Protein AF-A0A6B1BTD2-F1 (afdb_monomer_lite)

pLDDT: mean 88.14, std 10.63, range [26.56, 98.44]

Structure (mmCIF, N/CA/C/O backbone):
data_AF-A0A6B1BTD2-F1
#
_entry.id   AF-A0A6B1BTD2-F1
#
loop_
_atom_site.group_PDB
_atom_site.id
_atom_site.type_symbol
_atom_site.label_atom_id
_atom_site.label_alt_id
_atom_site.label_comp_id
_atom_site.label_asym_id
_atom_site.label_entity_id
_atom_site.label_seq_id
_atom_site.pdbx_PDB_ins_code
_atom_site.Cartn_x
_atom_site.Cartn_y
_atom_site.Cartn_z
_atom_site.occupancy
_atom_site.B_iso_or_equiv
_atom_site.auth_seq_id
_atom_site.auth_comp_id
_atom_site.auth_asym_id
_atom_site.auth_atom_id
_atom_site.pdbx_PDB_model_num
ATOM 1 N N . MET A 1 1 ? 50.248 1.963 2.209 1.00 31.41 1 MET A N 1
ATOM 2 C CA . MET A 1 1 ? 51.041 3.045 2.820 1.00 31.41 1 MET A CA 1
ATOM 3 C C . MET A 1 1 ? 50.059 3.960 3.514 1.00 31.41 1 MET A C 1
ATOM 5 O O . MET A 1 1 ? 49.322 4.670 2.847 1.00 31.41 1 MET A O 1
ATOM 9 N N . CYS A 1 2 ? 49.955 3.792 4.828 1.00 32.81 2 CYS A N 1
ATOM 10 C CA . CYS A 1 2 ? 49.125 4.592 5.715 1.00 32.81 2 CYS A CA 1
ATOM 11 C C . CYS A 1 2 ? 49.988 5.740 6.229 1.00 32.81 2 CYS A C 1
ATOM 13 O O . CYS A 1 2 ? 51.009 5.447 6.836 1.00 32.81 2 CYS A O 1
ATOM 15 N N . GLU A 1 3 ? 49.589 6.993 6.020 1.00 26.56 3 GLU A N 1
ATOM 16 C CA . GLU A 1 3 ? 50.102 8.128 6.796 1.00 26.56 3 GLU A CA 1
ATOM 17 C C . GLU A 1 3 ? 49.171 9.339 6.637 1.00 26.56 3 GLU A C 1
ATOM 19 O O . GLU A 1 3 ? 49.189 10.033 5.625 1.00 26.56 3 GLU A O 1
ATOM 24 N N . ASN A 1 4 ? 48.279 9.483 7.623 1.00 27.81 4 ASN A N 1
ATOM 25 C CA . ASN A 1 4 ? 47.756 10.717 8.232 1.00 27.81 4 ASN A CA 1
ATOM 26 C C . ASN A 1 4 ? 46.398 10.419 8.881 1.00 27.81 4 ASN A C 1
ATOM 28 O O . ASN A 1 4 ? 45.340 10.787 8.381 1.00 27.81 4 ASN A O 1
ATOM 32 N N . ILE A 1 5 ? 46.447 9.723 10.019 1.00 36.69 5 ILE A N 1
ATOM 33 C CA . ILE A 1 5 ? 45.361 9.703 11.001 1.00 36.69 5 ILE A CA 1
ATOM 34 C C . ILE A 1 5 ? 45.879 10.504 12.191 1.00 36.69 5 ILE A C 1
ATOM 36 O O . ILE A 1 5 ? 46.558 9.969 13.064 1.00 36.69 5 ILE A O 1
ATOM 40 N N . ALA A 1 6 ? 45.624 11.807 12.168 1.00 34.91 6 ALA A N 1
ATOM 41 C CA . ALA A 1 6 ? 45.825 12.692 13.304 1.00 34.91 6 ALA A CA 1
ATOM 42 C C . ALA A 1 6 ? 44.852 13.873 13.195 1.00 34.91 6 ALA A C 1
ATOM 44 O O . ALA A 1 6 ? 45.249 14.985 12.878 1.00 34.91 6 ALA A O 1
ATOM 45 N N . ASP A 1 7 ? 43.567 13.594 13.416 1.00 33.69 7 ASP A N 1
ATOM 46 C CA . ASP A 1 7 ? 42.683 14.490 14.164 1.00 33.69 7 ASP A CA 1
ATOM 47 C C . ASP A 1 7 ? 41.499 13.679 14.717 1.00 33.69 7 ASP A C 1
ATOM 49 O O . ASP A 1 7 ? 41.039 12.716 14.102 1.00 33.69 7 ASP A O 1
ATOM 53 N N . GLY A 1 8 ? 41.110 13.970 15.956 1.00 32.44 8 GLY A N 1
ATOM 54 C CA . GLY A 1 8 ? 40.385 13.051 16.832 1.00 32.44 8 GLY A CA 1
ATOM 55 C C . GLY A 1 8 ? 38.956 12.684 16.415 1.00 32.44 8 GLY A C 1
ATOM 56 O O . GLY A 1 8 ? 38.169 13.533 16.018 1.00 32.44 8 GLY A O 1
ATOM 57 N N . GLY A 1 9 ? 38.612 11.409 16.624 1.00 34.38 9 GLY A N 1
ATOM 58 C CA . GLY A 1 9 ? 37.383 10.947 17.292 1.00 34.38 9 GLY A CA 1
ATOM 59 C C . GLY A 1 9 ? 35.998 11.290 16.728 1.00 34.38 9 GLY A C 1
ATOM 60 O O . GLY A 1 9 ? 35.018 10.839 17.312 1.00 34.38 9 GLY A O 1
ATOM 61 N N . ALA A 1 10 ? 35.873 12.043 15.639 1.00 37.00 10 ALA A N 1
ATOM 62 C CA . ALA A 1 10 ? 34.598 12.277 14.974 1.00 37.00 10 ALA A CA 1
ATOM 63 C C . ALA A 1 10 ? 34.422 11.258 13.846 1.00 37.00 10 ALA A C 1
ATOM 65 O O . ALA A 1 10 ? 35.254 11.173 12.941 1.00 37.00 10 ALA A O 1
ATOM 66 N N . THR A 1 11 ? 33.332 10.492 13.878 1.00 39.62 11 THR A N 1
ATOM 67 C CA . THR A 1 11 ? 32.870 9.718 12.724 1.00 39.62 11 THR A CA 1
ATOM 68 C C . THR A 1 11 ? 32.759 10.691 11.553 1.00 39.62 11 THR A C 1
ATOM 70 O O . THR A 1 11 ? 31.958 11.624 11.599 1.00 39.62 11 THR A O 1
ATOM 73 N N . GLN A 1 12 ? 33.615 10.545 10.542 1.00 50.09 12 GLN A N 1
ATOM 74 C CA . GLN A 1 12 ? 33.607 11.433 9.387 1.00 50.09 12 GLN A CA 1
ATOM 75 C C . GLN A 1 12 ? 32.287 11.201 8.644 1.00 50.09 12 GLN A C 1
ATOM 77 O O . GLN A 1 12 ? 32.113 10.186 7.973 1.00 50.09 12 GLN A O 1
ATOM 82 N N . VAL A 1 13 ? 31.320 12.100 8.835 1.00 56.72 13 VAL A N 1
ATOM 83 C CA . VAL A 1 13 ? 30.027 12.022 8.153 1.00 56.72 13 VAL A CA 1
ATOM 84 C C . VAL A 1 13 ? 30.286 12.223 6.665 1.00 56.72 13 VAL A C 1
ATOM 86 O O . VAL A 1 13 ? 30.709 13.299 6.239 1.00 56.72 13 VAL A O 1
ATOM 89 N N . VAL A 1 14 ? 30.065 11.171 5.879 1.00 61.81 14 VAL A N 1
ATOM 90 C CA . VAL A 1 14 ? 30.108 11.246 4.420 1.00 61.81 14 VAL A CA 1
ATOM 91 C C . VAL A 1 14 ? 28.802 11.887 3.961 1.00 61.81 14 VAL A C 1
ATOM 93 O O . VAL A 1 14 ? 27.729 11.306 4.109 1.00 61.81 14 VAL A O 1
ATOM 96 N N . ASP A 1 15 ? 28.886 13.109 3.440 1.00 66.62 15 ASP A N 1
ATOM 97 C CA . ASP A 1 15 ? 27.738 13.816 2.879 1.00 66.62 15 ASP A CA 1
ATOM 98 C C . ASP A 1 15 ? 27.416 13.247 1.492 1.00 66.62 15 ASP A C 1
ATOM 100 O O . ASP A 1 15 ? 28.111 13.527 0.519 1.00 66.62 15 ASP A O 1
ATOM 104 N N . LEU A 1 16 ? 26.377 12.413 1.418 1.00 72.19 16 LEU A N 1
ATOM 105 C CA . LEU A 1 16 ? 25.916 11.778 0.178 1.00 72.19 16 LEU A CA 1
ATOM 106 C C . LEU A 1 16 ? 24.944 12.660 -0.625 1.00 72.19 16 LEU A C 1
ATOM 108 O O . LEU A 1 16 ? 24.328 12.192 -1.585 1.00 72.19 16 LEU A O 1
ATOM 112 N N . ARG A 1 17 ? 24.759 13.930 -0.241 1.00 73.81 17 ARG A N 1
ATOM 113 C CA . ARG A 1 17 ? 23.982 14.879 -1.047 1.00 73.81 17 ARG A CA 1
ATOM 114 C C . ARG A 1 17 ? 24.740 15.220 -2.328 1.00 73.81 17 ARG A C 1
ATOM 116 O O . ARG A 1 17 ? 25.946 15.040 -2.438 1.00 73.81 17 ARG A O 1
ATOM 123 N N . SER A 1 18 ? 24.001 15.715 -3.318 1.00 65.94 18 SER A N 1
ATOM 124 C CA . SER A 1 18 ? 24.534 15.972 -4.658 1.00 65.94 18 SER A CA 1
ATOM 125 C C . SER A 1 18 ? 25.797 16.844 -4.657 1.00 65.94 18 SER A C 1
ATOM 127 O O . SER A 1 18 ? 25.891 17.794 -3.883 1.00 65.94 18 SER A O 1
ATOM 129 N N . ASP A 1 19 ? 26.690 16.598 -5.625 1.00 68.19 19 ASP A N 1
ATOM 130 C CA . ASP A 1 19 ? 27.899 17.380 -5.938 1.00 68.19 19 ASP A CA 1
ATOM 131 C C . ASP A 1 19 ? 27.687 18.914 -5.979 1.00 68.19 19 ASP A C 1
ATOM 133 O O . ASP A 1 19 ? 28.643 19.673 -5.870 1.00 68.19 19 ASP A O 1
ATOM 137 N N . PHE A 1 20 ? 26.448 19.408 -6.112 1.00 63.19 20 PHE A N 1
ATOM 138 C CA . PHE A 1 20 ? 26.112 20.835 -5.964 1.00 63.19 20 PHE A CA 1
ATOM 139 C C . PHE A 1 20 ? 26.386 21.407 -4.564 1.00 63.19 20 PHE A C 1
ATOM 141 O O . PHE A 1 20 ? 26.494 22.621 -4.415 1.00 63.19 20 PHE A O 1
ATOM 148 N N . VAL A 1 21 ? 26.485 20.555 -3.542 1.00 69.19 21 VAL A N 1
ATOM 149 C CA . VAL A 1 21 ? 26.772 20.944 -2.153 1.00 69.19 21 VAL A CA 1
ATOM 150 C C . VAL A 1 21 ? 28.285 20.916 -1.869 1.00 69.19 21 VAL A C 1
ATOM 152 O O . VAL A 1 21 ? 28.726 21.299 -0.782 1.00 69.19 21 VAL A O 1
ATOM 155 N N . ALA A 1 22 ? 29.106 20.507 -2.848 1.00 70.31 22 ALA A N 1
ATOM 156 C CA . ALA A 1 22 ? 30.556 20.494 -2.717 1.00 70.31 22 ALA A CA 1
ATOM 157 C C . ALA A 1 22 ? 31.088 21.910 -2.443 1.00 70.31 22 ALA A C 1
ATOM 159 O O . ALA A 1 22 ? 30.781 22.873 -3.147 1.00 70.31 22 ALA A O 1
ATOM 160 N N . ARG A 1 23 ? 31.902 22.040 -1.392 1.00 82.62 23 ARG A N 1
ATOM 161 C CA . ARG A 1 23 ? 32.508 23.321 -1.018 1.00 82.62 23 ARG A CA 1
ATOM 162 C C . ARG A 1 23 ? 33.739 23.583 -1.892 1.00 82.62 23 ARG A C 1
ATOM 164 O O . ARG A 1 23 ? 34.579 22.685 -1.995 1.00 82.62 23 ARG A O 1
ATOM 171 N N . PRO A 1 24 ? 33.900 24.796 -2.457 1.00 89.25 24 PRO A N 1
ATOM 172 C CA . PRO A 1 24 ? 35.106 25.157 -3.192 1.00 89.25 24 PRO A CA 1
ATOM 173 C C . PRO A 1 24 ? 36.354 24.973 -2.329 1.00 89.25 24 PRO A C 1
ATOM 175 O O . PRO A 1 24 ? 36.334 25.232 -1.122 1.00 89.25 24 PRO A O 1
ATOM 178 N N . THR A 1 25 ? 37.458 24.558 -2.947 1.00 91.94 25 THR A N 1
ATOM 179 C CA . THR A 1 25 ? 38.734 24.436 -2.233 1.00 91.94 25 THR A CA 1
ATOM 180 C C . THR A 1 25 ? 39.236 25.813 -1.779 1.00 91.94 25 THR A C 1
ATOM 182 O O . THR A 1 25 ? 38.903 26.825 -2.402 1.00 91.94 25 THR A O 1
ATOM 185 N N . PRO A 1 26 ? 40.094 25.898 -0.744 1.00 95.00 26 PRO A N 1
ATOM 186 C CA . PRO A 1 26 ? 40.704 27.170 -0.351 1.00 95.00 26 PRO A CA 1
ATOM 187 C C . PRO A 1 26 ? 41.400 27.892 -1.516 1.00 95.00 26 PRO A C 1
ATOM 189 O O . PRO A 1 26 ? 41.305 29.111 -1.628 1.00 95.00 26 PRO A O 1
ATOM 192 N N . ALA A 1 27 ? 42.028 27.138 -2.427 1.00 95.75 27 ALA A N 1
ATOM 193 C CA . ALA A 1 27 ? 42.646 27.679 -3.636 1.00 95.75 27 ALA A CA 1
ATOM 194 C C . ALA A 1 27 ? 41.614 28.292 -4.598 1.00 95.75 27 ALA A C 1
ATOM 196 O O . ALA A 1 27 ? 41.839 29.382 -5.121 1.00 95.75 27 ALA A O 1
ATOM 197 N N . MET A 1 28 ? 40.460 27.640 -4.788 1.00 96.38 28 MET A N 1
ATOM 198 C CA . MET A 1 28 ? 39.351 28.205 -5.565 1.00 96.38 28 MET A CA 1
ATOM 199 C C . MET A 1 28 ? 38.809 29.475 -4.914 1.00 96.38 28 MET A C 1
ATOM 201 O O . MET A 1 28 ? 38.624 30.471 -5.602 1.00 96.38 28 MET A O 1
ATOM 205 N N . VAL A 1 29 ? 38.584 29.469 -3.595 1.00 96.25 29 VAL A N 1
ATOM 206 C CA . VAL A 1 29 ? 38.094 30.650 -2.862 1.00 96.25 29 VAL A CA 1
ATOM 207 C C . VAL A 1 29 ? 39.051 31.831 -3.026 1.00 96.25 29 VAL A C 1
ATOM 209 O O . VAL A 1 29 ? 38.609 32.931 -3.352 1.00 96.25 29 VAL A O 1
ATOM 212 N N . GLU A 1 30 ? 40.355 31.607 -2.878 1.00 96.88 30 GLU A N 1
ATOM 213 C CA . GLU A 1 30 ? 41.370 32.646 -3.072 1.00 96.88 30 GLU A CA 1
ATOM 214 C C . GLU A 1 30 ? 41.401 33.164 -4.521 1.00 96.88 30 GLU A C 1
ATOM 216 O O . GLU A 1 30 ? 41.478 34.375 -4.749 1.00 96.88 30 GLU A O 1
ATOM 221 N N . ALA A 1 31 ? 41.276 32.275 -5.512 1.00 96.56 31 ALA A N 1
ATOM 222 C CA . ALA A 1 31 ? 41.195 32.660 -6.920 1.00 96.56 31 ALA A CA 1
ATOM 223 C C . ALA A 1 31 ? 39.963 33.540 -7.201 1.00 96.56 31 ALA A C 1
ATOM 225 O O . ALA A 1 31 ? 40.089 34.585 -7.844 1.00 96.56 31 ALA A O 1
ATOM 226 N N . MET A 1 32 ? 38.798 33.182 -6.649 1.00 96.00 32 MET A N 1
ATOM 227 C CA . MET A 1 32 ? 37.575 33.987 -6.749 1.00 96.00 32 MET A CA 1
ATOM 228 C C . MET A 1 32 ? 37.728 35.357 -6.080 1.00 96.00 32 MET A C 1
ATOM 230 O O . MET A 1 32 ? 37.332 36.369 -6.655 1.00 96.00 32 MET A O 1
ATOM 234 N N . LEU A 1 33 ? 38.327 35.419 -4.884 1.00 95.88 33 LEU A N 1
ATOM 235 C CA . LEU A 1 33 ? 38.565 36.678 -4.167 1.00 95.88 33 LEU A CA 1
ATOM 236 C C . LEU A 1 33 ? 39.505 37.607 -4.939 1.00 95.88 33 LEU A C 1
ATOM 238 O O . LEU A 1 33 ? 39.291 38.820 -4.970 1.00 95.88 33 LEU A O 1
ATOM 242 N N . ARG A 1 34 ? 40.535 37.050 -5.583 1.00 95.38 34 ARG A N 1
ATOM 243 C CA . ARG A 1 34 ? 41.437 37.812 -6.450 1.00 95.38 34 ARG A CA 1
ATOM 244 C C . ARG A 1 34 ? 40.712 38.330 -7.688 1.00 95.38 34 ARG A C 1
ATOM 246 O O . ARG A 1 34 ? 40.864 39.506 -8.010 1.00 95.38 34 ARG A O 1
ATOM 253 N N . ALA A 1 35 ? 39.916 37.486 -8.340 1.00 93.62 35 ALA A N 1
ATOM 254 C CA . ALA A 1 35 ? 39.117 37.855 -9.506 1.00 93.62 35 ALA A CA 1
ATOM 255 C C . ALA A 1 35 ? 38.089 38.952 -9.181 1.00 93.62 35 ALA A C 1
ATOM 257 O O . ALA A 1 35 ? 37.952 39.908 -9.936 1.00 93.62 35 ALA A O 1
ATOM 258 N N . ALA A 1 36 ? 37.446 38.890 -8.010 1.00 92.12 36 ALA A N 1
ATOM 259 C CA . ALA A 1 36 ? 36.481 39.892 -7.550 1.00 92.12 36 ALA A CA 1
ATOM 260 C C . ALA A 1 36 ? 37.082 41.297 -7.350 1.00 92.12 36 ALA A C 1
ATOM 262 O O . ALA A 1 36 ? 36.346 42.280 -7.291 1.00 92.12 36 ALA A O 1
ATOM 263 N N . ARG A 1 37 ? 38.413 41.404 -7.232 1.00 91.88 37 ARG A N 1
ATOM 264 C CA . ARG A 1 37 ? 39.141 42.677 -7.094 1.00 91.88 37 ARG A CA 1
ATOM 265 C C . ARG A 1 37 ? 39.602 43.256 -8.436 1.00 91.88 37 ARG A C 1
ATOM 267 O O . ARG A 1 37 ? 40.159 44.352 -8.444 1.00 91.88 37 ARG A O 1
ATOM 274 N N . GLN A 1 38 ? 39.416 42.539 -9.546 1.00 86.62 38 GLN A N 1
ATOM 275 C CA . GLN A 1 38 ? 39.805 42.984 -10.886 1.00 86.62 38 GLN A CA 1
ATOM 276 C C . GLN A 1 38 ? 38.613 43.617 -11.629 1.00 86.62 38 GLN A C 1
ATOM 278 O O . GLN A 1 38 ? 37.467 43.240 -11.379 1.00 86.62 38 GLN A O 1
ATOM 283 N N . PRO A 1 39 ? 38.844 44.578 -12.544 1.00 79.62 39 PRO A N 1
ATOM 284 C CA . PRO A 1 39 ? 37.784 45.110 -13.400 1.00 79.62 39 PRO A CA 1
ATOM 285 C C . PRO A 1 39 ? 37.221 44.009 -14.308 1.00 79.62 39 PRO A C 1
ATOM 287 O O . PRO A 1 39 ? 37.991 43.280 -14.928 1.00 79.62 39 PRO A O 1
ATOM 290 N N . CYS A 1 40 ? 35.895 43.904 -14.428 1.00 77.88 40 CYS A N 1
ATOM 291 C CA . CYS A 1 40 ? 35.267 42.954 -15.350 1.00 77.88 40 CYS A CA 1
ATOM 292 C C . CYS A 1 40 ? 35.108 43.551 -16.759 1.00 77.88 40 CYS A C 1
ATOM 294 O O . CYS A 1 40 ? 34.745 44.721 -16.903 1.00 77.88 40 CYS A O 1
ATOM 296 N N . GLY A 1 41 ? 35.323 42.738 -17.798 1.00 76.81 41 GLY A N 1
ATOM 297 C CA . GLY A 1 41 ? 35.025 43.113 -19.186 1.00 76.81 41 GLY A CA 1
ATOM 298 C C . GLY A 1 41 ? 33.522 43.331 -19.421 1.00 76.81 41 GLY A C 1
ATOM 299 O O . GLY A 1 41 ? 32.687 42.729 -18.738 1.00 76.81 41 GLY A O 1
ATOM 300 N N . PHE A 1 42 ? 33.159 44.198 -20.376 1.00 68.44 42 PHE A N 1
ATOM 301 C CA . PHE A 1 42 ? 31.755 44.558 -20.632 1.00 68.44 42 PHE A CA 1
ATOM 302 C C . PHE A 1 42 ? 31.154 43.806 -21.831 1.00 68.44 42 PHE A C 1
ATOM 304 O O . PHE A 1 42 ? 29.959 43.511 -21.835 1.00 68.44 42 PHE A O 1
ATOM 311 N N . GLY A 1 43 ? 31.953 43.448 -22.835 1.00 72.06 43 GLY A N 1
ATOM 312 C CA . GLY A 1 43 ? 31.531 42.639 -23.982 1.00 72.06 43 GLY A CA 1
ATOM 313 C C . GLY A 1 43 ? 31.228 41.174 -23.640 1.00 72.06 43 GLY A C 1
ATOM 314 O O . GLY A 1 43 ? 31.466 40.704 -22.529 1.00 72.06 43 GLY A O 1
ATOM 315 N N . LEU A 1 44 ? 30.668 40.430 -24.604 1.00 70.19 44 LEU A N 1
ATOM 316 C CA . LEU A 1 44 ? 30.221 39.037 -24.409 1.00 70.19 44 LEU A CA 1
ATOM 317 C C . LEU A 1 44 ? 31.368 38.052 -24.107 1.00 70.19 44 LEU A C 1
ATOM 319 O O . LEU A 1 44 ? 31.111 37.012 -23.501 1.00 70.19 44 LEU A O 1
ATOM 323 N N . ARG A 1 45 ? 32.606 38.382 -24.501 1.00 85.06 45 ARG A N 1
ATOM 324 C CA . ARG A 1 45 ? 33.837 37.607 -24.243 1.00 85.06 45 ARG A CA 1
ATOM 325 C C . ARG A 1 45 ? 35.049 38.510 -23.941 1.00 85.06 45 ARG A C 1
ATOM 327 O O . ARG A 1 45 ? 36.171 38.196 -24.304 1.00 85.06 45 ARG A O 1
ATOM 334 N N . GLU A 1 46 ? 34.822 39.671 -23.319 1.00 85.88 46 GLU A N 1
ATOM 335 C CA . GLU A 1 46 ? 35.902 40.625 -22.978 1.00 85.88 46 GLU A CA 1
ATOM 336 C C . GLU A 1 46 ? 36.514 40.396 -21.584 1.00 85.88 46 GLU A C 1
ATOM 338 O O . GLU A 1 46 ? 37.492 41.048 -21.223 1.00 85.88 46 GLU A O 1
ATOM 343 N N . ASP A 1 47 ? 35.935 39.508 -20.772 1.00 89.88 47 ASP A N 1
ATOM 344 C CA . ASP A 1 47 ? 36.476 39.150 -19.458 1.00 89.88 47 ASP A CA 1
ATOM 345 C C . ASP A 1 47 ? 37.681 38.212 -19.640 1.00 89.88 47 ASP A C 1
ATOM 347 O O . ASP A 1 47 ? 37.541 37.082 -20.111 1.00 89.88 47 ASP A O 1
ATOM 351 N N . THR A 1 48 ? 38.876 38.688 -19.284 1.00 91.94 48 THR A N 1
ATOM 352 C CA . THR A 1 48 ? 40.139 37.973 -19.518 1.00 91.94 48 THR A CA 1
ATOM 353 C C . THR A 1 48 ? 40.254 36.677 -18.720 1.00 91.94 48 THR A C 1
ATOM 355 O O . THR A 1 48 ? 40.930 35.757 -19.171 1.00 91.94 48 THR A O 1
ATOM 358 N N . ILE A 1 49 ? 39.588 36.574 -17.565 1.00 94.56 49 ILE A N 1
ATOM 359 C CA . ILE A 1 49 ? 39.600 35.357 -16.743 1.00 94.56 49 ILE A CA 1
ATOM 360 C C . ILE A 1 49 ? 38.672 34.307 -17.361 1.00 94.56 49 ILE A C 1
ATOM 362 O O . ILE A 1 49 ? 39.002 33.124 -17.399 1.00 94.56 49 ILE A O 1
ATOM 366 N N . VAL A 1 50 ? 37.525 34.739 -17.896 1.00 94.75 50 VAL A N 1
ATOM 367 C CA . VAL A 1 50 ? 36.643 33.851 -18.668 1.00 94.75 50 VAL A CA 1
ATOM 368 C C . VAL A 1 50 ? 37.360 33.348 -19.921 1.00 94.75 50 VAL A C 1
ATOM 370 O O . VAL A 1 50 ? 37.326 32.150 -20.180 1.00 94.75 50 VAL A O 1
ATOM 373 N N . ALA A 1 51 ? 38.060 34.225 -20.646 1.00 94.12 51 ALA A N 1
ATOM 374 C CA . ALA A 1 51 ? 38.828 33.839 -21.828 1.00 94.12 51 ALA A CA 1
ATOM 375 C C . ALA A 1 51 ? 39.950 32.834 -21.502 1.00 94.12 51 ALA A C 1
ATOM 377 O O . ALA A 1 51 ? 40.148 31.882 -22.249 1.00 94.12 51 ALA A O 1
ATOM 378 N N . ASP A 1 52 ? 40.658 32.999 -20.377 1.00 96.25 52 ASP A N 1
ATOM 379 C CA . ASP A 1 52 ? 41.670 32.029 -19.925 1.00 96.25 52 ASP A CA 1
ATOM 380 C C . ASP A 1 52 ? 41.047 30.654 -19.623 1.00 96.25 52 ASP A C 1
ATOM 382 O O . ASP A 1 52 ? 41.546 29.628 -20.084 1.00 96.25 52 ASP A O 1
ATOM 386 N N . LEU A 1 53 ? 39.905 30.620 -18.923 1.00 97.19 53 LEU A N 1
ATOM 387 C CA . LEU A 1 53 ? 39.166 29.377 -18.677 1.00 97.19 53 LEU A CA 1
ATOM 388 C C . LEU A 1 53 ? 38.719 28.700 -19.980 1.00 97.19 53 LEU A C 1
ATOM 390 O O . LEU A 1 53 ? 38.891 27.491 -20.129 1.00 97.19 53 LEU A O 1
ATOM 394 N N . GLU A 1 54 ? 38.135 29.463 -20.904 1.00 97.38 54 GLU A N 1
ATOM 395 C CA . GLU A 1 54 ? 37.661 28.963 -22.198 1.00 97.38 54 GLU A CA 1
ATOM 396 C C . GLU A 1 54 ? 38.820 28.380 -23.025 1.00 97.38 54 GLU A C 1
ATOM 398 O O . GLU A 1 54 ? 38.731 27.232 -23.460 1.00 97.38 54 GLU A O 1
ATOM 403 N N . ASN A 1 55 ? 39.945 29.094 -23.138 1.00 97.38 55 ASN A N 1
ATOM 404 C CA . ASN A 1 55 ? 41.130 28.626 -23.869 1.00 97.38 55 ASN A CA 1
ATOM 405 C C . ASN A 1 55 ? 41.692 27.319 -23.290 1.00 97.38 55 ASN A C 1
ATOM 407 O O . ASN A 1 55 ? 41.965 26.368 -24.022 1.00 97.38 55 ASN A O 1
ATOM 411 N N . ARG A 1 56 ? 41.828 27.240 -21.963 1.00 97.38 56 ARG A N 1
ATOM 412 C CA . ARG A 1 56 ? 42.321 26.031 -21.285 1.00 97.38 56 ARG A CA 1
ATOM 413 C C . ARG A 1 56 ? 41.367 24.860 -21.452 1.00 97.38 56 ARG A C 1
ATOM 415 O O . ARG A 1 56 ? 41.800 23.731 -21.661 1.00 97.38 56 ARG A O 1
ATOM 422 N N . ALA A 1 57 ? 40.065 25.110 -21.360 1.00 97.31 57 ALA A N 1
ATOM 423 C CA . ALA A 1 57 ? 39.069 24.072 -21.557 1.00 97.31 57 ALA A CA 1
ATOM 424 C C . ALA A 1 57 ? 39.078 23.531 -22.995 1.00 97.31 57 ALA A C 1
ATOM 426 O O . ALA A 1 57 ? 38.978 22.316 -23.177 1.00 97.31 57 ALA A O 1
ATOM 427 N N . ALA A 1 58 ? 39.240 24.404 -23.994 1.00 97.44 58 ALA A N 1
ATOM 428 C CA . ALA A 1 58 ? 39.401 24.015 -25.393 1.00 97.44 58 ALA A CA 1
ATOM 429 C C . ALA A 1 58 ? 40.651 23.137 -25.587 1.00 97.44 58 ALA A C 1
ATOM 431 O O . ALA A 1 58 ? 40.560 22.060 -26.175 1.00 97.44 58 ALA A O 1
ATOM 432 N N . GLU A 1 59 ? 41.786 23.513 -24.987 1.00 96.44 59 GLU A N 1
ATOM 433 C CA . GLU A 1 59 ? 43.034 22.738 -25.036 1.00 96.44 59 GLU A CA 1
ATOM 434 C C . GLU A 1 59 ? 42.898 21.347 -24.386 1.00 96.44 59 GLU A C 1
ATOM 436 O O . GLU A 1 59 ? 43.293 20.329 -24.974 1.00 96.44 59 GLU A O 1
ATOM 441 N N . VAL A 1 60 ? 42.306 21.293 -23.188 1.00 95.25 60 VAL A N 1
ATOM 442 C CA . VAL A 1 60 ? 42.111 20.057 -22.413 1.00 95.25 60 VAL A CA 1
ATOM 443 C C . VAL A 1 60 ? 41.182 19.079 -23.137 1.00 95.25 60 VAL A C 1
ATOM 445 O O . VAL A 1 60 ? 41.441 17.874 -23.139 1.00 95.25 60 VAL A O 1
ATOM 448 N N . ILE A 1 61 ? 40.121 19.583 -23.771 1.00 96.81 61 ILE A N 1
ATOM 449 C CA . ILE A 1 61 ? 39.148 18.769 -24.514 1.00 96.81 61 ILE A CA 1
ATOM 450 C C . ILE A 1 61 ? 39.578 18.530 -25.971 1.00 96.81 61 ILE A C 1
ATOM 452 O O . ILE A 1 61 ? 39.082 17.605 -26.604 1.00 96.81 61 ILE A O 1
ATOM 456 N N . GLY A 1 62 ? 40.535 19.293 -26.502 1.00 95.88 62 GLY A N 1
ATOM 457 C CA . GLY A 1 62 ? 41.008 19.155 -27.881 1.00 95.88 62 GLY A CA 1
ATOM 458 C C . GLY A 1 62 ? 40.011 19.678 -28.919 1.00 95.88 62 GLY A C 1
ATOM 459 O O . GLY A 1 62 ? 39.805 19.032 -29.943 1.00 95.88 62 GLY A O 1
ATOM 460 N N . LYS A 1 63 ? 39.368 20.818 -28.644 1.00 96.88 63 LYS A N 1
ATOM 461 C CA . LYS A 1 63 ? 38.479 21.528 -29.581 1.00 96.88 63 LYS A CA 1
ATOM 462 C C . LYS A 1 63 ? 39.049 22.901 -29.919 1.00 96.88 63 LYS A C 1
ATOM 464 O O . LYS A 1 63 ? 39.899 23.396 -29.185 1.00 96.88 63 LYS A O 1
ATOM 469 N N . ASP A 1 64 ? 38.583 23.482 -31.021 1.00 97.38 64 ASP A N 1
ATOM 470 C CA . ASP A 1 64 ? 39.108 24.750 -31.538 1.00 97.38 64 ASP A CA 1
ATOM 471 C C . ASP A 1 64 ? 38.857 25.910 -30.557 1.00 97.38 64 ASP A C 1
ATOM 473 O O . ASP A 1 64 ? 39.766 26.686 -30.269 1.00 97.38 64 ASP A O 1
ATOM 477 N N . ASP A 1 65 ? 37.655 25.963 -29.971 1.00 97.88 65 ASP A N 1
ATOM 478 C CA . ASP A 1 65 ? 37.247 26.989 -29.007 1.00 97.88 65 ASP A CA 1
ATOM 479 C C . ASP A 1 65 ? 36.267 26.406 -27.969 1.00 97.88 65 ASP A C 1
ATOM 481 O O . ASP A 1 65 ? 35.774 25.273 -28.079 1.00 97.88 65 ASP A O 1
ATOM 485 N N . ALA A 1 66 ? 35.972 27.174 -26.922 1.00 97.81 66 ALA A N 1
ATOM 486 C CA . ALA A 1 66 ? 35.023 26.797 -25.890 1.00 97.81 66 ALA A CA 1
ATOM 487 C C . ALA A 1 66 ? 34.234 27.984 -25.338 1.00 97.81 66 ALA A C 1
ATOM 489 O O . ALA A 1 66 ? 34.692 29.122 -25.317 1.00 97.81 66 ALA A O 1
ATOM 490 N N . LEU A 1 67 ? 33.031 27.692 -24.844 1.00 97.50 67 LEU A N 1
ATOM 491 C CA . LEU A 1 67 ? 32.133 28.688 -24.272 1.00 97.50 67 LEU A CA 1
ATOM 492 C C . LEU A 1 67 ? 31.803 28.384 -22.814 1.00 97.50 67 LEU A C 1
ATOM 494 O O . LEU A 1 67 ? 31.284 27.312 -22.495 1.00 97.50 67 LEU A O 1
ATOM 498 N N . PHE A 1 68 ? 32.014 29.364 -21.939 1.00 96.56 68 PHE A N 1
ATOM 499 C CA . PHE A 1 68 ? 31.589 29.303 -20.548 1.00 96.56 68 PHE A CA 1
ATOM 500 C C . PHE A 1 68 ? 30.099 29.640 -20.402 1.00 96.56 68 PHE A C 1
ATOM 502 O O . PHE A 1 68 ? 29.614 30.680 -20.871 1.00 96.56 68 PHE A O 1
ATOM 509 N N . VAL A 1 69 ? 29.366 28.748 -19.730 1.00 95.50 69 VAL A N 1
ATOM 510 C CA . VAL A 1 69 ? 27.921 28.834 -19.459 1.00 95.50 69 VAL A CA 1
ATOM 511 C C . VAL A 1 69 ? 27.638 28.527 -17.975 1.00 95.50 69 VAL A C 1
ATOM 513 O O . VAL A 1 69 ? 28.453 27.880 -17.316 1.00 95.50 69 VAL A O 1
ATOM 516 N N . PRO A 1 70 ? 26.503 28.963 -17.391 1.00 92.25 70 PRO A N 1
ATOM 517 C CA . PRO A 1 70 ? 26.283 28.826 -15.953 1.00 92.25 70 PRO A CA 1
ATOM 518 C C . PRO A 1 70 ? 26.031 27.371 -15.552 1.00 92.25 70 PRO A C 1
ATOM 520 O O . PRO A 1 70 ? 26.332 26.971 -14.429 1.00 92.25 70 PRO A O 1
ATOM 523 N N . THR A 1 71 ? 25.457 26.575 -16.462 1.00 91.50 71 THR A N 1
ATOM 524 C CA . THR A 1 71 ? 25.074 25.186 -16.209 1.00 91.50 71 THR A CA 1
ATOM 525 C C . THR A 1 71 ? 25.287 24.310 -17.437 1.00 91.50 71 THR A C 1
ATOM 527 O O . THR A 1 71 ? 25.115 24.741 -18.578 1.00 91.50 71 THR A O 1
ATOM 530 N N . CYS A 1 72 ? 25.570 23.030 -17.202 1.00 91.31 72 CYS A N 1
ATOM 531 C CA . CYS A 1 72 ? 25.611 22.013 -18.254 1.00 91.31 72 CYS A CA 1
ATOM 532 C C . CYS A 1 72 ? 24.222 21.796 -18.904 1.00 91.31 72 CYS A C 1
ATOM 534 O O . CYS A 1 72 ? 24.113 21.349 -20.042 1.00 91.31 72 CYS A O 1
ATOM 536 N N . THR A 1 73 ? 23.129 22.176 -18.229 1.00 91.62 73 THR A N 1
ATOM 537 C CA . THR A 1 73 ? 21.802 22.292 -18.861 1.00 91.62 73 THR A CA 1
ATOM 538 C C . THR A 1 73 ? 21.822 23.288 -20.004 1.00 91.62 73 THR A C 1
ATOM 540 O O . THR A 1 73 ? 21.469 22.915 -21.117 1.00 91.62 73 THR A O 1
ATOM 543 N N . MET A 1 74 ? 22.292 24.511 -19.758 1.00 94.19 74 MET A N 1
ATOM 544 C CA . MET A 1 74 ? 22.396 25.521 -20.806 1.00 94.19 74 MET A CA 1
ATOM 545 C C . MET A 1 74 ? 23.348 25.080 -21.926 1.00 94.19 74 MET A C 1
ATOM 547 O O . MET A 1 74 ? 23.002 25.263 -23.086 1.00 94.19 74 MET A O 1
ATOM 551 N N . ALA A 1 75 ? 24.485 24.448 -21.602 1.00 96.12 75 ALA A N 1
ATOM 552 C CA . ALA A 1 75 ? 25.417 23.921 -22.608 1.00 96.12 75 ALA A CA 1
ATOM 553 C C . ALA A 1 75 ? 24.724 22.963 -23.595 1.00 96.12 75 ALA A C 1
ATOM 555 O O . ALA A 1 75 ? 24.787 23.175 -24.803 1.00 96.12 75 ALA A O 1
ATOM 556 N N . ASN A 1 76 ? 24.010 21.955 -23.079 1.00 96.19 76 ASN A N 1
ATOM 557 C CA . ASN A 1 76 ? 23.337 20.964 -23.926 1.00 96.19 76 ASN A CA 1
ATOM 558 C C . ASN A 1 76 ? 22.188 21.589 -24.715 1.00 96.19 76 ASN A C 1
ATOM 560 O O . ASN A 1 76 ? 21.984 21.244 -25.872 1.00 96.19 76 ASN A O 1
ATOM 564 N N . GLN A 1 77 ? 21.448 22.526 -24.111 1.00 95.25 77 GLN A N 1
ATOM 565 C CA . GLN A 1 77 ? 20.373 23.217 -24.821 1.00 95.25 77 GLN A CA 1
ATOM 566 C C . GLN A 1 77 ? 20.913 24.086 -25.954 1.00 95.25 77 GLN A C 1
ATOM 568 O O . GLN A 1 77 ? 20.342 24.060 -27.034 1.00 95.25 77 GLN A O 1
ATOM 573 N N . ILE A 1 78 ? 22.022 24.804 -25.752 1.00 96.94 78 ILE A N 1
ATOM 574 C CA . ILE A 1 78 ? 22.672 25.566 -26.826 1.00 96.94 78 ILE A CA 1
ATOM 575 C C . ILE A 1 78 ? 23.130 24.621 -27.941 1.00 96.94 78 ILE A C 1
ATOM 577 O O . ILE A 1 78 ? 22.868 24.896 -29.107 1.00 96.94 78 ILE A O 1
ATOM 581 N N . ALA A 1 79 ? 23.764 23.496 -27.597 1.00 97.44 79 ALA A N 1
ATOM 582 C CA . ALA A 1 79 ? 24.219 22.533 -28.592 1.00 97.44 79 ALA A CA 1
ATOM 583 C C . ALA A 1 79 ? 23.068 21.956 -29.421 1.00 97.44 79 ALA A C 1
ATOM 585 O O . ALA A 1 79 ? 23.120 21.997 -30.646 1.00 97.44 79 ALA A O 1
ATOM 586 N N . LEU A 1 80 ? 22.000 21.493 -28.769 1.00 96.12 80 LEU A N 1
ATOM 587 C CA . LEU A 1 80 ? 20.824 20.963 -29.459 1.00 96.12 80 LEU A CA 1
ATOM 588 C C . LEU A 1 80 ? 20.063 22.049 -30.231 1.00 96.12 80 LEU A C 1
ATOM 590 O O . LEU A 1 80 ? 19.511 21.760 -31.283 1.00 96.12 80 LEU A O 1
ATOM 594 N N . HIS A 1 81 ? 20.052 23.295 -29.753 1.00 96.06 81 HIS A N 1
ATOM 595 C CA . HIS A 1 81 ? 19.451 24.425 -30.468 1.00 96.06 81 HIS A CA 1
ATOM 596 C C . HIS A 1 81 ? 20.196 24.789 -31.753 1.00 96.06 81 HIS A C 1
ATOM 598 O O . HIS A 1 81 ? 19.578 25.231 -32.712 1.00 96.06 81 HIS A O 1
ATOM 604 N N . ILE A 1 82 ? 21.521 24.638 -31.774 1.00 97.06 82 ILE A N 1
ATOM 605 C CA . ILE A 1 82 ? 22.324 24.921 -32.969 1.00 97.06 82 ILE A CA 1
ATOM 606 C C . ILE A 1 82 ? 22.265 23.748 -33.948 1.00 97.06 82 ILE A C 1
ATOM 608 O O . ILE A 1 82 ? 22.178 23.966 -35.155 1.00 97.06 82 ILE A O 1
ATOM 612 N N . HIS A 1 83 ? 22.300 22.515 -33.436 1.00 96.44 83 HIS A N 1
ATOM 613 C CA . HIS A 1 83 ? 22.303 21.313 -34.270 1.00 96.44 83 HIS A CA 1
ATOM 614 C C . HIS A 1 83 ? 20.925 20.952 -34.834 1.00 96.44 83 HIS A C 1
ATOM 616 O O . HIS A 1 83 ? 20.860 20.291 -35.860 1.00 96.44 83 HIS A O 1
ATOM 622 N N . CYS A 1 84 ? 19.830 21.368 -34.190 1.00 94.94 84 CYS A N 1
ATOM 623 C CA . CYS A 1 84 ? 18.463 21.057 -34.620 1.00 94.94 84 CYS A CA 1
ATOM 624 C C . CYS A 1 84 ? 17.642 22.319 -34.895 1.00 94.94 84 CYS A C 1
ATOM 626 O O . CYS A 1 84 ? 17.835 23.364 -34.277 1.00 94.94 84 CYS A O 1
ATOM 628 N N . ARG A 1 85 ? 16.641 22.190 -35.763 1.00 90.50 85 ARG A N 1
ATOM 629 C CA . ARG A 1 85 ? 15.623 23.210 -36.041 1.00 90.50 85 ARG A CA 1
ATOM 630 C C . ARG A 1 85 ? 14.254 22.802 -35.491 1.00 90.50 85 ARG A C 1
ATOM 632 O O . ARG A 1 85 ? 14.012 21.618 -35.243 1.00 90.50 85 ARG A O 1
ATOM 639 N N . PRO A 1 86 ? 13.312 23.756 -35.356 1.00 92.50 86 PRO A N 1
ATOM 640 C CA . PRO A 1 86 ? 11.939 23.427 -35.009 1.00 92.50 86 PRO A CA 1
ATOM 641 C C . PRO A 1 86 ? 11.333 22.403 -35.975 1.00 92.50 86 PRO A C 1
ATOM 643 O O . PRO A 1 86 ? 11.319 22.620 -37.186 1.00 92.50 86 PRO A O 1
ATOM 646 N N . GLY A 1 87 ? 10.815 21.305 -35.425 1.00 88.06 87 GLY A N 1
ATOM 647 C CA . GLY A 1 87 ? 10.254 20.188 -36.182 1.00 88.06 87 GLY A CA 1
ATOM 648 C C . GLY A 1 87 ? 11.249 19.077 -36.532 1.00 88.06 87 GLY A C 1
ATOM 649 O O . GLY A 1 87 ? 10.824 18.087 -37.113 1.00 88.06 87 GLY A O 1
ATOM 650 N N . GLU A 1 88 ? 12.531 19.193 -36.178 1.00 92.75 88 GLU A N 1
ATOM 651 C CA . GLU A 1 88 ? 13.532 18.135 -36.379 1.00 92.75 88 GLU A CA 1
ATOM 652 C C . GLU A 1 88 ? 13.686 17.230 -35.144 1.00 92.75 88 GLU A C 1
ATOM 654 O O . GLU A 1 88 ? 13.224 17.544 -34.040 1.00 92.75 88 GLU A O 1
ATOM 659 N N . LEU A 1 89 ? 14.333 16.079 -35.339 1.00 92.19 89 LEU A N 1
ATOM 660 C CA . LEU A 1 89 ? 14.616 15.105 -34.289 1.00 92.19 89 LEU A CA 1
ATOM 661 C C . LEU A 1 89 ? 16.087 15.131 -33.881 1.00 92.19 89 LEU A C 1
ATOM 663 O O . LEU A 1 89 ? 16.962 15.284 -34.728 1.00 92.19 89 LEU A O 1
ATOM 667 N N . PHE A 1 90 ? 16.369 14.840 -32.614 1.00 94.94 90 PHE A N 1
ATOM 668 C CA . PHE A 1 90 ? 17.688 14.350 -32.210 1.00 94.94 90 PHE A CA 1
ATOM 669 C C . PHE A 1 90 ? 17.569 12.926 -31.671 1.00 94.94 90 PHE A C 1
ATOM 671 O O . PHE A 1 90 ? 16.671 12.624 -30.886 1.00 94.94 90 PHE A O 1
ATOM 678 N N . VAL A 1 91 ? 18.455 12.034 -32.109 1.00 95.81 91 VAL A N 1
ATOM 679 C CA . VAL A 1 91 ? 18.464 10.631 -31.686 1.00 95.81 91 VAL A CA 1
ATOM 680 C C . VAL A 1 91 ? 19.262 10.500 -30.396 1.00 95.81 91 VAL A C 1
ATOM 682 O O . VAL A 1 91 ? 20.372 11.019 -30.289 1.00 95.81 91 VAL A O 1
ATOM 685 N N . THR A 1 92 ? 18.703 9.828 -29.398 1.00 95.38 92 THR A N 1
ATOM 686 C CA . THR A 1 92 ? 19.349 9.661 -28.092 1.00 95.38 92 THR A CA 1
ATOM 687 C C . THR A 1 92 ? 18.812 8.428 -27.370 1.00 95.38 92 THR A C 1
ATOM 689 O O . THR A 1 92 ? 17.913 7.748 -27.857 1.00 95.38 92 THR A O 1
ATOM 692 N N . GLU A 1 93 ? 19.371 8.124 -26.209 1.00 91.75 93 GLU A N 1
ATOM 693 C CA . GLU A 1 93 ? 18.944 7.017 -25.360 1.00 91.75 93 GLU A CA 1
ATOM 694 C C . GLU A 1 93 ? 17.737 7.444 -24.502 1.00 91.75 93 GLU A C 1
ATOM 696 O O . GLU A 1 93 ? 17.611 8.616 -24.140 1.00 91.75 93 GLU A O 1
ATOM 701 N N . ALA A 1 94 ? 16.821 6.520 -24.192 1.00 83.00 94 ALA A N 1
ATOM 702 C CA . ALA A 1 94 ? 15.568 6.828 -23.490 1.00 83.00 94 ALA A CA 1
ATOM 703 C C . ALA A 1 94 ? 15.767 7.401 -22.074 1.00 83.00 94 ALA A C 1
ATOM 705 O O . ALA A 1 94 ? 15.008 8.262 -21.623 1.00 83.00 94 ALA A O 1
ATOM 706 N N . TYR A 1 95 ? 16.800 6.942 -21.376 1.00 83.94 95 TYR A N 1
ATOM 707 C CA . TYR A 1 95 ? 17.167 7.347 -20.027 1.00 83.94 95 TYR A CA 1
ATOM 708 C C . TYR A 1 95 ? 18.249 8.438 -19.968 1.00 83.94 95 TYR A C 1
ATOM 710 O O . TYR A 1 95 ? 18.586 8.884 -18.862 1.00 83.94 95 TYR A O 1
ATOM 718 N N . ALA A 1 96 ? 18.711 8.939 -21.118 1.00 87.50 96 ALA A N 1
ATOM 719 C CA . ALA A 1 96 ? 19.729 9.972 -21.200 1.00 87.50 96 ALA A CA 1
ATOM 720 C C . ALA A 1 96 ? 19.277 11.242 -20.476 1.00 87.50 96 ALA A C 1
ATOM 722 O O . ALA A 1 96 ? 18.104 11.633 -20.473 1.00 87.50 96 ALA A O 1
ATOM 723 N N . HIS A 1 97 ? 20.225 11.950 -19.884 1.00 88.75 97 HIS A N 1
ATOM 724 C CA . HIS A 1 97 ? 19.986 13.151 -19.095 1.00 88.75 97 HIS A CA 1
ATOM 725 C C . HIS A 1 97 ? 19.320 14.285 -19.897 1.00 88.75 97 HIS A C 1
ATOM 727 O O . HIS A 1 97 ? 18.510 15.044 -19.353 1.00 88.75 97 HIS A O 1
ATOM 733 N N . VAL A 1 98 ? 19.590 14.379 -21.205 1.00 88.94 98 VAL A N 1
ATOM 734 C CA . VAL A 1 98 ? 18.912 15.323 -22.113 1.00 88.94 98 VAL A CA 1
ATOM 735 C C . VAL A 1 98 ? 17.416 15.026 -22.285 1.00 88.94 98 VAL A C 1
ATOM 737 O O . VAL A 1 98 ? 16.648 15.948 -22.548 1.00 88.94 98 VAL A O 1
ATOM 740 N N . VAL A 1 99 ? 16.983 13.784 -22.050 1.00 88.50 99 VAL A N 1
ATOM 741 C CA . VAL A 1 99 ? 15.570 13.379 -22.054 1.00 88.50 99 VAL A CA 1
ATOM 742 C C . VAL A 1 99 ? 14.989 13.482 -20.650 1.00 88.50 99 VAL A C 1
ATOM 744 O O . VAL A 1 99 ? 14.041 14.234 -20.414 1.00 88.50 99 VAL A O 1
ATOM 747 N N . THR A 1 100 ? 15.587 12.769 -19.696 1.00 82.81 100 THR A N 1
ATOM 748 C CA . THR A 1 100 ? 14.977 12.529 -18.382 1.00 82.81 100 THR A CA 1
ATOM 749 C C . THR A 1 100 ? 14.989 13.741 -17.461 1.00 82.81 100 THR A C 1
ATOM 751 O O . THR A 1 100 ? 14.229 13.781 -16.499 1.00 82.81 100 THR A O 1
ATOM 754 N N . SER A 1 101 ? 15.840 14.736 -17.725 1.00 79.31 101 SER A N 1
ATOM 755 C CA . SER A 1 101 ? 15.904 15.968 -16.927 1.00 79.31 101 SER A CA 1
ATOM 756 C C . SER A 1 101 ? 15.658 17.243 -17.735 1.00 79.31 101 SER A C 1
ATOM 758 O O . SER A 1 101 ? 15.560 18.316 -17.142 1.00 79.31 101 SER A O 1
ATOM 760 N N . LYS A 1 102 ? 15.615 17.166 -19.075 1.00 81.25 102 LYS A N 1
ATOM 761 C CA . LYS A 1 102 ? 15.666 18.360 -19.939 1.00 81.25 102 LYS A CA 1
ATOM 762 C C . LYS A 1 102 ? 14.788 18.309 -21.198 1.00 81.25 102 LYS A C 1
ATOM 764 O O . LYS A 1 102 ? 14.798 19.285 -21.947 1.00 81.25 102 LYS A O 1
ATOM 769 N N . SER A 1 103 ? 14.010 17.246 -21.425 1.00 74.62 103 SER A N 1
ATOM 770 C CA . SER A 1 103 ? 13.220 17.069 -22.662 1.00 74.62 103 SER A CA 1
ATOM 771 C C . SER A 1 103 ? 12.272 18.237 -22.952 1.00 74.62 103 SER A C 1
ATOM 773 O O . SER A 1 103 ? 12.240 18.745 -24.073 1.00 74.62 103 SER A O 1
ATOM 775 N N . ALA A 1 104 ? 11.561 18.726 -21.930 1.00 79.12 104 ALA A N 1
ATOM 776 C CA . ALA A 1 104 ? 10.655 19.866 -22.066 1.00 79.12 104 ALA A CA 1
ATOM 777 C C . ALA A 1 104 ? 11.376 21.149 -22.520 1.00 79.12 104 ALA A C 1
ATOM 779 O O . ALA A 1 104 ? 10.819 21.928 -23.292 1.00 79.12 104 ALA A O 1
ATOM 780 N N . ALA A 1 105 ? 12.623 21.363 -22.084 1.00 82.38 105 ALA A N 1
ATOM 781 C CA . ALA A 1 105 ? 13.398 22.542 -22.458 1.00 82.38 105 ALA A CA 1
ATOM 782 C C . ALA A 1 105 ? 13.805 22.505 -23.935 1.00 82.38 105 ALA A C 1
ATOM 784 O O . ALA A 1 105 ? 13.694 23.521 -24.611 1.00 82.38 105 ALA A O 1
ATOM 785 N N . THR A 1 106 ? 14.209 21.345 -24.458 1.00 85.81 106 THR A N 1
ATOM 786 C CA . THR A 1 106 ? 14.589 21.223 -25.875 1.00 85.81 106 THR A CA 1
ATOM 787 C C . THR A 1 106 ? 13.392 21.410 -26.800 1.00 85.81 106 THR A C 1
ATOM 789 O O . THR A 1 106 ? 13.488 22.144 -27.785 1.00 85.81 106 THR A O 1
ATOM 792 N N . ALA A 1 107 ? 12.236 20.849 -26.436 1.00 86.19 107 ALA A N 1
ATOM 793 C CA . ALA A 1 107 ? 10.998 21.080 -27.170 1.00 86.19 107 ALA A CA 1
ATOM 794 C C . ALA A 1 107 ? 10.587 22.565 -27.142 1.00 86.19 107 ALA A C 1
ATOM 796 O O . ALA A 1 107 ? 10.245 23.129 -28.178 1.00 86.19 107 ALA A O 1
ATOM 797 N N . ALA A 1 108 ? 10.662 23.223 -25.980 1.00 89.00 108 ALA A N 1
ATOM 798 C CA . ALA A 1 108 ? 10.223 24.611 -25.827 1.00 89.00 108 ALA A CA 1
ATOM 799 C C . ALA A 1 108 ? 11.186 25.645 -26.438 1.00 89.00 108 ALA A C 1
ATOM 801 O O . ALA A 1 108 ? 10.737 26.644 -26.994 1.00 89.00 108 ALA A O 1
ATOM 802 N N . LEU A 1 109 ? 12.499 25.435 -26.313 1.00 89.38 109 LEU A N 1
ATOM 803 C CA . LEU A 1 109 ? 13.518 26.406 -26.725 1.00 89.38 109 LEU A CA 1
ATOM 804 C C . LEU A 1 109 ? 14.001 26.190 -28.159 1.00 89.38 109 LEU A C 1
ATOM 806 O O . LEU A 1 109 ? 14.365 27.156 -28.824 1.00 89.38 109 LEU A O 1
ATOM 810 N N . SER A 1 110 ? 14.017 24.943 -28.632 1.00 90.06 110 SER A N 1
ATOM 811 C CA . SER A 1 110 ? 14.573 24.581 -29.943 1.00 90.06 110 SER A CA 1
ATOM 812 C C . SER A 1 110 ? 13.527 24.020 -30.902 1.00 90.06 110 SER A C 1
ATOM 814 O O . SER A 1 110 ? 13.790 23.924 -32.096 1.00 90.06 110 SER A O 1
ATOM 816 N N . GLY A 1 111 ? 12.342 23.638 -30.410 1.00 90.19 111 GLY A N 1
ATOM 817 C CA . GLY A 1 111 ? 11.317 22.970 -31.216 1.00 90.19 111 GLY A CA 1
ATOM 818 C C . GLY A 1 111 ? 11.733 21.580 -31.712 1.00 90.19 111 GLY A C 1
ATOM 819 O O . GLY A 1 111 ? 11.069 21.037 -32.592 1.00 90.19 111 GLY A O 1
ATOM 820 N N . ALA A 1 112 ? 12.822 21.023 -31.176 1.00 91.38 112 ALA A N 1
ATOM 821 C CA . ALA A 1 112 ? 13.355 19.720 -31.550 1.00 91.38 112 ALA A CA 1
ATOM 822 C C . ALA A 1 112 ? 12.805 18.628 -30.624 1.00 91.38 112 ALA A C 1
ATOM 824 O O . ALA A 1 112 ? 12.640 18.850 -29.420 1.00 91.38 112 ALA A O 1
ATOM 825 N N . MET A 1 113 ? 12.534 17.444 -31.175 1.00 89.50 113 MET A N 1
ATOM 826 C CA . MET A 1 113 ? 11.952 16.324 -30.428 1.00 89.50 113 MET A CA 1
ATOM 827 C C . MET A 1 113 ? 12.965 15.179 -30.268 1.00 89.50 113 MET A C 1
ATOM 829 O O . MET A 1 113 ? 13.669 14.843 -31.220 1.00 89.50 113 MET A O 1
ATOM 833 N N . PRO A 1 114 ? 13.058 14.543 -29.090 1.00 92.19 114 PRO A N 1
ATOM 834 C CA . PRO A 1 114 ? 13.917 13.378 -28.922 1.00 92.19 114 PRO A CA 1
ATOM 835 C C . PRO A 1 114 ? 13.333 12.158 -29.648 1.00 92.19 114 PRO A C 1
ATOM 837 O O . PRO A 1 114 ? 12.170 11.806 -29.447 1.00 92.19 114 PRO A O 1
ATOM 840 N N . LYS A 1 115 ? 14.161 11.456 -30.425 1.00 92.25 115 LYS A N 1
ATOM 841 C CA . LYS A 1 115 ? 13.908 10.082 -30.877 1.00 92.25 115 LYS A CA 1
ATOM 842 C C . LYS A 1 115 ? 14.716 9.131 -30.006 1.00 92.25 115 LYS A C 1
ATOM 844 O O . LYS A 1 115 ? 15.925 8.995 -30.176 1.00 92.25 115 LYS A O 1
ATOM 849 N N . MET A 1 116 ? 14.033 8.512 -29.053 1.00 93.38 116 MET A N 1
ATOM 850 C CA . MET A 1 116 ? 14.647 7.595 -28.099 1.00 93.38 116 MET A CA 1
ATOM 851 C C . MET A 1 116 ? 14.842 6.222 -28.741 1.00 93.38 116 MET A C 1
ATOM 853 O O . MET A 1 116 ? 13.897 5.674 -29.310 1.00 93.38 116 MET A O 1
ATOM 857 N N . ILE A 1 117 ? 16.049 5.670 -28.639 1.00 91.62 117 ILE A N 1
ATOM 858 C CA . ILE A 1 117 ? 16.374 4.322 -29.118 1.00 91.62 117 ILE A CA 1
ATOM 859 C C . ILE A 1 117 ? 16.901 3.442 -27.978 1.00 91.62 117 ILE A C 1
ATOM 861 O O . ILE A 1 117 ? 17.402 3.977 -26.983 1.00 91.62 117 ILE A O 1
ATOM 865 N N . PRO A 1 118 ? 16.787 2.104 -28.097 1.00 85.38 118 PRO A N 1
ATOM 866 C CA . PRO A 1 118 ? 17.330 1.181 -27.108 1.00 85.38 118 PRO A CA 1
ATOM 867 C C . PRO A 1 118 ? 18.835 1.372 -26.894 1.00 85.38 118 PRO A C 1
ATOM 869 O O . PRO A 1 118 ? 19.574 1.750 -27.807 1.00 85.38 118 PRO A O 1
ATOM 872 N N . ALA A 1 119 ? 19.292 1.061 -25.686 1.00 86.81 119 ALA A N 1
ATOM 873 C CA . ALA A 1 119 ? 20.701 1.064 -25.331 1.00 86.81 119 ALA A CA 1
ATOM 874 C C . ALA A 1 119 ? 21.005 -0.004 -24.288 1.00 86.81 119 ALA A C 1
ATOM 876 O O . ALA A 1 119 ? 20.155 -0.365 -23.473 1.00 86.81 119 ALA A O 1
ATOM 877 N N . GLN A 1 120 ? 22.258 -0.446 -24.263 1.00 82.06 120 GLN A N 1
ATOM 878 C CA . GLN A 1 120 ? 22.771 -1.311 -23.213 1.00 82.06 120 GLN A CA 1
ATOM 879 C C . GLN A 1 120 ? 23.712 -0.508 -22.321 1.00 82.06 120 GLN A C 1
ATOM 881 O O . GLN A 1 120 ? 24.788 -0.083 -22.737 1.00 82.06 120 GLN A O 1
ATOM 886 N N . ALA A 1 121 ? 23.290 -0.289 -21.076 1.00 78.00 121 ALA A N 1
ATOM 887 C CA . ALA A 1 121 ? 24.069 0.417 -20.064 1.00 78.00 121 ALA A CA 1
ATOM 888 C C . ALA A 1 121 ? 24.569 1.813 -20.516 1.00 78.00 121 ALA A C 1
ATOM 890 O O . ALA A 1 121 ? 25.688 2.223 -20.216 1.00 78.00 121 ALA A O 1
ATOM 891 N N . GLY A 1 122 ? 23.705 2.553 -21.221 1.00 81.38 122 GLY A N 1
ATOM 892 C CA . GLY A 1 122 ? 23.978 3.891 -21.763 1.00 81.38 122 GLY A CA 1
ATOM 893 C C . GLY A 1 122 ? 24.610 3.913 -23.161 1.00 81.38 122 GLY A C 1
ATOM 894 O O . GLY A 1 122 ? 24.664 4.969 -23.782 1.00 81.38 122 GLY A O 1
ATOM 895 N N . ALA A 1 123 ? 25.060 2.770 -23.687 1.00 89.50 123 ALA A N 1
ATOM 896 C CA . ALA A 1 123 ? 25.596 2.664 -25.041 1.00 89.50 123 ALA A CA 1
ATOM 897 C C . ALA A 1 123 ? 24.463 2.420 -26.055 1.00 89.50 123 ALA A C 1
ATOM 899 O O . ALA A 1 123 ? 23.803 1.381 -25.992 1.00 89.50 123 ALA A O 1
ATOM 900 N N . LEU A 1 124 ? 24.240 3.367 -26.976 1.00 93.00 124 LEU A N 1
ATOM 901 C CA . LEU A 1 124 ? 23.188 3.290 -28.003 1.00 93.00 124 LEU A CA 1
ATOM 902 C C . LEU A 1 124 ? 23.309 2.017 -28.849 1.00 93.00 124 LEU A C 1
ATOM 904 O O . LEU A 1 124 ? 24.413 1.660 -29.269 1.00 93.00 124 LEU A O 1
ATOM 908 N N . ASP A 1 125 ? 22.181 1.378 -29.153 1.00 94.31 125 ASP A N 1
ATOM 909 C CA . ASP A 1 125 ? 22.136 0.289 -30.126 1.00 94.31 125 ASP A CA 1
ATOM 910 C C . ASP A 1 125 ? 22.482 0.814 -31.532 1.00 94.31 125 ASP A C 1
ATOM 912 O O . ASP A 1 125 ? 21.864 1.754 -32.044 1.00 94.31 125 ASP A O 1
ATOM 916 N N . LEU A 1 126 ? 23.512 0.230 -32.151 1.00 95.56 126 LEU A N 1
ATOM 917 C CA . LEU A 1 126 ? 24.061 0.721 -33.418 1.00 95.56 126 LEU A CA 1
ATOM 918 C C . LEU A 1 126 ? 23.130 0.459 -34.608 1.00 95.56 126 LEU A C 1
ATOM 920 O O . LEU A 1 126 ? 23.148 1.233 -35.567 1.00 95.56 126 LEU A O 1
ATOM 924 N N . ASP A 1 127 ? 22.325 -0.602 -34.571 1.00 93.81 127 ASP A N 1
ATOM 925 C CA . ASP A 1 127 ? 21.392 -0.925 -35.651 1.00 93.81 127 ASP A CA 1
ATOM 926 C C . ASP A 1 127 ? 20.144 -0.048 -35.555 1.00 93.81 127 ASP A C 1
ATOM 928 O O . ASP A 1 127 ? 19.757 0.580 -36.543 1.00 93.81 127 ASP A O 1
ATOM 932 N N . ALA A 1 128 ? 19.604 0.134 -34.348 1.00 92.25 128 ALA A N 1
ATOM 933 C CA . ALA A 1 128 ? 18.522 1.080 -34.094 1.00 92.25 128 ALA A CA 1
ATOM 934 C C . ALA A 1 128 ? 18.924 2.525 -34.430 1.00 92.25 128 ALA A C 1
ATOM 936 O O . ALA A 1 128 ? 18.094 3.299 -34.919 1.00 92.25 128 ALA A O 1
ATOM 937 N N . LEU A 1 129 ? 20.192 2.898 -34.209 1.00 94.88 129 LEU A N 1
ATOM 938 C CA . LEU A 1 129 ? 20.737 4.187 -34.633 1.00 94.88 129 LEU A CA 1
ATOM 939 C C . LEU A 1 129 ? 20.751 4.311 -36.161 1.00 94.88 129 LEU A C 1
ATOM 941 O O . LEU A 1 129 ? 20.217 5.287 -36.691 1.00 94.88 129 LEU A O 1
ATOM 945 N N . ARG A 1 130 ? 21.313 3.325 -36.877 1.00 94.00 130 ARG A N 1
ATOM 946 C CA . ARG A 1 130 ? 21.338 3.316 -38.353 1.00 94.00 130 ARG A CA 1
ATOM 947 C C . ARG A 1 130 ? 19.944 3.440 -38.933 1.00 94.00 130 ARG A C 1
ATOM 949 O O . ARG A 1 130 ? 19.732 4.243 -39.839 1.00 94.00 130 ARG A O 1
ATOM 956 N N . ASP A 1 131 ? 19.003 2.670 -38.407 1.00 89.75 131 ASP A N 1
ATOM 957 C CA . ASP A 1 131 ? 17.619 2.748 -38.835 1.00 89.75 131 ASP A CA 1
ATOM 958 C C . ASP A 1 131 ? 17.064 4.129 -38.525 1.00 89.75 131 ASP A C 1
ATOM 960 O O . ASP A 1 131 ? 16.543 4.792 -39.414 1.00 89.75 131 ASP A O 1
ATOM 964 N N . SER A 1 132 ? 17.262 4.646 -37.318 1.00 90.44 132 SER A N 1
ATOM 965 C CA . SER A 1 132 ? 16.712 5.942 -36.925 1.00 90.44 132 SER A CA 1
ATOM 966 C C . SER A 1 132 ? 17.159 7.106 -37.799 1.00 90.44 132 SER A C 1
ATOM 968 O O . SER A 1 132 ? 16.330 7.983 -38.051 1.00 90.44 132 SER A O 1
ATOM 970 N N . LEU A 1 133 ? 18.399 7.079 -38.292 1.00 89.75 133 LEU A N 1
ATOM 971 C CA . LEU A 1 133 ? 18.944 8.089 -39.200 1.00 89.75 133 LEU A CA 1
ATOM 972 C C . LEU A 1 133 ? 18.445 7.945 -40.653 1.00 89.75 133 LEU A C 1
ATOM 974 O O . LEU A 1 133 ? 18.466 8.917 -41.398 1.00 89.75 133 LEU A O 1
ATOM 978 N N . ARG A 1 134 ? 17.930 6.773 -41.059 1.00 79.12 134 ARG A N 1
ATOM 979 C CA . ARG A 1 134 ? 17.406 6.519 -42.421 1.00 79.12 134 ARG A CA 1
ATOM 980 C C . ARG A 1 134 ? 15.984 7.037 -42.672 1.00 79.12 134 ARG A C 1
ATOM 982 O O . ARG A 1 134 ? 15.584 7.151 -43.825 1.00 79.12 134 ARG A O 1
ATOM 989 N N . HIS A 1 135 ? 15.205 7.319 -41.627 1.00 65.56 135 HIS A N 1
ATOM 990 C CA . HIS A 1 135 ? 13.751 7.553 -41.716 1.00 65.56 135 HIS A CA 1
ATOM 991 C C . HIS A 1 135 ? 13.347 9.012 -42.021 1.00 65.56 135 HIS A C 1
ATOM 993 O O . HIS A 1 135 ? 12.403 9.515 -41.417 1.00 65.56 135 HIS A O 1
ATOM 999 N N . SER A 1 136 ? 14.028 9.712 -42.933 1.00 64.12 136 SER A N 1
ATOM 1000 C CA . SER A 1 136 ? 13.540 11.023 -43.390 1.00 64.12 136 SER A CA 1
ATOM 1001 C C . SER A 1 136 ? 12.728 10.879 -44.681 1.00 64.12 136 SER A C 1
ATOM 1003 O O . SER A 1 136 ? 13.235 10.462 -45.720 1.00 64.12 136 SER A O 1
ATOM 1005 N N . ASP A 1 137 ? 11.439 11.206 -44.617 1.00 68.69 137 ASP A N 1
ATOM 1006 C CA . ASP A 1 137 ? 10.563 11.336 -45.782 1.00 68.69 137 ASP A CA 1
ATOM 1007 C C . ASP A 1 137 ? 9.583 12.504 -45.578 1.00 68.69 137 ASP A C 1
ATOM 1009 O O . ASP A 1 137 ? 9.629 13.204 -44.570 1.00 68.69 137 ASP A O 1
ATOM 1013 N N . ALA A 1 138 ? 8.688 12.752 -46.538 1.00 68.81 138 ALA A N 1
ATOM 1014 C CA . ALA A 1 138 ? 7.740 13.867 -46.452 1.00 68.81 138 ALA A CA 1
ATOM 1015 C C . ALA A 1 138 ? 6.748 13.772 -45.269 1.00 68.81 138 ALA A C 1
ATOM 1017 O O . ALA A 1 138 ? 6.030 14.737 -45.012 1.00 68.81 138 ALA A O 1
ATOM 1018 N N . GLN A 1 139 ? 6.668 12.627 -44.585 1.00 74.19 139 GLN A N 1
ATOM 1019 C CA . GLN A 1 139 ? 5.751 12.361 -43.475 1.00 74.19 139 GLN A CA 1
ATOM 1020 C C . GLN A 1 139 ? 6.463 12.266 -42.116 1.00 74.19 139 GLN A C 1
ATOM 1022 O O . GLN A 1 139 ? 5.790 12.350 -41.089 1.00 74.19 139 GLN A O 1
ATOM 1027 N N . HIS A 1 140 ? 7.794 12.141 -42.090 1.00 77.94 140 HIS A N 1
ATOM 1028 C CA . HIS A 1 140 ? 8.571 11.944 -40.867 1.00 77.94 140 HIS A CA 1
ATOM 1029 C C . HIS A 1 140 ? 9.640 13.033 -40.667 1.00 77.94 140 HIS A C 1
ATOM 1031 O O . HIS A 1 140 ? 10.358 13.379 -41.606 1.00 77.94 140 HIS A O 1
ATOM 1037 N N . PRO A 1 141 ? 9.784 13.574 -39.442 1.00 82.00 141 PRO A N 1
ATOM 1038 C CA . PRO A 1 141 ? 10.745 14.637 -39.172 1.00 82.00 141 PRO A CA 1
ATOM 1039 C C . PRO A 1 141 ? 12.205 14.170 -39.290 1.00 82.00 141 PRO A C 1
ATOM 1041 O O . PRO A 1 141 ? 12.557 13.047 -38.926 1.00 82.00 141 PRO A O 1
ATOM 1044 N N . HIS A 1 142 ? 13.059 15.057 -39.808 1.00 89.19 142 HIS A N 1
ATOM 1045 C CA . HIS A 1 142 ? 14.460 14.771 -40.126 1.00 89.19 142 HIS A CA 1
ATOM 1046 C C . HIS A 1 142 ? 15.321 14.617 -38.853 1.00 89.19 142 HIS A C 1
ATOM 1048 O O . HIS A 1 142 ? 15.266 15.493 -37.985 1.00 89.19 142 HIS A O 1
ATOM 1054 N N . PRO A 1 143 ? 16.136 13.552 -38.723 1.00 92.62 143 PRO A N 1
ATOM 1055 C CA . PRO A 1 143 ? 17.097 13.406 -37.632 1.00 92.62 143 PRO A CA 1
ATOM 1056 C C . PRO A 1 143 ? 18.316 14.314 -37.854 1.00 92.62 143 PRO A C 1
ATOM 1058 O O . PRO A 1 143 ? 19.152 14.048 -38.708 1.00 92.62 143 PRO A O 1
ATOM 1061 N N . ALA A 1 144 ? 18.411 15.394 -37.081 1.00 94.69 144 ALA A N 1
ATOM 1062 C CA . ALA A 1 144 ? 19.396 16.464 -37.245 1.00 94.69 144 ALA A CA 1
ATOM 1063 C C . ALA A 1 144 ? 20.574 16.402 -36.261 1.00 94.69 144 ALA A C 1
ATOM 1065 O O . ALA A 1 144 ? 21.576 17.076 -36.469 1.00 94.69 144 ALA A O 1
ATOM 1066 N N . ALA A 1 145 ? 20.493 15.591 -35.203 1.00 96.75 145 ALA A N 1
ATOM 1067 C CA . ALA A 1 145 ? 21.612 15.380 -34.285 1.00 96.75 145 ALA A CA 1
ATOM 1068 C C . ALA A 1 145 ? 21.558 14.003 -33.617 1.00 96.75 145 ALA A C 1
ATOM 1070 O O . ALA A 1 145 ? 20.491 13.400 -33.491 1.00 96.75 145 ALA A O 1
ATOM 1071 N N . VAL A 1 146 ? 22.699 13.545 -33.107 1.00 97.62 146 VAL A N 1
ATOM 1072 C CA . VAL A 1 146 ? 22.779 12.453 -32.129 1.00 97.62 146 VAL A CA 1
ATOM 1073 C C . VAL A 1 146 ? 23.272 13.022 -30.804 1.00 97.62 146 VAL A C 1
ATOM 1075 O O . VAL A 1 146 ? 24.272 13.733 -30.773 1.00 97.62 146 VAL A O 1
ATOM 1078 N N . ALA A 1 147 ? 22.593 12.713 -29.701 1.00 96.44 147 ALA A N 1
ATOM 1079 C CA . ALA A 1 147 ? 23.025 13.090 -28.360 1.00 96.44 147 ALA A CA 1
ATOM 1080 C C . ALA A 1 147 ? 23.367 11.840 -27.543 1.00 96.44 147 ALA A C 1
ATOM 1082 O O . ALA A 1 147 ? 22.502 10.993 -27.312 1.00 96.44 147 ALA A O 1
ATOM 1083 N N . GLN A 1 148 ? 24.612 11.747 -27.081 1.00 94.88 148 GLN A N 1
ATOM 1084 C CA . GLN A 1 148 ? 25.083 10.680 -26.192 1.00 94.88 148 GLN A CA 1
ATOM 1085 C C . GLN A 1 148 ? 25.526 11.240 -24.836 1.00 94.88 148 GLN A C 1
ATOM 1087 O O . GLN A 1 148 ? 25.899 12.405 -24.738 1.00 94.88 148 GLN A O 1
ATOM 1092 N N . GLU A 1 149 ? 25.487 10.419 -23.788 1.00 94.44 149 GLU A N 1
ATOM 1093 C CA . GLU A 1 149 ? 25.876 10.787 -22.420 1.00 94.44 149 GLU A CA 1
ATOM 1094 C C . GLU A 1 149 ? 27.053 9.917 -21.954 1.00 94.44 149 GLU A C 1
ATOM 1096 O O . GLU A 1 149 ? 26.998 8.692 -22.067 1.00 94.44 149 GLU A O 1
ATOM 1101 N N . ASN A 1 150 ? 28.116 10.530 -21.416 1.00 93.06 150 ASN A N 1
ATOM 1102 C CA . ASN A 1 150 ? 29.248 9.787 -20.845 1.00 93.06 150 ASN A CA 1
ATOM 1103 C C . ASN A 1 150 ? 29.917 10.562 -19.685 1.00 93.06 150 ASN A C 1
ATOM 1105 O O . ASN A 1 150 ? 30.455 11.654 -19.876 1.00 93.06 150 ASN A O 1
ATOM 1109 N N . THR A 1 151 ? 29.949 10.048 -18.454 1.00 90.38 151 THR A N 1
ATOM 1110 C CA . THR A 1 151 ? 29.371 8.780 -17.973 1.00 90.38 151 THR A CA 1
ATOM 1111 C C . THR A 1 151 ? 27.846 8.800 -17.875 1.00 90.38 151 THR A C 1
ATOM 1113 O O . THR A 1 151 ? 27.257 9.852 -17.641 1.00 90.38 151 THR A O 1
ATOM 1116 N N . HIS A 1 152 ? 27.209 7.634 -18.017 1.00 88.56 152 HIS A N 1
ATOM 1117 C CA . HIS A 1 152 ? 25.748 7.525 -18.053 1.00 88.56 152 HIS A CA 1
ATOM 1118 C C . HIS A 1 152 ? 25.128 7.444 -16.651 1.00 88.56 152 HIS A C 1
ATOM 1120 O O . HIS A 1 152 ? 25.262 6.431 -15.956 1.00 88.56 152 HIS A O 1
ATOM 1126 N N . VAL A 1 153 ? 24.418 8.492 -16.220 1.00 83.12 153 VAL A N 1
ATOM 1127 C CA . VAL A 1 153 ? 23.942 8.649 -14.833 1.00 83.12 153 VAL A CA 1
ATOM 1128 C C . VAL A 1 153 ? 22.978 7.542 -14.411 1.00 83.12 153 VAL A C 1
ATOM 1130 O O . VAL A 1 153 ? 23.169 6.941 -13.353 1.00 83.12 153 VAL A O 1
ATOM 1133 N N . ARG A 1 154 ? 21.968 7.229 -15.232 1.00 81.25 154 ARG A N 1
ATOM 1134 C CA . ARG A 1 154 ? 20.963 6.201 -14.897 1.00 81.25 154 ARG A CA 1
ATOM 1135 C C . ARG A 1 154 ? 21.473 4.763 -15.040 1.00 81.25 154 ARG A C 1
ATOM 1137 O O . ARG A 1 154 ? 20.800 3.843 -14.592 1.00 81.25 154 ARG A O 1
ATOM 1144 N N . SER A 1 155 ? 22.684 4.585 -15.570 1.00 79.81 155 SER A N 1
ATOM 1145 C CA . SER A 1 155 ? 23.379 3.289 -15.653 1.00 79.81 155 SER A CA 1
ATOM 1146 C C . SER A 1 155 ? 24.494 3.167 -14.609 1.00 79.81 155 SER A C 1
ATOM 1148 O O . SER A 1 155 ? 25.462 2.447 -14.825 1.00 79.81 155 SER A O 1
ATOM 1150 N N . GLY A 1 156 ? 24.412 3.919 -13.507 1.00 75.06 156 GLY A N 1
ATOM 1151 C CA . GLY A 1 156 ? 25.398 3.863 -12.422 1.00 75.06 156 GLY A CA 1
ATOM 1152 C C . GLY A 1 156 ? 26.694 4.613 -12.713 1.00 75.06 156 GLY A C 1
ATOM 1153 O O . GLY A 1 156 ? 27.733 4.308 -12.139 1.00 75.06 156 GLY A O 1
ATOM 1154 N N . GLY A 1 157 ? 26.660 5.608 -13.603 1.00 81.88 157 GLY A N 1
ATOM 1155 C CA . GLY A 1 157 ? 27.865 6.326 -14.016 1.00 81.88 157 GLY A CA 1
ATOM 1156 C C . GLY A 1 157 ? 28.795 5.460 -14.864 1.00 81.88 157 GLY A C 1
ATOM 1157 O O . GLY A 1 157 ? 30.015 5.625 -14.792 1.00 81.88 157 GLY A O 1
ATOM 1158 N N . ARG A 1 158 ? 28.236 4.542 -15.657 1.00 86.25 158 ARG A N 1
ATOM 1159 C CA . ARG A 1 158 ? 29.006 3.673 -16.549 1.00 86.25 158 ARG A CA 1
ATOM 1160 C C . ARG A 1 158 ? 29.726 4.472 -17.628 1.00 86.25 158 ARG A C 1
ATOM 1162 O O . ARG A 1 158 ? 29.185 5.460 -18.136 1.00 86.25 158 ARG A O 1
ATOM 1169 N N . VAL A 1 159 ? 30.928 4.029 -17.978 1.00 91.38 159 VAL A N 1
ATOM 1170 C CA . VAL A 1 159 ? 31.690 4.604 -19.082 1.00 91.38 159 VAL A CA 1
ATOM 1171 C C . VAL A 1 159 ? 31.247 3.944 -20.381 1.00 91.38 159 VAL A C 1
ATOM 1173 O O . VAL A 1 159 ? 31.371 2.731 -20.545 1.00 91.38 159 VAL A O 1
ATOM 1176 N N . VAL A 1 160 ? 30.756 4.737 -21.334 1.00 92.44 160 VAL A N 1
ATOM 1177 C CA . VAL A 1 160 ? 30.552 4.233 -22.700 1.00 92.44 160 VAL A CA 1
ATOM 1178 C C . VAL A 1 160 ? 31.937 4.051 -23.335 1.00 92.44 160 VAL A C 1
ATOM 1180 O O . VAL A 1 160 ? 32.703 5.019 -23.366 1.00 92.44 160 VAL A O 1
ATOM 1183 N N . PRO A 1 161 ? 32.304 2.845 -23.815 1.00 92.62 161 PRO A N 1
ATOM 1184 C CA . PRO A 1 161 ? 33.628 2.610 -24.381 1.00 92.62 161 PRO A CA 1
ATOM 1185 C C . PRO A 1 161 ? 33.895 3.502 -25.596 1.00 92.62 161 PRO A C 1
ATOM 1187 O O . PRO A 1 161 ? 33.049 3.603 -26.484 1.00 92.62 161 PRO A O 1
ATOM 1190 N N . THR A 1 162 ? 35.097 4.075 -25.694 1.00 93.56 162 THR A N 1
ATOM 1191 C CA . THR A 1 162 ? 35.466 4.976 -26.801 1.00 93.56 162 THR A CA 1
ATOM 1192 C C . THR A 1 162 ? 35.286 4.325 -28.171 1.00 93.56 162 THR A C 1
ATOM 1194 O O . THR A 1 162 ? 34.790 4.974 -29.078 1.00 93.56 162 THR A O 1
ATOM 1197 N N . ALA A 1 163 ? 35.584 3.028 -28.316 1.00 93.81 163 ALA A N 1
ATOM 1198 C CA . ALA A 1 163 ? 35.348 2.299 -29.567 1.00 93.81 163 ALA A CA 1
ATOM 1199 C C . ALA A 1 163 ? 33.864 2.292 -29.987 1.00 93.81 163 ALA A C 1
ATOM 1201 O O . ALA A 1 163 ? 33.554 2.371 -31.174 1.00 93.81 163 ALA A O 1
ATOM 1202 N N . HIS A 1 164 ? 32.945 2.234 -29.017 1.00 95.69 164 HIS A N 1
ATOM 1203 C CA . HIS A 1 164 ? 31.506 2.309 -29.273 1.00 95.69 164 HIS A CA 1
ATOM 1204 C C . HIS A 1 164 ? 31.077 3.734 -29.627 1.00 95.69 164 HIS A C 1
ATOM 1206 O O . HIS A 1 164 ? 30.306 3.926 -30.562 1.00 95.69 164 HIS A O 1
ATOM 1212 N N . MET A 1 165 ? 31.629 4.739 -28.939 1.00 96.50 165 MET A N 1
ATOM 1213 C CA . MET A 1 165 ? 31.406 6.148 -29.286 1.00 96.50 165 MET A CA 1
ATOM 1214 C C . MET A 1 165 ? 31.916 6.475 -30.696 1.00 96.50 165 MET A C 1
ATOM 1216 O O . MET A 1 165 ? 31.230 7.166 -31.442 1.00 96.50 165 MET A O 1
ATOM 1220 N N . THR A 1 166 ? 33.069 5.928 -31.102 1.00 96.94 166 THR A N 1
ATOM 1221 C CA . THR A 1 166 ? 33.581 6.030 -32.477 1.00 96.94 166 THR A CA 1
ATOM 1222 C C . THR A 1 166 ? 32.612 5.402 -33.475 1.00 96.94 166 THR A C 1
ATOM 1224 O O . THR A 1 166 ? 32.308 6.023 -34.483 1.00 96.94 166 THR A O 1
ATOM 1227 N N . ALA A 1 167 ? 32.053 4.224 -33.183 1.00 97.44 167 ALA A N 1
ATOM 1228 C CA . ALA A 1 167 ? 31.073 3.599 -34.072 1.00 97.44 167 ALA A CA 1
ATOM 1229 C C . ALA A 1 167 ? 29.794 4.445 -34.234 1.00 97.44 167 ALA A C 1
ATOM 1231 O O . ALA A 1 167 ? 29.279 4.565 -35.345 1.00 97.44 167 ALA A O 1
ATOM 1232 N N . ILE A 1 168 ? 29.299 5.058 -33.149 1.00 96.75 168 ILE A N 1
ATOM 1233 C CA . ILE A 1 168 ? 28.178 6.015 -33.194 1.00 96.75 168 ILE A CA 1
ATOM 1234 C C . ILE A 1 168 ? 28.540 7.205 -34.089 1.00 96.75 168 ILE A C 1
ATOM 1236 O O . ILE A 1 168 ? 27.759 7.575 -34.968 1.00 96.75 168 ILE A O 1
ATOM 1240 N N . TYR A 1 169 ? 29.729 7.774 -33.886 1.00 97.25 169 TYR A N 1
ATOM 1241 C CA . TYR A 1 169 ? 30.225 8.911 -34.652 1.00 97.25 169 TYR A CA 1
ATOM 1242 C C . TYR A 1 169 ? 30.372 8.603 -36.140 1.00 97.25 169 TYR A C 1
ATOM 1244 O O . TYR A 1 169 ? 29.917 9.389 -36.966 1.00 97.25 169 TYR A O 1
ATOM 1252 N N . ASP A 1 170 ? 30.931 7.448 -36.495 1.00 97.38 170 ASP A N 1
ATOM 1253 C CA . ASP A 1 170 ? 31.103 7.020 -37.884 1.00 97.38 170 ASP A CA 1
ATOM 1254 C C . ASP A 1 170 ? 29.747 6.824 -38.581 1.00 97.38 170 ASP A C 1
ATOM 1256 O O . ASP A 1 170 ? 29.565 7.234 -39.730 1.00 97.38 170 ASP A O 1
ATOM 1260 N N . ILE A 1 171 ? 28.767 6.236 -37.881 1.00 96.69 171 ILE A N 1
ATOM 1261 C CA . ILE A 1 171 ? 27.400 6.064 -38.395 1.00 96.69 171 ILE A CA 1
ATOM 1262 C C . ILE A 1 171 ? 26.748 7.427 -38.647 1.00 96.69 171 ILE A C 1
ATOM 1264 O O . ILE A 1 171 ? 26.228 7.650 -39.742 1.00 96.69 171 ILE A O 1
ATOM 1268 N N . ALA A 1 172 ? 26.796 8.335 -37.671 1.00 96.19 172 ALA A N 1
ATOM 1269 C CA . ALA A 1 172 ? 26.194 9.661 -37.780 1.00 96.19 172 ALA A CA 1
ATOM 1270 C C . ALA A 1 172 ? 26.881 10.517 -38.860 1.00 96.19 172 ALA A C 1
ATOM 1272 O O . ALA A 1 172 ? 26.211 11.074 -39.732 1.00 96.19 172 ALA A O 1
ATOM 1273 N N . SER A 1 173 ? 28.217 10.508 -38.890 1.00 94.19 173 SER A N 1
ATOM 1274 C CA . SER A 1 173 ? 29.034 11.221 -39.879 1.00 94.19 173 SER A CA 1
ATOM 1275 C C . SER A 1 173 ? 28.769 10.743 -41.306 1.00 94.19 173 SER A C 1
ATOM 1277 O O . SER A 1 173 ? 28.746 11.553 -42.229 1.00 94.19 173 SER A O 1
ATOM 1279 N N . SER A 1 174 ? 28.504 9.445 -41.507 1.00 93.62 174 SER A N 1
ATOM 1280 C CA . SER A 1 174 ? 28.145 8.907 -42.830 1.00 93.62 174 SER A CA 1
ATOM 1281 C C . SER A 1 174 ? 26.828 9.462 -43.392 1.00 93.62 174 SER A C 1
ATOM 1283 O O . SER A 1 174 ? 26.562 9.296 -44.582 1.00 93.62 174 SER A O 1
ATOM 1285 N N . GLN A 1 175 ? 26.003 10.080 -42.542 1.00 92.06 175 GLN A N 1
ATOM 1286 C CA . GLN A 1 175 ? 24.742 10.737 -42.888 1.00 92.06 175 GLN A CA 1
ATOM 1287 C C . GLN A 1 175 ? 24.805 12.260 -42.679 1.00 92.06 175 GLN A C 1
ATOM 1289 O O . GLN A 1 175 ? 23.766 12.908 -42.694 1.00 92.06 175 GLN A O 1
ATOM 1294 N N . GLU A 1 176 ? 25.999 12.828 -42.467 1.00 93.62 176 GLU A N 1
ATOM 1295 C CA . GLU A 1 176 ? 26.206 14.260 -42.187 1.00 93.62 176 GLU A CA 1
ATOM 1296 C C . GLU A 1 176 ? 25.437 14.770 -40.946 1.00 93.62 176 GLU A C 1
ATOM 1298 O O . GLU A 1 176 ? 25.093 15.948 -40.853 1.00 93.62 176 GLU A O 1
ATOM 1303 N N . VAL A 1 177 ? 25.180 13.891 -39.968 1.00 96.44 177 VAL A N 1
ATOM 1304 C CA . VAL A 1 177 ? 24.480 14.228 -38.719 1.00 96.44 177 VAL A CA 1
ATOM 1305 C C . VAL A 1 177 ? 25.498 14.469 -37.595 1.00 96.44 177 VAL A C 1
ATOM 1307 O O . VAL A 1 177 ? 26.246 13.545 -37.267 1.00 96.44 177 VAL A O 1
ATOM 1310 N N . PRO A 1 178 ? 25.531 15.659 -36.962 1.00 97.62 178 PRO A N 1
ATOM 1311 C CA . PRO A 1 178 ? 26.462 15.955 -35.880 1.00 97.62 178 PRO A CA 1
ATOM 1312 C C . PRO A 1 178 ? 26.151 15.176 -34.596 1.00 97.62 178 PRO A C 1
ATOM 1314 O O . PRO A 1 178 ? 24.992 14.920 -34.247 1.00 97.62 178 PRO A O 1
ATOM 1317 N N . VAL A 1 179 ? 27.201 14.864 -33.840 1.00 98.31 179 VAL A N 1
ATOM 1318 C CA . VAL A 1 179 ? 27.137 14.182 -32.546 1.00 98.31 179 VAL A CA 1
ATOM 1319 C C . VAL A 1 179 ? 27.495 15.141 -31.414 1.00 98.31 179 VAL A C 1
ATOM 1321 O O . VAL A 1 179 ? 28.595 15.693 -31.355 1.00 98.31 179 VAL A O 1
ATOM 1324 N N . HIS A 1 180 ? 26.574 15.300 -30.468 1.00 98.00 180 HIS A N 1
ATOM 1325 C CA . HIS A 1 180 ? 26.783 16.027 -29.224 1.00 98.00 180 HIS A CA 1
ATOM 1326 C C . HIS A 1 180 ? 26.985 15.065 -28.047 1.00 98.00 180 HIS A C 1
ATOM 1328 O O . HIS A 1 180 ? 26.208 14.129 -27.850 1.00 98.00 180 HIS A O 1
ATOM 1334 N N . LEU A 1 181 ? 27.995 15.335 -27.222 1.00 97.75 181 LEU A N 1
ATOM 1335 C CA . LEU A 1 181 ? 28.227 14.635 -25.962 1.00 97.75 181 LEU A CA 1
ATOM 1336 C C . LEU A 1 181 ? 27.753 15.468 -24.770 1.00 97.75 181 LEU A C 1
ATOM 1338 O O . LEU A 1 181 ? 28.351 16.497 -24.449 1.00 97.75 181 LEU A O 1
ATOM 1342 N N . ASP A 1 182 ? 26.752 14.960 -24.052 1.00 96.19 182 ASP A N 1
ATOM 1343 C CA . ASP A 1 182 ? 26.481 15.335 -22.665 1.00 96.19 182 ASP A CA 1
ATOM 1344 C C . ASP A 1 182 ? 27.573 14.731 -21.770 1.00 96.19 182 ASP A C 1
ATOM 1346 O O . ASP A 1 182 ? 27.450 13.644 -21.203 1.00 96.19 182 ASP A O 1
ATOM 1350 N N . GLY A 1 183 ? 28.699 15.434 -21.703 1.00 94.50 183 GLY A N 1
ATOM 1351 C CA . GLY A 1 183 ? 29.911 15.024 -21.005 1.00 94.50 183 GLY A CA 1
ATOM 1352 C C . GLY A 1 183 ? 30.017 15.661 -19.628 1.00 94.50 183 GLY A C 1
ATOM 1353 O O . GLY A 1 183 ? 31.119 15.984 -19.180 1.00 94.50 183 GLY A O 1
ATOM 1354 N N . ALA A 1 184 ? 28.893 15.863 -18.927 1.00 92.94 184 ALA A N 1
ATOM 1355 C CA . ALA A 1 184 ? 28.863 16.507 -17.610 1.00 92.94 184 ALA A CA 1
ATOM 1356 C C . ALA A 1 184 ? 29.919 15.948 -16.635 1.00 92.94 184 ALA A C 1
ATOM 1358 O O . ALA A 1 184 ? 30.376 16.671 -15.751 1.00 92.94 184 ALA A O 1
ATOM 1359 N N . ARG A 1 185 ? 30.298 14.673 -16.802 1.00 92.31 185 ARG A N 1
ATOM 1360 C CA . ARG A 1 185 ? 31.336 13.964 -16.046 1.00 92.31 185 ARG A CA 1
ATOM 1361 C C . ARG A 1 185 ? 32.415 13.339 -16.948 1.00 92.31 185 ARG A C 1
ATOM 1363 O O . ARG A 1 185 ? 32.985 12.317 -16.581 1.00 92.31 185 ARG A O 1
ATOM 1370 N N . ILE A 1 186 ? 32.751 13.952 -18.085 1.00 94.62 186 ILE A N 1
ATOM 1371 C CA . ILE A 1 186 ? 33.750 13.423 -19.036 1.00 94.62 186 ILE A CA 1
ATOM 1372 C C . ILE A 1 186 ? 35.111 13.139 -18.382 1.00 94.62 186 ILE A C 1
ATOM 1374 O O . ILE A 1 186 ? 35.754 12.146 -18.701 1.00 94.62 186 ILE A O 1
ATOM 1378 N N . PHE A 1 187 ? 35.533 13.939 -17.399 1.00 95.38 187 PHE A N 1
ATOM 1379 C CA . PHE A 1 187 ? 36.776 13.683 -16.664 1.00 95.38 187 PHE A CA 1
ATOM 1380 C C . PHE A 1 187 ? 36.700 12.447 -15.759 1.00 95.38 187 PHE A C 1
ATOM 1382 O O . PHE A 1 187 ? 37.705 11.763 -15.588 1.00 95.38 187 PHE A O 1
ATOM 1389 N N . ASN A 1 188 ? 35.515 12.098 -15.240 1.00 93.25 188 ASN A N 1
ATOM 1390 C CA . ASN A 1 188 ? 35.325 10.812 -14.565 1.00 93.25 188 ASN A CA 1
ATOM 1391 C C . ASN A 1 188 ? 35.444 9.657 -15.562 1.00 93.25 188 ASN A C 1
ATOM 1393 O O . ASN A 1 188 ? 36.098 8.670 -15.244 1.00 93.25 188 ASN A O 1
ATOM 1397 N N . ALA A 1 189 ? 34.870 9.794 -16.765 1.00 92.75 189 ALA A N 1
ATOM 1398 C CA . ALA A 1 189 ? 35.017 8.798 -17.828 1.00 92.75 189 ALA A CA 1
ATOM 1399 C C . ALA A 1 189 ? 36.489 8.620 -18.236 1.00 92.75 189 ALA A C 1
ATOM 1401 O O . ALA A 1 189 ? 36.962 7.491 -18.359 1.00 92.75 189 ALA A O 1
ATOM 1402 N N . ALA A 1 190 ? 37.230 9.722 -18.372 1.00 94.31 190 ALA A N 1
ATOM 1403 C CA . ALA A 1 190 ? 38.649 9.712 -18.713 1.00 94.31 190 ALA A CA 1
ATOM 1404 C C . ALA A 1 190 ? 39.499 8.991 -17.656 1.00 94.31 190 ALA A C 1
ATOM 1406 O O . ALA A 1 190 ? 40.270 8.089 -17.973 1.00 94.31 190 ALA A O 1
ATOM 1407 N N . VAL A 1 191 ? 39.307 9.332 -16.378 1.00 93.69 191 VAL A N 1
ATOM 1408 C CA . VAL A 1 191 ? 40.037 8.700 -15.268 1.00 93.69 191 VAL A CA 1
ATOM 1409 C C . VAL A 1 191 ? 39.652 7.225 -15.103 1.00 93.69 191 VAL A C 1
ATOM 1411 O O . VAL A 1 191 ? 40.530 6.397 -14.875 1.00 93.69 191 VAL A O 1
ATOM 1414 N N . ALA A 1 192 ? 38.371 6.874 -15.260 1.00 89.94 192 ALA A N 1
ATOM 1415 C CA . ALA A 1 192 ? 37.900 5.495 -15.116 1.00 89.94 192 ALA A CA 1
ATOM 1416 C C . ALA A 1 192 ? 38.358 4.579 -16.268 1.00 89.94 192 ALA A C 1
ATOM 1418 O O . ALA A 1 192 ? 38.687 3.419 -16.027 1.00 89.94 192 ALA A O 1
ATOM 1419 N N . SER A 1 193 ? 38.406 5.090 -17.504 1.00 91.38 193 SER A N 1
ATOM 1420 C CA . SER A 1 193 ? 38.857 4.331 -18.684 1.00 91.38 193 SER A CA 1
ATOM 1421 C C . SER A 1 193 ? 40.372 4.355 -18.904 1.00 91.38 193 SER A C 1
ATOM 1423 O O . SER A 1 193 ? 40.890 3.531 -19.655 1.00 91.38 193 SER A O 1
ATOM 1425 N N . GLY A 1 194 ? 41.086 5.302 -18.286 1.00 92.94 194 GLY A N 1
ATOM 1426 C CA . GLY A 1 194 ? 42.498 5.568 -18.572 1.00 92.94 194 GLY A CA 1
ATOM 1427 C C . GLY A 1 194 ? 42.739 6.250 -19.924 1.00 92.94 194 GLY A C 1
ATOM 1428 O O . GLY A 1 194 ? 43.885 6.334 -20.364 1.00 92.94 194 GLY A O 1
ATOM 1429 N N . ILE A 1 195 ? 41.683 6.728 -20.589 1.00 94.56 195 ILE A N 1
ATOM 1430 C CA . ILE A 1 195 ? 41.748 7.410 -21.885 1.00 94.56 195 ILE A CA 1
ATOM 1431 C C . ILE A 1 195 ? 41.653 8.925 -21.647 1.00 94.56 195 ILE A C 1
ATOM 1433 O O . ILE A 1 195 ? 40.734 9.367 -20.958 1.00 94.56 195 ILE A O 1
ATOM 1437 N N . PRO A 1 196 ? 42.556 9.754 -22.201 1.00 95.25 196 PRO A N 1
ATOM 1438 C CA . PRO A 1 196 ? 42.474 11.207 -22.070 1.00 95.25 196 PRO A CA 1
ATOM 1439 C C . PRO A 1 196 ? 41.112 11.773 -22.502 1.00 95.25 196 PRO A C 1
ATOM 1441 O O . PRO A 1 196 ? 40.546 11.354 -23.510 1.00 95.25 196 PRO A O 1
ATOM 1444 N N . ALA A 1 197 ? 40.607 12.786 -21.785 1.00 95.50 197 ALA A N 1
ATOM 1445 C CA . ALA A 1 197 ? 39.310 13.407 -22.088 1.00 95.50 197 ALA A CA 1
ATOM 1446 C C . ALA A 1 197 ? 39.224 13.937 -23.530 1.00 95.50 197 ALA A C 1
ATOM 1448 O O . ALA A 1 197 ? 38.164 13.850 -24.148 1.00 95.50 197 ALA A O 1
ATOM 1449 N N . ARG A 1 198 ? 40.347 14.416 -24.085 1.00 96.69 198 ARG A N 1
ATOM 1450 C CA . ARG A 1 198 ? 40.440 14.805 -25.496 1.00 96.69 198 ARG A CA 1
ATOM 1451 C C . ARG A 1 198 ? 40.146 13.669 -26.467 1.00 96.69 198 ARG A C 1
ATOM 1453 O O . ARG A 1 198 ? 39.415 13.874 -27.423 1.00 96.69 198 ARG A O 1
ATOM 1460 N N . ASP A 1 199 ? 40.638 12.465 -26.201 1.00 96.06 199 ASP A N 1
ATOM 1461 C CA . ASP A 1 199 ? 40.475 11.333 -27.115 1.00 96.06 199 ASP A CA 1
ATOM 1462 C C . ASP A 1 199 ? 39.027 10.824 -27.090 1.00 96.06 199 ASP A C 1
ATOM 1464 O O . ASP A 1 199 ? 38.485 10.432 -28.120 1.00 96.06 199 ASP A O 1
ATOM 1468 N N . ILE A 1 200 ? 38.361 10.912 -25.932 1.00 96.06 200 ILE A N 1
ATOM 1469 C CA . ILE A 1 200 ? 36.914 10.675 -25.815 1.00 96.06 200 ILE A CA 1
ATOM 1470 C C . ILE A 1 200 ? 36.144 11.742 -26.610 1.00 96.06 200 ILE A C 1
ATOM 1472 O O . ILE A 1 200 ? 35.273 11.412 -27.413 1.00 96.06 200 ILE A O 1
ATOM 1476 N N . ALA A 1 201 ? 36.485 13.021 -26.434 1.00 96.25 201 ALA A N 1
ATOM 1477 C CA . ALA A 1 201 ? 35.819 14.148 -27.088 1.00 96.25 201 ALA A CA 1
ATOM 1478 C C . ALA A 1 201 ? 35.999 14.198 -28.617 1.00 96.25 201 ALA A C 1
ATOM 1480 O O . ALA A 1 201 ? 35.160 14.779 -29.308 1.00 96.25 201 ALA A O 1
ATOM 1481 N N . MET A 1 202 ? 37.057 13.583 -29.155 1.00 94.56 202 MET A N 1
ATOM 1482 C CA . MET A 1 202 ? 37.278 13.457 -30.602 1.00 94.56 202 MET A CA 1
ATOM 1483 C C . MET A 1 202 ? 36.229 12.583 -31.303 1.00 94.56 202 MET A C 1
ATOM 1485 O O . MET A 1 202 ? 36.093 12.663 -32.517 1.00 94.56 202 MET A O 1
ATOM 1489 N N . THR A 1 203 ? 35.460 11.786 -30.556 1.00 95.06 203 THR A N 1
ATOM 1490 C CA . THR A 1 203 ? 34.355 10.969 -31.092 1.00 95.06 203 THR A CA 1
ATOM 1491 C C . THR A 1 203 ? 33.031 11.735 -31.209 1.00 95.06 203 THR A C 1
ATOM 1493 O O . THR A 1 203 ? 31.965 11.134 -31.306 1.00 95.06 203 THR A O 1
ATOM 1496 N N . CYS A 1 204 ? 33.054 13.062 -31.096 1.00 97.19 204 CYS A N 1
ATOM 1497 C CA . CYS A 1 204 ? 31.874 13.929 -31.117 1.00 97.19 204 CYS A CA 1
ATOM 1498 C C . CYS A 1 204 ? 32.223 15.258 -31.780 1.00 97.19 204 CYS A C 1
ATOM 1500 O O . CYS A 1 204 ? 33.370 15.688 -31.703 1.00 97.19 204 CYS A O 1
ATOM 1502 N N . ASP A 1 205 ? 31.247 15.974 -32.329 1.00 97.94 205 ASP A N 1
ATOM 1503 C CA . ASP A 1 205 ? 31.446 17.329 -32.851 1.00 97.94 205 ASP A CA 1
ATOM 1504 C C . ASP A 1 205 ? 31.551 18.339 -31.711 1.00 97.94 205 ASP A C 1
ATOM 1506 O O . ASP A 1 205 ? 32.511 19.111 -31.630 1.00 97.94 205 ASP A O 1
ATOM 1510 N N . THR A 1 206 ? 30.595 18.283 -30.782 1.00 98.19 206 THR A N 1
ATOM 1511 C CA . THR A 1 206 ? 30.504 19.203 -29.645 1.00 98.19 206 THR A CA 1
ATOM 1512 C C . THR A 1 206 ? 30.356 18.442 -28.341 1.00 98.19 206 THR A C 1
ATOM 1514 O O . THR A 1 206 ? 29.753 17.371 -28.281 1.00 98.19 206 THR A O 1
ATOM 1517 N N . VAL A 1 207 ? 30.899 19.004 -27.268 1.00 97.94 207 VAL A N 1
ATOM 1518 C CA . VAL A 1 207 ? 30.898 18.376 -25.945 1.00 97.94 207 VAL A CA 1
ATOM 1519 C C . VAL A 1 207 ? 30.420 19.397 -24.935 1.00 97.94 207 VAL A C 1
ATOM 1521 O O . VAL A 1 207 ? 30.739 20.571 -25.051 1.00 97.94 207 VAL A O 1
ATOM 1524 N N . SER A 1 208 ? 29.677 18.985 -23.922 1.00 97.38 208 SER A N 1
ATOM 1525 C CA . SER A 1 208 ? 29.547 19.783 -22.709 1.00 97.38 208 SER A CA 1
ATOM 1526 C C . SER A 1 208 ? 30.263 19.097 -21.561 1.00 97.38 208 SER A C 1
ATOM 1528 O O . SER A 1 208 ? 30.320 17.875 -21.502 1.00 97.38 208 SER A O 1
ATOM 1530 N N . PHE A 1 209 ? 30.797 19.865 -20.621 1.00 96.62 209 PHE A N 1
ATOM 1531 C CA . PHE A 1 209 ? 31.237 19.309 -19.349 1.00 96.62 209 PHE A CA 1
ATOM 1532 C C . PHE A 1 209 ? 31.025 20.298 -18.215 1.00 96.62 209 PHE A C 1
ATOM 1534 O O . PHE A 1 209 ? 30.868 21.502 -18.421 1.00 96.62 209 PHE A O 1
ATOM 1541 N N . ASN A 1 210 ? 30.987 19.783 -16.992 1.00 93.94 210 ASN A N 1
ATOM 1542 C CA . ASN A 1 210 ? 30.575 20.548 -15.831 1.00 93.94 210 ASN A CA 1
ATOM 1543 C C . ASN A 1 210 ? 31.747 20.759 -14.863 1.00 93.94 210 ASN A C 1
ATOM 1545 O O . ASN A 1 210 ? 32.442 19.805 -14.526 1.00 93.94 210 ASN A O 1
ATOM 1549 N N . LEU A 1 211 ? 31.947 21.987 -14.376 1.00 93.69 211 LEU A N 1
ATOM 1550 C CA . LEU A 1 211 ? 33.069 22.319 -13.485 1.00 93.69 211 LEU A CA 1
ATOM 1551 C C . LEU A 1 211 ? 32.776 21.996 -12.014 1.00 93.69 211 LEU A C 1
ATOM 1553 O O . LEU A 1 211 ? 33.695 21.923 -11.204 1.00 93.69 211 LEU A O 1
ATOM 1557 N N . ASN A 1 212 ? 31.507 21.790 -11.649 1.00 88.44 212 ASN A N 1
ATOM 1558 C CA . ASN A 1 212 ? 31.131 21.461 -10.271 1.00 88.44 212 ASN A CA 1
ATOM 1559 C C . ASN A 1 212 ? 30.888 19.960 -10.021 1.00 88.44 212 ASN A C 1
ATOM 1561 O O . ASN A 1 212 ? 30.932 19.526 -8.877 1.00 88.44 212 ASN A O 1
ATOM 1565 N N . LYS A 1 213 ? 30.670 19.138 -11.060 1.00 87.00 213 LYS A N 1
ATOM 1566 C CA . LYS A 1 213 ? 30.442 17.685 -10.893 1.00 87.00 213 LYS A CA 1
ATOM 1567 C C . LYS A 1 213 ? 31.785 16.951 -10.854 1.00 87.00 213 LYS A C 1
ATOM 1569 O O . LYS A 1 213 ? 32.403 16.745 -11.895 1.00 87.00 213 LYS A O 1
ATOM 1574 N N . GLY A 1 214 ? 32.244 16.599 -9.655 1.00 80.75 214 GLY A N 1
ATOM 1575 C CA . GLY A 1 214 ? 33.544 15.959 -9.396 1.00 80.75 214 GLY A CA 1
ATOM 1576 C C . GLY A 1 214 ? 34.725 16.937 -9.344 1.00 80.75 214 GLY A C 1
ATOM 1577 O O . GLY A 1 214 ? 35.628 16.776 -8.532 1.00 80.75 214 GLY A O 1
ATOM 1578 N N . LEU A 1 215 ? 34.703 18.007 -10.146 1.00 90.62 215 LEU A N 1
ATOM 1579 C CA . LEU A 1 215 ? 35.781 19.003 -10.149 1.00 90.62 215 LEU A CA 1
ATOM 1580 C C . LEU A 1 215 ? 35.649 20.080 -9.055 1.00 90.62 215 LEU A C 1
ATOM 1582 O O . LEU A 1 215 ? 36.606 20.802 -8.811 1.00 90.62 215 LEU A O 1
ATOM 1586 N N . GLY A 1 216 ? 34.511 20.185 -8.361 1.00 88.31 216 GLY A N 1
ATOM 1587 C CA . GLY A 1 216 ? 34.382 20.971 -7.124 1.00 88.31 216 GLY A CA 1
ATOM 1588 C C . GLY A 1 216 ? 34.355 22.501 -7.260 1.00 88.31 216 GLY A C 1
ATOM 1589 O O . GLY A 1 216 ? 34.387 23.189 -6.239 1.00 88.31 216 GLY A O 1
ATOM 1590 N N . ALA A 1 217 ? 34.277 23.061 -8.475 1.00 91.94 217 ALA A N 1
ATOM 1591 C CA . ALA A 1 217 ? 33.993 24.489 -8.643 1.00 91.94 217 ALA A CA 1
ATOM 1592 C C . ALA A 1 217 ? 32.585 24.827 -8.098 1.00 91.94 217 ALA A C 1
ATOM 1594 O O . ALA A 1 217 ? 31.706 23.969 -8.126 1.00 91.94 217 ALA A O 1
ATOM 1595 N N . PRO A 1 218 ? 32.315 26.063 -7.640 1.00 88.94 218 PRO A N 1
ATOM 1596 C CA . PRO A 1 218 ? 31.013 26.418 -7.061 1.00 88.94 218 PRO A CA 1
ATOM 1597 C C . PRO A 1 218 ? 29.855 26.391 -8.069 1.00 88.94 218 PRO A C 1
ATOM 1599 O O . PRO A 1 218 ? 28.723 26.097 -7.700 1.00 88.94 218 PRO A O 1
ATOM 1602 N N . LEU A 1 219 ? 30.117 26.726 -9.334 1.00 88.88 219 LEU A N 1
ATOM 1603 C CA . LEU A 1 219 ? 29.160 26.654 -10.440 1.00 88.88 219 LEU A CA 1
ATOM 1604 C C . LEU A 1 219 ? 29.906 26.729 -11.783 1.00 88.88 219 LEU A C 1
ATOM 1606 O O . LEU A 1 219 ? 31.103 27.022 -11.818 1.00 88.88 219 LEU A O 1
ATOM 1610 N N . GLY A 1 220 ? 29.180 26.521 -12.881 1.00 92.62 220 GLY A N 1
ATOM 1611 C CA . GLY A 1 220 ? 29.689 26.710 -14.234 1.00 92.62 220 GLY A CA 1
ATOM 1612 C C . GLY A 1 220 ? 29.906 25.415 -15.015 1.00 92.62 220 GLY A C 1
ATOM 1613 O O . GLY A 1 220 ? 30.220 24.354 -14.472 1.00 92.62 220 GLY A O 1
ATOM 1614 N N . ALA A 1 221 ? 29.748 25.525 -16.327 1.00 95.69 221 ALA A N 1
ATOM 1615 C CA . ALA A 1 221 ? 29.988 24.470 -17.295 1.00 95.69 221 ALA A CA 1
ATOM 1616 C C . ALA A 1 221 ? 30.621 25.057 -18.554 1.00 95.69 221 ALA A C 1
ATOM 1618 O O . ALA A 1 221 ? 30.561 26.265 -18.793 1.00 95.69 221 ALA A O 1
ATOM 1619 N N . ILE A 1 222 ? 31.214 24.190 -19.360 1.00 97.94 222 ILE A N 1
ATOM 1620 C CA . ILE A 1 222 ? 31.870 24.569 -20.601 1.00 97.94 222 ILE A CA 1
ATOM 1621 C C . ILE A 1 222 ? 31.234 23.800 -21.756 1.00 97.94 222 ILE A C 1
ATOM 1623 O O . ILE A 1 222 ? 30.886 22.627 -21.612 1.00 97.94 222 ILE A O 1
ATOM 1627 N N . LEU A 1 223 ? 31.103 24.470 -22.897 1.00 98.44 223 LEU A N 1
ATOM 1628 C CA . LEU A 1 223 ? 30.712 23.901 -24.182 1.00 98.44 223 LEU A CA 1
ATOM 1629 C C . LEU A 1 223 ? 31.870 24.078 -25.181 1.00 98.44 223 LEU A C 1
ATOM 1631 O O . LEU A 1 223 ? 31.960 25.148 -25.781 1.00 98.44 223 LEU A O 1
ATOM 1635 N N . PRO A 1 224 ? 32.784 23.099 -25.331 1.00 98.00 224 PRO A N 1
ATOM 1636 C CA . PRO A 1 224 ? 33.796 23.110 -26.385 1.00 98.00 224 PRO A CA 1
ATOM 1637 C C . PRO A 1 224 ? 33.253 22.628 -27.736 1.00 98.00 224 PRO A C 1
ATOM 1639 O O . PRO A 1 224 ? 32.414 21.722 -27.803 1.00 98.00 224 PRO A O 1
ATOM 1642 N N . GLY A 1 225 ? 33.767 23.201 -28.822 1.00 97.50 225 GLY A N 1
ATOM 1643 C CA . GLY A 1 225 ? 33.375 22.853 -30.186 1.00 97.50 225 GLY A CA 1
ATOM 1644 C C . GLY A 1 225 ? 34.179 23.608 -31.252 1.00 97.50 225 GLY A C 1
ATOM 1645 O O . GLY A 1 225 ? 35.109 24.336 -30.910 1.00 97.50 225 GLY A O 1
ATOM 1646 N N . PRO A 1 226 ? 33.836 23.439 -32.539 1.00 97.12 226 PRO A N 1
ATOM 1647 C CA . PRO A 1 226 ? 34.480 24.166 -33.635 1.00 97.12 226 PRO A CA 1
ATOM 1648 C C . PRO A 1 226 ? 34.249 25.684 -33.557 1.00 97.12 226 PRO A C 1
ATOM 1650 O O . PRO A 1 226 ? 33.173 26.119 -33.135 1.00 97.12 226 PRO A O 1
ATOM 1653 N N . ASP A 1 227 ? 35.189 26.489 -34.061 1.00 95.06 227 ASP A N 1
ATOM 1654 C CA . ASP A 1 227 ? 35.135 27.966 -34.017 1.00 95.06 227 ASP A CA 1
ATOM 1655 C C . ASP A 1 227 ? 33.797 28.541 -34.517 1.00 95.06 227 ASP A C 1
ATOM 1657 O O . ASP A 1 227 ? 33.171 29.391 -33.876 1.00 95.06 227 ASP A O 1
ATOM 1661 N N . GLY A 1 228 ? 33.314 28.047 -35.663 1.00 94.44 228 GLY A N 1
ATOM 1662 C CA . GLY A 1 228 ? 32.055 28.500 -36.261 1.00 94.44 228 GLY A CA 1
ATOM 1663 C C . GLY A 1 228 ? 30.825 28.178 -35.406 1.00 94.44 228 GLY A C 1
ATOM 1664 O O . GLY A 1 228 ? 29.889 28.975 -35.347 1.00 94.44 228 GLY A O 1
ATOM 1665 N N . PHE A 1 229 ? 30.848 27.044 -34.699 1.00 97.75 229 PHE A N 1
ATOM 1666 C CA . PHE A 1 229 ? 29.793 26.647 -33.769 1.00 97.75 229 PHE A CA 1
ATOM 1667 C C . PHE A 1 229 ? 29.821 27.520 -32.508 1.00 97.75 229 PHE A C 1
ATOM 1669 O O . PHE A 1 229 ? 28.777 28.005 -32.072 1.00 97.75 229 PHE A O 1
ATOM 1676 N N . ILE A 1 230 ? 31.006 27.787 -31.948 1.00 97.88 230 ILE A N 1
ATOM 1677 C CA . ILE A 1 230 ? 31.141 28.615 -30.741 1.00 97.88 230 ILE A CA 1
ATOM 1678 C C . ILE A 1 230 ? 30.739 30.069 -31.008 1.00 97.88 230 ILE A C 1
ATOM 1680 O O . ILE A 1 230 ? 30.053 30.680 -30.184 1.00 97.88 230 ILE A O 1
ATOM 1684 N N . ALA A 1 231 ? 31.057 30.606 -32.189 1.00 95.25 231 ALA A N 1
ATOM 1685 C CA . ALA A 1 231 ? 30.609 31.934 -32.601 1.00 95.25 231 ALA A CA 1
ATOM 1686 C C . ALA A 1 231 ? 29.072 32.081 -32.597 1.00 95.25 231 ALA A C 1
ATOM 1688 O O . ALA A 1 231 ? 28.556 33.154 -32.265 1.00 95.25 231 ALA A O 1
ATOM 1689 N N . GLU A 1 232 ? 28.335 31.017 -32.933 1.00 96.56 232 GLU A N 1
ATOM 1690 C CA . GLU A 1 232 ? 26.872 30.984 -32.830 1.00 96.56 232 GLU A CA 1
ATOM 1691 C C . GLU A 1 232 ? 26.408 30.749 -31.387 1.00 96.56 232 GLU A C 1
ATOM 1693 O O . GLU A 1 232 ? 25.527 31.455 -30.889 1.00 96.56 232 GLU A O 1
ATOM 1698 N N . ALA A 1 233 ? 27.062 29.837 -30.665 1.00 97.12 233 ALA A N 1
ATOM 1699 C CA . ALA A 1 233 ? 26.767 29.520 -29.270 1.00 97.12 233 ALA A CA 1
ATOM 1700 C C . ALA A 1 233 ? 26.822 30.746 -28.350 1.00 97.12 233 ALA A C 1
ATOM 1702 O O . ALA A 1 233 ? 25.998 30.867 -27.443 1.00 97.12 233 ALA A O 1
ATOM 1703 N N . VAL A 1 234 ? 27.721 31.701 -28.608 1.00 95.62 234 VAL A N 1
ATOM 1704 C CA . VAL A 1 234 ? 27.777 32.982 -27.882 1.00 95.62 234 VAL A CA 1
ATOM 1705 C C . VAL A 1 234 ? 26.464 33.765 -28.002 1.00 95.62 234 VAL A C 1
ATOM 1707 O O . VAL A 1 234 ? 26.011 34.360 -27.018 1.00 95.62 234 VAL A O 1
ATOM 1710 N N . ARG A 1 235 ? 25.827 33.754 -29.181 1.00 93.69 235 ARG A N 1
ATOM 1711 C CA . ARG A 1 235 ? 24.546 34.439 -29.418 1.00 93.69 235 ARG A CA 1
ATOM 1712 C C . ARG A 1 235 ? 23.410 33.715 -28.709 1.00 93.69 235 ARG A C 1
ATOM 1714 O O . ARG A 1 235 ? 22.647 34.352 -27.984 1.00 93.69 235 ARG A O 1
ATOM 1721 N N . ILE A 1 236 ? 23.347 32.389 -28.844 1.00 95.62 236 ILE A N 1
ATOM 1722 C CA . ILE A 1 236 ? 22.302 31.573 -28.209 1.00 95.62 236 ILE A CA 1
ATOM 1723 C C . ILE A 1 236 ? 22.408 31.635 -26.682 1.00 95.62 236 ILE A C 1
ATOM 1725 O O . ILE A 1 236 ? 21.396 31.800 -26.002 1.00 95.62 236 ILE A O 1
ATOM 1729 N N . ARG A 1 237 ? 23.625 31.623 -26.121 1.00 94.50 237 ARG A N 1
ATOM 1730 C CA . ARG A 1 237 ? 23.851 31.841 -24.684 1.00 94.50 237 ARG A CA 1
ATOM 1731 C C . ARG A 1 237 ? 23.205 33.139 -24.216 1.00 94.50 237 ARG A C 1
ATOM 1733 O O . ARG A 1 237 ? 22.550 33.144 -23.178 1.00 94.50 237 ARG A O 1
ATOM 1740 N N . GLN A 1 238 ? 23.360 34.228 -24.971 1.00 90.69 238 GLN A N 1
ATOM 1741 C CA . GLN A 1 238 ? 22.736 35.506 -24.633 1.00 90.69 238 GLN A CA 1
ATOM 1742 C C . GLN A 1 238 ? 21.204 35.429 -24.710 1.00 90.69 238 GLN A C 1
ATOM 1744 O O . GLN A 1 238 ? 20.532 35.937 -23.813 1.00 90.69 238 GLN A O 1
ATOM 1749 N N . MET A 1 239 ? 20.657 34.767 -25.734 1.00 92.19 239 MET A N 1
ATOM 1750 C CA . MET A 1 239 ? 19.209 34.561 -25.883 1.00 92.19 239 MET A CA 1
ATOM 1751 C C . MET A 1 239 ? 18.612 33.756 -24.725 1.00 92.19 239 MET A C 1
ATOM 1753 O O . MET A 1 239 ? 17.532 34.082 -24.245 1.00 92.19 239 MET A O 1
ATOM 1757 N N . PHE A 1 240 ? 19.331 32.749 -24.230 1.00 92.44 240 PHE A N 1
ATOM 1758 C CA . PHE A 1 240 ? 18.902 31.913 -23.103 1.00 92.44 240 PHE A CA 1
ATOM 1759 C C . PHE A 1 240 ? 19.163 32.556 -21.730 1.00 92.44 240 PHE A C 1
ATOM 1761 O O . PHE A 1 240 ? 18.998 31.904 -20.700 1.00 92.44 240 PHE A O 1
ATOM 1768 N N . GLY A 1 241 ? 19.581 33.826 -21.683 1.00 88.38 241 GLY A N 1
ATOM 1769 C CA . GLY A 1 241 ? 19.828 34.550 -20.433 1.00 88.38 241 GLY A CA 1
ATOM 1770 C C . GLY A 1 241 ? 21.175 34.241 -19.770 1.00 88.38 241 GLY A C 1
ATOM 1771 O O . GLY A 1 241 ? 21.412 34.649 -18.638 1.00 88.38 241 GLY A O 1
ATOM 1772 N N . GLY A 1 242 ? 22.095 33.571 -20.466 1.00 85.38 242 GLY A N 1
ATOM 1773 C CA . GLY A 1 242 ? 23.451 33.256 -20.004 1.00 85.38 242 GLY A CA 1
ATOM 1774 C C . GLY A 1 242 ? 24.451 34.415 -20.106 1.00 85.38 242 GLY A C 1
ATOM 1775 O O . GLY A 1 242 ? 25.648 34.181 -20.224 1.00 85.38 242 GLY A O 1
ATOM 1776 N N . GLY A 1 243 ? 23.995 35.667 -20.091 1.00 80.62 243 GLY A N 1
ATOM 1777 C CA . GLY A 1 243 ? 24.850 36.859 -20.106 1.00 80.62 243 GLY A CA 1
ATOM 1778 C C . GLY A 1 243 ? 25.041 37.462 -18.714 1.00 80.62 243 GLY A C 1
ATOM 1779 O O . GLY A 1 243 ? 24.595 38.586 -18.487 1.00 80.62 243 GLY A O 1
ATOM 1780 N N . TRP A 1 244 ? 25.652 36.736 -17.769 1.00 85.69 244 TRP A N 1
ATOM 1781 C CA . TRP A 1 244 ? 25.836 37.210 -16.386 1.00 85.69 244 TRP A CA 1
ATOM 1782 C C . TRP A 1 244 ? 27.207 37.863 -16.166 1.00 85.69 244 TRP A C 1
ATOM 1784 O O . TRP A 1 244 ? 28.196 37.506 -16.807 1.00 85.69 244 TRP A O 1
ATOM 1794 N N . ARG A 1 245 ? 27.274 38.841 -15.252 1.00 81.56 245 ARG A N 1
ATOM 1795 C CA . ARG A 1 245 ? 28.501 39.582 -14.913 1.00 81.56 245 ARG A CA 1
ATOM 1796 C C . ARG A 1 245 ? 28.549 39.906 -13.409 1.00 81.56 245 ARG A C 1
ATOM 1798 O O . ARG A 1 245 ? 27.499 40.238 -12.861 1.00 81.56 245 ARG A O 1
ATOM 1805 N N . PRO A 1 246 ? 29.727 39.873 -12.755 1.00 85.44 246 PRO A N 1
ATOM 1806 C CA . PRO A 1 246 ? 31.024 39.451 -13.296 1.00 85.44 246 PRO A CA 1
ATOM 1807 C C . PRO A 1 246 ? 31.171 37.915 -13.321 1.00 85.44 246 PRO A C 1
ATOM 1809 O O . PRO A 1 246 ? 31.177 37.262 -12.279 1.00 85.44 246 PRO A O 1
ATOM 1812 N N . ALA A 1 247 ? 31.316 37.329 -14.515 1.00 89.50 247 ALA A N 1
ATOM 1813 C CA . ALA A 1 247 ? 31.501 35.884 -14.679 1.00 89.50 247 ALA A CA 1
ATOM 1814 C C . ALA A 1 247 ? 32.930 35.427 -14.324 1.00 89.50 247 ALA A C 1
ATOM 1816 O O . ALA A 1 247 ? 33.101 34.297 -13.861 1.00 89.50 247 ALA A O 1
ATOM 1817 N N . GLY A 1 248 ? 33.928 36.315 -14.451 1.00 92.25 248 GLY A N 1
ATOM 1818 C CA . GLY A 1 248 ? 35.329 36.053 -14.117 1.00 92.25 248 GLY A CA 1
ATOM 1819 C C . GLY A 1 248 ? 35.570 35.587 -12.679 1.00 92.25 248 GLY A C 1
ATOM 1820 O O . GLY A 1 248 ? 36.477 34.793 -12.444 1.00 92.25 248 GLY A O 1
ATOM 1821 N N . ILE A 1 249 ? 34.721 35.988 -11.719 1.00 92.88 249 ILE A N 1
ATOM 1822 C CA . ILE A 1 249 ? 34.814 35.506 -10.329 1.00 92.88 249 ILE A CA 1
ATOM 1823 C C . ILE A 1 249 ? 34.708 33.986 -10.304 1.00 92.88 249 ILE A C 1
ATOM 1825 O O . ILE A 1 249 ? 35.573 33.309 -9.767 1.00 92.88 249 ILE A O 1
ATOM 1829 N N . VAL A 1 250 ? 33.670 33.448 -10.931 1.00 91.88 250 VAL A N 1
ATOM 1830 C CA . VAL A 1 250 ? 33.414 32.009 -10.961 1.00 91.88 250 VAL A CA 1
ATOM 1831 C C . VAL A 1 250 ? 34.389 31.298 -11.894 1.00 91.88 250 VAL A C 1
ATOM 1833 O O . VAL A 1 250 ? 34.859 30.207 -11.569 1.00 91.88 250 VAL A O 1
ATOM 1836 N N . ALA A 1 251 ? 34.724 31.916 -13.030 1.00 94.69 251 ALA A N 1
ATOM 1837 C CA . ALA A 1 251 ? 35.662 31.337 -13.984 1.00 94.69 251 ALA A CA 1
ATOM 1838 C C . ALA A 1 251 ? 37.036 31.065 -13.347 1.00 94.69 251 ALA A C 1
ATOM 1840 O O . ALA A 1 251 ? 37.636 30.025 -13.607 1.00 94.69 251 ALA A O 1
ATOM 1841 N N . ALA A 1 252 ? 37.484 31.926 -12.427 1.00 96.19 252 ALA A N 1
ATOM 1842 C CA . ALA A 1 252 ? 38.727 31.726 -11.686 1.00 96.19 252 ALA A CA 1
ATOM 1843 C C . ALA A 1 252 ? 38.733 30.425 -10.861 1.00 96.19 252 ALA A C 1
ATOM 1845 O O . ALA A 1 252 ? 39.740 29.720 -10.830 1.00 96.19 252 ALA A O 1
ATOM 1846 N N . ALA A 1 253 ? 37.606 30.060 -10.237 1.00 95.94 253 ALA A N 1
ATOM 1847 C CA . ALA A 1 253 ? 37.481 28.762 -9.571 1.00 95.94 253 ALA A CA 1
ATOM 1848 C C . ALA A 1 253 ? 37.482 27.600 -10.576 1.00 95.94 253 ALA A C 1
ATOM 1850 O O . ALA A 1 253 ? 38.061 26.555 -10.291 1.00 95.94 253 ALA A O 1
ATOM 1851 N N . GLY A 1 254 ? 36.876 27.791 -11.752 1.00 95.94 254 GLY A N 1
ATOM 1852 C CA . GLY A 1 254 ? 36.896 26.827 -12.855 1.00 95.94 254 GLY A CA 1
ATOM 1853 C C . GLY A 1 254 ? 38.305 26.506 -13.361 1.00 95.94 254 GLY A C 1
ATOM 1854 O O . GLY A 1 254 ? 38.603 25.342 -13.614 1.00 95.94 254 GLY A O 1
ATOM 1855 N N . ILE A 1 255 ? 39.188 27.508 -13.440 1.00 97.25 255 ILE A N 1
ATOM 1856 C CA . ILE A 1 255 ? 40.598 27.317 -13.827 1.00 97.25 255 ILE A CA 1
ATOM 1857 C C . ILE A 1 255 ? 41.295 26.408 -12.814 1.00 97.25 255 ILE A C 1
ATOM 1859 O O . ILE A 1 255 ? 41.852 25.379 -13.188 1.00 97.25 255 ILE A O 1
ATOM 1863 N N . VAL A 1 256 ? 41.174 26.726 -11.519 1.00 96.56 256 VAL A N 1
ATOM 1864 C CA . VAL A 1 256 ? 41.740 25.895 -10.444 1.00 96.56 256 VAL A CA 1
ATOM 1865 C C . VAL A 1 256 ? 41.162 24.476 -10.480 1.00 96.56 256 VAL A C 1
ATOM 1867 O O . VAL A 1 256 ? 41.885 23.508 -10.241 1.00 96.56 256 VAL A O 1
ATOM 1870 N N . ALA A 1 257 ? 39.871 24.331 -10.796 1.00 94.69 257 ALA A N 1
ATOM 1871 C CA . ALA A 1 257 ? 39.210 23.035 -10.926 1.00 94.69 257 ALA A CA 1
ATOM 1872 C C . ALA A 1 257 ? 39.857 22.170 -12.021 1.00 94.69 257 ALA A C 1
ATOM 1874 O O . ALA A 1 257 ? 40.210 21.019 -11.763 1.00 94.69 257 ALA A O 1
ATOM 1875 N N . LEU A 1 258 ? 40.067 22.730 -13.216 1.00 94.75 258 LEU A N 1
ATOM 1876 C CA . LEU A 1 258 ? 40.708 22.024 -14.330 1.00 94.75 258 LEU A CA 1
ATOM 1877 C C . LEU A 1 258 ? 42.174 21.680 -14.044 1.00 94.75 258 LEU A C 1
ATOM 1879 O O . LEU A 1 258 ? 42.625 20.606 -14.424 1.00 94.75 258 LEU A O 1
ATOM 1883 N N . GLU A 1 259 ? 42.903 22.553 -13.350 1.00 92.75 259 GLU A N 1
ATOM 1884 C CA . GLU A 1 259 ? 44.326 22.340 -13.062 1.00 92.75 259 GLU A CA 1
ATOM 1885 C C . GLU A 1 259 ? 44.578 21.313 -11.953 1.00 92.75 259 GLU A C 1
ATOM 1887 O O . GLU A 1 259 ? 45.590 20.619 -11.984 1.00 92.75 259 GLU A O 1
ATOM 1892 N N . THR A 1 260 ? 43.698 21.233 -10.948 1.00 91.44 260 THR A N 1
ATOM 1893 C CA . THR A 1 260 ? 44.031 20.542 -9.685 1.00 91.44 260 THR A CA 1
ATOM 1894 C C . THR A 1 260 ? 43.092 19.404 -9.302 1.00 91.44 260 THR A C 1
ATOM 1896 O O . THR A 1 260 ? 43.449 18.581 -8.459 1.00 91.44 260 THR A O 1
ATOM 1899 N N . MET A 1 261 ? 41.887 19.335 -9.879 1.00 92.81 261 MET A N 1
ATOM 1900 C CA . MET A 1 261 ? 40.850 18.421 -9.383 1.00 92.81 261 MET A CA 1
ATOM 1901 C C . MET A 1 261 ? 40.666 17.169 -10.239 1.00 92.81 261 MET A C 1
ATOM 1903 O O . MET A 1 261 ? 40.214 16.158 -9.709 1.00 92.81 261 MET A O 1
ATOM 1907 N N . ILE A 1 262 ? 41.074 17.184 -11.514 1.00 92.06 262 ILE A N 1
ATOM 1908 C CA . ILE A 1 262 ? 40.965 16.016 -12.410 1.00 92.06 262 ILE A CA 1
ATOM 1909 C C . ILE A 1 262 ? 41.717 14.812 -11.826 1.00 92.06 262 ILE A C 1
ATOM 1911 O O . ILE A 1 262 ? 41.156 13.722 -11.725 1.00 92.06 262 ILE A O 1
ATOM 1915 N N . GLU A 1 263 ? 42.957 15.014 -11.369 1.00 86.44 263 GLU A N 1
ATOM 1916 C CA . GLU A 1 263 ? 43.777 13.941 -10.795 1.00 86.44 263 GLU A CA 1
ATOM 1917 C C . GLU A 1 263 ? 43.176 13.356 -9.518 1.00 86.44 263 GLU A C 1
ATOM 1919 O O . GLU A 1 263 ? 43.483 12.221 -9.180 1.00 86.44 263 GLU A O 1
ATOM 1924 N N . ARG A 1 264 ? 42.294 14.077 -8.816 1.00 88.62 264 ARG A N 1
ATOM 1925 C CA . ARG A 1 264 ? 41.673 13.613 -7.567 1.00 88.62 264 ARG A CA 1
ATOM 1926 C C . ARG A 1 264 ? 40.451 12.723 -7.784 1.00 88.62 264 ARG A C 1
ATOM 1928 O O . ARG A 1 264 ? 40.051 12.050 -6.841 1.00 88.62 264 ARG A O 1
ATOM 1935 N N . LEU A 1 265 ? 39.895 12.651 -8.996 1.00 90.38 265 LEU A N 1
ATOM 1936 C CA . LEU A 1 265 ? 38.674 11.877 -9.277 1.00 90.38 265 LEU A CA 1
ATOM 1937 C C . LEU A 1 265 ? 38.827 10.368 -9.005 1.00 90.38 265 LEU A C 1
ATOM 1939 O O . LEU A 1 265 ? 37.844 9.692 -8.715 1.00 90.38 265 LEU A O 1
ATOM 1943 N N . HIS A 1 266 ? 40.054 9.829 -9.011 1.00 89.56 266 HIS A N 1
ATOM 1944 C CA . HIS A 1 266 ? 40.298 8.434 -8.616 1.00 89.56 266 HIS A CA 1
ATOM 1945 C C . HIS A 1 266 ? 39.904 8.150 -7.153 1.00 89.56 266 HIS A C 1
ATOM 1947 O O . HIS A 1 266 ? 39.591 7.006 -6.804 1.00 89.56 266 HIS A O 1
ATOM 1953 N N . ILE A 1 267 ? 39.914 9.178 -6.295 1.00 87.00 267 ILE A N 1
ATOM 1954 C CA . ILE A 1 267 ? 39.467 9.094 -4.901 1.00 87.00 267 ILE A CA 1
ATOM 1955 C C . ILE A 1 267 ? 37.960 8.853 -4.873 1.00 87.00 267 ILE A C 1
ATOM 1957 O O . ILE A 1 267 ? 37.514 7.947 -4.169 1.00 87.00 267 ILE A O 1
ATOM 1961 N N . ASP A 1 268 ? 37.189 9.582 -5.681 1.00 84.81 268 ASP A N 1
ATOM 1962 C CA . ASP A 1 268 ? 35.736 9.410 -5.783 1.00 84.81 268 ASP A CA 1
ATOM 1963 C C . ASP A 1 268 ? 35.394 7.999 -6.269 1.00 84.81 268 ASP A C 1
ATOM 1965 O O . ASP A 1 268 ? 34.514 7.348 -5.711 1.00 84.81 268 ASP A O 1
ATOM 1969 N N . HIS A 1 269 ? 36.143 7.475 -7.247 1.00 88.62 269 HIS A N 1
ATOM 1970 C CA . HIS A 1 269 ? 35.923 6.119 -7.770 1.00 88.62 269 HIS A CA 1
ATOM 1971 C C . HIS A 1 269 ? 36.250 5.047 -6.734 1.00 88.62 269 HIS A C 1
ATOM 1973 O O . HIS A 1 269 ? 35.516 4.073 -6.565 1.00 88.62 269 HIS A O 1
ATOM 1979 N N . THR A 1 270 ? 37.350 5.231 -6.005 1.00 87.25 270 THR A N 1
ATOM 1980 C CA . THR A 1 270 ? 37.742 4.321 -4.923 1.00 87.25 270 THR A CA 1
ATOM 1981 C C . THR A 1 270 ? 36.707 4.342 -3.802 1.00 87.25 270 THR A C 1
ATOM 1983 O O . THR A 1 270 ? 36.304 3.283 -3.320 1.00 87.25 270 THR A O 1
ATOM 1986 N N . THR A 1 271 ? 36.226 5.531 -3.438 1.00 85.88 271 THR A N 1
ATOM 1987 C CA . THR A 1 271 ? 35.208 5.729 -2.402 1.00 85.88 271 THR A CA 1
ATOM 1988 C C . THR A 1 271 ? 33.872 5.123 -2.822 1.00 85.88 271 THR A C 1
ATOM 1990 O O . THR A 1 271 ? 33.264 4.405 -2.036 1.00 85.88 271 THR A O 1
ATOM 1993 N N . ALA A 1 272 ? 33.444 5.312 -4.074 1.00 85.44 272 ALA A N 1
ATOM 1994 C CA . ALA A 1 272 ? 32.231 4.701 -4.616 1.00 85.44 272 ALA A CA 1
ATOM 1995 C C . ALA A 1 272 ? 32.302 3.165 -4.581 1.00 85.44 272 ALA A C 1
ATOM 1997 O O . ALA A 1 272 ? 31.363 2.512 -4.130 1.00 85.44 272 ALA A O 1
ATOM 1998 N N . ARG A 1 273 ? 33.439 2.564 -4.959 1.00 86.94 273 ARG A N 1
ATOM 1999 C CA . ARG A 1 273 ? 33.632 1.103 -4.859 1.00 86.94 273 ARG A CA 1
ATOM 2000 C C . ARG A 1 273 ? 33.645 0.613 -3.413 1.00 86.94 273 ARG A C 1
ATOM 2002 O O . ARG A 1 273 ? 33.097 -0.449 -3.124 1.00 86.94 273 ARG A O 1
ATOM 2009 N N . GLN A 1 274 ? 34.261 1.357 -2.497 1.00 86.62 274 GLN A N 1
ATOM 2010 C CA . GLN A 1 274 ? 34.237 1.036 -1.067 1.00 86.62 274 GLN A CA 1
ATOM 2011 C C . GLN A 1 274 ? 32.818 1.118 -0.502 1.00 86.62 274 GLN A C 1
ATOM 2013 O O . GLN A 1 274 ? 32.396 0.195 0.190 1.00 86.62 274 GLN A O 1
ATOM 2018 N N . LEU A 1 275 ? 32.066 2.162 -0.857 1.00 86.12 275 LEU A N 1
ATOM 2019 C CA . LEU A 1 275 ? 30.669 2.339 -0.476 1.00 86.12 275 LEU A CA 1
ATOM 2020 C C . LEU A 1 275 ? 29.804 1.196 -1.016 1.00 86.12 275 LEU A C 1
ATOM 2022 O O . LEU A 1 275 ? 29.075 0.579 -0.250 1.00 86.12 275 LEU A O 1
ATOM 2026 N N . ALA A 1 276 ? 29.937 0.847 -2.296 1.00 85.31 276 ALA A N 1
ATOM 2027 C CA . ALA A 1 276 ? 29.229 -0.279 -2.901 1.00 85.31 276 ALA A CA 1
ATOM 2028 C C . ALA A 1 276 ? 29.560 -1.612 -2.212 1.00 85.31 276 ALA A C 1
ATOM 2030 O O . ALA A 1 276 ? 28.671 -2.417 -1.952 1.00 85.31 276 ALA A O 1
ATOM 2031 N N . ASN A 1 277 ? 30.828 -1.842 -1.860 1.00 85.56 277 ASN A N 1
ATOM 2032 C CA . ASN A 1 277 ? 31.229 -3.028 -1.107 1.00 85.56 277 ASN A CA 1
ATOM 2033 C C . ASN A 1 277 ? 30.652 -3.044 0.313 1.00 85.56 277 ASN A C 1
ATOM 2035 O O . ASN A 1 277 ? 30.162 -4.083 0.749 1.00 85.56 277 ASN A O 1
ATOM 2039 N N . GLY A 1 278 ? 30.678 -1.911 1.013 1.00 84.50 278 GLY A N 1
ATOM 2040 C CA . GLY A 1 278 ? 30.114 -1.784 2.354 1.00 84.50 278 GLY A CA 1
ATOM 2041 C C . GLY A 1 278 ? 28.595 -1.941 2.372 1.00 84.50 278 GLY A C 1
ATOM 2042 O O . GLY A 1 278 ? 28.068 -2.622 3.240 1.00 84.50 278 GLY A O 1
ATOM 2043 N N . LEU A 1 279 ? 27.894 -1.373 1.392 1.00 81.31 279 LEU A N 1
ATOM 2044 C CA . LEU A 1 279 ? 26.440 -1.471 1.283 1.00 81.31 279 LEU A CA 1
ATOM 2045 C C . LEU A 1 279 ? 25.980 -2.836 0.759 1.00 81.31 279 LEU A C 1
ATOM 2047 O O . LEU A 1 279 ? 24.919 -3.297 1.151 1.00 81.31 279 LEU A O 1
ATOM 2051 N N . SER A 1 280 ? 26.781 -3.528 -0.057 1.00 79.69 280 SER A N 1
ATOM 2052 C CA . SER A 1 280 ? 26.438 -4.874 -0.550 1.00 79.69 280 SER A CA 1
ATOM 2053 C C . SER A 1 280 ? 26.364 -5.954 0.533 1.00 79.69 280 SER A C 1
ATOM 2055 O O . SER A 1 280 ? 25.924 -7.063 0.253 1.00 79.69 280 SER A O 1
ATOM 2057 N N . SER A 1 281 ? 26.850 -5.672 1.747 1.00 77.69 281 SER A N 1
ATOM 2058 C CA . SER A 1 281 ? 26.680 -6.571 2.891 1.00 77.69 281 SER A CA 1
ATOM 2059 C C . SER A 1 281 ? 25.335 -6.377 3.597 1.00 77.69 281 SER A C 1
ATOM 2061 O O . SER A 1 281 ? 25.011 -7.155 4.493 1.00 77.69 281 SER A O 1
ATOM 2063 N N . GLN A 1 282 ? 24.556 -5.358 3.211 1.00 75.44 282 GLN A N 1
ATOM 2064 C CA . GLN A 1 282 ? 23.223 -5.118 3.747 1.00 75.44 282 GLN A CA 1
ATOM 2065 C C . GLN A 1 282 ? 22.210 -6.011 3.015 1.00 75.44 282 GLN A C 1
ATOM 2067 O O . GLN A 1 282 ? 22.046 -5.864 1.807 1.00 75.44 282 GLN A O 1
ATOM 2072 N N . PRO A 1 283 ? 21.485 -6.897 3.720 1.00 59.12 283 PRO A N 1
ATOM 2073 C CA . PRO A 1 283 ? 20.541 -7.840 3.106 1.00 59.12 283 PRO A CA 1
ATOM 2074 C C . PRO A 1 283 ? 19.292 -7.169 2.516 1.00 59.12 283 PRO A C 1
ATOM 2076 O O . PRO A 1 283 ? 18.460 -7.832 1.915 1.00 59.12 283 PRO A O 1
ATOM 2079 N N . THR A 1 284 ? 19.132 -5.863 2.726 1.00 68.50 284 THR A N 1
ATOM 2080 C CA . THR A 1 284 ? 18.007 -5.059 2.245 1.00 68.50 284 THR A CA 1
ATOM 2081 C C . THR A 1 284 ? 18.383 -4.180 1.056 1.00 68.50 284 THR A C 1
ATOM 2083 O O . THR A 1 284 ? 17.566 -3.354 0.657 1.00 68.50 284 THR A O 1
ATOM 2086 N N . LEU A 1 285 ? 19.593 -4.310 0.492 1.00 70.12 285 LEU A N 1
ATOM 2087 C CA . LEU A 1 285 ? 20.046 -3.536 -0.667 1.00 70.12 285 LEU A CA 1
ATOM 2088 C C . LEU A 1 285 ? 20.715 -4.424 -1.730 1.00 70.12 285 LEU A C 1
ATOM 2090 O O . LEU A 1 285 ? 21.780 -4.993 -1.506 1.00 70.12 285 LEU A O 1
ATOM 2094 N N . SER A 1 286 ? 20.143 -4.449 -2.933 1.00 74.19 286 SER A N 1
ATOM 2095 C CA . SER A 1 286 ? 20.766 -5.000 -4.131 1.00 74.19 286 SER A CA 1
ATOM 2096 C C . SER A 1 286 ? 21.677 -3.957 -4.770 1.00 74.19 286 SER A C 1
ATOM 2098 O O . SER A 1 286 ? 21.245 -2.857 -5.136 1.00 74.19 286 SER A O 1
ATOM 2100 N N . ILE A 1 287 ? 22.955 -4.302 -4.912 1.00 79.38 287 ILE A N 1
ATOM 2101 C CA . ILE A 1 287 ? 23.964 -3.473 -5.574 1.00 79.38 287 ILE A CA 1
ATOM 2102 C C . ILE A 1 287 ? 24.725 -4.343 -6.566 1.00 79.38 287 ILE A C 1
ATOM 2104 O O . ILE A 1 287 ? 25.461 -5.253 -6.178 1.00 79.38 287 ILE A O 1
ATOM 2108 N N . ASP A 1 288 ? 24.608 -4.022 -7.852 1.00 76.69 288 ASP A N 1
ATOM 2109 C CA . ASP A 1 288 ? 25.461 -4.621 -8.871 1.00 76.69 288 ASP A CA 1
ATOM 2110 C C . ASP A 1 288 ? 26.842 -3.953 -8.843 1.00 76.69 288 ASP A C 1
ATOM 2112 O O . ASP A 1 288 ? 27.072 -2.888 -9.419 1.00 76.69 288 ASP A O 1
ATOM 2116 N N . LYS A 1 289 ? 27.791 -4.597 -8.159 1.00 78.88 289 LYS A N 1
ATOM 2117 C CA . LYS A 1 289 ? 29.177 -4.116 -8.049 1.00 78.88 289 LYS A CA 1
ATOM 2118 C C . LYS A 1 289 ? 29.858 -3.947 -9.404 1.00 78.88 289 LYS A C 1
ATOM 2120 O O . LYS A 1 289 ? 30.774 -3.135 -9.510 1.00 78.88 289 LYS A O 1
ATOM 2125 N N . SER A 1 290 ? 29.430 -4.695 -10.423 1.00 75.00 290 SER A N 1
ATOM 2126 C CA . SER A 1 290 ? 29.992 -4.595 -11.772 1.00 75.00 290 SER A CA 1
ATOM 2127 C C . SER A 1 290 ? 29.591 -3.302 -12.493 1.00 75.00 290 SER A C 1
ATOM 2129 O O . SER A 1 290 ? 30.203 -2.952 -13.500 1.00 75.00 290 SER A O 1
ATOM 2131 N N . GLN A 1 291 ? 28.606 -2.562 -11.968 1.00 71.12 291 GLN A N 1
ATOM 2132 C CA . GLN A 1 291 ? 28.155 -1.279 -12.519 1.00 71.12 291 GLN A CA 1
ATOM 2133 C C . GLN A 1 291 ? 28.873 -0.065 -11.909 1.00 71.12 291 GLN A C 1
ATOM 2135 O O . GLN A 1 291 ? 28.745 1.039 -12.432 1.00 71.12 291 GLN A O 1
ATOM 2140 N N . VAL A 1 292 ? 29.657 -0.239 -10.838 1.00 81.56 292 VAL A N 1
ATOM 2141 C CA . VAL A 1 292 ? 30.342 0.862 -10.136 1.00 81.56 292 VAL A CA 1
ATOM 2142 C C . VAL A 1 292 ? 31.720 1.119 -10.755 1.00 81.56 292 VAL A C 1
ATOM 2144 O O . VAL A 1 292 ? 32.766 0.736 -10.221 1.00 81.56 292 VAL A O 1
ATOM 2147 N N . GLU A 1 293 ? 31.718 1.757 -11.925 1.00 82.19 293 GLU A N 1
ATOM 2148 C CA . GLU A 1 293 ? 32.939 2.064 -12.684 1.00 82.19 293 GLU A CA 1
ATOM 2149 C C . GLU A 1 293 ? 33.567 3.405 -12.279 1.00 82.19 293 GLU A C 1
ATOM 2151 O O . GLU A 1 293 ? 34.786 3.473 -12.084 1.00 82.19 293 GLU A O 1
ATOM 2156 N N . SER A 1 294 ? 32.732 4.441 -12.118 1.00 84.06 294 SER A N 1
ATOM 2157 C CA . SER A 1 294 ? 33.138 5.810 -11.775 1.00 84.06 294 SER A CA 1
ATOM 2158 C C . SER A 1 294 ? 32.684 6.212 -10.361 1.00 84.06 294 SER A C 1
ATOM 2160 O O . SER A 1 294 ? 33.072 5.569 -9.392 1.00 84.06 294 SER A O 1
ATOM 2162 N N . ASN A 1 295 ? 31.896 7.279 -10.213 1.00 81.81 295 ASN A N 1
ATOM 2163 C CA . ASN A 1 295 ? 31.581 7.935 -8.942 1.00 81.81 295 ASN A CA 1
ATOM 2164 C C . ASN A 1 295 ? 30.118 7.764 -8.478 1.00 81.81 295 ASN A C 1
ATOM 2166 O O . ASN A 1 295 ? 29.699 8.440 -7.542 1.00 81.81 295 ASN A O 1
ATOM 2170 N N . ILE A 1 296 ? 29.322 6.910 -9.131 1.00 84.19 296 ILE A N 1
ATOM 2171 C CA . ILE A 1 296 ? 27.900 6.699 -8.815 1.00 84.19 296 ILE A CA 1
ATOM 2172 C C . ILE A 1 296 ? 27.695 5.260 -8.326 1.00 84.19 296 ILE A C 1
ATOM 2174 O O . ILE A 1 296 ? 28.163 4.311 -8.947 1.00 84.19 296 ILE A O 1
ATOM 2178 N N . VAL A 1 297 ? 26.970 5.101 -7.215 1.00 82.81 297 VAL A N 1
ATOM 2179 C CA . VAL A 1 297 ? 26.523 3.801 -6.695 1.00 82.81 297 VAL A CA 1
ATOM 2180 C C . VAL A 1 297 ? 25.004 3.774 -6.751 1.00 82.81 297 VAL A C 1
ATOM 2182 O O . VAL A 1 297 ? 24.347 4.596 -6.115 1.00 82.81 297 VAL A O 1
ATOM 2185 N N . LEU A 1 298 ? 24.446 2.836 -7.512 1.00 78.62 298 LEU A N 1
ATOM 2186 C CA . LEU A 1 298 ? 23.013 2.566 -7.497 1.00 78.62 298 LEU A CA 1
ATOM 2187 C C . LEU A 1 298 ? 22.751 1.419 -6.527 1.00 78.62 298 LEU A C 1
ATOM 2189 O O . LEU A 1 298 ? 23.164 0.287 -6.771 1.00 78.62 298 LEU A O 1
ATOM 2193 N N . ALA A 1 299 ? 22.076 1.733 -5.427 1.00 76.19 299 ALA A N 1
ATOM 2194 C CA . ALA A 1 299 ? 21.530 0.745 -4.515 1.00 76.19 299 ALA A CA 1
ATOM 2195 C C . ALA A 1 299 ? 20.022 0.666 -4.738 1.00 76.19 299 ALA A C 1
ATOM 2197 O O . ALA A 1 299 ? 19.334 1.689 -4.742 1.00 76.19 299 ALA A O 1
ATOM 2198 N N . ARG A 1 300 ? 19.513 -0.546 -4.945 1.00 68.94 300 ARG A N 1
ATOM 2199 C CA . ARG A 1 300 ? 18.078 -0.822 -4.989 1.00 68.94 300 ARG A CA 1
ATOM 2200 C C . ARG A 1 300 ? 17.696 -1.476 -3.670 1.00 68.94 300 ARG A C 1
ATOM 2202 O O . ARG A 1 300 ? 18.413 -2.381 -3.263 1.00 68.94 300 ARG A O 1
ATOM 2209 N N . PRO A 1 301 ? 16.615 -1.068 -2.998 1.00 61.81 301 PRO A N 1
ATOM 2210 C CA . PRO A 1 301 ? 16.069 -1.857 -1.903 1.00 61.81 301 PRO A CA 1
ATOM 2211 C C . PRO A 1 301 ? 15.859 -3.303 -2.371 1.00 61.81 301 PRO A C 1
ATOM 2213 O O . PRO A 1 301 ? 15.146 -3.535 -3.342 1.00 61.81 301 PRO A O 1
ATOM 2216 N N . ASP A 1 302 ? 16.498 -4.269 -1.711 1.00 54.72 302 ASP A N 1
ATOM 2217 C CA . ASP A 1 302 ? 16.409 -5.709 -2.008 1.00 54.72 302 ASP A CA 1
ATOM 2218 C C . ASP A 1 302 ? 15.080 -6.308 -1.526 1.00 54.72 302 ASP A C 1
ATOM 2220 O O . ASP A 1 302 ? 14.973 -7.476 -1.166 1.00 54.72 302 ASP A O 1
ATOM 2224 N N . THR A 1 303 ? 14.028 -5.492 -1.484 1.00 47.28 303 THR A N 1
ATOM 2225 C CA . THR A 1 303 ? 12.686 -5.969 -1.173 1.00 47.28 303 THR A CA 1
ATOM 2226 C C . THR A 1 303 ? 12.006 -6.610 -2.377 1.00 47.28 303 THR A C 1
ATOM 2228 O O . THR A 1 303 ? 11.022 -7.309 -2.160 1.00 47.28 303 THR A O 1
ATOM 2231 N N . MET A 1 304 ? 12.524 -6.457 -3.608 1.00 55.06 304 MET A N 1
ATOM 2232 C CA . MET A 1 304 ? 11.957 -7.111 -4.795 1.00 55.06 304 MET A CA 1
ATOM 2233 C C . MET A 1 304 ? 12.966 -7.365 -5.922 1.00 55.06 304 MET A C 1
ATOM 2235 O O . MET A 1 304 ? 13.500 -6.433 -6.524 1.00 55.06 304 MET A O 1
ATOM 2239 N N . ARG A 1 305 ? 13.113 -8.636 -6.312 1.00 62.06 305 ARG A N 1
ATOM 2240 C CA . ARG A 1 305 ? 13.405 -8.981 -7.712 1.00 62.06 305 ARG A CA 1
ATOM 2241 C C . ARG A 1 305 ? 12.151 -8.717 -8.554 1.00 62.06 305 ARG A C 1
ATOM 2243 O O . ARG A 1 305 ? 11.047 -8.871 -8.030 1.00 62.06 305 ARG A O 1
ATOM 2250 N N . PRO A 1 306 ? 12.291 -8.310 -9.826 1.00 61.12 306 PRO A N 1
ATOM 2251 C CA . PRO A 1 306 ? 11.145 -7.992 -10.666 1.00 61.12 306 PRO A CA 1
ATOM 2252 C C . PRO A 1 306 ? 10.217 -9.200 -10.817 1.00 61.12 306 PRO A C 1
ATOM 2254 O O . PRO A 1 306 ? 10.667 -10.314 -11.092 1.00 61.12 306 PRO A O 1
ATOM 2257 N N . GLU A 1 307 ? 8.919 -8.969 -10.653 1.00 77.56 307 GLU A N 1
ATOM 2258 C CA . GLU A 1 307 ? 7.899 -9.915 -11.088 1.00 77.56 307 GLU A CA 1
ATOM 2259 C C . GLU A 1 307 ? 7.785 -9.853 -12.617 1.00 77.56 307 GLU A C 1
ATOM 2261 O O . GLU A 1 307 ? 8.015 -8.809 -13.231 1.00 77.56 307 GLU A O 1
ATOM 2266 N N . THR A 1 308 ? 7.441 -10.974 -13.244 1.00 90.75 308 THR A N 1
ATOM 2267 C CA . THR A 1 308 ? 7.203 -11.044 -14.690 1.00 90.75 308 THR A CA 1
ATOM 2268 C C . THR A 1 308 ? 5.858 -11.661 -15.007 1.00 90.75 308 THR A C 1
ATOM 2270 O O . THR A 1 308 ? 5.237 -12.317 -14.172 1.00 90.75 308 THR A O 1
ATOM 2273 N N . LEU A 1 309 ? 5.408 -11.447 -16.239 1.00 95.69 309 LEU A N 1
ATOM 2274 C CA . LEU A 1 309 ? 4.064 -11.793 -16.673 1.00 95.69 309 LEU A CA 1
ATOM 2275 C C . LEU A 1 309 ? 4.098 -12.493 -18.034 1.00 95.69 309 LEU A C 1
ATOM 2277 O O . LEU A 1 309 ? 4.654 -11.950 -18.984 1.00 95.69 309 LEU A O 1
ATOM 2281 N N . LEU A 1 310 ? 3.467 -13.660 -18.155 1.00 98.06 310 LEU A N 1
ATOM 2282 C CA . LEU A 1 310 ? 3.168 -14.296 -19.440 1.00 98.06 310 LEU A CA 1
ATOM 2283 C C . LEU A 1 310 ? 1.724 -14.005 -19.834 1.00 98.06 310 LEU A C 1
ATOM 2285 O O . LEU A 1 310 ? 0.815 -14.215 -19.032 1.00 98.06 310 LEU A O 1
ATOM 2289 N N . VAL A 1 311 ? 1.513 -13.563 -21.069 1.00 98.12 311 VAL A N 1
ATOM 2290 C CA . VAL A 1 311 ? 0.184 -13.234 -21.602 1.00 98.12 311 VAL A CA 1
ATOM 2291 C C . VAL A 1 311 ? -0.017 -13.765 -23.011 1.00 98.12 311 VAL A C 1
ATOM 2293 O O . VAL A 1 311 ? 0.939 -14.046 -23.734 1.00 98.12 311 VAL A O 1
ATOM 2296 N N . THR A 1 312 ? -1.282 -13.825 -23.418 1.00 98.19 312 THR A N 1
ATOM 2297 C CA . THR A 1 312 ? -1.679 -14.078 -24.801 1.00 98.19 312 THR A CA 1
ATOM 2298 C C . THR A 1 312 ? -1.072 -13.035 -25.742 1.00 98.19 312 THR A C 1
ATOM 2300 O O . THR A 1 312 ? -1.134 -11.831 -25.475 1.00 98.19 312 THR A O 1
ATOM 2303 N N . ARG A 1 313 ? -0.535 -13.470 -26.884 1.00 97.81 313 ARG A N 1
ATOM 2304 C CA . ARG A 1 313 ? -0.021 -12.574 -27.932 1.00 97.81 313 ARG A CA 1
ATOM 2305 C C . ARG A 1 313 ? -1.061 -11.543 -28.386 1.00 97.81 313 ARG A C 1
ATOM 2307 O O . ARG A 1 313 ? -2.198 -11.889 -28.704 1.00 97.81 313 ARG A O 1
ATOM 2314 N N . GLY A 1 314 ? -0.645 -10.278 -28.441 1.00 96.44 314 GLY A N 1
ATOM 2315 C CA . GLY A 1 314 ? -1.478 -9.112 -28.736 1.00 96.44 314 GLY A CA 1
ATOM 2316 C C . GLY A 1 314 ? -2.093 -8.437 -27.505 1.00 96.44 314 GLY A C 1
ATOM 2317 O O . GLY A 1 314 ? -2.807 -7.453 -27.672 1.00 96.44 314 GLY A O 1
ATOM 2318 N N . PHE A 1 315 ? -1.849 -8.946 -26.291 1.00 96.50 315 PHE A N 1
ATOM 2319 C CA . PHE A 1 315 ? -2.479 -8.460 -25.054 1.00 96.50 315 PHE A CA 1
ATOM 2320 C C . PHE A 1 315 ? -1.472 -7.972 -23.999 1.00 96.50 315 PHE A C 1
ATOM 2322 O O . PHE A 1 315 ? -1.845 -7.708 -22.859 1.00 96.50 315 PHE A O 1
ATOM 2329 N N . ARG A 1 316 ? -0.199 -7.769 -24.359 1.00 95.06 316 ARG A N 1
ATOM 2330 C CA . ARG A 1 316 ? 0.847 -7.247 -23.450 1.00 95.06 316 ARG A CA 1
ATOM 2331 C C . ARG A 1 316 ? 0.513 -5.922 -22.757 1.00 95.06 316 ARG A C 1
ATOM 2333 O O . ARG A 1 316 ? 1.031 -5.658 -21.672 1.00 95.06 316 ARG A O 1
ATOM 2340 N N . ASP A 1 317 ? -0.322 -5.100 -23.385 1.00 95.00 317 ASP A N 1
ATOM 2341 C CA . ASP A 1 317 ? -0.663 -3.735 -22.963 1.00 95.00 317 ASP A CA 1
ATOM 2342 C C . ASP A 1 317 ? -1.934 -3.635 -22.099 1.00 95.00 317 ASP A C 1
ATOM 2344 O O . ASP A 1 317 ? -2.301 -2.537 -21.694 1.00 95.00 317 ASP A O 1
ATOM 2348 N N . VAL A 1 318 ? -2.610 -4.746 -21.773 1.00 94.56 318 VAL A N 1
ATOM 2349 C CA . VAL A 1 318 ? -3.881 -4.715 -21.009 1.00 94.56 318 VAL A CA 1
ATOM 2350 C C . VAL A 1 318 ? -3.749 -3.980 -19.671 1.00 94.56 318 VAL A C 1
ATOM 2352 O O . VAL A 1 318 ? -4.641 -3.218 -19.308 1.00 94.56 318 VAL A O 1
ATOM 2355 N N . LEU A 1 319 ? -2.638 -4.165 -18.947 1.00 92.19 319 LEU A N 1
ATOM 2356 C CA . LEU A 1 319 ? -2.424 -3.475 -17.669 1.00 92.19 319 LEU A CA 1
ATOM 2357 C C . LEU A 1 319 ? -2.154 -1.970 -17.833 1.00 92.19 319 LEU A C 1
ATOM 2359 O O . LEU A 1 319 ? -2.434 -1.220 -16.907 1.00 92.19 319 LEU A O 1
ATOM 2363 N N . ASP A 1 320 ? -1.642 -1.532 -18.988 1.00 91.44 320 ASP A N 1
ATOM 2364 C CA . ASP A 1 320 ? -1.382 -0.110 -19.264 1.00 91.44 320 ASP A CA 1
ATOM 2365 C C . ASP A 1 320 ? -2.647 0.599 -19.783 1.00 91.44 320 ASP A C 1
ATOM 2367 O O . ASP A 1 320 ? -2.890 1.760 -19.463 1.00 91.44 320 ASP A O 1
ATOM 2371 N N . ILE A 1 321 ? -3.467 -0.101 -20.577 1.00 91.94 321 ILE A N 1
ATOM 2372 C CA . ILE A 1 321 ? -4.756 0.398 -21.092 1.00 91.94 321 ILE A CA 1
ATOM 2373 C C . ILE A 1 321 ? -5.792 0.506 -19.958 1.00 91.94 321 ILE A C 1
ATOM 2375 O O . ILE A 1 321 ? -6.609 1.433 -19.933 1.00 91.94 321 ILE A O 1
ATOM 2379 N N . ALA A 1 322 ? -5.740 -0.427 -19.002 1.00 89.75 322 ALA A N 1
ATOM 2380 C CA . ALA A 1 322 ? -6.640 -0.500 -17.860 1.00 89.75 322 ALA A CA 1
ATOM 2381 C C . ALA A 1 322 ? -8.123 -0.534 -18.282 1.00 89.75 322 ALA A C 1
ATOM 2383 O O . ALA A 1 322 ? -8.530 -1.382 -19.073 1.00 89.75 322 ALA A O 1
ATOM 2384 N N . MET A 1 323 ? -8.954 0.362 -17.738 1.00 85.75 323 MET A N 1
ATOM 2385 C CA . MET A 1 323 ? -10.391 0.444 -18.048 1.00 85.75 323 MET A CA 1
ATOM 2386 C C . MET A 1 323 ? -10.763 1.637 -18.939 1.00 85.75 323 MET A C 1
ATOM 2388 O O . MET A 1 323 ? -11.952 1.889 -19.127 1.00 85.75 323 MET A O 1
ATOM 2392 N N . GLU A 1 324 ? -9.786 2.426 -19.403 1.00 85.88 324 GLU A N 1
ATOM 2393 C CA . GLU A 1 324 ? -10.012 3.689 -20.133 1.00 85.88 324 GLU A CA 1
ATOM 2394 C C . GLU A 1 324 ? -10.909 4.706 -19.378 1.00 85.88 324 GLU A C 1
ATOM 2396 O O . GLU A 1 324 ? -11.530 5.593 -19.970 1.00 85.88 324 GLU A O 1
ATOM 2401 N N . ARG A 1 325 ? -10.994 4.598 -18.043 1.00 83.12 325 ARG A N 1
ATOM 2402 C CA . ARG A 1 325 ? -11.827 5.456 -17.183 1.00 83.12 325 ARG A CA 1
ATOM 2403 C C . ARG A 1 325 ? -10.983 6.508 -16.477 1.00 83.12 325 ARG A C 1
ATOM 2405 O O . ARG A 1 325 ? -9.970 6.188 -15.872 1.00 83.12 325 ARG A O 1
ATOM 2412 N N . ARG A 1 326 ? -11.446 7.761 -16.486 1.00 86.06 326 ARG A N 1
ATOM 2413 C CA . ARG A 1 326 ? -10.878 8.837 -15.661 1.00 86.06 326 ARG A CA 1
ATOM 2414 C C . ARG A 1 326 ? -11.548 8.838 -14.295 1.00 86.06 326 ARG A C 1
ATOM 2416 O O . ARG A 1 326 ? -12.758 9.046 -14.225 1.00 86.06 326 ARG A O 1
ATOM 2423 N N . TYR A 1 327 ? -10.772 8.641 -13.234 1.00 83.38 327 TYR A N 1
ATOM 2424 C CA . TYR A 1 327 ? -11.281 8.736 -11.863 1.00 83.38 327 TYR A CA 1
ATOM 2425 C C . TYR A 1 327 ? -11.582 10.184 -11.444 1.00 83.38 327 TYR A C 1
ATOM 2427 O O . TYR A 1 327 ? -12.403 10.421 -10.564 1.00 83.38 327 TYR A O 1
ATOM 2435 N N . ASP A 1 328 ? -10.971 11.164 -12.116 1.00 83.19 328 ASP A N 1
ATOM 2436 C CA . ASP A 1 328 ? -11.332 12.574 -12.013 1.00 83.19 328 ASP A CA 1
ATOM 2437 C C . ASP A 1 328 ? -11.669 13.120 -13.405 1.00 83.19 328 ASP A C 1
ATOM 2439 O O . ASP A 1 328 ? -10.807 13.275 -14.269 1.00 83.19 328 ASP A O 1
ATOM 2443 N N . LEU A 1 329 ? -12.954 13.389 -13.647 1.00 85.81 329 LEU A N 1
ATOM 2444 C CA . LEU A 1 329 ? -13.425 13.864 -14.950 1.00 85.81 329 LEU A CA 1
ATOM 2445 C C . LEU A 1 329 ? -12.898 15.264 -15.301 1.00 85.81 329 LEU A C 1
ATOM 2447 O O . LEU A 1 329 ? -12.881 15.617 -16.483 1.00 85.81 329 LEU A O 1
ATOM 2451 N N . PHE A 1 330 ? -12.488 16.056 -14.305 1.00 86.56 330 PHE A N 1
ATOM 2452 C CA . PHE A 1 330 ? -12.101 17.455 -14.483 1.00 86.56 330 PHE A CA 1
ATOM 2453 C C . PHE A 1 330 ? -10.583 17.672 -14.489 1.00 86.56 330 PHE A C 1
ATOM 2455 O O . PHE A 1 330 ? -10.131 18.711 -14.976 1.00 86.56 330 PHE A O 1
ATOM 2462 N N . ASP A 1 331 ? -9.791 16.703 -14.021 1.00 81.56 331 ASP A N 1
ATOM 2463 C CA . ASP A 1 331 ? -8.331 16.768 -14.088 1.00 81.56 331 ASP A CA 1
ATOM 2464 C C . ASP A 1 331 ? -7.786 16.173 -15.398 1.00 81.56 331 ASP A C 1
ATOM 2466 O O . ASP A 1 331 ? -7.703 14.964 -15.594 1.00 81.56 331 ASP A O 1
ATOM 2470 N N . LEU A 1 332 ? -7.366 17.037 -16.323 1.00 84.12 332 LEU A N 1
ATOM 2471 C CA . LEU A 1 332 ? -6.755 16.609 -17.588 1.00 84.12 332 LEU A CA 1
ATOM 2472 C C . LEU A 1 332 ? -5.307 16.108 -17.441 1.00 84.12 332 LEU A C 1
ATOM 2474 O O . LEU A 1 332 ? -4.745 15.633 -18.427 1.00 84.12 332 LEU A O 1
ATOM 2478 N N . ARG A 1 333 ? -4.692 16.248 -16.261 1.00 82.75 333 ARG A N 1
ATOM 2479 C CA . ARG A 1 333 ? -3.310 15.836 -15.966 1.00 82.75 333 ARG A CA 1
ATOM 2480 C C . ARG A 1 333 ? -3.240 14.663 -14.986 1.00 82.75 333 ARG A C 1
ATOM 2482 O O . ARG A 1 333 ? -2.174 14.427 -14.424 1.00 82.75 333 ARG A O 1
ATOM 2489 N N . LEU A 1 334 ? -4.356 13.960 -14.785 1.00 82.44 334 LEU A N 1
ATOM 2490 C CA . LEU A 1 334 ? -4.423 12.813 -13.887 1.00 82.44 334 LEU A CA 1
ATOM 2491 C C . LEU A 1 334 ? -3.382 11.747 -14.263 1.00 82.44 334 LEU A C 1
ATOM 2493 O O . LEU A 1 334 ? -3.123 11.509 -15.447 1.00 82.44 334 LEU A O 1
ATOM 2497 N N . GLY A 1 335 ? -2.781 11.133 -13.247 1.00 78.69 335 GLY A N 1
ATOM 2498 C CA . GLY A 1 335 ? -1.881 9.991 -13.378 1.00 78.69 335 GLY A CA 1
ATOM 2499 C C . GLY A 1 335 ? -2.555 8.724 -12.860 1.00 78.69 335 GLY A C 1
ATOM 2500 O O . GLY A 1 335 ? -3.356 8.784 -11.936 1.00 78.69 335 GLY A O 1
ATOM 2501 N N . PHE A 1 336 ? -2.241 7.576 -13.449 1.00 81.88 336 PHE A N 1
ATOM 2502 C CA . PHE A 1 336 ? -2.682 6.280 -12.932 1.00 81.88 336 PHE A CA 1
ATOM 2503 C C . PHE A 1 336 ? -1.535 5.603 -12.190 1.00 81.88 336 PHE A C 1
ATOM 2505 O O . PHE A 1 336 ? -0.371 5.837 -12.521 1.00 81.88 336 PHE A O 1
ATOM 2512 N N . ALA A 1 337 ? -1.870 4.747 -11.225 1.00 80.81 337 ALA A N 1
ATOM 2513 C CA . ALA A 1 337 ? -0.894 3.869 -10.597 1.00 80.81 337 ALA A CA 1
ATOM 2514 C C . ALA A 1 337 ? -0.150 3.035 -11.656 1.00 80.81 337 ALA A C 1
ATOM 2516 O O . ALA A 1 337 ? -0.761 2.495 -12.584 1.00 80.81 337 ALA A O 1
ATOM 2517 N N . GLU A 1 338 ? 1.172 2.925 -11.517 1.00 85.56 338 GLU A N 1
ATOM 2518 C CA . GLU A 1 338 ? 1.977 2.102 -12.418 1.00 85.56 338 GLU A CA 1
ATOM 2519 C C . GLU A 1 338 ? 1.639 0.611 -12.229 1.00 85.56 338 GLU A C 1
ATOM 2521 O O . GLU A 1 338 ? 1.510 0.145 -11.091 1.00 85.56 338 GLU A O 1
ATOM 2526 N N . PRO A 1 339 ? 1.510 -0.175 -13.314 1.00 87.56 339 PRO A N 1
ATOM 2527 C CA . PRO A 1 339 ? 1.304 -1.612 -13.199 1.00 87.56 339 PRO A CA 1
ATOM 2528 C C . PRO A 1 339 ? 2.438 -2.307 -12.444 1.00 87.56 339 PRO A C 1
ATOM 2530 O O . PRO A 1 339 ? 3.611 -2.015 -12.670 1.00 87.56 339 PRO A O 1
ATOM 2533 N N . VAL A 1 340 ? 2.089 -3.311 -11.632 1.00 87.62 340 VAL A N 1
ATOM 2534 C CA . VAL A 1 340 ? 3.053 -4.086 -10.822 1.00 87.62 340 VAL A CA 1
ATOM 2535 C C . VAL A 1 340 ? 4.167 -4.707 -11.663 1.00 87.62 340 VAL A C 1
ATOM 2537 O O . VAL A 1 340 ? 5.321 -4.732 -11.242 1.00 87.62 340 VAL A O 1
ATOM 2540 N N . VAL A 1 341 ? 3.827 -5.181 -12.865 1.00 91.56 341 VAL A N 1
ATOM 2541 C CA . VAL A 1 341 ? 4.792 -5.711 -13.829 1.00 91.56 341 VAL A CA 1
ATOM 2542 C C . VAL A 1 341 ? 5.015 -4.668 -14.928 1.00 91.56 341 VAL A C 1
ATOM 2544 O O . VAL A 1 341 ? 4.114 -4.458 -15.749 1.00 91.56 341 VAL A O 1
ATOM 2547 N N . PRO A 1 342 ? 6.195 -4.029 -14.999 1.00 89.56 342 PRO A N 1
ATOM 2548 C CA . PRO A 1 342 ? 6.576 -3.144 -16.095 1.00 89.56 342 PRO A CA 1
ATOM 2549 C C . PRO A 1 342 ? 6.482 -3.821 -17.463 1.00 89.56 342 PRO A C 1
ATOM 2551 O O . PRO A 1 342 ? 6.611 -5.037 -17.589 1.00 89.56 342 PRO A O 1
ATOM 2554 N N . ARG A 1 343 ? 6.252 -3.035 -18.516 1.00 89.69 343 ARG A N 1
ATOM 2555 C CA . ARG A 1 343 ? 5.984 -3.549 -19.868 1.00 89.69 343 ARG A CA 1
ATOM 2556 C C . ARG A 1 343 ? 7.090 -4.454 -20.434 1.00 89.69 343 ARG A C 1
ATOM 2558 O O . ARG A 1 343 ? 6.786 -5.433 -21.120 1.00 89.69 343 ARG A O 1
ATOM 2565 N N . ASP A 1 344 ? 8.353 -4.137 -20.173 1.00 87.81 344 ASP A N 1
ATOM 2566 C CA . ASP A 1 344 ? 9.531 -4.900 -20.606 1.00 87.81 344 ASP A CA 1
ATOM 2567 C C . ASP A 1 344 ? 9.627 -6.286 -19.947 1.00 87.81 344 ASP A C 1
ATOM 2569 O O . ASP A 1 344 ? 10.179 -7.210 -20.539 1.00 87.81 344 ASP A O 1
ATOM 2573 N N . LEU A 1 345 ? 8.985 -6.459 -18.791 1.00 91.88 345 LEU A N 1
ATOM 2574 C CA . LEU A 1 345 ? 8.937 -7.694 -18.004 1.00 91.88 345 LEU A CA 1
ATOM 2575 C C . LEU A 1 345 ? 7.713 -8.576 -18.306 1.00 91.88 345 LEU A C 1
ATOM 2577 O O . LEU A 1 345 ? 7.457 -9.576 -17.631 1.00 91.88 345 LEU A O 1
ATOM 2581 N N . ARG A 1 346 ? 6.952 -8.232 -19.348 1.00 93.81 346 ARG A N 1
ATOM 2582 C CA . ARG A 1 346 ? 5.811 -9.020 -19.834 1.00 93.81 346 ARG A CA 1
ATOM 2583 C C . ARG A 1 346 ? 6.225 -9.760 -21.095 1.00 93.81 346 ARG A C 1
ATOM 2585 O O . ARG A 1 346 ? 6.750 -9.119 -21.994 1.00 93.81 346 ARG A O 1
ATOM 2592 N N . ALA A 1 347 ? 5.977 -11.053 -21.229 1.00 95.44 347 ALA A N 1
ATOM 2593 C CA . ALA A 1 347 ? 6.241 -11.807 -22.452 1.00 95.44 347 ALA A CA 1
ATOM 2594 C C . ALA A 1 347 ? 4.937 -12.333 -23.058 1.00 95.44 347 ALA A C 1
ATOM 2596 O O . ALA A 1 347 ? 4.034 -12.778 -22.354 1.00 95.44 347 ALA A O 1
ATOM 2597 N N . GLU A 1 348 ? 4.851 -12.272 -24.382 1.00 97.06 348 GLU A N 1
ATOM 2598 C CA . GLU A 1 348 ? 3.709 -12.772 -25.138 1.00 97.06 348 GLU A CA 1
ATOM 2599 C C . GLU A 1 348 ? 3.961 -14.196 -25.624 1.00 97.06 348 GLU A C 1
ATOM 2601 O O . GLU A 1 348 ? 5.046 -14.499 -26.125 1.00 97.06 348 GLU A O 1
ATOM 2606 N N . LEU A 1 349 ? 2.942 -15.045 -25.525 1.00 97.88 349 LEU A N 1
ATOM 2607 C CA . LEU A 1 349 ? 2.965 -16.420 -26.006 1.00 97.88 349 LEU A CA 1
ATOM 2608 C C . LEU A 1 349 ? 1.924 -16.645 -27.099 1.00 97.88 349 LEU A C 1
ATOM 2610 O O . LEU A 1 349 ? 0.891 -15.978 -27.172 1.00 97.88 349 LEU A O 1
ATOM 2614 N N . SER A 1 350 ? 2.232 -17.567 -28.007 1.00 97.44 350 SER A N 1
ATOM 2615 C CA . SER A 1 350 ? 1.358 -17.915 -29.122 1.00 97.44 350 SER A CA 1
ATOM 2616 C C . SER A 1 350 ? 0.337 -18.961 -28.681 1.00 97.44 350 SER A C 1
ATOM 2618 O O . SER A 1 350 ? 0.440 -20.127 -29.050 1.00 97.44 350 SER A O 1
ATOM 2620 N N . GLU A 1 351 ? -0.654 -18.556 -27.893 1.00 97.81 351 GLU A N 1
ATOM 2621 C CA . GLU A 1 351 ? -1.802 -19.391 -27.537 1.00 97.81 351 GLU A CA 1
ATOM 2622 C C . GLU A 1 351 ? -3.117 -18.617 -27.685 1.00 97.81 351 GLU A C 1
ATOM 2624 O O . GLU A 1 351 ? -3.135 -17.388 -27.680 1.00 97.81 351 GLU A O 1
ATOM 2629 N N . ARG A 1 352 ? -4.243 -19.318 -27.858 1.00 98.12 352 ARG A N 1
ATOM 2630 C CA . ARG A 1 352 ? -5.556 -18.670 -27.933 1.00 98.12 352 ARG A CA 1
ATOM 2631 C C . ARG A 1 352 ? -6.684 -19.608 -27.529 1.00 98.12 352 ARG A C 1
ATOM 2633 O O . ARG A 1 352 ? -6.860 -20.670 -28.125 1.00 98.12 352 ARG A O 1
ATOM 2640 N N . ILE A 1 353 ? -7.461 -19.171 -26.544 1.00 97.44 353 ILE A N 1
ATOM 2641 C CA . ILE A 1 353 ? -8.723 -19.777 -26.114 1.00 97.44 353 ILE A CA 1
ATOM 2642 C C . ILE A 1 353 ? -9.838 -18.774 -26.417 1.00 97.44 353 ILE A C 1
ATOM 2644 O O . ILE A 1 353 ? -9.664 -17.575 -26.201 1.00 97.44 353 ILE A O 1
ATOM 2648 N N . LEU A 1 354 ? -10.960 -19.247 -26.954 1.00 96.25 354 LEU A N 1
ATOM 2649 C CA . LEU A 1 354 ? -12.148 -18.442 -27.236 1.00 96.25 354 LEU A CA 1
ATOM 2650 C C . LEU A 1 354 ? -13.022 -18.286 -25.983 1.00 96.25 354 LEU A C 1
ATOM 2652 O O . LEU A 1 354 ? -12.868 -18.999 -24.995 1.00 96.25 354 LEU A O 1
ATOM 2656 N N . PHE A 1 355 ? -13.973 -17.351 -26.019 1.00 91.88 355 PHE A N 1
ATOM 2657 C CA . PHE A 1 355 ? -14.842 -17.051 -24.872 1.00 91.88 355 PHE A CA 1
ATOM 2658 C C . PHE A 1 355 ? -15.682 -18.245 -24.384 1.00 91.88 355 PHE A C 1
ATOM 2660 O O . PHE A 1 355 ? -16.110 -18.251 -23.233 1.00 91.88 355 PHE A O 1
ATOM 2667 N N . ASP A 1 356 ? -15.922 -19.233 -25.248 1.00 90.56 356 ASP A N 1
ATOM 2668 C CA . ASP A 1 356 ? -16.656 -20.468 -24.960 1.00 90.56 356 ASP A CA 1
ATOM 2669 C C . ASP A 1 356 ? -15.743 -21.622 -24.497 1.00 90.56 356 ASP A C 1
ATOM 2671 O O . ASP A 1 356 ? -16.211 -22.735 -24.266 1.00 90.56 356 ASP A O 1
ATOM 2675 N N . GLY A 1 357 ? -14.441 -21.361 -24.343 1.00 93.62 357 GLY A N 1
ATOM 2676 C CA . GLY A 1 357 ? -13.441 -22.333 -23.908 1.00 93.62 357 GLY A CA 1
ATOM 2677 C C . GLY A 1 357 ? -12.831 -23.174 -25.033 1.00 93.62 357 GLY A C 1
ATOM 2678 O O . GLY A 1 357 ? -11.952 -23.993 -24.747 1.00 93.62 357 GLY A O 1
ATOM 2679 N N . GLN A 1 358 ? -13.242 -22.984 -26.295 1.00 97.19 358 GLN A N 1
ATOM 2680 C CA . GLN A 1 358 ? -12.625 -23.675 -27.429 1.00 97.19 358 GLN A CA 1
ATOM 2681 C C . GLN A 1 358 ? -11.187 -23.197 -27.656 1.00 97.19 358 GLN A C 1
ATOM 2683 O O . GLN A 1 358 ? -10.890 -22.003 -27.599 1.00 97.19 358 GLN A O 1
ATOM 2688 N N . VAL A 1 359 ? -10.286 -24.136 -27.943 1.00 98.12 359 VAL A N 1
ATOM 2689 C CA . VAL A 1 359 ? -8.890 -23.832 -28.278 1.00 98.12 359 VAL A CA 1
ATOM 2690 C C . VAL A 1 359 ? -8.800 -23.449 -29.754 1.00 98.12 359 VAL A C 1
ATOM 2692 O O . VAL A 1 359 ? -9.066 -24.274 -30.625 1.00 98.12 359 VAL A O 1
ATOM 2695 N N . GLU A 1 360 ? -8.394 -22.211 -30.035 1.00 97.88 360 GLU A N 1
ATOM 2696 C CA . GLU A 1 360 ? -8.116 -21.727 -31.393 1.00 97.88 360 GLU A CA 1
ATOM 2697 C C . GLU A 1 360 ? -6.641 -21.935 -31.763 1.00 97.88 360 GLU A C 1
ATOM 2699 O O . GLU A 1 360 ? -6.329 -22.402 -32.856 1.00 97.88 360 GLU A O 1
ATOM 2704 N N . THR A 1 361 ? -5.722 -21.617 -30.848 1.00 98.06 361 THR A N 1
ATOM 2705 C CA . THR A 1 361 ? -4.276 -21.816 -31.037 1.00 98.06 361 THR A CA 1
ATOM 2706 C C . THR A 1 361 ? -3.709 -22.547 -29.823 1.00 98.06 361 THR A C 1
ATOM 2708 O O . THR A 1 361 ? -3.785 -21.997 -28.723 1.00 98.06 361 THR A O 1
ATOM 2711 N N . PRO A 1 362 ? -3.160 -23.766 -29.978 1.00 97.81 362 PRO A N 1
ATOM 2712 C CA . PRO A 1 362 ? -2.641 -24.541 -28.856 1.00 97.81 362 PRO A CA 1
ATOM 2713 C C . PRO A 1 362 ? -1.382 -23.901 -28.266 1.00 97.81 362 PRO A C 1
ATOM 2715 O O . PRO A 1 362 ? -0.578 -23.321 -28.995 1.00 97.81 362 PRO A O 1
ATOM 2718 N N . LEU A 1 363 ? -1.181 -24.062 -26.958 1.00 98.00 363 LEU A N 1
ATOM 2719 C CA . LEU A 1 363 ? 0.041 -23.626 -26.285 1.00 98.00 363 LEU A CA 1
ATOM 2720 C C . LEU A 1 363 ? 1.272 -24.410 -26.774 1.00 98.00 363 LEU A C 1
ATOM 2722 O O . LEU A 1 363 ? 1.242 -25.634 -26.915 1.00 98.00 363 LEU A O 1
ATOM 2726 N N . ASN A 1 364 ? 2.391 -23.711 -26.963 1.00 97.06 364 ASN A N 1
ATOM 2727 C CA . ASN A 1 364 ? 3.687 -24.316 -27.256 1.00 97.06 364 ASN A CA 1
ATOM 2728 C C . ASN A 1 364 ? 4.600 -24.315 -26.018 1.00 97.06 364 ASN A C 1
ATOM 2730 O O . ASN A 1 364 ? 5.191 -23.293 -25.672 1.00 97.06 364 ASN A O 1
ATOM 2734 N N . GLU A 1 365 ? 4.797 -25.480 -25.395 1.00 95.00 365 GLU A N 1
ATOM 2735 C CA . GLU A 1 365 ? 5.647 -25.635 -24.199 1.00 95.00 365 GLU A CA 1
ATOM 2736 C C . GLU A 1 365 ? 7.093 -25.145 -24.404 1.00 95.00 365 GLU A C 1
ATOM 2738 O O . GLU A 1 365 ? 7.710 -24.604 -23.486 1.00 95.00 365 GLU A O 1
ATOM 2743 N N . LYS A 1 366 ? 7.646 -25.276 -25.620 1.00 96.12 366 LYS A N 1
ATOM 2744 C CA . LYS A 1 366 ? 9.006 -24.791 -25.913 1.00 96.12 366 LYS A CA 1
ATOM 2745 C C . LYS A 1 366 ? 9.080 -23.267 -25.925 1.00 96.12 366 LYS A C 1
ATOM 2747 O O . LYS A 1 366 ? 10.110 -22.713 -25.550 1.00 96.12 366 LYS A O 1
ATOM 2752 N N . GLU A 1 367 ? 8.011 -22.601 -26.361 1.00 97.31 367 GLU A N 1
ATOM 2753 C CA . GLU A 1 367 ? 7.911 -21.137 -26.335 1.00 97.31 367 GLU A CA 1
ATOM 2754 C C . GLU A 1 367 ? 7.835 -20.643 -24.886 1.00 97.31 367 GLU A C 1
ATOM 2756 O O . GLU A 1 367 ? 8.583 -19.739 -24.520 1.00 97.31 367 GLU A O 1
ATOM 2761 N N . VAL A 1 368 ? 7.037 -21.313 -24.039 1.00 97.50 368 VAL A N 1
ATOM 2762 C CA . VAL A 1 368 ? 6.972 -21.048 -22.589 1.00 97.50 368 VAL A CA 1
ATOM 2763 C C . VAL A 1 368 ? 8.361 -21.159 -21.961 1.00 97.50 368 VAL A C 1
ATOM 2765 O O . VAL A 1 368 ? 8.825 -20.226 -21.306 1.00 97.50 368 VAL A O 1
ATOM 2768 N N . GLN A 1 369 ? 9.054 -22.280 -22.188 1.00 95.75 369 GLN A N 1
ATOM 2769 C CA . GLN A 1 369 ? 10.373 -22.514 -21.605 1.00 95.75 369 GLN A CA 1
ATOM 2770 C C . GLN A 1 369 ? 11.396 -21.467 -22.064 1.00 95.75 369 GLN A C 1
ATOM 2772 O O . GLN A 1 369 ? 12.172 -20.979 -21.245 1.00 95.75 369 GLN A O 1
ATOM 2777 N N . ALA A 1 370 ? 11.397 -21.104 -23.350 1.00 94.88 370 ALA A N 1
ATOM 2778 C CA . ALA A 1 370 ? 12.308 -20.099 -23.889 1.00 94.88 370 ALA A CA 1
ATOM 2779 C C . ALA A 1 370 ? 12.034 -18.698 -23.318 1.00 94.88 370 ALA A C 1
ATOM 2781 O O . ALA A 1 370 ? 12.978 -18.004 -22.937 1.00 94.88 370 ALA A O 1
ATOM 2782 N N . ALA A 1 371 ? 10.762 -18.300 -23.218 1.00 94.75 371 ALA A N 1
ATOM 2783 C CA . ALA A 1 371 ? 10.370 -17.012 -22.655 1.00 94.75 371 ALA A CA 1
ATOM 2784 C C . ALA A 1 371 ? 10.786 -16.896 -21.182 1.00 94.75 371 ALA A C 1
ATOM 2786 O O . ALA A 1 371 ? 11.435 -15.924 -20.796 1.00 94.75 371 ALA A O 1
ATOM 2787 N N . VAL A 1 372 ? 10.495 -17.915 -20.368 1.00 94.94 372 VAL A N 1
ATOM 2788 C CA . VAL A 1 372 ? 10.856 -17.905 -18.943 1.00 94.94 372 VAL A CA 1
ATOM 2789 C C . VAL A 1 372 ? 12.368 -18.005 -18.745 1.00 94.94 372 VAL A C 1
ATOM 2791 O O . VAL A 1 372 ? 12.911 -17.273 -17.923 1.00 94.94 372 VAL A O 1
ATOM 2794 N N . ALA A 1 373 ? 13.079 -18.811 -19.544 1.00 92.56 373 ALA A N 1
ATOM 2795 C CA . ALA A 1 373 ? 14.543 -18.854 -19.514 1.00 92.56 373 ALA A CA 1
ATOM 2796 C C . ALA A 1 373 ? 15.154 -17.471 -19.765 1.00 92.56 373 ALA A C 1
ATOM 2798 O O . ALA A 1 373 ? 16.074 -17.063 -19.055 1.00 92.56 373 ALA A O 1
ATOM 2799 N N . HIS A 1 374 ? 14.623 -16.740 -20.749 1.00 90.19 374 HIS A N 1
ATOM 2800 C CA . HIS A 1 374 ? 15.064 -15.386 -21.044 1.00 90.19 374 HIS A CA 1
ATOM 2801 C C . HIS A 1 374 ? 14.829 -14.453 -19.851 1.00 90.19 374 HIS A C 1
ATOM 2803 O O . HIS A 1 374 ? 15.786 -13.834 -19.388 1.00 90.19 374 HIS A O 1
ATOM 2809 N N . LEU A 1 375 ? 13.612 -14.427 -19.299 1.00 89.00 375 LEU A N 1
ATOM 2810 C CA . LEU A 1 375 ? 13.252 -13.576 -18.159 1.00 89.00 375 LEU A CA 1
ATOM 2811 C C . LEU A 1 375 ? 14.112 -13.861 -16.916 1.00 89.00 375 LEU A C 1
ATOM 2813 O O . LEU A 1 375 ? 14.640 -12.935 -16.301 1.00 89.00 375 LEU A O 1
ATOM 2817 N N . VAL A 1 376 ? 14.329 -15.139 -16.589 1.00 87.81 376 VAL A N 1
ATOM 2818 C CA . VAL A 1 376 ? 15.216 -15.558 -15.491 1.00 87.81 376 VAL A CA 1
ATOM 2819 C C . VAL A 1 376 ? 16.651 -15.108 -15.747 1.00 87.81 376 VAL A C 1
ATOM 2821 O O . VAL A 1 376 ? 17.271 -14.520 -14.864 1.00 87.81 376 VAL A O 1
ATOM 2824 N N . SER A 1 377 ? 17.180 -15.343 -16.950 1.00 85.75 377 SER A N 1
ATOM 2825 C CA . SER A 1 377 ? 18.572 -15.010 -17.277 1.00 85.75 377 SER A CA 1
ATOM 2826 C C . SER A 1 377 ? 18.848 -13.504 -17.320 1.00 85.75 377 SER A C 1
ATOM 2828 O O . SER A 1 377 ? 19.924 -13.073 -16.913 1.00 85.75 377 SER A O 1
ATOM 2830 N N . ALA A 1 378 ? 17.890 -12.709 -17.802 1.00 80.69 378 ALA A N 1
ATOM 2831 C CA . ALA A 1 378 ? 18.052 -11.276 -18.006 1.00 80.69 378 ALA A CA 1
ATOM 2832 C C . ALA A 1 378 ? 17.759 -10.462 -16.738 1.00 80.69 378 ALA A C 1
ATOM 2834 O O . ALA A 1 378 ? 18.405 -9.440 -16.511 1.00 80.69 378 ALA A O 1
ATOM 2835 N N . HIS A 1 379 ? 16.808 -10.912 -15.910 1.00 80.81 379 HIS A N 1
ATOM 2836 C CA . HIS A 1 379 ? 16.271 -10.108 -14.806 1.00 80.81 379 HIS A CA 1
ATOM 2837 C C . HIS A 1 379 ? 16.333 -10.786 -13.433 1.00 80.81 379 HIS A C 1
ATOM 2839 O O . HIS A 1 379 ? 16.096 -10.121 -12.426 1.00 80.81 379 HIS A O 1
ATOM 2845 N N . GLY A 1 380 ? 16.670 -12.079 -13.362 1.00 83.31 380 GLY A N 1
ATOM 2846 C CA . GLY A 1 380 ? 16.814 -12.798 -12.096 1.00 83.31 380 GLY A CA 1
ATOM 2847 C C . GLY A 1 380 ? 15.522 -12.843 -11.281 1.00 83.31 380 GLY A C 1
ATOM 2848 O O . GLY A 1 380 ? 15.558 -12.552 -10.091 1.00 83.31 380 GLY A O 1
ATOM 2849 N N . ILE A 1 381 ? 14.398 -13.169 -11.913 1.00 87.25 381 ILE A N 1
ATOM 2850 C CA . ILE A 1 381 ? 13.056 -13.144 -11.308 1.00 87.25 381 ILE A CA 1
ATOM 2851 C C . ILE A 1 381 ? 12.885 -14.188 -10.189 1.00 87.25 381 ILE A C 1
ATOM 2853 O O . ILE A 1 381 ? 13.504 -15.248 -10.234 1.00 87.25 381 ILE A O 1
ATOM 2857 N N . GLU A 1 382 ? 12.021 -13.900 -9.211 1.00 88.69 382 GLU A N 1
ATOM 2858 C CA . GLU A 1 382 ? 11.576 -14.854 -8.167 1.00 88.69 382 GLU A CA 1
ATOM 2859 C C . GLU A 1 382 ? 10.109 -15.286 -8.351 1.00 88.69 382 GLU A C 1
ATOM 2861 O O . GLU A 1 382 ? 9.694 -16.329 -7.845 1.00 88.69 382 GLU A O 1
ATOM 2866 N N . ALA A 1 383 ? 9.320 -14.500 -9.090 1.00 92.94 383 ALA A N 1
ATOM 2867 C CA . ALA A 1 383 ? 7.891 -14.719 -9.270 1.00 92.94 383 ALA A CA 1
ATOM 2868 C C . ALA A 1 383 ? 7.442 -14.506 -10.723 1.00 92.94 383 ALA A C 1
ATOM 2870 O O . ALA A 1 383 ? 7.967 -13.649 -11.444 1.00 92.94 383 ALA A O 1
ATOM 2871 N N . LEU A 1 384 ? 6.450 -15.299 -11.132 1.00 96.69 384 LEU A N 1
ATOM 2872 C CA . LEU A 1 384 ? 5.863 -15.306 -12.469 1.00 96.69 384 LEU A CA 1
ATOM 2873 C C . LEU A 1 384 ? 4.332 -15.375 -12.385 1.00 96.69 384 LEU A C 1
ATOM 2875 O O . LEU A 1 384 ? 3.773 -16.336 -11.846 1.00 96.69 384 LEU A O 1
ATOM 2879 N N . ALA A 1 385 ? 3.654 -14.403 -12.985 1.00 97.75 385 ALA A N 1
ATOM 2880 C CA . ALA A 1 385 ? 2.226 -14.468 -13.270 1.00 97.75 385 ALA A CA 1
ATOM 2881 C C . ALA A 1 385 ? 1.983 -15.027 -14.681 1.00 97.75 385 ALA A C 1
ATOM 2883 O O . ALA A 1 385 ? 2.669 -14.664 -15.636 1.00 97.75 385 ALA A O 1
ATOM 2884 N N . ILE A 1 386 ? 0.989 -15.902 -14.833 1.00 98.44 386 ILE A N 1
ATOM 2885 C CA . ILE A 1 386 ? 0.534 -16.427 -16.127 1.00 98.44 386 ILE A CA 1
ATOM 2886 C C . ILE A 1 386 ? -0.934 -16.048 -16.296 1.00 98.44 386 ILE A C 1
ATOM 2888 O O . ILE A 1 386 ? -1.787 -16.488 -15.522 1.00 98.44 386 ILE A O 1
ATOM 2892 N N . CYS A 1 387 ? -1.208 -15.223 -17.301 1.00 98.19 387 CYS A N 1
ATOM 2893 C CA . CYS A 1 387 ? -2.483 -14.556 -17.511 1.00 98.19 387 CYS A CA 1
ATOM 2894 C C . CYS A 1 387 ? -2.902 -14.665 -18.979 1.00 98.19 387 CYS A C 1
ATOM 2896 O O . CYS A 1 387 ? -2.625 -13.784 -19.793 1.00 98.19 387 CYS A O 1
ATOM 2898 N N . PHE A 1 388 ? -3.601 -15.739 -19.327 1.00 98.31 388 PHE A N 1
ATOM 2899 C CA . PHE A 1 388 ? -4.129 -15.930 -20.674 1.00 98.31 388 PHE A CA 1
ATOM 2900 C C . PHE A 1 388 ? -5.578 -15.455 -20.780 1.00 98.31 388 PHE A C 1
ATOM 2902 O O . PHE A 1 388 ? -6.351 -15.418 -19.808 1.00 98.31 388 PHE A O 1
ATOM 2909 N N . LEU A 1 389 ? -5.967 -15.044 -21.983 1.00 97.62 389 LEU A N 1
ATOM 2910 C CA . LEU A 1 389 ? -7.354 -14.716 -22.269 1.00 97.62 389 LEU A CA 1
ATOM 2911 C C . LEU A 1 389 ? -8.245 -15.944 -22.127 1.00 97.62 389 LEU A C 1
ATOM 2913 O O . LEU A 1 389 ? -7.869 -17.057 -22.475 1.00 97.62 389 LEU A O 1
ATOM 2917 N N . HIS A 1 390 ? -9.449 -15.711 -21.609 1.00 96.94 390 HIS A N 1
ATOM 2918 C CA . HIS A 1 390 ? -10.478 -16.736 -21.430 1.00 96.94 390 HIS A CA 1
ATOM 2919 C C . HIS A 1 390 ? -10.065 -17.961 -20.591 1.00 96.94 390 HIS A C 1
ATOM 2921 O O . HIS A 1 390 ? -10.810 -18.938 -20.532 1.00 96.94 390 HIS A O 1
ATOM 2927 N N . ALA A 1 391 ? -8.964 -17.875 -19.833 1.00 96.44 391 ALA A N 1
ATOM 2928 C CA . ALA A 1 391 ? -8.527 -18.930 -18.917 1.00 96.44 391 ALA A C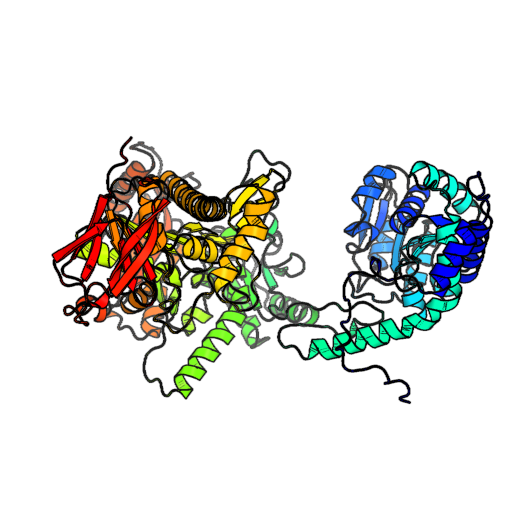A 1
ATOM 2929 C C . ALA A 1 391 ? -9.565 -19.268 -17.822 1.00 96.44 391 ALA A C 1
ATOM 2931 O O . ALA A 1 391 ? -9.575 -20.371 -17.283 1.00 96.44 391 ALA A O 1
ATOM 2932 N N . TYR A 1 392 ? -10.490 -18.346 -17.520 1.00 93.44 392 TYR A N 1
ATOM 2933 C CA . TYR A 1 392 ? -11.636 -18.601 -16.635 1.00 93.44 392 TYR A CA 1
ATOM 2934 C C . TYR A 1 392 ? -12.616 -19.649 -17.202 1.00 93.44 392 TYR A C 1
ATOM 2936 O O . TYR A 1 392 ? -13.242 -20.398 -16.443 1.00 93.44 392 TYR A O 1
ATOM 2944 N N . ALA A 1 393 ? -12.761 -19.693 -18.532 1.00 93.12 393 ALA A N 1
ATOM 2945 C CA . ALA A 1 393 ? -13.627 -20.631 -19.237 1.00 93.12 393 ALA A CA 1
ATOM 2946 C C . ALA A 1 393 ? -12.921 -21.983 -19.392 1.00 93.12 393 ALA A C 1
ATOM 2948 O O . ALA A 1 393 ? -13.488 -23.015 -19.028 1.00 93.12 393 ALA A O 1
ATOM 2949 N N . ASN A 1 394 ? -11.663 -21.959 -19.845 1.00 94.88 394 ASN A N 1
ATOM 2950 C CA . ASN A 1 394 ? -10.810 -23.134 -19.977 1.00 94.88 394 ASN A CA 1
ATOM 2951 C C . ASN A 1 394 ? -9.386 -22.840 -19.444 1.00 94.88 394 ASN A C 1
ATOM 2953 O O . ASN A 1 394 ? -8.643 -22.103 -20.093 1.00 94.88 394 ASN A O 1
ATOM 2957 N N . PRO A 1 395 ? -8.984 -23.409 -18.291 1.00 95.56 395 PRO A N 1
ATOM 2958 C CA . PRO A 1 395 ? -7.698 -23.120 -17.652 1.00 95.56 395 PRO A CA 1
ATOM 2959 C C . PRO A 1 395 ? -6.519 -23.928 -18.223 1.00 95.56 395 PRO A C 1
ATOM 2961 O O . PRO A 1 395 ? -5.392 -23.782 -17.747 1.00 95.56 395 PRO A O 1
ATOM 2964 N N . ASP A 1 396 ? -6.746 -24.804 -19.207 1.00 97.44 396 ASP A N 1
ATOM 2965 C CA . ASP A 1 396 ? -5.778 -25.830 -19.609 1.00 97.44 396 ASP A CA 1
ATOM 2966 C C . ASP A 1 396 ? -4.431 -25.257 -20.062 1.00 97.44 396 ASP A C 1
ATOM 2968 O O . ASP A 1 396 ? -3.390 -25.776 -19.662 1.00 97.44 396 ASP A O 1
ATOM 2972 N N . HIS A 1 397 ? -4.414 -24.169 -20.837 1.00 98.38 397 HIS A N 1
ATOM 2973 C CA . HIS A 1 397 ? -3.152 -23.550 -21.257 1.00 98.38 397 HIS A CA 1
ATOM 2974 C C . HIS A 1 397 ? -2.376 -22.946 -20.083 1.00 98.38 397 HIS A C 1
ATOM 2976 O O . HIS A 1 397 ? -1.162 -23.114 -20.005 1.00 98.38 397 HIS A O 1
ATOM 2982 N N . GLU A 1 398 ? -3.039 -22.281 -19.135 1.00 98.31 398 GLU A N 1
ATOM 2983 C CA . GLU A 1 398 ? -2.330 -21.755 -17.963 1.00 98.31 398 GLU A CA 1
ATOM 2984 C C . GLU A 1 398 ? -1.778 -22.889 -17.090 1.00 98.31 398 GLU A C 1
ATOM 2986 O O . GLU A 1 398 ? -0.641 -22.808 -16.627 1.00 98.31 398 GLU A O 1
ATOM 2991 N N . ASN A 1 399 ? -2.540 -23.976 -16.921 1.00 97.69 399 ASN A N 1
ATOM 2992 C CA . ASN A 1 399 ? -2.088 -25.171 -16.206 1.00 97.69 399 ASN A CA 1
ATOM 2993 C C . ASN A 1 399 ? -0.870 -25.816 -16.886 1.00 97.69 399 ASN A C 1
ATOM 2995 O O . ASN A 1 399 ? 0.120 -26.107 -16.218 1.00 97.69 399 ASN A O 1
ATOM 2999 N N . GLN A 1 400 ? -0.904 -25.988 -18.211 1.00 97.94 400 GLN A N 1
ATOM 3000 C CA . GLN A 1 400 ? 0.220 -26.530 -18.984 1.00 97.94 400 GLN A CA 1
ATOM 3001 C C . GLN A 1 400 ? 1.462 -25.634 -18.893 1.00 97.94 400 GLN A C 1
ATOM 3003 O O . GLN A 1 400 ? 2.575 -26.133 -18.704 1.00 97.94 400 GLN A O 1
ATOM 3008 N N . ALA A 1 401 ? 1.289 -24.311 -18.981 1.00 98.19 401 ALA A N 1
ATOM 3009 C CA . ALA A 1 401 ? 2.382 -23.357 -18.833 1.00 98.19 401 ALA A CA 1
ATOM 3010 C C . ALA A 1 401 ? 2.991 -23.426 -17.424 1.00 98.19 401 ALA A C 1
ATOM 3012 O O . ALA A 1 401 ? 4.207 -23.564 -17.296 1.00 98.19 401 ALA A O 1
ATOM 3013 N N . ARG A 1 402 ? 2.163 -23.430 -16.370 1.00 97.69 402 ARG A N 1
ATOM 3014 C CA . ARG A 1 402 ? 2.613 -23.599 -14.979 1.00 97.69 402 ARG A CA 1
ATOM 3015 C C . ARG A 1 402 ? 3.409 -24.885 -14.800 1.00 97.69 402 ARG A C 1
ATOM 3017 O O . ARG A 1 402 ? 4.501 -24.842 -14.243 1.00 97.69 402 ARG A O 1
ATOM 3024 N N . ASP A 1 403 ? 2.891 -26.012 -15.277 1.00 97.62 403 ASP A N 1
ATOM 3025 C CA . ASP A 1 403 ? 3.542 -27.315 -15.111 1.00 97.62 403 ASP A CA 1
ATOM 3026 C C . ASP A 1 403 ? 4.866 -27.392 -15.887 1.00 97.62 403 ASP A C 1
ATOM 3028 O O . ASP A 1 403 ? 5.819 -28.033 -15.439 1.00 97.62 403 ASP A O 1
ATOM 3032 N N . THR A 1 404 ? 4.952 -26.712 -17.033 1.00 97.25 404 THR A N 1
ATOM 3033 C CA . THR A 1 404 ? 6.196 -26.555 -17.800 1.00 97.25 404 THR A CA 1
ATOM 3034 C C . THR A 1 404 ? 7.226 -25.744 -17.013 1.00 97.25 404 THR A C 1
ATOM 3036 O O . THR A 1 404 ? 8.380 -26.162 -16.893 1.00 97.25 404 THR A O 1
ATOM 3039 N N . VAL A 1 405 ? 6.811 -24.617 -16.427 1.00 96.69 405 VAL A N 1
ATOM 3040 C CA . VAL A 1 405 ? 7.689 -23.757 -15.623 1.00 96.69 405 VAL A CA 1
ATOM 3041 C C . VAL A 1 405 ? 8.145 -24.467 -14.355 1.00 96.69 405 VAL A C 1
ATOM 3043 O O . VAL A 1 405 ? 9.341 -24.498 -14.098 1.00 96.69 405 VAL A O 1
ATOM 3046 N N . ALA A 1 406 ? 7.244 -25.119 -13.619 1.00 94.38 406 ALA A N 1
ATOM 3047 C CA . ALA A 1 406 ? 7.575 -25.836 -12.387 1.00 94.38 406 ALA A CA 1
ATOM 3048 C C . ALA A 1 406 ? 8.618 -26.951 -12.606 1.00 94.38 406 ALA A C 1
ATOM 3050 O O . ALA A 1 406 ? 9.442 -27.211 -11.733 1.00 94.38 406 ALA A O 1
ATOM 3051 N N . LYS A 1 407 ? 8.618 -27.596 -13.782 1.00 94.50 407 LYS A N 1
ATOM 3052 C CA . LYS A 1 407 ? 9.629 -28.604 -14.150 1.00 94.50 407 LYS A CA 1
ATOM 3053 C C . LYS A 1 407 ? 10.984 -27.990 -14.505 1.00 94.50 407 LYS A C 1
ATOM 3055 O O . LYS A 1 407 ? 12.011 -28.593 -14.210 1.00 94.50 407 LYS A O 1
ATOM 3060 N N . ALA A 1 408 ? 10.992 -26.847 -15.191 1.00 94.19 408 ALA A N 1
ATOM 3061 C CA . ALA A 1 408 ? 12.215 -26.226 -15.705 1.00 94.19 408 ALA A CA 1
ATOM 3062 C C . ALA A 1 408 ? 12.875 -25.250 -14.712 1.00 94.19 408 ALA A C 1
ATOM 3064 O O . ALA A 1 408 ? 14.091 -25.072 -14.756 1.00 94.19 408 ALA A O 1
ATOM 3065 N N . PHE A 1 409 ? 12.085 -24.641 -13.827 1.00 94.69 409 PHE A N 1
ATOM 3066 C CA . PHE A 1 409 ? 12.473 -23.582 -12.894 1.00 94.69 409 PHE A CA 1
ATOM 3067 C C . PHE A 1 409 ? 11.777 -23.799 -11.534 1.00 94.69 409 PHE A C 1
ATOM 3069 O O . PHE A 1 409 ? 10.836 -23.077 -11.201 1.00 94.69 409 PHE A O 1
ATOM 3076 N N . PRO A 1 410 ? 12.197 -24.809 -10.751 1.00 92.19 410 PRO A N 1
ATOM 3077 C CA . PRO A 1 410 ? 11.494 -25.221 -9.530 1.00 92.19 410 PRO A CA 1
ATOM 3078 C C . PRO A 1 410 ? 11.480 -24.155 -8.425 1.00 92.19 410 PRO A C 1
ATOM 3080 O O . PRO A 1 410 ? 10.588 -24.176 -7.584 1.00 92.19 410 PRO A O 1
ATOM 3083 N N . ASP A 1 411 ? 12.429 -23.218 -8.449 1.00 90.00 411 ASP A N 1
ATOM 3084 C CA . ASP A 1 411 ? 12.549 -22.149 -7.451 1.00 90.00 411 ASP A CA 1
ATOM 3085 C C . ASP A 1 411 ? 11.638 -20.939 -7.747 1.00 90.00 411 ASP A C 1
ATOM 3087 O O . ASP A 1 411 ? 11.585 -20.000 -6.956 1.00 90.00 411 ASP A O 1
ATOM 3091 N N . LEU A 1 412 ? 10.929 -20.920 -8.887 1.00 92.69 412 LEU A N 1
ATOM 3092 C CA . LEU A 1 412 ? 10.026 -19.820 -9.233 1.00 92.69 412 LEU A CA 1
ATOM 3093 C C . LEU A 1 412 ? 8.643 -19.994 -8.613 1.00 92.69 412 LEU A C 1
ATOM 3095 O O . LEU A 1 412 ? 7.960 -21.002 -8.812 1.00 92.69 412 LEU A O 1
ATOM 3099 N N . HIS A 1 413 ? 8.158 -18.935 -7.971 1.00 93.94 413 HIS A N 1
ATOM 3100 C CA . HIS A 1 413 ? 6.773 -18.863 -7.527 1.00 93.94 413 HIS A CA 1
ATOM 3101 C C . HIS A 1 413 ? 5.854 -18.522 -8.710 1.00 93.94 413 HIS A C 1
ATOM 3103 O O . HIS A 1 413 ? 5.861 -17.400 -9.213 1.00 93.94 413 HIS A O 1
ATOM 3109 N N . VAL A 1 414 ? 5.029 -19.481 -9.145 1.00 95.94 414 VAL A N 1
ATOM 3110 C CA . VAL A 1 414 ? 4.125 -19.311 -10.300 1.00 95.94 414 VAL A CA 1
ATOM 3111 C C . VAL A 1 414 ? 2.670 -19.153 -9.862 1.00 95.94 414 VAL A C 1
ATOM 3113 O O . VAL A 1 414 ? 2.135 -20.042 -9.194 1.00 95.94 414 VAL A O 1
ATOM 3116 N N . SER A 1 415 ? 2.011 -18.068 -10.278 1.00 97.38 415 SER A N 1
ATOM 3117 C CA . SER A 1 415 ? 0.565 -17.853 -10.095 1.00 97.38 415 SER A CA 1
ATOM 3118 C C . SER A 1 415 ? -0.157 -17.840 -11.444 1.00 97.38 415 SER A C 1
ATOM 3120 O O . SER A 1 415 ? 0.253 -17.125 -12.354 1.00 97.38 415 SER A O 1
ATOM 3122 N N . THR A 1 416 ? -1.244 -18.603 -11.579 1.00 97.94 416 THR A N 1
ATOM 3123 C CA . THR A 1 416 ? -2.083 -18.628 -12.791 1.00 97.94 416 THR A CA 1
ATOM 3124 C C . THR A 1 416 ? -3.388 -17.879 -12.555 1.00 97.94 416 THR A C 1
ATOM 3126 O O . THR A 1 416 ? -4.009 -18.014 -11.497 1.00 97.94 416 THR A O 1
ATOM 3129 N N . SER A 1 417 ? -3.832 -17.102 -13.539 1.00 96.75 417 SER A N 1
ATOM 3130 C CA . SER A 1 417 ? -4.992 -16.226 -13.376 1.00 96.75 417 SER A CA 1
ATOM 3131 C C . SER A 1 417 ? -6.305 -16.980 -13.160 1.00 96.75 417 SER A C 1
ATOM 3133 O O . SER A 1 417 ? -7.147 -16.560 -12.371 1.00 96.75 417 SER A O 1
ATOM 3135 N N . SER A 1 418 ? -6.441 -18.154 -13.769 1.00 94.56 418 SER A N 1
ATOM 3136 C CA . SER A 1 418 ? -7.549 -19.094 -13.577 1.00 94.56 418 SER A CA 1
ATOM 3137 C C . SER A 1 418 ? -7.592 -19.759 -12.196 1.00 94.56 418 SER A C 1
ATOM 3139 O O . SER A 1 418 ? -8.651 -20.239 -11.797 1.00 94.56 418 SER A O 1
ATOM 3141 N N . ASP A 1 419 ? -6.477 -19.780 -11.461 1.00 92.56 419 ASP A N 1
ATOM 3142 C CA . ASP A 1 419 ? -6.408 -20.332 -10.102 1.00 92.56 419 ASP A CA 1
ATOM 3143 C C . ASP A 1 419 ? -6.638 -19.245 -9.050 1.00 92.56 419 ASP A C 1
ATOM 3145 O O . ASP A 1 419 ? -7.422 -19.424 -8.121 1.00 92.56 419 ASP A O 1
ATOM 3149 N N . VAL A 1 420 ? -5.989 -18.087 -9.225 1.00 93.25 420 VAL A N 1
ATOM 3150 C CA . VAL A 1 420 ? -6.115 -16.948 -8.304 1.00 93.25 420 VAL A CA 1
ATOM 3151 C C . VAL A 1 420 ? -7.519 -16.346 -8.364 1.00 93.25 420 VAL A C 1
ATOM 3153 O O . VAL A 1 420 ? -8.116 -16.068 -7.320 1.00 93.25 420 VAL A O 1
ATOM 3156 N N . LEU A 1 421 ? -8.042 -16.132 -9.577 1.00 93.31 421 LEU A N 1
ATOM 3157 C CA . LEU A 1 421 ? -9.325 -15.477 -9.808 1.00 93.31 421 LEU A CA 1
ATOM 3158 C C . LEU A 1 421 ? -9.905 -15.855 -11.189 1.00 93.31 421 LEU A C 1
ATOM 3160 O O . LEU A 1 421 ? -9.679 -15.142 -12.169 1.00 93.31 421 LEU A O 1
ATOM 3164 N N . PRO A 1 422 ? -10.715 -16.925 -11.307 1.00 91.94 422 PRO A N 1
ATOM 3165 C CA . PRO A 1 422 ? -11.343 -17.315 -12.572 1.00 91.94 422 PRO A CA 1
ATOM 3166 C C . PRO A 1 422 ? -12.546 -16.411 -12.912 1.00 91.94 422 PRO A C 1
ATOM 3168 O O . PRO A 1 422 ? -13.697 -16.845 -12.982 1.00 91.94 422 PRO A O 1
ATOM 3171 N N . PHE A 1 423 ? -12.255 -15.129 -13.129 1.00 92.75 423 PHE A N 1
ATOM 3172 C CA . PHE A 1 423 ? -13.188 -14.051 -13.443 1.00 92.75 423 PHE A CA 1
ATOM 3173 C C . PHE A 1 423 ? -13.079 -13.634 -14.910 1.00 92.75 423 PHE A C 1
ATOM 3175 O O . PHE A 1 423 ? -11.983 -13.606 -15.460 1.00 92.75 423 PHE A O 1
ATOM 3182 N N . MET A 1 424 ? -14.184 -13.281 -15.564 1.00 92.31 424 MET A N 1
ATOM 3183 C CA . MET A 1 424 ? -14.185 -13.080 -17.014 1.00 92.31 424 MET A CA 1
ATOM 3184 C C . MET A 1 424 ? -13.407 -11.854 -17.497 1.00 92.31 424 MET A C 1
ATOM 3186 O O . MET A 1 424 ? -12.838 -11.913 -18.586 1.00 92.31 424 MET A O 1
ATOM 3190 N N . ARG A 1 425 ? -13.347 -10.782 -16.697 1.00 92.25 425 ARG A N 1
ATOM 3191 C CA . ARG A 1 425 ? -12.716 -9.512 -17.087 1.00 92.25 425 ARG A CA 1
ATOM 3192 C C . ARG A 1 425 ? -11.208 -9.568 -16.867 1.00 92.25 425 ARG A C 1
ATOM 3194 O O . ARG A 1 425 ? -10.745 -9.838 -15.760 1.00 92.25 425 ARG A O 1
ATOM 3201 N N . GLU A 1 426 ? -10.455 -9.370 -17.939 1.00 94.06 426 GLU A N 1
ATOM 3202 C CA . GLU A 1 426 ? -9.010 -9.565 -17.993 1.00 94.06 426 GLU A CA 1
ATOM 3203 C C . GLU A 1 426 ? -8.232 -8.562 -17.148 1.00 94.06 426 GLU A C 1
ATOM 3205 O O . GLU A 1 426 ? -7.342 -8.996 -16.429 1.00 94.06 426 GLU A O 1
ATOM 3210 N N . TYR A 1 427 ? -8.574 -7.270 -17.154 1.00 93.50 427 TYR A N 1
ATOM 3211 C CA . TYR A 1 427 ? -7.797 -6.271 -16.415 1.00 93.50 427 TYR A CA 1
ATOM 3212 C C . TYR A 1 427 ? -7.812 -6.550 -14.909 1.00 93.50 427 TYR A C 1
ATOM 3214 O O . TYR A 1 427 ? -6.757 -6.701 -14.294 1.00 93.50 427 TYR A O 1
ATOM 3222 N N . GLU A 1 428 ? -8.996 -6.720 -14.316 1.00 92.88 428 GLU A N 1
ATOM 3223 C CA . GLU A 1 428 ? -9.098 -7.021 -12.889 1.00 92.88 428 GLU A CA 1
ATOM 3224 C C . GLU A 1 428 ? -8.533 -8.406 -12.544 1.00 92.88 428 GLU A C 1
ATOM 3226 O O . GLU A 1 428 ? -7.887 -8.570 -11.504 1.00 92.88 428 GLU A O 1
ATOM 3231 N N . ARG A 1 429 ? -8.742 -9.404 -13.420 1.00 94.75 429 ARG A N 1
ATOM 3232 C CA . ARG A 1 429 ? -8.173 -10.748 -13.249 1.00 94.75 429 ARG A CA 1
ATOM 3233 C C . ARG A 1 429 ? -6.647 -10.704 -13.229 1.00 94.75 429 ARG A C 1
ATOM 3235 O O . ARG A 1 429 ? -6.022 -11.300 -12.351 1.00 94.75 429 ARG A O 1
ATOM 3242 N N . TRP A 1 430 ? -6.049 -10.003 -14.182 1.00 96.12 430 TRP A N 1
ATOM 3243 C CA . TRP A 1 430 ? -4.605 -9.949 -14.359 1.00 96.12 430 TRP A CA 1
ATOM 3244 C C . TRP A 1 430 ? -3.954 -9.104 -13.273 1.00 96.12 430 TRP A C 1
ATOM 3246 O O . TRP A 1 430 ? -3.012 -9.592 -12.666 1.00 96.12 430 TRP A O 1
ATOM 3256 N N . SER A 1 431 ? -4.518 -7.937 -12.941 1.00 94.56 431 SER A N 1
ATOM 3257 C CA . SER A 1 431 ? -4.062 -7.096 -11.822 1.00 94.56 431 SER A CA 1
ATOM 3258 C C . SER A 1 431 ? -4.038 -7.873 -10.497 1.00 94.56 431 SER A C 1
ATOM 3260 O O . SER A 1 431 ? -3.032 -7.890 -9.785 1.00 94.56 431 SER A O 1
ATOM 3262 N N . THR A 1 432 ? -5.110 -8.620 -10.199 1.00 94.62 432 THR A N 1
ATOM 3263 C CA . THR A 1 432 ? -5.180 -9.473 -8.997 1.00 94.62 432 THR A CA 1
ATOM 3264 C C . THR A 1 432 ? -4.125 -10.577 -9.009 1.00 94.62 432 THR A C 1
ATOM 3266 O O . THR A 1 432 ? -3.499 -10.854 -7.986 1.00 94.62 432 THR A O 1
ATOM 3269 N N . THR A 1 433 ? -3.901 -11.200 -10.166 1.00 96.31 433 THR A N 1
ATOM 3270 C CA . THR A 1 433 ? -2.939 -12.301 -10.312 1.00 96.31 433 THR A CA 1
ATOM 3271 C C . THR A 1 433 ? -1.498 -11.817 -10.203 1.00 96.31 433 THR A C 1
ATOM 3273 O O . THR A 1 433 ? -0.701 -12.484 -9.546 1.00 96.31 433 THR A O 1
ATOM 3276 N N . THR A 1 434 ? -1.175 -10.658 -10.783 1.00 95.19 434 THR A N 1
ATOM 3277 C CA . THR A 1 434 ? 0.158 -10.057 -10.662 1.00 95.19 434 THR A CA 1
ATOM 3278 C C . THR A 1 434 ? 0.435 -9.649 -9.223 1.00 95.19 434 THR A C 1
ATOM 3280 O O . THR A 1 434 ? 1.418 -10.070 -8.637 1.00 95.19 434 THR A O 1
ATOM 3283 N N . ILE A 1 435 ? -0.502 -8.968 -8.553 1.00 92.75 435 ILE A N 1
ATOM 3284 C CA . ILE A 1 435 ? -0.324 -8.627 -7.131 1.00 92.75 435 ILE A CA 1
ATOM 3285 C C . ILE A 1 435 ? -0.145 -9.896 -6.276 1.00 92.75 435 ILE A C 1
ATOM 3287 O O . ILE A 1 435 ? 0.681 -9.920 -5.363 1.00 92.75 435 ILE A O 1
ATOM 3291 N N . ASN A 1 436 ? -0.857 -10.982 -6.589 1.00 94.38 436 ASN A N 1
ATOM 3292 C CA . ASN A 1 436 ? -0.661 -12.260 -5.909 1.00 94.38 436 ASN A CA 1
ATOM 3293 C C . ASN A 1 436 ? 0.749 -12.835 -6.108 1.00 94.38 436 ASN A C 1
ATOM 3295 O O . ASN A 1 436 ? 1.379 -13.243 -5.134 1.00 94.38 436 ASN A O 1
ATOM 3299 N N . ALA A 1 437 ? 1.245 -12.888 -7.348 1.00 94.38 437 ALA A N 1
ATOM 3300 C CA . ALA A 1 437 ? 2.582 -13.399 -7.644 1.00 94.38 437 ALA A CA 1
ATOM 3301 C C . ALA A 1 437 ? 3.679 -12.499 -7.057 1.00 94.38 437 ALA A C 1
ATOM 3303 O O . ALA A 1 437 ? 4.605 -13.021 -6.441 1.00 94.38 437 ALA A O 1
ATOM 3304 N N . TYR A 1 438 ? 3.525 -11.179 -7.141 1.00 90.38 438 TYR A N 1
ATOM 3305 C CA . TYR A 1 438 ? 4.423 -10.191 -6.547 1.00 90.38 438 TYR A CA 1
ATOM 3306 C C . TYR A 1 438 ? 4.666 -10.403 -5.049 1.00 90.38 438 TYR A C 1
ATOM 3308 O O . TYR A 1 438 ? 5.803 -10.397 -4.581 1.00 90.38 438 TYR A O 1
ATOM 3316 N N . VAL A 1 439 ? 3.591 -10.593 -4.278 1.00 89.12 439 VAL A N 1
ATOM 3317 C CA . VAL A 1 439 ? 3.660 -10.665 -2.808 1.00 89.12 439 VAL A CA 1
ATOM 3318 C C . VAL A 1 439 ? 4.073 -12.061 -2.321 1.00 89.12 439 VAL A C 1
ATOM 3320 O O . VAL A 1 439 ? 4.575 -12.215 -1.206 1.00 89.12 439 VAL A O 1
ATOM 3323 N N . ARG A 1 440 ? 3.925 -13.093 -3.158 1.00 91.94 440 ARG A N 1
ATOM 3324 C CA . ARG A 1 440 ? 4.127 -14.496 -2.773 1.00 91.94 440 ARG A CA 1
ATOM 3325 C C . ARG A 1 440 ? 5.496 -14.824 -2.168 1.00 91.94 440 ARG A C 1
ATOM 3327 O O . ARG A 1 440 ? 5.483 -15.415 -1.089 1.00 91.94 440 ARG A O 1
ATOM 3334 N N . PRO A 1 441 ? 6.648 -14.420 -2.739 1.00 90.44 441 PRO A N 1
ATOM 3335 C CA . PRO A 1 441 ? 7.951 -14.707 -2.131 1.00 90.44 441 PRO A CA 1
ATOM 3336 C C . PRO A 1 441 ? 8.110 -14.081 -0.734 1.00 90.44 441 PRO A C 1
ATOM 3338 O O . PRO A 1 441 ? 8.751 -14.650 0.149 1.00 90.44 441 PRO A O 1
ATOM 3341 N N . LEU A 1 442 ? 7.506 -12.908 -0.506 1.00 86.31 442 LEU A N 1
ATOM 3342 C CA . LEU A 1 442 ? 7.565 -12.213 0.782 1.00 86.31 442 LEU A CA 1
ATOM 3343 C C . LEU A 1 442 ? 6.724 -12.915 1.840 1.00 86.31 442 LEU A C 1
ATOM 3345 O O . LEU A 1 442 ? 7.202 -13.153 2.951 1.00 86.31 442 LEU A O 1
ATOM 3349 N N . THR A 1 443 ? 5.481 -13.253 1.494 1.00 88.62 443 THR A N 1
ATOM 3350 C CA . THR A 1 443 ? 4.596 -14.008 2.384 1.00 88.62 443 THR A CA 1
ATOM 3351 C C . THR A 1 443 ? 5.200 -15.362 2.720 1.00 88.62 443 THR A C 1
ATOM 3353 O O . THR A 1 443 ? 5.132 -15.779 3.875 1.00 88.62 443 THR A O 1
ATOM 3356 N N . ASP A 1 444 ? 5.840 -16.013 1.748 1.00 90.88 444 ASP A N 1
ATOM 3357 C CA . ASP A 1 444 ? 6.442 -17.323 1.947 1.00 90.88 444 ASP A CA 1
ATOM 3358 C C . ASP A 1 444 ? 7.544 -17.288 3.018 1.00 90.88 444 ASP A C 1
ATOM 3360 O O . ASP A 1 444 ? 7.429 -17.943 4.060 1.00 90.88 444 ASP A O 1
ATOM 3364 N N . ARG A 1 445 ? 8.532 -16.400 2.850 1.00 90.12 445 ARG A N 1
ATOM 3365 C CA . ARG A 1 445 ? 9.604 -16.188 3.840 1.00 90.12 445 ARG A CA 1
ATOM 3366 C C . ARG A 1 445 ? 9.067 -15.765 5.208 1.00 90.12 445 ARG A C 1
ATOM 3368 O O . ARG A 1 445 ? 9.574 -16.190 6.247 1.00 90.12 445 ARG A O 1
ATOM 3375 N N . TYR A 1 446 ? 8.047 -14.903 5.230 1.00 87.50 446 TYR A N 1
ATOM 3376 C CA . TYR A 1 446 ? 7.444 -14.426 6.475 1.00 87.50 446 TYR A CA 1
ATOM 3377 C C . TYR A 1 446 ? 6.801 -15.565 7.272 1.00 87.50 446 TYR A C 1
ATOM 3379 O O . TYR A 1 446 ? 7.076 -15.712 8.465 1.00 87.50 446 TYR A O 1
ATOM 3387 N N . LEU A 1 447 ? 5.970 -16.375 6.616 1.00 92.06 447 LEU A N 1
ATOM 3388 C CA . LEU A 1 447 ? 5.274 -17.481 7.262 1.00 92.06 447 LEU A CA 1
ATOM 3389 C C . LEU A 1 447 ? 6.242 -18.618 7.629 1.00 92.06 447 LEU A C 1
ATOM 3391 O O . LEU A 1 447 ? 6.093 -19.200 8.696 1.00 92.06 447 LEU A O 1
ATOM 3395 N N . GLU A 1 448 ? 7.269 -18.895 6.816 1.00 92.75 448 GLU A N 1
ATOM 3396 C CA . GLU A 1 448 ? 8.317 -19.881 7.147 1.00 92.75 448 GLU A CA 1
ATOM 3397 C C . GLU A 1 448 ? 9.044 -19.515 8.453 1.00 92.75 448 GLU A C 1
ATOM 3399 O O . GLU A 1 448 ? 9.253 -20.358 9.331 1.00 92.75 448 GLU A O 1
ATOM 3404 N N . ARG A 1 449 ? 9.378 -18.230 8.634 1.00 92.75 449 ARG A N 1
ATOM 3405 C CA . ARG A 1 449 ? 9.989 -17.738 9.875 1.00 92.75 449 ARG A CA 1
ATOM 3406 C C . ARG A 1 449 ? 9.066 -17.922 11.082 1.00 92.75 449 ARG A C 1
ATOM 3408 O O . ARG A 1 449 ? 9.549 -18.266 12.160 1.00 92.75 449 ARG A O 1
ATOM 3415 N N . LEU A 1 450 ? 7.763 -17.683 10.918 1.00 92.56 450 LEU A N 1
ATOM 3416 C CA . LEU A 1 450 ? 6.780 -17.879 11.987 1.00 92.56 450 LEU A CA 1
ATOM 3417 C C . LEU A 1 450 ? 6.636 -19.354 12.361 1.00 92.56 450 LEU A C 1
ATOM 3419 O O . LEU A 1 450 ? 6.730 -19.684 13.539 1.00 92.56 450 LEU A O 1
ATOM 3423 N N . GLU A 1 451 ? 6.470 -20.238 11.380 1.00 93.00 451 GLU A N 1
ATOM 3424 C CA . GLU A 1 451 ? 6.372 -21.685 11.600 1.00 93.00 451 GLU A CA 1
ATOM 3425 C C . GLU A 1 451 ? 7.620 -22.237 12.289 1.00 93.00 451 GLU A C 1
ATOM 3427 O O . GLU A 1 451 ? 7.517 -22.961 13.279 1.00 93.00 451 GLU A O 1
ATOM 3432 N N . THR A 1 452 ? 8.806 -21.836 11.823 1.00 92.50 452 THR A N 1
ATOM 3433 C CA . THR A 1 452 ? 10.082 -22.236 12.431 1.00 92.50 452 THR A CA 1
ATOM 3434 C C . THR A 1 452 ? 10.189 -21.735 13.871 1.00 92.50 452 THR A C 1
ATOM 3436 O O . THR A 1 452 ? 10.608 -22.482 14.760 1.00 92.50 452 THR A O 1
ATOM 3439 N N . GLY A 1 453 ? 9.784 -20.487 14.127 1.00 94.31 453 GLY A N 1
ATOM 3440 C CA . GLY A 1 453 ? 9.753 -19.909 15.470 1.00 94.31 453 GLY A CA 1
ATOM 3441 C C . GLY A 1 453 ? 8.817 -20.670 16.410 1.00 94.31 453 GLY A C 1
ATOM 3442 O O . GLY A 1 453 ? 9.236 -21.078 17.492 1.00 94.31 453 GLY A O 1
ATOM 3443 N N . LEU A 1 454 ? 7.583 -20.933 15.972 1.00 94.19 454 LEU A N 1
ATOM 3444 C CA . LEU A 1 454 ? 6.585 -21.697 16.728 1.00 94.19 454 LEU A CA 1
ATOM 3445 C C . LEU A 1 454 ? 7.061 -23.125 17.015 1.00 94.19 454 LEU A C 1
ATOM 3447 O O . LEU A 1 454 ? 6.988 -23.587 18.154 1.00 94.19 454 LEU A O 1
ATOM 3451 N N . SER A 1 455 ? 7.613 -23.802 16.007 1.00 92.00 455 SER A N 1
ATOM 3452 C CA . SER A 1 455 ? 8.166 -25.149 16.154 1.00 92.00 455 SER A CA 1
ATOM 3453 C C . SER A 1 455 ? 9.322 -25.181 17.158 1.00 92.00 455 SER A C 1
ATOM 3455 O O . SER A 1 455 ? 9.355 -26.039 18.038 1.00 92.00 455 SER A O 1
ATOM 3457 N N . THR A 1 456 ? 10.224 -24.195 17.103 1.00 94.69 456 THR A N 1
ATOM 3458 C CA . THR A 1 456 ? 11.343 -24.060 18.052 1.00 94.69 456 THR A CA 1
ATOM 3459 C C . THR A 1 456 ? 10.858 -23.846 19.490 1.00 94.69 456 THR A C 1
ATOM 3461 O O . THR A 1 456 ? 11.485 -24.326 20.432 1.00 94.69 456 THR A O 1
ATOM 3464 N N . MET A 1 457 ? 9.724 -23.164 19.670 1.00 95.25 457 MET A N 1
ATOM 3465 C CA . MET A 1 457 ? 9.072 -22.974 20.971 1.00 95.25 457 MET A CA 1
ATOM 3466 C C . MET A 1 457 ? 8.290 -24.210 21.453 1.00 95.25 457 MET A C 1
ATOM 3468 O O . MET A 1 457 ? 7.772 -24.195 22.568 1.00 95.25 457 MET A O 1
ATOM 3472 N N . GLY A 1 458 ? 8.209 -25.278 20.651 1.00 94.19 458 GLY A N 1
ATOM 3473 C CA . GLY A 1 458 ? 7.478 -26.501 20.984 1.00 94.19 458 GLY A CA 1
ATOM 3474 C C . GLY A 1 458 ? 5.960 -26.383 20.836 1.00 94.19 458 GLY A C 1
ATOM 3475 O O . GLY A 1 458 ? 5.235 -27.122 21.496 1.00 94.19 458 GLY A O 1
ATOM 3476 N N . PHE A 1 459 ? 5.472 -25.453 20.010 1.00 93.62 459 PHE A N 1
ATOM 3477 C CA . PHE A 1 459 ? 4.042 -25.294 19.740 1.00 93.62 459 PHE A CA 1
ATOM 3478 C C . PHE A 1 459 ? 3.482 -26.516 18.992 1.00 93.62 459 PHE A C 1
ATOM 3480 O O . PHE A 1 459 ? 3.963 -26.859 17.913 1.00 93.62 459 PHE A O 1
ATOM 3487 N N . ASP A 1 460 ? 2.454 -27.150 19.557 1.00 87.94 460 ASP A N 1
ATOM 3488 C CA . ASP A 1 460 ? 1.772 -28.342 19.026 1.00 87.94 460 ASP A CA 1
ATOM 3489 C C . ASP A 1 460 ? 0.360 -28.048 18.479 1.00 87.94 460 ASP A C 1
ATOM 3491 O O . ASP A 1 460 ? -0.350 -28.953 18.033 1.00 87.94 460 ASP A O 1
ATOM 3495 N N . GLY A 1 461 ? -0.052 -26.778 18.512 1.00 86.25 461 GLY A N 1
ATOM 3496 C CA . GLY A 1 461 ? -1.347 -26.322 18.025 1.00 86.25 461 GLY A CA 1
ATOM 3497 C C . GLY A 1 461 ? -1.397 -26.109 16.510 1.00 86.25 461 GLY A C 1
ATOM 3498 O O . GLY A 1 461 ? -0.456 -26.382 15.766 1.00 86.25 461 GLY A O 1
ATOM 3499 N N . ARG A 1 462 ? -2.528 -25.571 16.039 1.00 83.81 462 ARG A N 1
ATOM 3500 C CA . ARG A 1 462 ? -2.716 -25.190 14.631 1.00 83.81 462 ARG A CA 1
ATOM 3501 C C . ARG A 1 462 ? -2.390 -23.713 14.446 1.00 83.81 462 ARG A C 1
ATOM 3503 O O . ARG A 1 462 ? -2.971 -22.869 15.125 1.00 83.81 462 ARG A O 1
ATOM 3510 N N . PHE A 1 463 ? -1.494 -23.408 13.515 1.00 89.06 463 PHE A N 1
ATOM 3511 C CA . PHE A 1 463 ? -1.232 -22.040 13.082 1.00 89.06 463 PHE A CA 1
ATOM 3512 C C . PHE A 1 463 ? -2.169 -21.694 11.920 1.00 89.06 463 PHE A C 1
ATOM 3514 O O . PHE A 1 463 ? -2.227 -22.424 10.935 1.00 89.06 463 PHE A O 1
ATOM 3521 N N . LEU A 1 464 ? -2.931 -20.611 12.059 1.00 88.94 464 LEU A N 1
ATOM 3522 C CA . LEU A 1 464 ? -3.889 -20.135 11.063 1.00 88.94 464 LEU A CA 1
ATOM 3523 C C . LEU A 1 464 ? -3.639 -18.657 10.772 1.00 88.94 464 LEU A C 1
ATOM 3525 O O . LEU A 1 464 ? -3.152 -17.915 11.626 1.00 88.94 464 LEU A O 1
ATOM 3529 N N . VAL A 1 465 ? -4.003 -18.232 9.565 1.00 90.38 465 VAL A N 1
ATOM 3530 C CA . VAL A 1 465 ? -3.816 -16.866 9.078 1.00 90.38 465 VAL A CA 1
ATOM 3531 C C . VAL A 1 465 ? -5.171 -16.283 8.688 1.00 90.38 465 VAL A C 1
ATOM 3533 O O . VAL A 1 465 ? -5.943 -16.911 7.965 1.00 90.38 465 VAL A O 1
ATOM 3536 N N . MET A 1 466 ? -5.469 -15.075 9.163 1.00 88.81 466 MET A N 1
ATOM 3537 C CA . MET A 1 466 ? -6.687 -14.349 8.799 1.00 88.81 466 MET A CA 1
ATOM 3538 C C . MET A 1 466 ? -6.608 -13.825 7.362 1.00 88.81 466 MET A C 1
ATOM 3540 O O . MET A 1 466 ? -5.565 -13.338 6.920 1.00 88.81 466 MET A O 1
ATOM 3544 N N . THR A 1 467 ? -7.734 -13.869 6.657 1.00 89.12 467 THR A N 1
ATOM 3545 C CA . THR A 1 467 ? -7.917 -13.286 5.323 1.00 89.12 467 THR A CA 1
ATOM 3546 C C . THR A 1 467 ? -8.731 -11.995 5.383 1.00 89.12 467 THR A C 1
ATOM 3548 O O . THR A 1 467 ? -9.500 -11.769 6.316 1.00 89.12 467 THR A O 1
ATOM 3551 N N . SER A 1 468 ? -8.640 -11.172 4.340 1.00 86.38 468 SER A N 1
ATOM 3552 C CA . SER A 1 468 ? -9.417 -9.935 4.161 1.00 86.38 468 SER A CA 1
ATOM 3553 C C . SER A 1 468 ? -10.933 -10.151 4.227 1.00 86.38 468 SER A C 1
ATOM 3555 O O . SER A 1 468 ? -11.683 -9.238 4.560 1.00 86.38 468 SER A O 1
ATOM 3557 N N . SER A 1 469 ? -11.399 -11.362 3.903 1.00 84.62 469 SER A N 1
ATOM 3558 C CA . SER A 1 469 ? -12.820 -11.735 3.914 1.00 84.62 469 SER A CA 1
ATOM 3559 C C . SER A 1 469 ? -13.388 -11.986 5.314 1.00 84.62 469 SER A C 1
ATOM 3561 O O . SER A 1 469 ? -14.600 -12.164 5.461 1.00 84.62 469 SER A O 1
ATOM 3563 N N . GLY A 1 470 ? -12.525 -11.997 6.337 1.00 83.81 470 GLY A N 1
ATOM 3564 C CA . GLY A 1 470 ? -12.910 -12.355 7.696 1.00 83.81 470 GLY A CA 1
ATOM 3565 C C . GLY A 1 470 ? -13.004 -13.868 7.922 1.00 83.81 470 GLY A C 1
ATOM 3566 O O . GLY A 1 470 ? -13.790 -14.319 8.743 1.00 83.81 470 GLY A O 1
ATOM 3567 N N . GLY A 1 471 ? -12.259 -14.658 7.153 1.00 87.69 471 GLY A N 1
ATOM 3568 C CA . GLY A 1 471 ? -12.107 -16.102 7.339 1.00 87.69 471 GLY A CA 1
ATOM 3569 C C . GLY A 1 471 ? -10.665 -16.456 7.669 1.00 87.69 471 GLY A C 1
ATOM 3570 O O . GLY A 1 471 ? -9.753 -15.750 7.230 1.00 87.69 471 GLY A O 1
ATOM 3571 N N . MET A 1 472 ? -10.440 -17.551 8.392 1.00 90.25 472 MET A N 1
ATOM 3572 C CA . MET A 1 472 ? -9.092 -18.083 8.606 1.00 90.25 472 MET A CA 1
ATOM 3573 C C . MET A 1 472 ? -8.735 -19.169 7.589 1.00 90.25 472 MET A C 1
ATOM 3575 O O . MET A 1 472 ? -9.583 -19.965 7.191 1.00 90.25 472 MET A O 1
ATOM 3579 N N . VAL A 1 473 ? -7.463 -19.224 7.200 1.00 90.56 473 VAL A N 1
ATOM 3580 C CA . VAL A 1 473 ? -6.903 -20.242 6.301 1.00 90.56 473 VAL A CA 1
ATOM 3581 C C . VAL A 1 473 ? -5.593 -20.799 6.858 1.00 90.56 473 VAL A C 1
ATOM 3583 O O . VAL A 1 473 ? -4.993 -20.213 7.761 1.00 90.56 473 VAL A O 1
ATOM 3586 N N . THR A 1 474 ? -5.135 -21.932 6.328 1.00 90.81 474 THR A N 1
ATOM 3587 C CA . THR A 1 474 ? -3.821 -22.481 6.687 1.00 90.81 474 THR A CA 1
ATOM 3588 C C . THR A 1 474 ? -2.681 -21.674 6.051 1.00 90.81 474 THR A C 1
ATOM 3590 O O . THR A 1 474 ? -2.906 -20.958 5.064 1.00 90.81 474 THR A O 1
ATOM 3593 N N . PRO A 1 475 ? -1.443 -21.791 6.562 1.00 91.75 475 PRO A N 1
ATOM 3594 C CA . PRO A 1 475 ? -0.277 -21.159 5.955 1.00 91.75 475 PRO A CA 1
ATOM 3595 C C . PRO A 1 475 ? -0.069 -21.561 4.491 1.00 91.75 475 PRO A C 1
ATOM 3597 O O . PRO A 1 475 ? 0.291 -20.717 3.679 1.00 91.75 475 PRO A O 1
ATOM 3600 N N . GLU A 1 476 ? -0.357 -22.805 4.106 1.00 89.56 476 GLU A N 1
ATOM 3601 C CA . GLU A 1 476 ? -0.228 -23.280 2.721 1.00 89.56 476 GLU A CA 1
ATOM 3602 C C . GLU A 1 476 ? -1.158 -22.513 1.771 1.00 89.56 476 GLU A C 1
ATOM 3604 O O . GLU A 1 476 ? -0.742 -22.064 0.699 1.00 89.56 476 GLU A O 1
ATOM 3609 N N . ILE A 1 477 ? -2.411 -22.296 2.184 1.00 89.81 477 ILE A N 1
ATOM 3610 C CA . ILE A 1 477 ? -3.379 -21.499 1.422 1.00 89.81 477 ILE A CA 1
ATOM 3611 C C . ILE A 1 477 ? -2.943 -20.029 1.392 1.00 89.81 477 ILE A C 1
ATOM 3613 O O . ILE A 1 477 ? -3.006 -19.392 0.338 1.00 89.81 477 ILE A O 1
ATOM 3617 N N . ALA A 1 478 ? -2.457 -19.499 2.517 1.00 91.81 478 ALA A N 1
ATOM 3618 C CA . ALA A 1 478 ? -1.955 -18.131 2.623 1.00 91.81 478 ALA A CA 1
ATOM 3619 C C . ALA A 1 478 ? -0.741 -17.876 1.705 1.00 91.81 478 ALA A C 1
ATOM 3621 O O . ALA A 1 478 ? -0.657 -16.817 1.087 1.00 91.81 478 ALA A O 1
ATOM 3622 N N . ARG A 1 479 ? 0.155 -18.862 1.538 1.00 92.06 479 ARG A N 1
ATOM 3623 C CA . ARG A 1 479 ? 1.282 -18.831 0.582 1.00 92.06 479 ARG A CA 1
ATOM 3624 C C . ARG A 1 479 ? 0.825 -18.861 -0.868 1.00 92.06 479 ARG A C 1
ATOM 3626 O O . ARG A 1 479 ? 1.467 -18.264 -1.729 1.00 92.06 479 ARG A O 1
ATOM 3633 N N . ARG A 1 480 ? -0.248 -19.594 -1.169 1.00 91.00 480 ARG A N 1
ATOM 3634 C CA . ARG A 1 480 ? -0.780 -19.701 -2.533 1.00 91.00 480 ARG A CA 1
ATOM 3635 C C . ARG A 1 480 ? -1.533 -18.438 -2.948 1.00 91.00 480 ARG A C 1
ATOM 3637 O O . ARG A 1 480 ? -1.387 -18.001 -4.091 1.00 91.00 480 ARG A O 1
ATOM 3644 N N . TYR A 1 481 ? -2.284 -17.842 -2.020 1.00 91.94 481 TYR A N 1
ATOM 3645 C CA . TYR A 1 481 ? -3.138 -16.678 -2.268 1.00 91.94 481 TYR A CA 1
ATOM 3646 C C . TYR A 1 481 ? -2.844 -15.480 -1.339 1.00 91.94 481 TYR A C 1
ATOM 3648 O O . TYR A 1 481 ? -3.770 -14.977 -0.691 1.00 91.94 481 TYR A O 1
ATOM 3656 N N . PRO A 1 482 ? -1.594 -14.986 -1.256 1.00 92.44 482 PRO A N 1
ATOM 3657 C CA . PRO A 1 482 ? -1.212 -13.888 -0.361 1.00 92.44 482 PRO A CA 1
ATOM 3658 C C . PRO A 1 482 ? -1.983 -12.589 -0.611 1.00 92.44 482 PRO A C 1
ATOM 3660 O O . PRO A 1 482 ? -2.155 -11.793 0.310 1.00 92.44 482 PRO A O 1
ATOM 3663 N N . VAL A 1 483 ? -2.511 -12.383 -1.824 1.00 90.62 483 VAL A N 1
ATOM 3664 C CA . VAL A 1 483 ? -3.365 -11.227 -2.142 1.00 90.62 483 VAL A CA 1
ATOM 3665 C C . VAL A 1 483 ? -4.582 -11.138 -1.210 1.00 90.62 483 VAL A C 1
ATOM 3667 O O . VAL A 1 483 ? -5.049 -10.050 -0.902 1.00 90.62 483 VAL A O 1
ATOM 3670 N N . ARG A 1 484 ? -5.054 -12.272 -0.676 1.00 89.38 484 ARG A N 1
ATOM 3671 C CA . ARG A 1 484 ? -6.185 -12.355 0.264 1.00 89.38 484 ARG A CA 1
ATOM 3672 C C . ARG A 1 484 ? -5.814 -12.027 1.712 1.00 89.38 484 ARG A C 1
ATOM 3674 O O . ARG A 1 484 ? -6.657 -12.182 2.591 1.00 89.38 484 ARG A O 1
ATOM 3681 N N . LEU A 1 485 ? -4.566 -11.652 1.984 1.00 87.69 485 LEU A N 1
ATOM 3682 C CA . LEU A 1 485 ? -4.096 -11.240 3.312 1.00 87.69 485 LEU A CA 1
ATOM 3683 C C . LEU A 1 485 ? -4.049 -9.713 3.459 1.00 87.69 485 LEU A C 1
ATOM 3685 O O . LEU A 1 485 ? -3.807 -9.206 4.554 1.00 87.69 485 LEU A O 1
ATOM 3689 N N . ILE A 1 486 ? -4.273 -8.980 2.365 1.00 82.50 486 ILE A N 1
ATOM 3690 C CA . ILE A 1 486 ? -4.272 -7.518 2.343 1.00 82.50 486 ILE A CA 1
ATOM 3691 C C . ILE A 1 486 ? -5.378 -7.015 3.280 1.00 82.50 486 ILE A C 1
ATOM 3693 O O . ILE A 1 486 ? -6.529 -7.404 3.142 1.00 82.50 486 ILE A O 1
ATOM 3697 N N . GLU A 1 487 ? -5.034 -6.187 4.266 1.00 73.50 487 GLU A N 1
ATOM 3698 C CA . GLU A 1 487 ? -5.976 -5.688 5.285 1.00 73.50 487 GLU A CA 1
ATOM 3699 C C . GLU A 1 487 ? -6.684 -6.766 6.142 1.00 73.50 487 GLU A C 1
ATOM 3701 O O . GLU A 1 487 ? -7.790 -6.553 6.635 1.00 73.50 487 GLU A O 1
ATOM 3706 N N . SER A 1 488 ? -6.059 -7.921 6.392 1.00 77.44 488 SER A N 1
ATOM 3707 C CA . SER A 1 488 ? -6.701 -9.002 7.163 1.00 77.44 488 SER A CA 1
ATOM 3708 C C . SER A 1 488 ? -6.920 -8.714 8.658 1.00 77.44 488 SER A C 1
ATOM 3710 O O . SER A 1 488 ? -7.891 -9.189 9.240 1.00 77.44 488 SER A O 1
ATOM 3712 N N . GLY A 1 489 ? -6.050 -7.938 9.310 1.00 75.94 489 GLY A N 1
ATOM 3713 C CA . GLY A 1 489 ? -6.148 -7.664 10.756 1.00 75.94 489 GLY A CA 1
ATOM 3714 C C . GLY A 1 489 ? -7.447 -6.952 11.186 1.00 75.94 489 GLY A C 1
ATOM 3715 O O . GLY A 1 489 ? -8.154 -7.458 12.056 1.00 75.94 489 GLY A O 1
ATOM 3716 N N . PRO A 1 490 ? -7.805 -5.810 10.574 1.00 77.94 490 PRO A N 1
ATOM 3717 C CA . PRO A 1 490 ? -9.026 -5.058 10.893 1.00 77.94 490 PRO A CA 1
ATOM 3718 C C . PRO A 1 490 ? -10.325 -5.832 10.625 1.00 77.94 490 PRO A C 1
ATOM 3720 O O . PRO A 1 490 ? -11.326 -5.615 11.312 1.00 77.94 490 PRO A O 1
ATOM 3723 N N . ALA A 1 491 ? -10.304 -6.786 9.685 1.00 85.75 491 ALA A N 1
ATOM 3724 C CA . ALA A 1 491 ? -11.439 -7.666 9.419 1.00 85.75 491 ALA A CA 1
ATOM 3725 C C . ALA A 1 491 ? -11.848 -8.461 10.676 1.00 85.75 491 ALA A C 1
ATOM 3727 O O . ALA A 1 491 ? -13.039 -8.604 10.961 1.00 85.75 491 ALA A O 1
ATOM 3728 N N . ALA A 1 492 ? -10.871 -8.899 11.481 1.00 87.50 492 ALA A N 1
ATOM 3729 C CA . ALA A 1 492 ? -11.111 -9.566 12.762 1.00 87.50 492 ALA A CA 1
ATOM 3730 C C . ALA A 1 492 ? -11.871 -8.665 13.753 1.00 87.50 492 ALA A C 1
ATOM 3732 O O . ALA A 1 492 ? -12.832 -9.102 14.390 1.00 87.50 492 ALA A O 1
ATOM 3733 N N . GLY A 1 493 ? -11.473 -7.392 13.854 1.00 89.62 493 GLY A N 1
ATOM 3734 C CA . GLY A 1 493 ? -12.138 -6.401 14.703 1.00 89.62 493 GLY A CA 1
ATOM 3735 C C . GLY A 1 493 ? -13.582 -6.139 14.268 1.00 89.62 493 GLY A C 1
ATOM 3736 O O . GLY A 1 493 ? -14.485 -6.118 15.103 1.00 89.62 493 GLY A O 1
ATOM 3737 N N . ALA A 1 494 ? -13.836 -6.039 12.959 1.00 91.44 494 ALA A N 1
ATOM 3738 C CA . ALA A 1 494 ? -15.186 -5.876 12.416 1.00 91.44 494 ALA A CA 1
ATOM 3739 C C . ALA A 1 494 ? -16.102 -7.080 12.717 1.00 91.44 494 ALA A C 1
ATOM 3741 O O . ALA A 1 494 ? -17.269 -6.900 13.071 1.00 91.44 494 ALA A O 1
ATOM 3742 N N . LEU A 1 495 ? -15.586 -8.310 12.621 1.00 89.75 495 LEU A N 1
ATOM 3743 C CA . LEU A 1 495 ? -16.332 -9.518 12.998 1.00 89.75 495 LEU A CA 1
ATOM 3744 C C . LEU A 1 495 ? -16.636 -9.562 14.492 1.00 89.75 495 LEU A C 1
ATOM 3746 O O . LEU A 1 495 ? -17.764 -9.865 14.884 1.00 89.75 495 LEU A O 1
ATOM 3750 N N . MET A 1 496 ? -15.652 -9.218 15.323 1.00 89.31 496 MET A N 1
ATOM 3751 C CA . MET A 1 496 ? -15.836 -9.153 16.768 1.00 89.31 496 MET A CA 1
ATOM 3752 C C . MET A 1 496 ? -16.879 -8.096 17.145 1.00 89.31 496 MET A C 1
ATOM 3754 O O . MET A 1 496 ? -17.756 -8.355 17.967 1.00 89.31 496 MET A O 1
ATOM 3758 N N . ALA A 1 497 ? -16.845 -6.930 16.496 1.00 92.88 497 ALA A N 1
ATOM 3759 C CA . ALA A 1 497 ? -17.845 -5.885 16.669 1.00 92.88 497 ALA A CA 1
ATOM 3760 C C . ALA A 1 497 ? -19.245 -6.381 16.273 1.00 92.88 497 ALA A C 1
ATOM 3762 O O . ALA A 1 497 ? -20.204 -6.161 17.009 1.00 92.88 497 ALA A O 1
ATOM 3763 N N . ALA A 1 498 ? -19.371 -7.114 15.163 1.00 91.81 498 ALA A N 1
ATOM 3764 C CA . ALA A 1 498 ? -20.644 -7.695 14.744 1.00 91.81 498 ALA A CA 1
ATOM 3765 C C . ALA A 1 498 ? -21.177 -8.721 15.756 1.00 91.81 498 ALA A C 1
ATOM 3767 O O . ALA A 1 498 ? -22.362 -8.689 16.092 1.00 91.81 498 ALA A O 1
ATOM 3768 N N . ASN A 1 499 ? -20.309 -9.590 16.283 1.00 88.94 499 ASN A N 1
ATOM 3769 C CA . ASN A 1 499 ? -20.685 -10.550 17.318 1.00 88.94 499 ASN A CA 1
ATOM 3770 C C . ASN A 1 499 ? -21.126 -9.848 18.609 1.00 88.94 499 ASN A C 1
ATOM 3772 O O . ASN A 1 499 ? -22.172 -10.179 19.167 1.00 88.94 499 ASN A O 1
ATOM 3776 N N . LEU A 1 500 ? -20.363 -8.846 19.054 1.00 89.81 500 LEU A N 1
ATOM 3777 C CA . LEU A 1 500 ? -20.689 -8.071 20.245 1.00 89.81 500 LEU A CA 1
ATOM 3778 C C . LEU A 1 500 ? -22.023 -7.337 20.084 1.00 89.81 500 LEU A C 1
ATOM 3780 O O . LEU A 1 500 ? -22.867 -7.414 20.972 1.00 89.81 500 LEU A O 1
ATOM 3784 N N . GLY A 1 501 ? -22.244 -6.705 18.929 1.00 91.81 501 GLY A N 1
ATOM 3785 C CA . GLY A 1 501 ? -23.504 -6.054 18.582 1.00 91.81 501 GLY A CA 1
ATOM 3786 C C . GLY A 1 501 ? -24.706 -6.985 18.699 1.00 91.81 501 GLY A C 1
ATOM 3787 O O . GLY A 1 501 ? -25.705 -6.625 19.314 1.00 91.81 501 GLY A O 1
ATOM 3788 N N . GLN A 1 502 ? -24.600 -8.218 18.192 1.00 89.88 502 GLN A N 1
ATOM 3789 C CA . GLN A 1 502 ? -25.669 -9.211 18.345 1.00 89.88 502 GLN A CA 1
ATOM 3790 C C . GLN A 1 502 ? -25.965 -9.531 19.817 1.00 89.88 502 GLN A C 1
ATOM 3792 O O . GLN A 1 502 ? -27.134 -9.637 20.187 1.00 89.88 502 GLN A O 1
ATOM 3797 N N . ARG A 1 503 ? -24.935 -9.643 20.666 1.00 87.75 503 ARG A N 1
ATOM 3798 C CA . ARG A 1 503 ? -25.101 -9.928 22.103 1.00 87.75 503 ARG A CA 1
ATOM 3799 C C . ARG A 1 503 ? -25.762 -8.784 22.865 1.00 87.75 503 ARG A C 1
ATOM 3801 O O . ARG A 1 503 ? -26.604 -9.049 23.714 1.00 87.75 503 ARG A O 1
ATOM 3808 N N . ILE A 1 504 ? -25.426 -7.537 22.535 1.00 89.69 504 ILE A N 1
ATOM 3809 C CA . ILE A 1 504 ? -26.024 -6.345 23.163 1.00 89.69 504 ILE A CA 1
ATOM 3810 C C . ILE A 1 504 ? -27.340 -5.902 22.498 1.00 89.69 504 ILE A C 1
ATOM 3812 O O . ILE A 1 504 ? -27.900 -4.872 22.867 1.00 89.69 504 ILE A O 1
ATOM 3816 N N . GLY A 1 505 ? -27.842 -6.650 21.507 1.00 91.06 505 GLY A N 1
ATOM 3817 C CA . GLY A 1 505 ? -29.097 -6.343 20.811 1.00 91.06 505 GLY A CA 1
ATOM 3818 C C . GLY A 1 505 ? -29.016 -5.185 19.806 1.00 91.06 505 GLY A C 1
ATOM 3819 O O . GLY A 1 505 ? -30.047 -4.631 19.432 1.00 91.06 505 GLY A O 1
ATOM 3820 N N . GLU A 1 506 ? -27.817 -4.832 19.343 1.00 92.62 506 GLU A N 1
ATOM 3821 C CA . GLU A 1 506 ? -27.535 -3.747 18.398 1.00 92.62 506 GLU A CA 1
ATOM 3822 C C . GLU A 1 506 ? -26.995 -4.303 17.070 1.00 92.62 506 GLU A C 1
ATOM 3824 O O . GLU A 1 506 ? -25.795 -4.529 16.914 1.00 92.62 506 GLU A O 1
ATOM 3829 N N . PRO A 1 507 ? -27.854 -4.547 16.068 1.00 90.81 507 PRO A N 1
ATOM 3830 C CA . PRO A 1 507 ? -27.428 -5.198 14.833 1.00 90.81 507 PRO A CA 1
ATOM 3831 C C . PRO A 1 507 ? -26.859 -4.229 13.780 1.00 90.81 507 PRO A C 1
ATOM 3833 O O . PRO A 1 507 ? -26.300 -4.686 12.785 1.00 90.81 507 PRO A O 1
ATOM 3836 N N . ASN A 1 508 ? -27.020 -2.912 13.942 1.00 93.25 508 ASN A N 1
ATOM 3837 C CA . ASN A 1 508 ? -26.503 -1.918 12.997 1.00 93.25 508 ASN A CA 1
ATOM 3838 C C . ASN A 1 508 ? -25.415 -1.087 13.673 1.00 93.25 508 ASN A C 1
ATOM 3840 O O . ASN A 1 508 ? -25.697 -0.345 14.617 1.00 93.25 508 ASN A O 1
ATOM 3844 N N . LEU A 1 509 ? -24.176 -1.243 13.209 1.00 95.62 509 LEU A N 1
ATOM 3845 C CA . LEU A 1 509 ? -23.000 -0.743 13.915 1.00 95.62 509 LEU A CA 1
ATOM 3846 C C . LEU A 1 509 ? -22.032 -0.030 12.975 1.00 95.62 509 LEU A C 1
ATOM 3848 O O . LEU A 1 509 ? -21.941 -0.353 11.790 1.00 95.62 509 LEU A O 1
ATOM 3852 N N . LEU A 1 510 ? -21.263 0.885 13.554 1.00 95.69 510 LEU A N 1
ATOM 3853 C CA . LEU A 1 510 ? -19.989 1.338 13.012 1.00 95.69 510 LEU A CA 1
ATOM 3854 C C . LEU A 1 510 ? -18.870 0.739 13.869 1.00 95.69 510 LEU A C 1
ATOM 3856 O O . LEU A 1 510 ? -18.697 1.138 15.017 1.00 95.69 510 LEU A O 1
ATOM 3860 N N . ALA A 1 511 ? -18.127 -0.220 13.325 1.00 95.19 511 ALA A N 1
ATOM 3861 C CA . ALA A 1 511 ? -16.888 -0.695 13.931 1.00 95.19 511 ALA A CA 1
ATOM 3862 C C . ALA A 1 511 ? -15.786 0.327 13.626 1.00 95.19 511 ALA A C 1
ATOM 3864 O O . ALA A 1 511 ? -15.536 0.596 12.453 1.00 95.19 511 ALA A O 1
ATOM 3865 N N . PHE A 1 512 ? -15.167 0.906 14.651 1.00 95.50 512 PHE A N 1
ATOM 3866 C CA . PHE A 1 512 ? -14.148 1.945 14.527 1.00 95.50 512 PHE A CA 1
ATOM 3867 C C . PHE A 1 512 ? -12.863 1.520 15.243 1.00 95.50 512 PHE A C 1
ATOM 3869 O O . PHE A 1 512 ? -12.865 1.331 16.458 1.00 95.50 512 PHE A O 1
ATOM 3876 N N . ASP A 1 513 ? -11.782 1.389 14.480 1.00 92.44 513 ASP A N 1
ATOM 3877 C CA . ASP A 1 513 ? -10.438 1.055 14.950 1.00 92.44 513 ASP A CA 1
ATOM 3878 C C . ASP A 1 513 ? -9.521 2.256 14.732 1.00 92.44 513 ASP A C 1
ATOM 3880 O O . ASP A 1 513 ? -9.457 2.777 13.619 1.00 92.44 513 ASP A O 1
ATOM 3884 N N . MET A 1 514 ? -8.782 2.691 15.747 1.00 90.94 514 MET A N 1
ATOM 3885 C CA . MET A 1 514 ? -7.718 3.673 15.544 1.00 90.94 514 MET A CA 1
ATOM 3886 C C . MET A 1 514 ? -6.460 3.273 16.300 1.00 90.94 514 MET A C 1
ATOM 3888 O O . MET A 1 514 ? -6.449 3.161 17.529 1.00 90.94 514 MET A O 1
ATOM 3892 N N . GLY A 1 515 ? -5.382 3.086 15.540 1.00 86.62 515 GLY A N 1
ATOM 3893 C CA . GLY A 1 515 ? -4.058 2.760 16.055 1.00 86.62 515 GLY A CA 1
ATOM 3894 C C . GLY A 1 515 ? -3.077 3.928 15.959 1.00 86.62 515 GLY A C 1
ATOM 3895 O O . GLY A 1 515 ? -3.446 5.095 15.835 1.00 86.62 515 GLY A O 1
ATOM 3896 N N . GLY A 1 516 ? -1.783 3.598 15.980 1.00 81.56 516 GLY A N 1
ATOM 3897 C CA . GLY A 1 516 ? -0.701 4.581 15.878 1.00 81.56 516 GLY A CA 1
ATOM 3898 C C . GLY A 1 516 ? -0.494 5.165 14.476 1.00 81.56 516 GLY A C 1
ATOM 3899 O O . GLY A 1 516 ? 0.103 6.222 14.349 1.00 81.56 516 GLY A O 1
ATOM 3900 N N . THR A 1 517 ? -0.970 4.527 13.409 1.00 71.69 517 THR A N 1
ATOM 3901 C CA . THR A 1 517 ? -0.688 4.977 12.028 1.00 71.69 517 THR A CA 1
ATOM 3902 C C . THR A 1 517 ? -1.939 5.242 11.205 1.00 71.69 517 THR A C 1
ATOM 3904 O O . THR A 1 517 ? -1.941 6.154 10.384 1.00 71.69 517 THR A O 1
ATOM 3907 N N . THR A 1 518 ? -2.989 4.452 11.416 1.00 80.88 518 THR A N 1
ATOM 3908 C CA . THR A 1 518 ? -4.203 4.455 10.597 1.00 80.88 518 THR A CA 1
ATOM 3909 C C . THR A 1 518 ? -5.445 4.292 11.462 1.00 80.88 518 THR A C 1
ATOM 3911 O O . THR A 1 518 ? -5.393 3.731 12.564 1.00 80.88 518 THR A O 1
ATOM 3914 N N . ALA A 1 519 ? -6.556 4.785 10.925 1.00 86.12 519 ALA A N 1
ATOM 3915 C CA . ALA A 1 519 ? -7.892 4.624 11.452 1.00 86.12 519 ALA A CA 1
ATOM 3916 C C . ALA A 1 519 ? -8.691 3.859 10.410 1.00 86.12 519 ALA A C 1
ATOM 3918 O O . ALA A 1 519 ? -8.557 4.087 9.205 1.00 86.12 519 ALA A O 1
ATOM 3919 N N . LYS A 1 520 ? -9.511 2.931 10.874 1.00 88.25 520 LYS A N 1
ATOM 3920 C CA . LYS A 1 520 ? -10.315 2.067 10.031 1.00 88.25 520 LYS A CA 1
ATOM 3921 C C . LYS A 1 520 ? -11.728 2.041 10.544 1.00 88.25 520 LYS A C 1
ATOM 3923 O O . LYS A 1 520 ? -11.979 2.162 11.742 1.00 88.25 520 LYS A O 1
ATOM 3928 N N . GLY A 1 521 ? -12.667 1.823 9.642 1.00 89.69 521 GLY A N 1
ATOM 3929 C CA . GLY A 1 521 ? -13.948 1.344 10.110 1.00 89.69 521 GLY A CA 1
ATOM 3930 C C . GLY A 1 521 ? -14.775 0.632 9.080 1.00 89.69 521 GLY A C 1
ATOM 3931 O O . GLY A 1 521 ? -14.602 0.792 7.875 1.00 89.69 521 GLY A O 1
ATOM 3932 N N . ALA A 1 522 ? -15.675 -0.175 9.619 1.00 92.12 522 ALA A N 1
ATOM 3933 C CA . ALA A 1 522 ? -16.531 -1.076 8.882 1.00 92.12 522 ALA A CA 1
ATOM 3934 C C . ALA A 1 522 ? -17.982 -0.830 9.286 1.00 92.12 522 ALA A C 1
ATOM 3936 O O . ALA A 1 522 ? -18.308 -0.703 10.472 1.00 92.12 522 ALA A O 1
ATOM 3937 N N . LEU A 1 523 ? -18.865 -0.789 8.295 1.00 92.81 523 LEU A N 1
ATOM 3938 C CA . LEU A 1 523 ? -20.300 -0.695 8.525 1.00 92.81 523 LEU A CA 1
ATOM 3939 C C . LEU A 1 523 ? -20.881 -2.105 8.636 1.00 92.81 523 LEU A C 1
ATOM 3941 O O . LEU A 1 523 ? -20.666 -2.969 7.783 1.00 92.81 523 LEU A O 1
ATOM 3945 N N . ILE A 1 524 ? -21.634 -2.337 9.705 1.00 93.62 524 ILE A N 1
ATOM 3946 C CA . ILE A 1 524 ? -22.267 -3.620 10.009 1.00 93.62 524 ILE A CA 1
ATOM 3947 C C . ILE A 1 524 ? -23.771 -3.419 9.891 1.00 93.62 524 ILE A C 1
ATOM 3949 O O . ILE A 1 524 ? -24.341 -2.528 10.524 1.00 93.62 524 ILE A O 1
ATOM 3953 N N . ARG A 1 525 ? -24.419 -4.249 9.072 1.00 90.00 525 ARG A N 1
ATOM 3954 C CA . ARG A 1 525 ? -25.862 -4.199 8.820 1.00 90.00 525 ARG A CA 1
ATOM 3955 C C . ARG A 1 525 ? -26.485 -5.519 9.238 1.00 90.00 525 ARG A C 1
ATOM 3957 O O . ARG A 1 525 ? -26.040 -6.574 8.793 1.00 90.00 525 ARG A O 1
ATOM 3964 N N . ASN A 1 526 ? -27.543 -5.470 10.042 1.00 89.25 526 ASN A N 1
ATOM 3965 C CA . ASN A 1 526 ? -28.255 -6.670 10.499 1.00 89.25 526 ASN A CA 1
ATOM 3966 C C . ASN A 1 526 ? -27.324 -7.736 11.126 1.00 89.25 526 ASN A C 1
ATOM 3968 O O . ASN A 1 526 ? -27.475 -8.931 10.881 1.00 89.25 526 ASN A O 1
ATOM 3972 N N . GLY A 1 527 ? -26.329 -7.294 11.899 1.00 89.06 527 GLY A N 1
ATOM 3973 C CA . GLY A 1 527 ? -25.381 -8.144 12.616 1.00 89.06 527 GLY A CA 1
ATOM 3974 C C . GLY A 1 527 ? -24.299 -8.774 11.740 1.00 89.06 527 GLY A C 1
ATOM 3975 O O . GLY A 1 527 ? -23.647 -9.707 12.199 1.00 89.06 527 GLY A O 1
ATOM 3976 N N . ARG A 1 528 ? -24.112 -8.315 10.493 1.00 87.62 528 ARG A N 1
ATOM 3977 C CA . ARG A 1 528 ? -23.085 -8.823 9.570 1.00 87.62 528 ARG A CA 1
ATOM 3978 C C . ARG A 1 528 ? -22.267 -7.672 8.970 1.00 87.62 528 ARG A C 1
ATOM 3980 O O . ARG A 1 528 ? -22.874 -6.705 8.496 1.00 87.62 528 ARG A O 1
ATOM 3987 N N . PRO A 1 529 ? -20.922 -7.746 8.970 1.00 90.12 529 PRO A N 1
ATOM 3988 C CA . PRO A 1 529 ? -20.101 -6.803 8.222 1.00 90.12 529 PRO A CA 1
ATOM 3989 C C . PRO A 1 529 ? -20.455 -6.854 6.738 1.00 90.12 529 PRO A C 1
ATOM 3991 O O . PRO A 1 529 ? -20.696 -7.933 6.185 1.00 90.12 529 PRO A O 1
ATOM 3994 N N . LEU A 1 530 ? -20.507 -5.690 6.097 1.00 84.38 530 LEU A N 1
ATOM 3995 C CA . LEU A 1 530 ? -20.668 -5.633 4.650 1.00 84.38 530 LEU A CA 1
ATOM 3996 C C . LEU A 1 530 ? -19.424 -6.219 3.982 1.00 84.38 530 LEU A C 1
ATOM 3998 O O . LEU A 1 530 ? -18.310 -6.063 4.475 1.00 84.38 530 LEU A O 1
ATOM 4002 N N . ARG A 1 531 ? -19.620 -6.926 2.872 1.00 84.38 531 ARG A N 1
ATOM 4003 C CA . ARG A 1 531 ? -18.536 -7.541 2.106 1.00 84.38 531 ARG A CA 1
ATOM 4004 C C . ARG A 1 531 ? -18.569 -7.041 0.677 1.00 84.38 531 ARG A C 1
ATOM 4006 O O . ARG A 1 531 ? -19.647 -6.819 0.124 1.00 84.38 531 ARG A O 1
ATOM 4013 N N . ARG A 1 532 ? -17.391 -6.913 0.077 1.00 84.19 532 ARG A N 1
ATOM 4014 C CA . ARG A 1 532 ? -17.214 -6.595 -1.339 1.00 84.19 532 ARG A CA 1
ATOM 4015 C C . ARG A 1 532 ? -16.253 -7.574 -1.987 1.00 84.19 532 ARG A C 1
ATOM 4017 O O . ARG A 1 532 ? -15.468 -8.238 -1.322 1.00 84.19 532 ARG A O 1
ATOM 4024 N N . TYR A 1 533 ? -16.342 -7.647 -3.307 1.00 82.88 533 TYR A N 1
ATOM 4025 C CA . TYR A 1 533 ? -15.416 -8.394 -4.160 1.00 82.88 533 TYR A CA 1
ATOM 4026 C C . TYR A 1 533 ? -14.558 -7.455 -5.006 1.00 82.88 533 TYR A C 1
ATOM 4028 O O . TYR A 1 533 ? -14.004 -7.871 -6.015 1.00 82.88 533 TYR A O 1
ATOM 4036 N N . GLU A 1 534 ? -14.521 -6.174 -4.651 1.00 83.50 534 GLU A N 1
ATOM 4037 C CA . GLU A 1 534 ? -13.788 -5.128 -5.347 1.00 83.50 534 GLU A CA 1
ATOM 4038 C C . GLU A 1 534 ? -13.058 -4.299 -4.309 1.00 83.50 534 GLU A C 1
ATOM 4040 O O . GLU A 1 534 ? -13.661 -3.844 -3.336 1.00 83.50 534 GLU A O 1
ATOM 4045 N N . PHE A 1 535 ? -11.765 -4.147 -4.526 1.00 82.12 535 PHE A N 1
ATOM 4046 C CA . PHE A 1 535 ? -10.853 -3.427 -3.667 1.00 82.12 535 PHE A CA 1
ATOM 4047 C C . PHE A 1 535 ? -9.823 -2.718 -4.551 1.00 82.12 535 PHE A C 1
ATOM 4049 O O . PHE A 1 535 ? -9.620 -3.107 -5.699 1.00 82.12 535 PHE A O 1
ATOM 4056 N N . GLU A 1 536 ? -9.182 -1.671 -4.051 1.00 80.19 536 GLU A N 1
ATOM 4057 C CA . GLU A 1 536 ? -8.144 -0.952 -4.791 1.00 80.19 536 GLU A CA 1
ATOM 4058 C C . GLU A 1 536 ? -6.962 -0.701 -3.869 1.00 80.19 536 GLU A C 1
ATOM 4060 O O . GLU A 1 536 ? -7.141 -0.208 -2.757 1.00 80.19 536 GLU A O 1
ATOM 4065 N N . VAL A 1 537 ? -5.761 -1.003 -4.352 1.00 75.50 537 VAL A N 1
ATOM 4066 C CA . VAL A 1 537 ? -4.501 -0.699 -3.660 1.00 75.50 537 VAL A CA 1
ATOM 4067 C C . VAL A 1 537 ? -3.751 0.402 -4.389 1.00 75.50 537 VAL A C 1
ATOM 4069 O O . VAL A 1 537 ? -4.021 0.666 -5.557 1.00 75.50 537 VAL A O 1
ATOM 4072 N N . ALA A 1 538 ? -2.794 1.032 -3.705 1.00 64.75 538 ALA A N 1
ATOM 4073 C CA . ALA A 1 538 ? -1.944 2.073 -4.287 1.00 64.75 538 ALA A CA 1
ATOM 4074 C C . ALA A 1 538 ? -2.754 3.203 -4.954 1.00 64.75 538 ALA A C 1
ATOM 4076 O O . ALA A 1 538 ? -2.461 3.614 -6.071 1.00 64.75 538 ALA A O 1
ATOM 4077 N N . ARG A 1 539 ? -3.817 3.678 -4.287 1.00 65.12 539 ARG A N 1
ATOM 4078 C CA . ARG A 1 539 ? -4.609 4.806 -4.789 1.00 65.12 539 ARG A CA 1
ATOM 4079 C C . ARG A 1 539 ? -3.750 6.064 -4.866 1.00 65.12 539 ARG A C 1
ATOM 4081 O O . ARG A 1 539 ? -3.285 6.562 -3.843 1.00 65.12 539 ARG A O 1
ATOM 4088 N N . GLU A 1 540 ? -3.607 6.600 -6.069 1.00 54.56 540 GLU A N 1
ATOM 4089 C CA . GLU A 1 540 ? -2.975 7.894 -6.314 1.00 54.56 540 GLU A CA 1
ATOM 4090 C C . GLU A 1 540 ? -3.946 9.052 -5.999 1.00 54.56 540 GLU A C 1
ATOM 4092 O O . GLU A 1 540 ? -5.164 8.882 -6.005 1.00 54.56 540 GLU A O 1
ATOM 4097 N N . HIS A 1 541 ? -3.436 10.256 -5.728 1.00 55.62 541 HIS A N 1
ATOM 4098 C CA . HIS A 1 541 ? -4.244 11.482 -5.569 1.00 55.62 541 HIS A CA 1
ATOM 4099 C C . HIS A 1 541 ? -5.377 11.419 -4.513 1.00 55.62 541 HIS A C 1
ATOM 4101 O O . HIS A 1 541 ? -6.558 11.293 -4.844 1.00 55.62 541 HIS A O 1
ATOM 4107 N N . ASP A 1 542 ? -5.027 11.601 -3.235 1.00 56.75 542 ASP A N 1
ATOM 4108 C CA . ASP A 1 542 ? -5.971 11.739 -2.107 1.00 56.75 542 ASP A CA 1
ATOM 4109 C C . ASP A 1 542 ? -6.926 10.542 -1.908 1.00 56.75 542 ASP A C 1
ATOM 4111 O O . ASP A 1 542 ? -8.081 10.717 -1.521 1.00 56.75 542 ASP A O 1
ATOM 4115 N N . PHE A 1 543 ? -6.460 9.313 -2.167 1.00 58.44 543 PHE A N 1
ATOM 4116 C CA . PHE A 1 543 ? -7.229 8.071 -1.969 1.00 58.44 543 PHE A CA 1
ATOM 4117 C C . PHE A 1 543 ? -8.544 7.987 -2.771 1.00 58.44 543 PHE A C 1
ATOM 4119 O O . PHE A 1 543 ? -9.448 7.222 -2.405 1.00 58.44 543 PHE A O 1
ATOM 4126 N N . LYS A 1 544 ? -8.655 8.741 -3.876 1.00 67.56 544 LYS A N 1
ATOM 4127 C CA . LYS A 1 544 ? -9.826 8.719 -4.765 1.00 67.56 544 LYS A CA 1
ATOM 4128 C C . LYS A 1 544 ? -10.046 7.325 -5.358 1.00 67.56 544 LYS A C 1
ATOM 4130 O O . LYS A 1 544 ? -9.112 6.666 -5.794 1.00 67.56 544 LYS A O 1
ATOM 4135 N N . GLN A 1 545 ? -11.300 6.886 -5.405 1.00 73.38 545 GLN A N 1
ATOM 4136 C CA . GLN A 1 545 ? -11.657 5.629 -6.059 1.00 73.38 545 GLN A CA 1
ATOM 4137 C C . GLN A 1 545 ? -11.318 5.687 -7.557 1.00 73.38 545 GLN A C 1
ATOM 4139 O O . GLN A 1 545 ? -11.643 6.670 -8.222 1.00 73.38 545 GLN A O 1
ATOM 4144 N N . GLY A 1 546 ? -10.703 4.634 -8.091 1.00 78.38 546 GLY A N 1
ATOM 4145 C CA . GLY A 1 546 ? -10.322 4.497 -9.497 1.00 78.38 546 GLY A CA 1
ATOM 4146 C C . GLY A 1 546 ? -8.916 4.992 -9.842 1.00 78.38 546 GLY A C 1
ATOM 4147 O O . GLY A 1 546 ? -8.507 4.858 -10.994 1.00 78.38 546 GLY A O 1
ATOM 4148 N N . SER A 1 547 ? -8.178 5.568 -8.887 1.00 79.31 547 SER A N 1
ATOM 4149 C CA . SER A 1 547 ? -6.795 6.020 -9.102 1.00 79.31 547 SER A CA 1
ATOM 4150 C C . SER A 1 547 ? -5.739 4.954 -8.803 1.00 79.31 547 SER A C 1
ATOM 4152 O O . SER A 1 547 ? -4.572 5.138 -9.144 1.00 79.31 547 SER A O 1
ATOM 4154 N N . GLY A 1 548 ? -6.136 3.861 -8.145 1.00 84.06 548 GLY A N 1
ATOM 4155 C CA . GLY A 1 548 ? -5.258 2.758 -7.763 1.00 84.06 548 GLY A CA 1
ATOM 4156 C C . GLY A 1 548 ? -5.323 1.552 -8.697 1.00 84.06 548 GLY A C 1
ATOM 4157 O O . GLY A 1 548 ? -5.971 1.562 -9.744 1.00 84.06 548 GLY A O 1
ATOM 4158 N N . LEU A 1 549 ? -4.664 0.475 -8.276 1.00 85.50 549 LEU A N 1
ATOM 4159 C CA . LEU A 1 549 ? -4.703 -0.826 -8.933 1.00 85.50 549 LEU A CA 1
ATOM 4160 C C . LEU A 1 549 ? -5.909 -1.628 -8.423 1.00 85.50 549 LEU A C 1
ATOM 4162 O O . LEU A 1 549 ? -5.999 -1.888 -7.216 1.00 85.50 549 LEU A O 1
ATOM 4166 N N . PRO A 1 550 ? -6.834 -2.053 -9.301 1.00 87.56 550 PRO A N 1
ATOM 4167 C CA . PRO A 1 550 ? -7.997 -2.811 -8.878 1.00 87.56 550 PRO A CA 1
ATOM 4168 C C . PRO A 1 550 ? -7.620 -4.244 -8.508 1.00 87.56 550 PRO A C 1
ATOM 4170 O O . PRO A 1 550 ? -6.820 -4.908 -9.171 1.00 87.56 550 PRO A O 1
ATOM 4173 N N . LEU A 1 551 ? -8.279 -4.734 -7.470 1.00 87.44 551 LEU A N 1
ATOM 4174 C CA . LEU A 1 551 ? -8.191 -6.077 -6.934 1.00 87.44 551 LEU A CA 1
ATOM 4175 C C . LEU A 1 551 ? -9.593 -6.658 -6.797 1.00 87.44 551 LEU A C 1
ATOM 4177 O O . LEU A 1 551 ? -10.522 -6.013 -6.308 1.00 87.44 551 LEU A O 1
ATOM 4181 N N . ARG A 1 552 ? -9.747 -7.915 -7.204 1.00 89.38 552 ARG A N 1
ATOM 4182 C CA . ARG A 1 552 ? -11.007 -8.654 -7.098 1.00 89.38 552 ARG A CA 1
ATOM 4183 C C . ARG A 1 552 ? -10.825 -9.825 -6.143 1.00 89.38 552 ARG A C 1
ATOM 4185 O O . ARG A 1 552 ? -10.549 -10.952 -6.541 1.00 89.38 552 ARG A O 1
ATOM 4192 N N . ILE A 1 553 ? -10.976 -9.541 -4.859 1.00 86.94 553 ILE A N 1
ATOM 4193 C CA . ILE A 1 553 ? -10.905 -10.523 -3.777 1.00 86.94 553 ILE A CA 1
ATOM 4194 C C . ILE A 1 553 ? -12.053 -10.276 -2.797 1.00 86.94 553 ILE A C 1
ATOM 4196 O O . ILE A 1 553 ? -12.497 -9.135 -2.671 1.00 86.94 553 ILE A O 1
ATOM 4200 N N . PRO A 1 554 ? -12.563 -11.316 -2.117 1.00 85.62 554 PRO A N 1
ATOM 4201 C CA . PRO A 1 554 ? -13.533 -11.124 -1.050 1.00 85.62 554 PRO A CA 1
ATOM 4202 C C . PRO A 1 554 ? -12.875 -10.361 0.104 1.00 85.62 554 PRO A C 1
ATOM 4204 O O . PRO A 1 554 ? -11.891 -10.827 0.680 1.00 85.62 554 PRO A O 1
ATOM 4207 N N . VAL A 1 555 ? -13.437 -9.205 0.443 1.00 88.00 555 VAL A N 1
ATOM 4208 C CA . VAL A 1 555 ? -12.994 -8.343 1.544 1.00 88.00 555 VAL A CA 1
ATOM 4209 C C . VAL A 1 555 ? -14.184 -7.902 2.384 1.00 88.00 555 VAL A C 1
ATOM 4211 O O . VAL A 1 555 ? -15.298 -7.754 1.871 1.00 88.00 555 VAL A O 1
ATOM 4214 N N . ILE A 1 556 ? -13.960 -7.672 3.674 1.00 87.75 556 ILE A N 1
ATOM 4215 C CA . ILE A 1 556 ? -14.876 -6.851 4.466 1.00 87.75 556 ILE A CA 1
ATOM 4216 C C . ILE A 1 556 ? -14.776 -5.411 3.950 1.00 87.75 556 ILE A C 1
ATOM 4218 O O . ILE A 1 556 ? -13.683 -4.904 3.723 1.00 87.75 556 ILE A O 1
ATOM 4222 N N . ASP A 1 557 ? -15.926 -4.777 3.724 1.00 87.69 557 ASP A N 1
ATOM 4223 C CA . ASP A 1 557 ? -16.006 -3.388 3.279 1.00 87.69 557 ASP A CA 1
ATOM 4224 C C . ASP A 1 557 ? -15.572 -2.475 4.424 1.00 87.69 557 ASP A C 1
ATOM 4226 O O . ASP A 1 557 ? -16.269 -2.344 5.439 1.00 87.69 557 ASP A O 1
ATOM 4230 N N . MET A 1 558 ? -14.389 -1.895 4.272 1.00 84.62 558 MET A N 1
ATOM 4231 C CA . MET A 1 558 ? -13.775 -1.026 5.259 1.00 84.62 558 MET A CA 1
ATOM 4232 C C . MET A 1 558 ? -13.261 0.226 4.571 1.00 84.62 558 MET A C 1
ATOM 4234 O O . MET A 1 558 ? -12.784 0.187 3.437 1.00 84.62 558 MET A O 1
ATOM 4238 N N . ILE A 1 559 ? -13.322 1.338 5.290 1.00 82.50 559 ILE A N 1
ATOM 4239 C CA . ILE A 1 559 ? -12.591 2.538 4.918 1.00 82.50 559 ILE A CA 1
ATOM 4240 C C . ILE A 1 559 ? -11.301 2.605 5.729 1.00 82.50 559 ILE A C 1
ATOM 4242 O O . ILE A 1 559 ? -11.337 2.502 6.955 1.00 82.50 559 ILE A O 1
ATOM 4246 N N . GLU A 1 560 ? -10.174 2.779 5.042 1.00 76.75 560 GLU A N 1
ATOM 4247 C CA . GLU A 1 560 ? -8.889 3.113 5.651 1.00 76.75 560 GLU A CA 1
ATOM 4248 C C . GLU A 1 560 ? -8.640 4.617 5.532 1.00 76.75 560 GLU A C 1
ATOM 4250 O O . GLU A 1 560 ? -8.861 5.237 4.491 1.00 76.75 560 GLU A O 1
ATOM 4255 N N . ILE A 1 561 ? -8.209 5.210 6.638 1.00 79.44 561 ILE A N 1
ATOM 4256 C CA . ILE A 1 561 ? -7.982 6.640 6.783 1.00 79.44 561 ILE A CA 1
ATOM 4257 C C . ILE A 1 561 ? -6.567 6.788 7.338 1.00 79.44 561 ILE A C 1
ATOM 4259 O O . ILE A 1 561 ? -6.227 6.171 8.351 1.00 79.44 561 ILE A O 1
ATOM 4263 N N . GLY A 1 562 ? -5.734 7.601 6.679 1.00 75.31 562 GLY A N 1
ATOM 4264 C CA . GLY A 1 562 ? -4.341 7.888 7.063 1.00 75.31 562 GLY A CA 1
ATOM 4265 C C . GLY A 1 562 ? -4.210 8.737 8.336 1.00 75.31 562 GLY A C 1
ATOM 4266 O O . GLY A 1 562 ? -3.515 9.752 8.347 1.00 75.31 562 GLY A O 1
ATOM 4267 N N . ALA A 1 563 ? -4.926 8.345 9.384 1.00 78.19 563 ALA A N 1
ATOM 4268 C CA . ALA A 1 563 ? -5.101 9.046 10.639 1.00 78.19 563 ALA A CA 1
ATOM 4269 C C . ALA A 1 563 ? -4.817 8.095 11.804 1.00 78.19 563 ALA A C 1
ATOM 4271 O O . ALA A 1 563 ? -5.540 7.133 12.004 1.00 78.19 563 ALA A O 1
ATOM 4272 N N . GLY A 1 564 ? -3.798 8.364 12.607 1.00 86.94 564 GLY A N 1
ATOM 4273 C CA . GLY A 1 564 ? -3.476 7.581 13.798 1.00 86.94 564 GLY A CA 1
ATOM 4274 C C . GLY A 1 564 ? -2.741 8.427 14.827 1.00 86.94 564 GLY A C 1
ATOM 4275 O O . GLY A 1 564 ? -2.464 9.601 14.587 1.00 86.94 564 GLY A O 1
ATOM 4276 N N . GLY A 1 565 ? -2.390 7.838 15.971 1.00 85.88 565 GLY A N 1
ATOM 4277 C CA . GLY A 1 565 ? -1.656 8.547 17.032 1.00 85.88 565 GLY A CA 1
ATOM 4278 C C . GLY A 1 565 ? -0.348 9.207 16.556 1.00 85.88 565 GLY A C 1
ATOM 4279 O O . GLY A 1 565 ? -0.021 10.326 16.925 1.00 85.88 565 GLY A O 1
ATOM 4280 N N . GLY A 1 566 ? 0.379 8.569 15.648 1.00 90.69 566 GLY A N 1
ATOM 4281 C CA . GLY A 1 566 ? 1.614 9.079 15.061 1.00 90.69 566 GLY A CA 1
ATOM 4282 C C . GLY A 1 566 ? 1.420 10.005 13.860 1.00 90.69 566 GLY A C 1
ATOM 4283 O O . GLY A 1 566 ? 2.421 10.369 13.249 1.00 90.69 566 GLY A O 1
ATOM 4284 N N . SER A 1 567 ? 0.193 10.356 13.456 1.00 91.19 567 SER A N 1
ATOM 4285 C CA . SER A 1 567 ? -0.019 11.293 12.343 1.00 91.19 567 SER A CA 1
ATOM 4286 C C . SER A 1 567 ? 0.643 12.633 12.649 1.00 91.19 567 SER A C 1
ATOM 4288 O O . SER A 1 567 ? 0.373 13.241 13.684 1.00 91.19 567 SER A O 1
ATOM 4290 N N . ILE A 1 568 ? 1.525 13.073 11.750 1.00 93.75 568 ILE A N 1
ATOM 4291 C CA . ILE A 1 568 ? 2.337 14.277 11.929 1.00 93.75 568 ILE A CA 1
ATOM 4292 C C . ILE A 1 568 ? 1.484 15.511 11.643 1.00 93.75 568 ILE A C 1
ATOM 4294 O O . ILE A 1 568 ? 0.863 15.603 10.585 1.00 93.75 568 ILE A O 1
ATOM 4298 N N . ALA A 1 569 ? 1.492 16.461 12.571 1.00 95.06 569 ALA A N 1
ATOM 4299 C CA . ALA A 1 569 ? 0.867 17.764 12.438 1.00 95.06 569 ALA A CA 1
ATOM 4300 C C . ALA A 1 569 ? 1.866 18.796 11.898 1.00 95.06 569 ALA A C 1
ATOM 4302 O O . ALA A 1 569 ? 2.985 18.933 12.400 1.00 95.06 569 ALA A O 1
ATOM 4303 N N . ASN A 1 570 ? 1.458 19.547 10.880 1.00 92.81 570 ASN A N 1
ATOM 4304 C CA . ASN A 1 570 ? 2.234 20.651 10.333 1.00 92.81 570 ASN A CA 1
ATOM 4305 C C . ASN A 1 570 ? 1.334 21.780 9.819 1.00 92.81 570 ASN A C 1
ATOM 4307 O O . ASN A 1 570 ? 0.117 21.652 9.706 1.00 92.81 570 ASN A O 1
ATOM 4311 N N . VAL A 1 571 ? 1.963 22.908 9.508 1.00 92.06 571 VAL A N 1
ATOM 4312 C CA . VAL A 1 571 ? 1.303 24.057 8.893 1.00 92.06 571 VAL A CA 1
ATOM 4313 C C . VAL A 1 571 ? 1.692 24.098 7.424 1.00 92.06 571 VAL A C 1
ATOM 4315 O O . VAL A 1 571 ? 2.880 24.078 7.092 1.00 92.06 571 VAL A O 1
ATOM 4318 N N . ASP A 1 572 ? 0.693 24.097 6.547 1.00 85.38 572 ASP A N 1
ATOM 4319 C CA . ASP A 1 572 ? 0.904 24.105 5.103 1.00 85.38 572 ASP A CA 1
ATOM 4320 C C . ASP A 1 572 ? 1.296 25.501 4.575 1.00 85.38 572 ASP A C 1
ATOM 4322 O O . ASP A 1 572 ? 1.289 26.507 5.289 1.00 85.38 572 ASP A O 1
ATOM 4326 N N . GLU A 1 573 ? 1.614 25.589 3.281 1.00 83.19 573 GLU A N 1
ATOM 4327 C CA . GLU A 1 573 ? 1.983 26.853 2.622 1.00 83.19 573 GLU A CA 1
ATOM 4328 C C . GLU A 1 573 ? 0.858 27.911 2.637 1.00 83.19 573 GLU A C 1
ATOM 4330 O O . GLU A 1 573 ? 1.100 29.085 2.349 1.00 83.19 573 GLU A O 1
ATOM 4335 N N . ARG A 1 574 ? -0.379 27.515 2.969 1.00 87.62 574 ARG A N 1
ATOM 4336 C CA . ARG A 1 574 ? -1.555 28.390 3.085 1.00 87.62 574 ARG A CA 1
ATOM 4337 C C . ARG A 1 574 ? -1.798 28.852 4.526 1.00 87.62 574 ARG A C 1
ATOM 4339 O O . ARG A 1 574 ? -2.773 29.566 4.758 1.00 87.62 574 ARG A O 1
ATOM 4346 N N . ASN A 1 575 ? -0.913 28.509 5.467 1.00 87.69 575 ASN A N 1
ATOM 4347 C CA . ASN A 1 575 ? -1.076 28.706 6.910 1.00 87.69 575 ASN A CA 1
ATOM 4348 C C . ASN A 1 575 ? -2.297 27.975 7.494 1.00 87.69 575 ASN A C 1
ATOM 4350 O O . ASN A 1 575 ? -2.947 28.477 8.413 1.00 87.69 575 ASN A O 1
ATOM 4354 N N . LEU A 1 576 ? -2.628 26.803 6.954 1.00 89.88 576 LEU A N 1
ATOM 4355 C CA . LEU A 1 576 ? -3.643 25.913 7.503 1.00 89.88 576 LEU A CA 1
ATOM 4356 C C . LEU A 1 576 ? -2.974 24.754 8.240 1.00 89.88 576 LEU A C 1
ATOM 4358 O O . LEU A 1 576 ? -1.930 24.253 7.826 1.00 89.88 576 LEU A O 1
ATOM 4362 N N . LEU A 1 577 ? -3.589 24.331 9.344 1.00 92.88 577 LEU A N 1
ATOM 4363 C CA . LEU A 1 577 ? -3.175 23.135 10.067 1.00 92.88 577 LEU A CA 1
ATOM 4364 C C . LEU A 1 577 ? -3.579 21.892 9.269 1.00 92.88 577 LEU A C 1
ATOM 4366 O O . LEU A 1 577 ? -4.755 21.725 8.946 1.00 92.88 577 LEU A O 1
ATOM 4370 N N . ALA A 1 578 ? -2.613 21.021 9.002 1.00 89.44 578 ALA A N 1
ATOM 4371 C CA . ALA A 1 578 ? -2.816 19.705 8.419 1.00 89.44 578 ALA A CA 1
ATOM 4372 C C . ALA A 1 578 ? -2.256 18.632 9.363 1.00 89.44 578 ALA A C 1
ATOM 4374 O O . ALA A 1 578 ? -1.242 18.842 10.031 1.00 89.44 578 ALA A O 1
ATOM 4375 N N . VAL A 1 579 ? -2.931 17.484 9.437 1.00 90.44 579 VAL A N 1
ATOM 4376 C CA . VAL A 1 579 ? -2.527 16.351 10.278 1.00 90.44 579 VAL A CA 1
ATOM 4377 C C . VAL A 1 579 ? -2.550 15.088 9.424 1.00 90.44 579 VAL A C 1
ATOM 4379 O O . VAL A 1 579 ? -3.596 14.690 8.922 1.00 90.44 579 VAL A O 1
ATOM 4382 N N . GLY A 1 580 ? -1.390 14.458 9.242 1.00 84.62 580 GLY A N 1
ATOM 4383 C CA . GLY A 1 580 ? -1.217 13.378 8.271 1.00 84.62 580 GLY A CA 1
ATOM 4384 C C . GLY A 1 580 ? -1.049 13.881 6.823 1.00 84.62 580 GLY A C 1
ATOM 4385 O O . GLY A 1 580 ? -0.882 15.077 6.587 1.00 84.62 580 GLY A O 1
ATOM 4386 N N . PRO A 1 581 ? -0.998 12.976 5.825 1.00 70.06 581 PRO A N 1
ATOM 4387 C CA . PRO A 1 581 ? -1.056 11.515 5.954 1.00 70.06 581 PRO A CA 1
ATOM 4388 C C . PRO A 1 581 ? 0.268 10.894 6.435 1.00 70.06 581 PRO A C 1
ATOM 4390 O O . PRO A 1 581 ? 0.337 9.695 6.689 1.00 70.06 581 PRO A O 1
ATOM 4393 N N . LYS A 1 582 ? 1.343 11.688 6.552 1.00 82.56 582 LYS A N 1
ATOM 4394 C CA . LYS A 1 582 ? 2.629 11.205 7.073 1.00 82.56 582 LYS A CA 1
ATOM 4395 C C . LYS A 1 582 ? 2.491 10.808 8.543 1.00 82.56 582 LYS A C 1
ATOM 4397 O O . LYS A 1 582 ? 1.856 11.519 9.320 1.00 82.56 582 LYS A O 1
ATOM 4402 N N . SER A 1 583 ? 3.132 9.706 8.918 1.00 83.06 583 SER A N 1
ATOM 4403 C CA . SER A 1 583 ? 3.152 9.196 10.288 1.00 83.06 583 SER A CA 1
ATOM 4404 C C . SER A 1 583 ? 4.585 9.091 10.805 1.00 83.06 583 SER A C 1
ATOM 4406 O O . SER A 1 583 ? 5.495 8.761 10.044 1.00 83.06 583 SER A O 1
ATOM 4408 N N . ALA A 1 584 ? 4.774 9.345 12.098 1.00 84.62 584 ALA A N 1
ATOM 4409 C CA . ALA A 1 584 ? 6.019 9.105 12.820 1.00 84.62 584 ALA A CA 1
ATOM 4410 C C . ALA A 1 584 ? 6.239 7.616 13.164 1.00 84.62 584 ALA A C 1
ATOM 4412 O O . ALA A 1 584 ? 7.316 7.247 13.633 1.00 84.62 584 ALA A O 1
ATOM 4413 N N . GLY A 1 585 ? 5.234 6.758 12.926 1.00 83.62 585 GLY A N 1
ATOM 4414 C CA . GLY A 1 585 ? 5.287 5.339 13.270 1.00 83.62 585 GLY A CA 1
ATOM 4415 C C . GLY A 1 585 ? 5.488 5.111 14.771 1.00 83.62 585 GLY A C 1
ATOM 4416 O O . GLY A 1 585 ? 5.075 5.929 15.591 1.00 83.62 585 GLY A O 1
ATOM 4417 N N . ALA A 1 586 ? 6.109 3.984 15.124 1.00 73.12 586 ALA A N 1
ATOM 4418 C CA . ALA A 1 586 ? 6.567 3.720 16.490 1.00 73.12 586 ALA A CA 1
ATOM 4419 C C . ALA A 1 586 ? 8.029 4.149 16.709 1.00 73.12 586 ALA A C 1
ATOM 4421 O O . ALA A 1 586 ? 8.382 4.520 17.819 1.00 73.12 586 ALA A O 1
ATOM 4422 N N . GLU A 1 587 ? 8.847 4.138 15.650 1.00 75.94 587 GLU A N 1
ATOM 4423 C CA . GLU A 1 587 ? 10.259 4.534 15.657 1.00 75.94 587 GLU A CA 1
ATOM 4424 C C . GLU A 1 587 ? 10.522 5.411 14.413 1.00 75.94 587 GLU A C 1
ATOM 4426 O O . GLU A 1 587 ? 10.267 4.954 13.294 1.00 75.94 587 GLU A O 1
ATOM 4431 N N . PRO A 1 588 ? 10.956 6.680 14.564 1.00 82.00 588 PRO A N 1
ATOM 4432 C CA . PRO A 1 588 ? 11.368 7.345 15.808 1.00 82.00 588 PRO A CA 1
ATOM 4433 C C . PRO A 1 588 ? 10.202 7.729 16.745 1.00 82.00 588 PRO A C 1
ATOM 4435 O O . PRO A 1 588 ? 10.449 8.164 17.868 1.00 82.00 588 PRO A O 1
ATOM 4438 N N . GLY A 1 589 ? 8.953 7.549 16.293 1.00 89.44 589 GLY A N 1
ATOM 4439 C CA . GLY A 1 589 ? 7.741 7.723 17.096 1.00 89.44 589 GLY A CA 1
ATOM 4440 C C . GLY A 1 589 ? 7.341 9.184 17.352 1.00 89.44 589 GLY A C 1
ATOM 4441 O O . GLY A 1 589 ? 8.037 10.108 16.925 1.00 89.44 589 GLY A O 1
ATOM 4442 N N . PRO A 1 590 ? 6.193 9.409 18.019 1.00 93.81 590 PRO A N 1
ATOM 4443 C CA . PRO A 1 590 ? 5.838 10.682 18.650 1.00 93.81 590 PRO A CA 1
ATOM 4444 C C . PRO A 1 590 ? 6.968 11.267 19.501 1.00 93.81 590 PRO A C 1
ATOM 4446 O O . PRO A 1 590 ? 7.742 10.522 20.109 1.00 93.81 590 PRO A O 1
ATOM 4449 N N . ALA A 1 591 ? 7.034 12.597 19.604 1.00 96.00 591 ALA A N 1
ATOM 4450 C CA . ALA A 1 591 ? 8.066 13.258 20.404 1.00 96.00 591 ALA A CA 1
ATOM 4451 C C . ALA A 1 591 ? 7.992 12.837 21.882 1.00 96.00 591 ALA A C 1
ATOM 4453 O O . ALA A 1 591 ? 9.019 12.570 22.506 1.00 96.00 591 ALA A O 1
ATOM 4454 N N . CYS A 1 592 ? 6.778 12.657 22.407 1.00 95.38 592 CYS A N 1
ATOM 4455 C CA . CYS A 1 592 ? 6.526 12.206 23.771 1.00 95.38 592 CYS A CA 1
ATOM 4456 C C . CYS A 1 592 ? 7.013 10.782 24.086 1.00 95.38 592 CYS A C 1
ATOM 4458 O O . CYS A 1 592 ? 6.985 10.387 25.249 1.00 95.38 592 CYS A O 1
ATOM 4460 N N . TYR A 1 593 ? 7.432 9.984 23.095 1.00 93.88 593 TYR A N 1
ATOM 4461 C CA . TYR A 1 593 ? 8.038 8.668 23.346 1.00 93.88 593 TYR A CA 1
ATOM 4462 C C . TYR A 1 593 ? 9.525 8.771 23.703 1.00 93.88 593 TYR A C 1
ATOM 4464 O O . TYR A 1 593 ? 10.105 7.797 24.180 1.00 93.88 593 TYR A O 1
ATOM 4472 N N . SER A 1 594 ? 10.158 9.924 23.460 1.00 89.56 594 SER A N 1
ATOM 4473 C CA . SER A 1 594 ? 11.585 10.161 23.715 1.00 89.56 594 SER A CA 1
ATOM 4474 C C . SER A 1 594 ? 12.518 9.161 23.008 1.00 89.56 594 SER A C 1
ATOM 4476 O O . SER A 1 594 ? 13.595 8.831 23.504 1.00 89.56 594 SER A O 1
ATOM 4478 N N . GLN A 1 595 ? 12.123 8.708 21.810 1.00 88.44 595 GLN A N 1
ATOM 4479 C CA . GLN A 1 595 ? 12.873 7.776 20.946 1.00 88.44 595 GLN A CA 1
ATOM 4480 C C . GLN A 1 595 ? 13.503 8.455 19.713 1.00 88.44 595 GLN A C 1
ATOM 4482 O O . GLN A 1 595 ? 13.903 7.798 18.755 1.00 88.44 595 GLN A O 1
ATOM 4487 N N . GLY A 1 596 ? 13.635 9.785 19.745 1.00 84.88 596 GLY A N 1
ATOM 4488 C CA . GLY A 1 596 ? 14.256 10.580 18.679 1.00 84.88 596 GLY A CA 1
ATOM 4489 C C . GLY A 1 596 ? 13.271 11.249 17.717 1.00 84.88 596 GLY A C 1
ATOM 4490 O O . GLY A 1 596 ? 13.715 11.924 16.789 1.00 84.88 596 GLY A O 1
ATOM 4491 N N . GLY A 1 597 ? 11.961 11.089 17.928 1.00 90.00 597 GLY A N 1
ATOM 4492 C CA . GLY A 1 597 ? 10.931 11.844 17.217 1.00 90.00 597 GLY A CA 1
ATOM 4493 C C . GLY A 1 597 ? 10.962 13.330 17.579 1.00 90.00 597 GLY A C 1
ATOM 4494 O O . GLY A 1 597 ? 11.138 13.679 18.743 1.00 90.00 597 GLY A O 1
ATOM 4495 N N . ASP A 1 598 ? 10.805 14.210 16.587 1.00 91.88 598 ASP A N 1
ATOM 4496 C CA . ASP A 1 598 ? 10.906 15.668 16.772 1.00 91.88 598 ASP A CA 1
ATOM 4497 C C . ASP A 1 598 ? 9.768 16.472 16.119 1.00 91.88 598 ASP A C 1
ATOM 4499 O O . ASP A 1 598 ? 9.782 17.704 16.148 1.00 91.88 598 ASP A O 1
ATOM 4503 N N . ASN A 1 599 ? 8.808 15.788 15.496 1.00 93.88 599 ASN A N 1
ATOM 4504 C CA . ASN A 1 599 ? 7.649 16.412 14.867 1.00 93.88 599 ASN A CA 1
ATOM 4505 C C . ASN A 1 599 ? 6.439 16.294 15.788 1.00 93.88 599 ASN A C 1
ATOM 4507 O O . ASN A 1 599 ? 6.242 15.244 16.391 1.00 93.88 599 ASN A O 1
ATOM 4511 N N . ALA A 1 600 ? 5.605 17.335 15.836 1.00 96.81 600 ALA A N 1
ATOM 4512 C CA . ALA A 1 600 ? 4.314 17.266 16.513 1.00 96.81 600 ALA A CA 1
ATOM 4513 C C . ALA A 1 600 ? 3.438 16.157 15.915 1.00 96.81 600 ALA A C 1
ATOM 4515 O O . ALA A 1 600 ? 3.263 16.090 14.696 1.00 96.81 600 ALA A O 1
ATOM 4516 N N . THR A 1 601 ? 2.856 15.315 16.765 1.00 96.94 601 THR A N 1
ATOM 4517 C CA . THR A 1 601 ? 1.925 14.252 16.367 1.00 96.94 601 THR A CA 1
ATOM 4518 C C . THR A 1 601 ? 0.589 14.340 17.104 1.00 96.94 601 THR A C 1
ATOM 4520 O O . THR A 1 601 ? 0.413 15.131 18.034 1.00 96.94 601 THR A O 1
ATOM 4523 N N . LEU A 1 602 ? -0.377 13.509 16.704 1.00 96.19 602 LEU A N 1
ATOM 4524 C CA . LEU A 1 602 ? -1.654 13.395 17.407 1.00 96.19 602 LEU A CA 1
ATOM 4525 C C . LEU A 1 602 ? -1.498 12.878 18.847 1.00 96.19 602 LEU A C 1
ATOM 4527 O O . LEU A 1 602 ? -2.215 13.336 19.733 1.00 96.19 602 LEU A O 1
ATOM 4531 N N . THR A 1 603 ? -0.571 11.953 19.104 1.00 95.69 603 THR A N 1
ATOM 4532 C CA . THR A 1 603 ? -0.283 11.463 20.458 1.00 95.69 603 THR A CA 1
ATOM 4533 C C . THR A 1 603 ? 0.287 12.582 21.327 1.00 95.69 603 THR A C 1
ATOM 4535 O O . THR A 1 603 ? -0.152 12.722 22.467 1.00 95.69 603 THR A O 1
ATOM 4538 N N . ASP A 1 604 ? 1.176 13.424 20.782 1.00 97.31 604 ASP A N 1
ATOM 4539 C CA . ASP A 1 604 ? 1.687 14.607 21.493 1.00 97.31 604 ASP A CA 1
ATOM 4540 C C . ASP A 1 604 ? 0.535 15.551 21.863 1.00 97.31 604 ASP A C 1
ATOM 4542 O O . ASP A 1 604 ? 0.414 15.975 23.011 1.00 97.31 604 ASP A O 1
ATOM 4546 N N . ALA A 1 605 ? -0.372 15.819 20.917 1.00 97.06 605 ALA A N 1
ATOM 4547 C CA . ALA A 1 605 ? -1.545 16.652 21.163 1.00 97.06 605 ALA A CA 1
ATOM 4548 C C . ALA A 1 605 ? -2.476 16.053 22.229 1.00 97.06 605 ALA A C 1
ATOM 4550 O O . ALA A 1 605 ? -2.905 16.760 23.138 1.00 97.06 605 ALA A O 1
ATOM 4551 N N . ASN A 1 606 ? -2.759 14.750 22.162 1.00 96.12 606 ASN A N 1
ATOM 4552 C CA . ASN A 1 606 ? -3.585 14.057 23.150 1.00 96.12 606 ASN A CA 1
ATOM 4553 C C . ASN A 1 606 ? -2.958 14.091 24.553 1.00 96.12 606 ASN A C 1
ATOM 4555 O O . ASN A 1 606 ? -3.680 14.265 25.534 1.00 96.12 606 ASN A O 1
ATOM 4559 N N . LEU A 1 607 ? -1.632 13.963 24.659 1.00 96.31 607 LEU A N 1
ATOM 4560 C CA . LEU A 1 607 ? -0.917 14.102 25.927 1.00 96.31 607 LEU A CA 1
ATOM 4561 C C . LEU A 1 607 ? -1.024 15.533 26.472 1.00 96.31 607 LEU A C 1
ATOM 4563 O O . LEU A 1 607 ? -1.393 15.721 27.628 1.00 96.31 607 LEU A O 1
ATOM 4567 N N . THR A 1 608 ? -0.784 16.542 25.631 1.00 95.94 608 THR A N 1
ATOM 4568 C CA . THR A 1 608 ? -0.903 17.965 25.992 1.00 95.94 608 THR A CA 1
ATOM 4569 C C . THR A 1 608 ? -2.326 18.357 26.417 1.00 95.94 608 THR A C 1
ATOM 4571 O O . THR A 1 608 ? -2.494 19.205 27.290 1.00 95.94 608 THR A O 1
ATOM 4574 N N . LEU A 1 609 ? -3.360 17.728 25.850 1.00 95.00 609 LEU A N 1
ATOM 4575 C CA . LEU A 1 609 ? -4.764 17.927 26.242 1.00 95.00 609 LEU A CA 1
ATOM 4576 C C . LEU A 1 609 ? -5.158 17.168 27.522 1.00 95.00 609 LEU A C 1
ATOM 4578 O O . LEU A 1 609 ? -6.281 17.335 28.003 1.00 95.00 609 LEU A O 1
ATOM 4582 N N . GLY A 1 610 ? -4.265 16.334 28.063 1.00 93.94 610 GLY A N 1
ATOM 4583 C CA . GLY A 1 610 ? -4.521 15.502 29.237 1.00 93.94 610 GLY A CA 1
ATOM 4584 C C . GLY A 1 610 ? -5.406 14.287 28.962 1.00 93.94 610 GLY A C 1
ATOM 4585 O O . GLY A 1 610 ? -6.016 13.754 29.882 1.00 93.94 610 GLY A O 1
ATOM 4586 N N . TYR A 1 611 ? -5.505 13.847 27.705 1.00 94.44 611 TYR A N 1
ATOM 4587 C CA . TYR A 1 611 ? -6.263 12.650 27.312 1.00 94.44 611 TYR A CA 1
ATOM 4588 C C . TYR A 1 611 ? -5.483 11.354 27.535 1.00 94.44 611 TYR A C 1
ATOM 4590 O O . TYR A 1 611 ? -6.056 10.271 27.448 1.00 94.44 611 TYR A O 1
ATOM 4598 N N . LEU A 1 612 ? -4.186 11.461 27.826 1.00 93.62 612 LEU A N 1
ATOM 4599 C CA . LEU A 1 612 ? -3.305 10.357 28.185 1.00 93.62 612 LEU A CA 1
ATOM 4600 C C . LEU A 1 612 ? -2.648 10.662 29.532 1.00 93.62 612 LEU A C 1
ATOM 4602 O O . LEU A 1 612 ? -2.206 11.786 29.766 1.00 93.62 612 LEU A O 1
ATOM 4606 N N . VAL A 1 613 ? -2.562 9.653 30.400 1.00 90.56 613 VAL A N 1
ATOM 4607 C CA . VAL A 1 613 ? -1.854 9.751 31.684 1.00 90.56 613 VAL A CA 1
ATOM 4608 C C . VAL A 1 613 ? -0.385 9.358 31.461 1.00 90.56 613 VAL A C 1
ATOM 4610 O O . VAL A 1 613 ? -0.141 8.197 31.112 1.00 90.56 613 VAL A O 1
ATOM 4613 N N . PRO A 1 614 ? 0.590 10.273 31.641 1.00 91.00 614 PRO A N 1
ATOM 4614 C CA . PRO A 1 614 ? 1.981 10.047 31.242 1.00 91.00 614 PRO A CA 1
ATOM 4615 C C . PRO A 1 614 ? 2.624 8.804 31.863 1.00 91.00 614 PRO A C 1
ATOM 4617 O O . PRO A 1 614 ? 3.340 8.075 31.182 1.00 91.00 614 PRO A O 1
ATOM 4620 N N . GLU A 1 615 ? 2.367 8.543 33.145 1.00 89.69 615 GLU A N 1
ATOM 4621 C CA . GLU A 1 615 ? 3.020 7.483 33.922 1.00 89.69 615 GLU A CA 1
ATOM 4622 C C . GLU A 1 615 ? 2.398 6.099 33.717 1.00 89.69 615 GLU A C 1
ATOM 4624 O O . GLU A 1 615 ? 2.965 5.098 34.152 1.00 89.69 615 GLU A O 1
ATOM 4629 N N . ALA A 1 616 ? 1.225 6.033 33.093 1.00 85.94 616 ALA A N 1
ATOM 4630 C CA . ALA A 1 616 ? 0.422 4.817 33.021 1.00 85.94 616 ALA A CA 1
ATOM 4631 C C . ALA A 1 616 ? 0.183 4.336 31.577 1.00 85.94 616 ALA A C 1
ATOM 4633 O O . ALA A 1 616 ? -0.582 3.399 31.341 1.00 85.94 616 ALA A O 1
ATOM 4634 N N . PHE A 1 617 ? 0.884 4.923 30.604 1.00 87.88 617 PHE A N 1
ATOM 4635 C CA . PHE A 1 617 ? 0.859 4.478 29.213 1.00 87.88 617 PHE A CA 1
ATOM 4636 C C . PHE A 1 617 ? 1.445 3.058 29.064 1.00 87.88 617 PHE A C 1
ATOM 4638 O O . PHE A 1 617 ? 2.444 2.709 29.699 1.00 87.88 617 PHE A O 1
ATOM 4645 N N . LEU A 1 618 ? 0.801 2.210 28.250 1.00 84.75 618 LEU A N 1
ATOM 4646 C CA . LEU A 1 618 ? 1.126 0.778 28.104 1.00 84.75 618 LEU A CA 1
ATOM 4647 C C . LEU A 1 618 ? 1.193 0.027 29.449 1.00 84.75 618 LEU A C 1
ATOM 4649 O O . LEU A 1 618 ? 2.103 -0.775 29.683 1.00 84.75 618 LEU A O 1
ATOM 4653 N N . GLY A 1 619 ? 0.265 0.325 30.364 1.00 83.56 619 GLY A N 1
ATOM 4654 C CA . GLY A 1 619 ? 0.247 -0.241 31.718 1.00 83.56 619 GLY A CA 1
ATOM 4655 C C . GLY A 1 619 ? 1.440 0.190 32.583 1.00 83.56 619 GLY A C 1
ATOM 4656 O O . GLY A 1 619 ? 1.853 -0.550 33.472 1.00 83.56 619 GLY A O 1
ATOM 4657 N N . GLY A 1 620 ? 2.038 1.348 32.287 1.00 86.19 620 GLY A N 1
ATOM 4658 C CA . GLY A 1 620 ? 3.212 1.888 32.981 1.00 86.19 620 GLY A CA 1
ATOM 4659 C C . GLY A 1 620 ? 4.559 1.361 32.475 1.00 86.19 620 GLY A C 1
ATOM 4660 O O . GLY A 1 620 ? 5.598 1.681 33.049 1.00 86.19 620 GLY A O 1
ATOM 4661 N N . ASN A 1 621 ? 4.577 0.574 31.392 1.00 87.19 621 ASN A N 1
ATOM 4662 C CA . ASN A 1 621 ? 5.824 0.107 30.771 1.00 87.19 621 ASN A CA 1
ATOM 4663 C C . ASN A 1 621 ? 6.559 1.211 29.991 1.00 87.19 621 ASN A C 1
ATOM 4665 O O . ASN A 1 621 ? 7.730 1.043 29.646 1.00 87.19 621 ASN A O 1
ATOM 4669 N N . MET A 1 622 ? 5.883 2.325 29.698 1.00 88.94 622 MET A N 1
ATOM 4670 C CA . MET A 1 622 ? 6.452 3.488 29.027 1.00 88.94 622 MET A CA 1
ATOM 4671 C C . MET A 1 622 ? 5.934 4.759 29.700 1.00 88.94 622 MET A C 1
ATOM 4673 O O . MET A 1 622 ? 4.728 4.943 29.825 1.00 88.94 622 MET A O 1
ATOM 4677 N N . ILE A 1 623 ? 6.849 5.634 30.117 1.00 93.00 623 ILE A N 1
ATOM 4678 C CA . ILE A 1 623 ? 6.515 6.955 30.657 1.00 93.00 623 ILE A CA 1
ATOM 4679 C C . ILE A 1 623 ? 6.599 7.958 29.511 1.00 93.00 623 ILE A C 1
ATOM 4681 O O . ILE A 1 623 ? 7.627 8.020 28.835 1.00 93.00 623 ILE A O 1
ATOM 4685 N N . LEU A 1 624 ? 5.532 8.724 29.294 1.00 94.31 624 LEU A N 1
ATOM 4686 C CA . LEU A 1 624 ? 5.486 9.740 28.245 1.00 94.31 624 LEU A CA 1
ATOM 4687 C C . LEU A 1 624 ? 6.121 11.057 28.705 1.00 94.31 624 LEU A C 1
ATOM 4689 O O . LEU A 1 624 ? 5.924 11.497 29.837 1.00 94.31 624 LEU A O 1
ATOM 4693 N N . ASP A 1 625 ? 6.851 11.709 27.804 1.00 95.94 625 ASP A N 1
ATOM 4694 C CA . ASP A 1 625 ? 7.495 12.998 28.048 1.00 95.94 625 ASP A CA 1
ATOM 4695 C C . ASP A 1 625 ? 6.585 14.157 27.616 1.00 95.94 625 ASP A C 1
ATOM 4697 O O . ASP A 1 625 ? 6.474 14.501 26.434 1.00 95.94 625 ASP A O 1
ATOM 4701 N N . SER A 1 626 ? 5.918 14.761 28.599 1.00 95.31 626 SER A N 1
ATOM 4702 C CA . SER A 1 626 ? 5.029 15.901 28.378 1.00 95.31 626 SER A CA 1
ATOM 4703 C C . SER A 1 626 ? 5.766 17.134 27.852 1.00 95.31 626 SER A C 1
ATOM 4705 O O . SER A 1 626 ? 5.203 17.857 27.035 1.00 95.31 626 SER A O 1
ATOM 4707 N N . GLU A 1 627 ? 7.005 17.394 28.272 1.00 95.75 627 GLU A N 1
ATOM 4708 C CA . GLU A 1 627 ? 7.761 18.573 27.819 1.00 95.75 627 GLU A CA 1
ATOM 4709 C C . GLU A 1 627 ? 8.178 18.416 26.352 1.00 95.75 627 GLU A C 1
ATOM 4711 O O . GLU A 1 627 ? 8.056 19.357 25.565 1.00 95.75 627 GLU A O 1
ATOM 4716 N N . ALA A 1 628 ? 8.589 17.209 25.950 1.00 96.06 628 ALA A N 1
ATOM 4717 C CA . ALA A 1 628 ? 8.882 16.902 24.552 1.00 96.06 628 ALA A CA 1
ATOM 4718 C C . ALA A 1 628 ? 7.653 17.113 23.647 1.00 96.06 628 ALA A C 1
ATOM 4720 O O . ALA A 1 628 ? 7.781 17.718 22.579 1.00 96.06 628 ALA A O 1
ATOM 4721 N N . ALA A 1 629 ? 6.462 16.691 24.095 1.00 96.50 629 ALA A N 1
ATOM 4722 C CA . ALA A 1 629 ? 5.205 16.929 23.380 1.00 96.50 629 ALA A CA 1
ATOM 4723 C C . ALA A 1 629 ? 4.924 18.429 23.193 1.00 96.50 629 ALA A C 1
ATOM 4725 O O . ALA A 1 629 ? 4.663 18.881 22.075 1.00 96.50 629 ALA A O 1
ATOM 4726 N N . HIS A 1 630 ? 5.032 19.212 24.274 1.00 95.75 630 HIS A N 1
ATOM 4727 C CA . HIS A 1 630 ? 4.815 20.660 24.234 1.00 95.75 630 HIS A CA 1
ATOM 4728 C C . HIS A 1 630 ? 5.798 21.345 23.282 1.00 95.75 630 HIS A C 1
ATOM 4730 O O . HIS A 1 630 ? 5.379 22.120 22.425 1.00 95.75 630 HIS A O 1
ATOM 4736 N N . HIS A 1 631 ? 7.088 21.011 23.361 1.00 95.94 631 HIS A N 1
ATOM 4737 C CA . HIS A 1 631 ? 8.106 21.579 22.481 1.00 95.94 631 HIS A CA 1
ATOM 4738 C C . HIS A 1 631 ? 7.885 21.248 21.002 1.00 95.94 631 HIS A C 1
ATOM 4740 O O . HIS A 1 631 ? 8.077 22.117 20.147 1.00 95.94 631 HIS A O 1
ATOM 4746 N N . ALA A 1 632 ? 7.478 20.017 20.688 1.00 96.88 632 ALA A N 1
ATOM 4747 C CA . ALA A 1 632 ? 7.184 19.621 19.316 1.00 96.88 632 ALA A CA 1
ATOM 4748 C C . ALA A 1 632 ? 5.988 20.410 18.758 1.00 96.88 632 ALA A C 1
ATOM 4750 O O . ALA A 1 632 ? 6.083 21.002 17.680 1.00 96.88 632 ALA A O 1
ATOM 4751 N N . ILE A 1 633 ? 4.884 20.491 19.511 1.00 97.56 633 ILE A N 1
ATOM 4752 C CA . ILE A 1 633 ? 3.697 21.273 19.125 1.00 97.56 633 ILE A CA 1
ATOM 4753 C C . ILE A 1 633 ? 4.053 22.751 18.964 1.00 97.56 633 ILE A C 1
ATOM 4755 O O . ILE A 1 633 ? 3.644 23.374 17.979 1.00 97.56 633 ILE A O 1
ATOM 4759 N N . ASP A 1 634 ? 4.864 23.293 19.873 1.00 96.50 634 ASP A N 1
ATOM 4760 C CA . ASP A 1 634 ? 5.263 24.692 19.826 1.00 96.50 634 ASP A CA 1
ATOM 4761 C C . ASP A 1 634 ? 6.022 25.038 18.553 1.00 96.50 634 ASP A C 1
ATOM 4763 O O . ASP A 1 634 ? 5.619 25.936 17.809 1.00 96.50 634 ASP A O 1
ATOM 4767 N N . ARG A 1 635 ? 7.056 24.255 18.250 1.00 96.00 635 ARG A N 1
ATOM 4768 C CA . ARG A 1 635 ? 7.894 24.443 17.066 1.00 96.00 635 ARG A CA 1
ATOM 4769 C C . ARG A 1 635 ? 7.111 24.266 15.765 1.00 96.00 635 ARG A C 1
ATOM 4771 O O . ARG A 1 635 ? 7.321 25.001 14.802 1.00 96.00 635 ARG A O 1
ATOM 4778 N N . ASN A 1 636 ? 6.261 23.241 15.693 1.00 95.00 636 ASN A N 1
ATOM 4779 C CA . ASN A 1 636 ? 5.641 22.824 14.436 1.00 95.00 636 ASN A CA 1
ATOM 4780 C C . ASN A 1 636 ? 4.299 23.509 14.140 1.00 95.00 636 ASN A C 1
ATOM 4782 O O . ASN A 1 636 ? 3.924 23.579 12.968 1.00 95.00 636 ASN A O 1
ATOM 4786 N N . VAL A 1 637 ? 3.576 23.991 15.159 1.00 96.38 637 VAL A N 1
ATOM 4787 C CA . VAL A 1 637 ? 2.200 24.500 15.013 1.00 96.38 637 VAL A CA 1
ATOM 4788 C C . VAL A 1 637 ? 1.987 25.839 15.722 1.00 96.38 637 VAL A C 1
ATOM 4790 O O . VAL A 1 637 ? 1.518 26.786 15.084 1.00 96.38 637 VAL A O 1
ATOM 4793 N N . THR A 1 638 ? 2.349 25.953 17.005 1.00 96.38 638 THR A N 1
ATOM 4794 C CA . THR A 1 638 ? 2.111 27.168 17.809 1.00 96.38 638 THR A CA 1
ATOM 4795 C C . THR A 1 638 ? 2.852 28.379 17.242 1.00 96.38 638 THR A C 1
ATOM 4797 O O . THR A 1 638 ? 2.229 29.407 16.975 1.00 96.38 638 THR A O 1
ATOM 4800 N N . GLU A 1 639 ? 4.166 28.272 17.019 1.00 95.12 639 GLU A N 1
ATOM 4801 C CA . GLU A 1 639 ? 5.006 29.365 16.517 1.00 95.12 639 GLU A CA 1
ATOM 4802 C C . GLU A 1 639 ? 4.604 29.819 15.099 1.00 95.12 639 GLU A C 1
ATOM 4804 O O . GLU A 1 639 ? 4.449 31.031 14.895 1.00 95.12 639 GLU A O 1
ATOM 4809 N N . PRO A 1 640 ? 4.364 28.913 14.122 1.00 94.25 640 PRO A N 1
ATOM 4810 C CA . PRO A 1 640 ? 3.897 29.318 12.797 1.00 94.25 640 PRO A CA 1
ATOM 4811 C C . PRO A 1 640 ? 2.517 29.995 12.799 1.00 94.25 640 PRO A C 1
ATOM 4813 O O . PRO A 1 640 ? 2.334 30.990 12.096 1.00 94.25 640 PRO A O 1
ATOM 4816 N N . LEU A 1 641 ? 1.552 29.497 13.589 1.00 94.69 641 LEU A N 1
ATOM 4817 C CA . LEU A 1 641 ? 0.176 30.025 13.611 1.00 94.69 641 LEU A CA 1
ATOM 4818 C C . LEU A 1 641 ? -0.046 31.163 14.616 1.00 94.69 641 LEU A C 1
ATOM 4820 O O . LEU A 1 641 ? -1.055 31.862 14.522 1.00 94.69 641 LEU A O 1
ATOM 4824 N N . ARG A 1 642 ? 0.888 31.381 15.549 1.00 95.00 642 ARG A N 1
ATOM 4825 C CA . ARG A 1 642 ? 0.818 32.390 16.623 1.00 95.00 642 ARG A CA 1
ATOM 4826 C C . ARG A 1 642 ? -0.412 32.233 17.522 1.00 95.00 642 ARG A C 1
ATOM 4828 O O . ARG A 1 642 ? -1.100 33.208 17.828 1.00 95.00 642 ARG A O 1
ATOM 4835 N N . ILE A 1 643 ? -0.678 31.000 17.925 1.00 94.19 643 ILE A N 1
ATOM 4836 C CA . ILE A 1 643 ? -1.744 30.628 18.868 1.00 94.19 643 ILE A CA 1
ATOM 4837 C C . ILE A 1 643 ? -1.125 30.111 20.171 1.00 94.19 643 ILE A C 1
ATOM 4839 O O . ILE A 1 643 ? 0.092 30.134 20.302 1.00 94.19 643 ILE A O 1
ATOM 4843 N N . ASP A 1 644 ? -1.924 29.711 21.157 1.00 92.75 644 ASP A N 1
ATOM 4844 C CA . ASP A 1 644 ? -1.424 29.027 22.354 1.00 92.75 644 ASP A CA 1
ATOM 4845 C C . ASP A 1 644 ? -1.279 27.511 22.128 1.00 92.75 644 ASP A C 1
ATOM 4847 O O . ASP A 1 644 ? -1.975 26.928 21.294 1.00 92.75 644 ASP A O 1
ATOM 4851 N N . THR A 1 645 ? -0.385 26.866 22.882 1.00 93.75 645 THR A N 1
ATOM 4852 C CA . THR A 1 645 ? -0.052 25.437 22.739 1.00 93.75 645 THR A CA 1
ATOM 4853 C C . THR A 1 645 ? -1.259 24.524 22.945 1.00 93.75 645 THR A C 1
ATOM 4855 O O . THR A 1 645 ? -1.452 23.577 22.186 1.00 93.75 645 THR A O 1
ATOM 4858 N N . ILE A 1 646 ? -2.122 24.824 23.924 1.00 93.50 646 ILE A N 1
ATOM 4859 C CA . ILE A 1 646 ? -3.341 24.041 24.184 1.00 93.50 646 ILE A CA 1
ATOM 4860 C C . ILE A 1 646 ? -4.313 24.168 23.009 1.00 93.50 646 ILE A C 1
ATOM 4862 O O . ILE A 1 646 ? -4.877 23.173 22.555 1.00 93.50 646 ILE A O 1
ATOM 4866 N N . ARG A 1 647 ? -4.478 25.371 22.450 1.00 92.69 647 ARG A N 1
ATOM 4867 C CA . ARG A 1 647 ? -5.291 25.591 21.253 1.00 92.69 647 ARG A CA 1
ATOM 4868 C C . ARG A 1 647 ? -4.709 24.915 20.019 1.00 92.69 647 ARG A C 1
ATOM 4870 O O . ARG A 1 647 ? -5.488 24.418 19.207 1.00 92.69 647 ARG A O 1
ATOM 4877 N N . ALA A 1 648 ? -3.385 24.888 19.875 1.00 95.25 648 ALA A N 1
ATOM 4878 C CA . ALA A 1 648 ? -2.705 24.151 18.815 1.00 95.25 648 ALA A CA 1
ATOM 4879 C C . ALA A 1 648 ? -2.966 22.643 18.942 1.00 95.25 648 ALA A C 1
ATOM 4881 O O . ALA A 1 648 ? -3.441 22.032 17.985 1.00 95.25 648 ALA A O 1
ATOM 4882 N N . ALA A 1 649 ? -2.762 22.070 20.132 1.00 96.31 649 ALA A N 1
ATOM 4883 C CA . ALA A 1 649 ? -3.051 20.667 20.429 1.00 96.31 649 ALA A CA 1
ATOM 4884 C C . ALA A 1 649 ? -4.526 20.318 20.163 1.00 96.31 649 ALA A C 1
ATOM 4886 O O . ALA A 1 649 ? -4.828 19.335 19.487 1.00 96.31 649 ALA A O 1
ATOM 4887 N N . TRP A 1 650 ? -5.454 21.172 20.603 1.00 95.06 650 TRP A N 1
ATOM 4888 C CA . TRP A 1 650 ? -6.880 21.012 20.315 1.00 95.06 650 TRP A CA 1
ATOM 4889 C C . TRP A 1 650 ? -7.180 21.074 18.815 1.00 95.06 650 TRP A C 1
ATOM 4891 O O . TRP A 1 650 ? -7.980 20.293 18.312 1.00 95.06 650 TRP A O 1
ATOM 4901 N N . GLY A 1 651 ? -6.518 21.970 18.077 1.00 94.94 651 GLY A N 1
ATOM 4902 C CA . GLY A 1 651 ? -6.618 22.034 16.621 1.00 94.94 651 GLY A CA 1
ATOM 4903 C C . GLY A 1 651 ? -6.184 20.730 15.951 1.00 94.94 651 GLY A C 1
ATOM 4904 O O . GLY A 1 651 ? -6.876 20.257 15.054 1.00 94.94 651 GLY A O 1
ATOM 4905 N N . VAL A 1 652 ? -5.084 20.124 16.414 1.00 96.12 652 VAL A N 1
ATOM 4906 C CA . VAL A 1 652 ? -4.592 18.832 15.903 1.00 96.12 652 VAL A CA 1
ATOM 4907 C C . VAL A 1 652 ? -5.619 17.727 16.160 1.00 96.12 652 VAL A C 1
ATOM 4909 O O . VAL A 1 652 ? -5.968 16.985 15.241 1.00 96.12 652 VAL A O 1
ATOM 4912 N N . HIS A 1 653 ? -6.151 17.664 17.383 1.00 95.44 653 HIS A N 1
ATOM 4913 C CA . HIS A 1 653 ? -7.189 16.711 17.776 1.00 95.44 653 HIS A CA 1
ATOM 4914 C C . HIS A 1 653 ? -8.493 16.895 16.974 1.00 95.44 653 HIS A C 1
ATOM 4916 O O . HIS A 1 653 ? -9.116 15.924 16.547 1.00 95.44 653 HIS A O 1
ATOM 4922 N N . GLU A 1 654 ? -8.908 18.134 16.707 1.00 94.50 654 GLU A N 1
ATOM 4923 C CA . GLU A 1 654 ? -10.142 18.405 15.966 1.00 94.50 654 GLU A CA 1
ATOM 4924 C C . GLU A 1 654 ? -10.039 18.138 14.469 1.00 94.50 654 GLU A C 1
ATOM 4926 O O . GLU A 1 654 ? -10.988 17.603 13.890 1.00 94.50 654 GLU A O 1
ATOM 4931 N N . VAL A 1 655 ? -8.919 18.506 13.838 1.00 93.94 655 VAL A N 1
ATOM 4932 C CA . VAL A 1 655 ? -8.711 18.299 12.397 1.00 93.94 655 VAL A CA 1
ATOM 4933 C C . VAL A 1 655 ? -8.757 16.812 12.075 1.00 93.94 655 VAL A C 1
ATOM 4935 O O . VAL A 1 655 ? -9.519 16.409 11.197 1.00 93.94 655 VAL A O 1
ATOM 4938 N N . ILE A 1 656 ? -8.035 15.984 12.838 1.00 93.06 656 ILE A N 1
ATOM 4939 C CA . ILE A 1 656 ? -8.012 14.544 12.578 1.00 93.06 656 ILE A CA 1
ATOM 4940 C C . ILE A 1 656 ? -9.394 13.911 12.788 1.00 93.06 656 ILE A C 1
ATOM 4942 O O . ILE A 1 656 ? -9.840 13.117 11.962 1.00 93.06 656 ILE A O 1
ATOM 4946 N N . ASN A 1 657 ? -10.121 14.310 13.837 1.00 94.75 657 ASN A N 1
ATOM 4947 C CA . ASN A 1 657 ? -11.453 13.778 14.120 1.00 94.75 657 ASN A CA 1
ATOM 4948 C C . ASN A 1 657 ? -12.490 14.217 13.079 1.00 94.75 657 ASN A C 1
ATOM 4950 O O . ASN A 1 657 ? -13.404 13.451 12.764 1.00 94.75 657 ASN A O 1
ATOM 4954 N N . GLU A 1 658 ? -12.360 15.422 12.515 1.00 94.19 658 GLU A N 1
ATOM 4955 C CA . GLU A 1 658 ? -13.184 15.850 11.381 1.00 94.19 658 GLU A CA 1
ATOM 4956 C C . GLU A 1 658 ? -12.837 15.086 10.103 1.00 94.19 658 GLU A C 1
ATOM 4958 O O . GLU A 1 658 ? -13.750 14.675 9.388 1.00 94.19 658 GLU A O 1
ATOM 4963 N N . ASP A 1 659 ? -11.557 14.837 9.828 1.00 89.75 659 ASP A N 1
ATOM 4964 C CA . ASP A 1 659 ? -11.134 14.057 8.664 1.00 89.75 659 ASP A CA 1
ATOM 4965 C C . ASP A 1 659 ? -11.649 12.620 8.724 1.00 89.75 659 ASP A C 1
ATOM 4967 O O . ASP A 1 659 ? -12.223 12.134 7.743 1.00 89.75 659 ASP A O 1
ATOM 4971 N N . VAL A 1 660 ? -11.553 11.977 9.892 1.00 91.38 660 VAL A N 1
ATOM 4972 C CA . VAL A 1 660 ? -12.128 10.648 10.119 1.00 91.38 660 VAL A CA 1
ATOM 4973 C C . VAL A 1 660 ? -13.650 10.667 9.926 1.00 91.38 660 VAL A C 1
ATOM 4975 O O . VAL A 1 660 ? -14.191 9.867 9.158 1.00 91.38 660 VAL A O 1
ATOM 4978 N N . ALA A 1 661 ? -14.363 11.605 10.558 1.00 93.88 661 ALA A N 1
ATOM 4979 C CA . ALA A 1 661 ? -15.817 11.711 10.421 1.00 93.88 661 ALA A CA 1
ATOM 4980 C C . ALA A 1 661 ? -16.255 12.000 8.971 1.00 93.88 661 ALA A C 1
ATOM 4982 O O . ALA A 1 661 ? -17.244 11.440 8.492 1.00 93.88 661 ALA A O 1
ATOM 4983 N N . ARG A 1 662 ? -15.523 12.854 8.249 1.00 90.88 662 ARG A N 1
ATOM 4984 C CA . ARG A 1 662 ? -15.764 13.174 6.837 1.00 90.88 662 ARG A CA 1
ATOM 4985 C C . ARG A 1 662 ? -15.594 11.941 5.956 1.00 90.88 662 ARG A C 1
ATOM 4987 O O . ARG A 1 662 ? -16.468 11.683 5.131 1.00 90.88 662 ARG A O 1
ATOM 4994 N N . ALA A 1 663 ? -14.525 11.176 6.154 1.00 86.50 663 ALA A N 1
ATOM 4995 C CA . ALA A 1 663 ? -14.267 9.947 5.414 1.00 86.50 663 ALA A CA 1
ATOM 4996 C C . ALA A 1 663 ? -15.408 8.928 5.601 1.00 86.50 663 ALA A C 1
ATOM 4998 O O . ALA A 1 663 ? -15.983 8.455 4.618 1.00 86.50 663 ALA A O 1
ATOM 4999 N N . PHE A 1 664 ? -15.833 8.682 6.848 1.00 89.75 664 PHE A N 1
ATOM 5000 C CA . PHE A 1 664 ? -16.980 7.810 7.132 1.00 89.75 664 PHE A CA 1
ATOM 5001 C C . PHE A 1 664 ? -18.285 8.310 6.520 1.00 89.75 664 PHE A C 1
ATOM 5003 O O . PHE A 1 664 ? -19.052 7.520 5.972 1.00 89.75 664 PHE A O 1
ATOM 5010 N N . ARG A 1 665 ? -18.549 9.619 6.601 1.00 90.56 665 ARG A N 1
ATOM 5011 C CA . ARG A 1 665 ? -19.752 10.238 6.033 1.00 90.56 665 ARG A CA 1
ATOM 5012 C C . ARG A 1 665 ? -19.836 10.010 4.526 1.00 90.56 665 ARG A C 1
ATOM 5014 O O . ARG A 1 665 ? -20.909 9.665 4.035 1.00 90.56 665 ARG A O 1
ATOM 5021 N N . THR A 1 666 ? -18.721 10.173 3.816 1.00 86.12 666 THR A N 1
ATOM 5022 C CA . THR A 1 666 ? -18.624 9.898 2.377 1.00 86.12 666 THR A CA 1
ATOM 5023 C C . THR A 1 666 ? -18.892 8.423 2.087 1.00 86.12 666 THR A C 1
ATOM 5025 O O . THR A 1 666 ? -19.815 8.115 1.337 1.00 86.12 666 THR A O 1
ATOM 5028 N N . HIS A 1 667 ? -18.185 7.512 2.761 1.00 85.50 667 HIS A N 1
ATOM 5029 C CA . HIS A 1 667 ? -18.338 6.072 2.540 1.00 85.50 667 HIS A CA 1
ATOM 5030 C C . HIS A 1 667 ? -19.758 5.565 2.827 1.00 85.50 667 HIS A C 1
ATOM 5032 O O . HIS A 1 667 ? -20.345 4.821 2.043 1.00 85.50 667 HIS A O 1
ATOM 5038 N N . ALA A 1 668 ? -20.365 6.007 3.930 1.00 87.06 668 ALA A N 1
ATOM 5039 C CA . ALA A 1 668 ? -21.725 5.614 4.272 1.00 87.06 668 ALA A CA 1
ATOM 5040 C C . ALA A 1 668 ? -22.760 6.158 3.271 1.00 87.06 668 ALA A C 1
ATOM 5042 O O . ALA A 1 668 ? -23.749 5.478 2.982 1.00 87.06 668 ALA A O 1
ATOM 5043 N N . ALA A 1 669 ? -22.534 7.357 2.717 1.00 84.38 669 ALA A N 1
ATOM 5044 C CA . ALA A 1 669 ? -23.381 7.927 1.672 1.00 84.38 669 ALA A CA 1
ATOM 5045 C C . ALA A 1 669 ? -23.289 7.134 0.357 1.00 84.38 669 ALA A C 1
ATOM 5047 O O . ALA A 1 669 ? -24.325 6.876 -0.254 1.00 84.38 669 ALA A O 1
ATOM 5048 N N . GLU A 1 670 ? -22.091 6.687 -0.037 1.00 78.31 670 GLU A N 1
ATOM 5049 C CA . GLU A 1 670 ? -21.864 5.873 -1.244 1.00 78.31 670 GLU A CA 1
ATOM 5050 C C . GLU A 1 670 ? -22.673 4.568 -1.245 1.00 78.31 670 GLU A C 1
ATOM 5052 O O . GLU A 1 670 ? -23.115 4.115 -2.300 1.00 78.31 670 GLU A O 1
ATOM 5057 N N . ILE A 1 671 ? -22.915 3.980 -0.068 1.00 78.00 671 ILE A N 1
ATOM 5058 C CA . ILE A 1 671 ? -23.650 2.711 0.077 1.00 78.00 671 ILE A CA 1
ATOM 5059 C C . ILE A 1 671 ? -25.075 2.856 0.625 1.00 78.00 671 ILE A C 1
ATOM 5061 O O . ILE A 1 671 ? -25.724 1.856 0.965 1.00 78.00 671 ILE A O 1
ATOM 5065 N N . GLY A 1 672 ? -25.558 4.091 0.776 1.00 82.69 672 GLY A N 1
ATOM 5066 C CA . GLY A 1 672 ? -26.886 4.377 1.319 1.00 82.69 672 GLY A CA 1
ATOM 5067 C C . GLY A 1 672 ? -27.101 3.836 2.739 1.00 82.69 672 GLY A C 1
ATOM 5068 O O . GLY A 1 672 ? -28.152 3.263 3.033 1.00 82.69 672 GLY A O 1
ATOM 5069 N N . PHE A 1 673 ? -26.106 3.956 3.622 1.00 85.75 673 PHE A N 1
ATOM 5070 C CA . PHE A 1 673 ? -26.180 3.499 5.011 1.00 85.75 673 PHE A CA 1
ATOM 5071 C C . PHE A 1 673 ? -26.421 4.674 5.976 1.00 85.75 673 PHE A C 1
ATOM 5073 O O . PHE A 1 673 ? -25.625 5.607 6.053 1.00 85.75 673 PHE A O 1
ATOM 5080 N N . ASP A 1 674 ? -27.511 4.622 6.752 1.00 89.19 674 ASP A N 1
ATOM 5081 C CA . ASP A 1 674 ? -27.830 5.652 7.753 1.00 89.19 674 ASP A CA 1
ATOM 5082 C C . ASP A 1 674 ? -27.153 5.365 9.103 1.00 89.19 674 ASP A C 1
ATOM 5084 O O . ASP A 1 674 ? -27.718 4.724 9.994 1.00 89.19 674 ASP A O 1
ATOM 5088 N N . TYR A 1 675 ? -25.933 5.878 9.267 1.00 90.44 675 TYR A N 1
ATOM 5089 C CA . TYR A 1 675 ? -25.122 5.700 10.475 1.00 90.44 675 TYR A CA 1
ATOM 5090 C C . TYR A 1 675 ? -25.694 6.390 11.725 1.00 90.44 675 TYR A C 1
ATOM 5092 O O . TYR A 1 675 ? -25.371 5.989 12.837 1.00 90.44 675 TYR A O 1
ATOM 5100 N N . ARG A 1 676 ? -26.603 7.366 11.591 1.00 91.94 676 ARG A N 1
ATOM 5101 C CA . ARG A 1 676 ? -27.191 8.101 12.737 1.00 91.94 676 ARG A CA 1
ATOM 5102 C C . ARG A 1 676 ? -28.098 7.229 13.609 1.00 91.94 676 ARG A C 1
ATOM 5104 O O . ARG A 1 676 ? -28.473 7.614 14.710 1.00 91.94 676 ARG A O 1
ATOM 5111 N N . ARG A 1 677 ? -28.498 6.066 13.089 1.00 88.38 677 ARG A N 1
ATOM 5112 C CA . ARG A 1 677 ? -29.327 5.068 13.781 1.00 88.38 677 ARG A CA 1
ATOM 5113 C C . ARG A 1 677 ? -28.515 3.876 14.283 1.00 88.38 677 ARG A C 1
ATOM 5115 O O . ARG A 1 677 ? -29.104 2.862 14.645 1.00 88.38 677 ARG A O 1
ATOM 5122 N N . CYS A 1 678 ? -27.192 3.976 14.236 1.00 91.94 678 CYS A N 1
ATOM 5123 C CA . CYS A 1 678 ? -26.287 2.896 14.590 1.00 91.94 678 CYS A CA 1
ATOM 5124 C C . CYS A 1 678 ? -25.625 3.151 15.940 1.00 91.94 678 CYS A C 1
ATOM 5126 O O . CYS A 1 678 ? -25.652 4.264 16.464 1.00 91.94 678 CYS A O 1
ATOM 5128 N N . THR A 1 679 ? -25.003 2.107 16.472 1.00 95.75 679 THR A N 1
ATOM 5129 C CA . THR A 1 679 ? -24.097 2.191 17.620 1.00 95.75 679 THR A CA 1
ATOM 5130 C C . THR A 1 679 ? -22.656 2.117 17.115 1.00 95.75 679 THR A C 1
ATOM 5132 O O . THR A 1 679 ? -22.354 1.308 16.240 1.00 95.75 679 THR A O 1
ATOM 5135 N N . MET A 1 680 ? -21.751 2.947 17.632 1.00 97.44 680 MET A N 1
ATOM 5136 C CA . MET A 1 680 ? -20.322 2.807 17.336 1.00 97.44 680 MET A CA 1
ATOM 5137 C C . MET A 1 680 ? -19.691 1.820 18.318 1.00 97.44 680 MET A C 1
ATOM 5139 O O . MET A 1 680 ? -19.911 1.939 19.517 1.00 97.44 680 MET A O 1
ATOM 5143 N N . ILE A 1 681 ? -18.895 0.873 17.834 1.00 96.94 681 ILE A N 1
ATOM 5144 C CA . ILE A 1 681 ? -18.011 0.052 18.666 1.00 96.94 681 ILE A CA 1
ATOM 5145 C C . ILE A 1 681 ? -16.593 0.540 18.409 1.00 96.94 681 ILE A C 1
ATOM 5147 O O . ILE A 1 681 ? -16.114 0.430 17.281 1.00 96.94 681 ILE A O 1
ATOM 5151 N N . ALA A 1 682 ? -15.954 1.099 19.432 1.00 96.06 682 ALA A N 1
ATOM 5152 C CA . ALA A 1 682 ? -14.649 1.732 19.313 1.00 96.06 682 ALA A CA 1
ATOM 5153 C C . ALA A 1 682 ? -13.555 0.884 19.962 1.00 96.06 682 ALA A C 1
ATOM 5155 O O . ALA A 1 682 ? -13.666 0.495 21.124 1.00 96.06 682 ALA A O 1
ATOM 5156 N N . PHE A 1 683 ? -12.498 0.618 19.203 1.00 93.31 683 PHE A N 1
ATOM 5157 C CA . PHE A 1 683 ? -11.370 -0.216 19.598 1.00 93.31 683 PHE A CA 1
ATOM 5158 C C . PHE A 1 683 ? -10.060 0.279 18.962 1.00 93.31 683 PHE A C 1
ATOM 5160 O O . PHE A 1 683 ? -10.032 1.312 18.290 1.00 93.31 683 PHE A O 1
ATOM 5167 N N . GLY A 1 684 ? -8.959 -0.417 19.237 1.00 89.75 684 GLY A N 1
ATOM 5168 C CA . GLY A 1 684 ? -7.606 0.055 18.946 1.00 89.75 684 GLY A CA 1
ATOM 5169 C C . GLY A 1 684 ? -7.078 0.979 20.045 1.00 89.75 684 GLY A C 1
ATOM 5170 O O . GLY A 1 684 ? -7.842 1.529 20.835 1.00 89.75 684 GLY A O 1
ATOM 5171 N N . GLY A 1 685 ? -5.756 1.143 20.130 1.00 88.12 685 GLY A N 1
ATOM 5172 C CA . GLY A 1 685 ? -5.137 1.862 21.254 1.00 88.12 685 GLY A CA 1
ATOM 5173 C C . GLY A 1 685 ? -5.487 3.355 21.330 1.00 88.12 685 GLY A C 1
ATOM 5174 O O . GLY A 1 685 ? -5.544 3.929 22.413 1.00 88.12 685 GLY A O 1
ATOM 5175 N N . SER A 1 686 ? -5.764 3.995 20.190 1.00 90.25 686 SER A N 1
ATOM 5176 C CA . SER A 1 686 ? -6.191 5.401 20.123 1.00 90.25 686 SER A CA 1
ATOM 5177 C C . SER A 1 686 ? -7.695 5.568 19.896 1.00 90.25 686 SER A C 1
ATOM 5179 O O . SER A 1 686 ? -8.203 6.670 20.082 1.00 90.25 686 SER A O 1
ATOM 5181 N N . GLY A 1 687 ? -8.425 4.510 19.529 1.00 93.44 687 GLY A N 1
ATOM 5182 C CA . GLY A 1 687 ? -9.860 4.582 19.230 1.00 93.44 687 GLY A CA 1
ATOM 5183 C C . GLY A 1 687 ? -10.687 5.174 20.372 1.00 93.44 687 GLY A C 1
ATOM 5184 O O . GLY A 1 687 ? -11.385 6.167 20.145 1.00 93.44 687 GLY A O 1
ATOM 5185 N N . PRO A 1 688 ? -10.580 4.644 21.607 1.00 94.81 688 PRO A N 1
ATOM 5186 C CA . PRO A 1 688 ? -11.351 5.135 22.743 1.00 94.81 688 PRO A CA 1
ATOM 5187 C C . PRO A 1 688 ? -11.162 6.618 23.085 1.00 94.81 688 PRO A C 1
ATOM 5189 O O . PRO A 1 688 ? -12.110 7.259 23.542 1.00 94.81 688 PRO A O 1
ATOM 5192 N N . ALA A 1 689 ? -9.992 7.192 22.791 1.00 94.19 689 ALA A N 1
ATOM 5193 C CA . ALA A 1 689 ? -9.708 8.603 23.054 1.00 94.19 689 ALA A CA 1
ATOM 5194 C C . ALA A 1 689 ? -10.421 9.557 22.077 1.00 94.19 689 ALA A C 1
ATOM 5196 O O . ALA A 1 689 ? -10.616 10.729 22.390 1.00 94.19 689 ALA A O 1
ATOM 5197 N N . HIS A 1 690 ? -10.825 9.062 20.903 1.00 95.50 690 HIS A N 1
ATOM 5198 C CA . HIS A 1 690 ? -11.402 9.869 19.817 1.00 95.50 690 HIS A CA 1
ATOM 5199 C C . HIS A 1 690 ? -12.870 9.546 19.521 1.00 95.50 690 HIS A C 1
ATOM 5201 O O . HIS A 1 690 ? -13.595 10.357 18.941 1.00 95.50 690 HIS A O 1
ATOM 5207 N N . ALA A 1 691 ? -13.337 8.364 19.926 1.00 95.69 691 ALA A N 1
ATOM 5208 C CA . ALA A 1 691 ? -14.622 7.815 19.507 1.00 95.69 691 ALA A CA 1
ATOM 5209 C C . ALA A 1 691 ? -15.828 8.696 19.851 1.00 95.69 691 ALA A C 1
ATOM 5211 O O . ALA A 1 691 ? -16.685 8.901 18.996 1.00 95.69 691 ALA A O 1
ATOM 5212 N N . ILE A 1 692 ? -15.902 9.245 21.070 1.00 94.94 692 ILE A N 1
ATOM 5213 C CA . ILE A 1 692 ? -17.015 10.120 21.476 1.00 94.94 692 ILE A CA 1
ATOM 5214 C C . ILE A 1 692 ? -17.054 11.378 20.606 1.00 94.94 692 ILE A C 1
ATOM 5216 O O . ILE A 1 692 ? -18.120 11.768 20.121 1.00 94.94 692 ILE A O 1
ATOM 5220 N N . ARG A 1 693 ? -15.892 11.982 20.331 1.00 93.75 693 ARG A N 1
ATOM 5221 C CA . ARG A 1 693 ? -15.818 13.190 19.509 1.00 93.75 693 ARG A CA 1
ATOM 5222 C C . ARG A 1 693 ? -16.245 12.919 18.067 1.00 93.75 693 ARG A C 1
ATOM 5224 O O . ARG A 1 693 ? -17.049 13.670 17.510 1.00 93.75 693 ARG A O 1
ATOM 5231 N N . ILE A 1 694 ? -15.774 11.817 17.482 1.00 95.31 694 ILE A N 1
ATOM 5232 C CA . ILE A 1 694 ? -16.169 11.375 16.136 1.00 95.31 694 ILE A CA 1
ATOM 5233 C C . ILE A 1 694 ? -17.662 11.026 16.095 1.00 95.31 694 ILE A C 1
ATOM 5235 O O . ILE A 1 694 ? -18.372 11.446 15.180 1.00 95.31 694 ILE A O 1
ATOM 5239 N N . ALA A 1 695 ? -18.172 10.307 17.097 1.00 95.56 695 ALA A N 1
ATOM 5240 C CA . ALA A 1 695 ? -19.582 9.954 17.199 1.00 95.56 695 ALA A CA 1
ATOM 5241 C C . ALA A 1 695 ? -20.474 11.201 17.247 1.00 95.56 695 ALA A C 1
ATOM 5243 O O . ALA A 1 695 ? -21.478 11.239 16.537 1.00 95.56 695 ALA A O 1
ATOM 5244 N N . ARG A 1 696 ? -20.077 12.259 17.967 1.00 93.25 696 ARG A N 1
ATOM 5245 C CA . ARG A 1 696 ? -20.793 13.547 17.984 1.00 93.25 696 ARG A CA 1
ATOM 5246 C C . ARG A 1 696 ? -20.829 14.192 16.587 1.00 93.25 696 ARG A C 1
ATOM 5248 O O . ARG A 1 696 ? -21.912 14.500 16.088 1.00 93.25 696 ARG A O 1
ATOM 5255 N N . LYS A 1 697 ? -19.690 14.251 15.879 1.00 94.06 697 LYS A N 1
ATOM 5256 C CA . LYS A 1 697 ? -19.593 14.744 14.479 1.00 94.06 697 LYS A CA 1
ATOM 5257 C C . LYS A 1 697 ? -20.419 13.921 13.477 1.00 94.06 697 LYS A C 1
ATOM 5259 O O . LYS A 1 697 ? -20.882 14.441 12.455 1.00 94.06 697 LYS A O 1
ATOM 5264 N N . LEU A 1 698 ? -20.612 12.632 13.757 1.00 94.31 698 LEU A N 1
ATOM 5265 C CA . LEU A 1 698 ? -21.460 11.718 12.988 1.00 94.31 698 LEU A CA 1
ATOM 5266 C C . LEU A 1 698 ? -22.910 11.657 13.508 1.00 94.31 698 LEU A C 1
ATOM 5268 O O . LEU A 1 698 ? -23.751 11.012 12.888 1.00 94.31 698 LEU A O 1
ATOM 5272 N N . ARG A 1 699 ? -23.248 12.338 14.607 1.00 94.62 699 ARG A N 1
ATOM 5273 C CA . ARG A 1 699 ? -24.558 12.236 15.278 1.00 94.62 699 ARG A CA 1
ATOM 5274 C C . ARG A 1 699 ? -24.950 10.787 15.595 1.00 94.62 699 ARG A C 1
ATOM 5276 O O . ARG A 1 699 ? -26.107 10.398 15.436 1.00 94.62 699 ARG A O 1
ATOM 5283 N N . ILE A 1 700 ? -23.970 9.988 16.001 1.00 95.12 700 ILE A N 1
ATOM 5284 C CA . ILE A 1 700 ? -24.161 8.633 16.510 1.00 95.12 700 ILE A CA 1
ATOM 5285 C C . ILE A 1 700 ? -24.495 8.748 18.005 1.00 95.12 700 ILE A C 1
ATOM 5287 O O . ILE A 1 700 ? -23.719 9.348 18.747 1.00 95.12 700 ILE A O 1
ATOM 5291 N N . PRO A 1 701 ? -25.635 8.205 18.469 1.00 91.12 701 PRO A N 1
ATOM 5292 C CA . PRO A 1 701 ? -26.127 8.449 19.827 1.00 91.12 701 PRO A CA 1
ATOM 5293 C C . PRO A 1 701 ? -25.388 7.657 20.912 1.00 91.12 701 PRO A C 1
ATOM 5295 O O . PRO A 1 701 ? -25.471 8.009 22.089 1.00 91.12 701 PRO A O 1
ATOM 5298 N N . LYS A 1 702 ? -24.716 6.565 20.533 1.00 95.06 702 LYS A N 1
ATOM 5299 C CA . LYS A 1 702 ? -24.156 5.590 21.469 1.00 95.06 702 LYS A CA 1
ATOM 5300 C C . LYS A 1 702 ? -22.815 5.053 20.988 1.00 95.06 702 LYS A C 1
ATOM 5302 O O . LYS A 1 702 ? -22.688 4.675 19.820 1.00 95.06 702 LYS A O 1
ATOM 5307 N N . VAL A 1 703 ? -21.852 4.974 21.901 1.00 97.38 703 VAL A N 1
ATOM 5308 C CA . VAL A 1 703 ? -20.535 4.364 21.680 1.00 97.38 703 VAL A CA 1
ATOM 5309 C C . VAL A 1 703 ? -20.336 3.242 22.695 1.00 97.38 703 VAL A C 1
ATOM 5311 O O . VAL A 1 703 ? -20.701 3.380 23.857 1.00 97.38 703 VAL A O 1
ATOM 5314 N N . VAL A 1 704 ? -19.777 2.124 22.257 1.00 96.88 704 VAL A N 1
ATOM 5315 C CA . VAL A 1 704 ? -19.461 0.962 23.086 1.00 96.88 704 VAL A CA 1
ATOM 5316 C C . VAL A 1 704 ? -17.955 0.761 23.075 1.00 96.88 704 VAL A C 1
ATOM 5318 O O . VAL A 1 704 ? -17.362 0.613 22.004 1.00 96.88 704 VAL A O 1
ATOM 5321 N N . PHE A 1 705 ? -17.356 0.723 24.263 1.00 95.44 705 PHE A N 1
ATOM 5322 C CA . PHE A 1 705 ? -15.950 0.382 24.462 1.00 95.44 705 PHE A CA 1
ATOM 5323 C C . PHE A 1 705 ? -15.863 -1.025 25.065 1.00 95.44 705 PHE A C 1
ATOM 5325 O O . PHE A 1 705 ? -16.225 -1.223 26.234 1.00 95.44 705 PHE A O 1
ATOM 5332 N N . PRO A 1 706 ? -15.452 -2.029 24.275 1.00 92.06 706 PRO A N 1
ATOM 5333 C CA . PRO A 1 706 ? -15.384 -3.400 24.746 1.00 92.06 706 PRO A CA 1
ATOM 5334 C C . PRO A 1 706 ? -14.276 -3.590 25.779 1.00 92.06 706 PRO A C 1
ATOM 5336 O O . PRO A 1 706 ? -13.347 -2.793 25.872 1.00 92.06 706 PRO A O 1
ATOM 5339 N N . VAL A 1 707 ? -14.364 -4.657 26.572 1.00 87.06 707 VAL A N 1
ATOM 5340 C CA . VAL A 1 707 ? -13.235 -5.073 27.421 1.00 87.06 707 VAL A CA 1
ATOM 5341 C C . VAL A 1 707 ? -12.049 -5.454 26.528 1.00 87.06 707 VAL A C 1
ATOM 5343 O O . VAL A 1 707 ? -12.211 -6.258 25.607 1.00 87.06 707 VAL A O 1
ATOM 5346 N N . GLY A 1 708 ? -10.871 -4.882 26.798 1.00 83.69 708 GLY A N 1
ATOM 5347 C CA . GLY A 1 708 ? -9.679 -5.065 25.967 1.00 83.69 708 GLY A CA 1
ATOM 5348 C C . GLY A 1 708 ? -9.801 -4.356 24.619 1.00 83.69 708 GLY A C 1
ATOM 5349 O O . GLY A 1 708 ? -9.473 -4.939 23.582 1.00 83.69 708 GLY A O 1
ATOM 5350 N N . ALA A 1 709 ? -10.293 -3.113 24.614 1.00 86.75 709 ALA A N 1
ATOM 5351 C CA . ALA A 1 709 ? -10.512 -2.335 23.398 1.00 86.75 709 ALA A CA 1
ATOM 5352 C C . ALA A 1 709 ? -9.218 -2.205 22.578 1.00 86.75 709 ALA A C 1
ATOM 5354 O O . ALA A 1 709 ? -9.251 -2.314 21.353 1.00 86.75 709 ALA A O 1
ATOM 5355 N N . GLY A 1 710 ? -8.060 -2.084 23.234 1.00 83.94 710 GLY A N 1
ATOM 5356 C CA . GLY A 1 710 ? -6.763 -2.034 22.550 1.00 83.94 710 GLY A CA 1
ATOM 5357 C C . GLY A 1 710 ? -6.352 -3.324 21.818 1.00 83.94 710 GLY A C 1
ATOM 5358 O O . GLY A 1 710 ? -5.525 -3.263 20.911 1.00 83.94 710 GLY A O 1
ATOM 5359 N N . VAL A 1 711 ? -6.940 -4.483 22.152 1.00 85.06 711 VAL A N 1
ATOM 5360 C CA . VAL A 1 711 ? -6.583 -5.810 21.597 1.00 85.06 711 VAL A CA 1
ATOM 5361 C C . VAL A 1 711 ? -7.763 -6.546 20.947 1.00 85.06 711 VAL A C 1
ATOM 5363 O O . VAL A 1 711 ? -7.662 -7.731 20.623 1.00 85.06 711 VAL A O 1
ATOM 5366 N N . MET A 1 712 ? -8.881 -5.858 20.705 1.00 86.81 712 MET A N 1
ATOM 5367 C CA . MET A 1 712 ? -10.128 -6.459 20.214 1.00 86.81 712 MET A CA 1
ATOM 5368 C C . MET A 1 712 ? -9.959 -7.271 18.919 1.00 86.81 712 MET A C 1
ATOM 5370 O O . MET A 1 712 ? -10.556 -8.338 18.781 1.00 86.81 712 MET A O 1
ATOM 5374 N N . SER A 1 713 ? -9.116 -6.818 17.987 1.00 86.62 713 SER A N 1
ATOM 5375 C CA . SER A 1 713 ? -8.838 -7.551 16.743 1.00 86.62 713 SER A CA 1
ATOM 5376 C C . SER A 1 713 ? -8.203 -8.921 17.007 1.00 86.62 713 SER A C 1
ATOM 5378 O O . SER A 1 713 ? -8.549 -9.890 16.338 1.00 86.62 713 SER A O 1
ATOM 5380 N N . ALA A 1 714 ? -7.340 -9.045 18.024 1.00 86.69 714 ALA A N 1
ATOM 5381 C CA . ALA A 1 714 ? -6.757 -10.329 18.411 1.00 86.69 714 ALA A CA 1
ATOM 5382 C C . ALA A 1 714 ? -7.810 -11.283 18.999 1.00 86.69 714 ALA A C 1
ATOM 5384 O O . ALA A 1 714 ? -7.786 -12.478 18.721 1.00 86.69 714 ALA A O 1
ATOM 5385 N N . ILE A 1 715 ? -8.777 -10.752 19.752 1.00 84.75 715 ILE A N 1
ATOM 5386 C CA . ILE A 1 715 ? -9.921 -11.525 20.258 1.00 84.75 715 ILE A CA 1
ATOM 5387 C C . ILE A 1 715 ? -10.805 -11.992 19.092 1.00 84.75 715 ILE A C 1
ATOM 5389 O O . ILE A 1 715 ? -11.229 -13.146 19.064 1.00 84.75 715 ILE A O 1
ATOM 5393 N N . GLY A 1 716 ? -11.019 -11.136 18.087 1.00 86.81 716 GLY A N 1
ATOM 5394 C CA . GLY A 1 716 ? -11.754 -11.484 16.869 1.00 86.81 716 GLY A CA 1
ATOM 5395 C C . GLY A 1 716 ? -11.151 -12.662 16.099 1.00 86.81 716 GLY A C 1
ATOM 5396 O O . GLY A 1 716 ? -11.899 -13.486 15.568 1.00 86.81 716 GLY A O 1
ATOM 5397 N N . LEU A 1 717 ? -9.818 -12.814 16.105 1.00 87.50 717 LEU A N 1
ATOM 5398 C CA . LEU A 1 717 ? -9.145 -13.979 15.507 1.00 87.50 717 LEU A CA 1
ATOM 5399 C C . LEU A 1 717 ? -9.607 -15.295 16.149 1.00 87.50 717 LEU A C 1
ATOM 5401 O O . LEU A 1 717 ? -9.832 -16.273 15.444 1.00 87.50 717 LEU A O 1
ATOM 5405 N N . LEU A 1 718 ? -9.806 -15.313 17.471 1.00 84.56 718 LEU A N 1
ATOM 5406 C CA . LEU A 1 718 ? -10.215 -16.512 18.216 1.00 84.56 718 LEU A CA 1
ATOM 5407 C C . LEU A 1 718 ? -11.664 -16.937 17.935 1.00 84.56 718 LEU A C 1
ATOM 5409 O O . LEU A 1 718 ? -12.047 -18.063 18.247 1.00 84.56 718 LEU A O 1
ATOM 5413 N N . MET A 1 719 ? -12.471 -16.040 17.369 1.00 80.44 719 MET A N 1
ATOM 5414 C CA . MET A 1 719 ? -13.893 -16.257 17.090 1.00 80.44 719 MET A CA 1
ATOM 5415 C C . MET A 1 719 ? -14.194 -16.529 15.621 1.00 80.44 719 MET A C 1
ATOM 5417 O O . MET A 1 719 ? -15.349 -16.720 15.268 1.00 80.44 719 MET A O 1
ATOM 5421 N N . THR A 1 720 ? -13.180 -16.520 14.763 1.00 85.88 720 THR A N 1
ATOM 5422 C CA . THR A 1 720 ? -13.383 -16.621 13.321 1.00 85.88 720 THR A CA 1
ATOM 5423 C C . THR A 1 720 ? -13.296 -18.080 12.864 1.00 85.88 720 THR A C 1
ATOM 5425 O O . THR A 1 720 ? -12.328 -18.759 13.202 1.00 85.88 720 THR A O 1
ATOM 5428 N N . PRO A 1 721 ? -14.255 -18.606 12.087 1.00 88.12 721 PRO A N 1
ATOM 5429 C CA . PRO A 1 721 ? -14.144 -19.955 11.549 1.00 88.12 721 PRO A CA 1
ATOM 5430 C C . PRO A 1 721 ? -13.087 -20.038 10.437 1.00 88.12 721 PRO A C 1
ATOM 5432 O O . PRO A 1 721 ? -12.737 -19.050 9.783 1.00 88.12 721 PRO A O 1
ATOM 5435 N N . ILE A 1 722 ? -12.606 -21.255 10.174 1.00 90.69 722 ILE A N 1
ATOM 5436 C CA . ILE A 1 722 ? -11.871 -21.531 8.935 1.00 90.69 722 ILE A CA 1
ATOM 5437 C C . ILE A 1 722 ? -12.866 -21.390 7.784 1.00 90.69 722 ILE A C 1
ATOM 5439 O O . ILE A 1 722 ? -13.878 -22.093 7.760 1.00 90.69 722 ILE A O 1
ATOM 5443 N N . SER A 1 723 ? -12.611 -20.485 6.843 1.00 91.44 723 SER A N 1
ATOM 5444 C CA . SER A 1 723 ? -13.486 -20.308 5.685 1.00 91.44 723 SER A CA 1
ATOM 5445 C C . SER A 1 723 ? -12.720 -19.891 4.440 1.00 91.44 723 SER A C 1
ATOM 5447 O O . SER A 1 723 ? -11.634 -19.312 4.499 1.00 91.44 723 SER A O 1
ATOM 5449 N N . TYR A 1 724 ? -13.296 -20.217 3.287 1.00 89.81 724 TYR A N 1
ATOM 5450 C CA . TYR A 1 724 ? -12.751 -19.859 1.991 1.00 89.81 724 TYR A CA 1
ATOM 5451 C C . TYR A 1 724 ? -13.874 -19.486 1.026 1.00 89.81 724 TYR A C 1
ATOM 5453 O O . TYR A 1 724 ? -14.762 -20.289 0.732 1.00 89.81 724 TYR A O 1
ATOM 5461 N N . ALA A 1 725 ? -13.810 -18.259 0.511 1.00 89.44 725 ALA A N 1
ATOM 5462 C CA . ALA A 1 725 ? -14.723 -17.757 -0.507 1.00 89.44 725 ALA A CA 1
ATOM 5463 C C . ALA A 1 725 ? -14.066 -17.776 -1.891 1.00 89.44 725 ALA A C 1
ATOM 5465 O O . ALA A 1 725 ? -12.944 -17.299 -2.080 1.00 89.44 725 ALA A O 1
ATOM 5466 N N . THR A 1 726 ? -14.775 -18.292 -2.885 1.00 88.38 726 THR A N 1
ATOM 5467 C CA . THR A 1 726 ? -14.320 -18.351 -4.274 1.00 88.38 726 THR A CA 1
ATOM 5468 C C . THR A 1 726 ? -15.472 -18.066 -5.229 1.00 88.38 726 THR A C 1
ATOM 5470 O O . THR A 1 726 ? -16.649 -18.130 -4.870 1.00 88.38 726 THR A O 1
ATOM 5473 N N . LEU A 1 727 ? -15.123 -17.700 -6.454 1.00 91.62 727 LEU A N 1
ATOM 5474 C CA . LEU A 1 727 ? -16.068 -17.417 -7.518 1.00 91.62 727 LEU A CA 1
ATOM 5475 C C . LEU A 1 727 ? -15.560 -18.001 -8.820 1.00 91.62 727 LEU A C 1
ATOM 5477 O O . LEU A 1 727 ? -14.355 -18.161 -8.987 1.00 91.62 727 LEU A O 1
ATOM 5481 N N . ARG A 1 728 ? -16.470 -18.240 -9.759 1.00 91.06 728 ARG A N 1
ATOM 5482 C CA . ARG A 1 728 ? -16.140 -18.563 -11.143 1.00 91.06 728 ARG A CA 1
ATOM 5483 C C . ARG A 1 728 ? -17.098 -17.867 -12.096 1.00 91.06 728 ARG A C 1
ATOM 5485 O O . ARG A 1 728 ? -18.313 -17.937 -11.912 1.00 91.06 728 ARG A O 1
ATOM 5492 N N . SER A 1 729 ? -16.565 -17.239 -13.139 1.00 92.94 729 SER A N 1
ATOM 5493 C CA . SER A 1 729 ? -17.389 -16.745 -14.241 1.00 92.94 729 SER A CA 1
ATOM 5494 C C . SER A 1 729 ? -17.890 -17.900 -15.102 1.00 92.94 729 SER A C 1
ATOM 5496 O O . SER A 1 729 ? -17.118 -18.741 -15.559 1.00 92.94 729 SER A O 1
ATOM 5498 N N . GLY A 1 730 ? -19.196 -17.918 -15.336 1.00 90.25 730 GLY A N 1
ATOM 5499 C CA . GLY A 1 730 ? -19.891 -18.931 -16.118 1.00 90.25 730 GLY A CA 1
ATOM 5500 C C . GLY A 1 730 ? -21.226 -18.367 -16.569 1.00 90.25 730 GLY A C 1
ATOM 5501 O O . GLY A 1 730 ? -22.208 -18.439 -15.831 1.00 90.25 730 GLY A O 1
ATOM 5502 N N . ARG A 1 731 ? -21.233 -17.760 -17.760 1.00 90.81 731 ARG A N 1
ATOM 5503 C CA . ARG A 1 731 ? -22.406 -17.058 -18.277 1.00 90.81 731 ARG A CA 1
ATOM 5504 C C . ARG A 1 731 ? -23.483 -18.053 -18.697 1.00 90.81 731 ARG A C 1
ATOM 5506 O O . ARG A 1 731 ? -23.242 -18.861 -19.588 1.00 90.81 731 ARG A O 1
ATOM 5513 N N . VAL A 1 732 ? -24.664 -17.952 -18.096 1.00 91.69 732 VAL A N 1
ATOM 5514 C CA . VAL A 1 732 ? -25.820 -18.798 -18.417 1.00 91.69 732 VAL A CA 1
ATOM 5515 C C . VAL A 1 732 ? -27.078 -17.939 -18.450 1.00 91.69 732 VAL A C 1
ATOM 5517 O O . VAL A 1 732 ? -27.330 -17.169 -17.522 1.00 91.69 732 VAL A O 1
ATOM 5520 N N . ASN A 1 733 ? -27.879 -18.059 -19.510 1.00 92.56 733 ASN A N 1
ATOM 5521 C CA . ASN A 1 733 ? -29.217 -17.479 -19.513 1.00 92.56 733 ASN A CA 1
ATOM 5522 C C . ASN A 1 733 ? -30.083 -18.266 -18.524 1.00 92.56 733 ASN A C 1
ATOM 5524 O O . ASN A 1 733 ? -30.165 -19.490 -18.609 1.00 92.56 733 ASN A O 1
ATOM 5528 N N . LEU A 1 734 ? -30.736 -17.576 -17.586 1.00 92.31 734 LEU A N 1
ATOM 5529 C CA . LEU A 1 734 ? -31.550 -18.231 -16.567 1.00 92.31 734 LEU A CA 1
ATOM 5530 C C . LEU A 1 734 ? -32.648 -19.102 -17.195 1.00 92.31 734 LEU A C 1
ATOM 5532 O O . LEU A 1 734 ? -32.979 -20.149 -16.645 1.00 92.31 734 LEU A O 1
ATOM 5536 N N . GLU A 1 735 ? -33.173 -18.716 -18.363 1.00 89.38 735 GLU A N 1
ATOM 5537 C CA . GLU A 1 735 ? -34.181 -19.484 -19.103 1.00 89.38 735 GLU A CA 1
ATOM 5538 C C . GLU A 1 735 ? -33.669 -20.840 -19.609 1.00 89.38 735 GLU A C 1
ATOM 5540 O O . GLU A 1 735 ? -34.442 -21.795 -19.653 1.00 89.38 735 GLU A O 1
ATOM 5545 N N . GLU A 1 736 ? -32.377 -20.933 -19.922 1.00 88.06 736 GLU A N 1
ATOM 5546 C CA . GLU A 1 736 ? -31.703 -22.143 -20.414 1.00 88.06 736 GLU A CA 1
ATOM 5547 C C . GLU A 1 736 ? -31.238 -23.062 -19.273 1.00 88.06 736 GLU A C 1
ATOM 5549 O O . GLU A 1 736 ? -30.885 -24.215 -19.513 1.00 88.06 736 GLU A O 1
ATOM 5554 N N . LEU A 1 737 ? -31.246 -22.566 -18.031 1.00 87.50 737 LEU A N 1
ATOM 5555 C CA . LEU A 1 737 ? -30.868 -23.323 -16.842 1.00 87.50 737 LEU A CA 1
ATOM 5556 C C . LEU A 1 737 ? -32.018 -24.240 -16.401 1.00 87.50 737 LEU A C 1
ATOM 5558 O O . LEU A 1 737 ? -33.078 -23.753 -15.993 1.00 87.50 737 LEU A O 1
ATOM 5562 N N . ASP A 1 738 ? -31.806 -25.554 -16.438 1.00 81.56 738 ASP A N 1
ATOM 5563 C CA . ASP A 1 738 ? -32.697 -26.539 -15.823 1.00 81.56 738 ASP A CA 1
ATOM 5564 C C . ASP A 1 738 ? -32.359 -26.763 -14.333 1.00 81.56 738 ASP A C 1
ATOM 5566 O O . ASP A 1 738 ? -31.470 -26.123 -13.766 1.00 81.56 738 ASP A O 1
ATOM 5570 N N . ALA A 1 739 ? -33.130 -27.621 -13.655 1.00 73.88 739 ALA A N 1
ATOM 5571 C CA . ALA A 1 739 ? -32.944 -27.872 -12.223 1.00 73.88 739 ALA A CA 1
ATOM 5572 C C . ALA A 1 739 ? -31.575 -28.510 -11.920 1.00 73.88 739 ALA A C 1
ATOM 5574 O O . ALA A 1 739 ? -30.895 -28.073 -10.994 1.00 73.88 739 ALA A O 1
ATOM 5575 N N . ASP A 1 740 ? -31.148 -29.478 -12.736 1.00 80.38 740 ASP A N 1
ATOM 5576 C CA . ASP A 1 740 ? -29.849 -30.146 -12.593 1.00 80.38 740 ASP A CA 1
ATOM 5577 C C . ASP A 1 740 ? -28.683 -29.201 -12.942 1.00 80.38 740 ASP A C 1
ATOM 5579 O O . ASP A 1 740 ? -27.598 -29.279 -12.360 1.00 80.38 740 ASP A O 1
ATOM 5583 N N . GLY A 1 741 ? -28.913 -28.261 -13.861 1.00 83.12 741 GLY A N 1
ATOM 5584 C CA . GLY A 1 741 ? -27.961 -27.251 -14.300 1.00 83.12 741 GLY A CA 1
ATOM 5585 C C . GLY A 1 741 ? -27.559 -26.275 -13.199 1.00 83.12 741 GLY A C 1
ATOM 5586 O O . GLY A 1 741 ? -26.409 -25.832 -13.176 1.00 83.12 741 GLY A O 1
ATOM 5587 N N . LEU A 1 742 ? -28.460 -25.967 -12.257 1.00 86.81 742 LEU A N 1
ATOM 5588 C CA . LEU A 1 742 ? -28.145 -25.112 -11.108 1.00 86.81 742 LEU A CA 1
ATOM 5589 C C . LEU A 1 742 ? -27.076 -25.756 -10.214 1.00 86.81 742 LEU A C 1
ATOM 5591 O O . LEU A 1 742 ? -26.057 -25.130 -9.920 1.00 86.81 742 LEU A O 1
ATOM 5595 N N . ASP A 1 743 ? -27.270 -27.015 -9.821 1.00 87.69 743 ASP A N 1
ATOM 5596 C CA . ASP A 1 743 ? -26.283 -27.742 -9.017 1.00 87.69 743 ASP A CA 1
ATOM 5597 C C . ASP A 1 743 ? -25.000 -28.007 -9.818 1.00 87.69 743 ASP A C 1
ATOM 5599 O O . ASP A 1 743 ? -23.892 -27.852 -9.299 1.00 87.69 743 ASP A O 1
ATOM 5603 N N . ALA A 1 744 ? -25.118 -28.312 -11.115 1.00 85.94 744 ALA A N 1
ATOM 5604 C CA . ALA A 1 744 ? -23.967 -28.471 -12.001 1.00 85.94 744 ALA A CA 1
ATOM 5605 C C . ALA A 1 744 ? -23.091 -27.208 -12.080 1.00 85.94 744 ALA A C 1
ATOM 5607 O O . ALA A 1 744 ? -21.861 -27.327 -12.082 1.00 85.94 744 ALA A O 1
ATOM 5608 N N . GLY A 1 745 ? -23.700 -26.017 -12.093 1.00 85.88 745 GLY A N 1
ATOM 5609 C CA . GLY A 1 745 ? -22.992 -24.736 -12.072 1.00 85.88 745 GLY A CA 1
ATOM 5610 C C . GLY A 1 745 ? -22.148 -24.540 -10.809 1.00 85.88 745 GLY A C 1
ATOM 5611 O O . GLY A 1 745 ? -21.005 -24.081 -10.892 1.00 85.88 745 GLY A O 1
ATOM 5612 N N . PHE A 1 746 ? -22.653 -24.972 -9.648 1.00 91.94 746 PHE A N 1
ATOM 5613 C CA . PHE A 1 746 ? -21.936 -24.880 -8.372 1.00 91.94 746 PHE A CA 1
ATOM 5614 C C . PHE A 1 746 ? -20.923 -26.011 -8.137 1.00 91.94 746 PHE A C 1
ATOM 5616 O O . PHE A 1 746 ? -19.925 -25.801 -7.447 1.00 91.94 746 PHE A O 1
ATOM 5623 N N . ASN A 1 747 ? -21.100 -27.185 -8.750 1.00 88.88 747 ASN A N 1
ATOM 5624 C CA . ASN A 1 747 ? -20.286 -28.375 -8.473 1.00 88.88 747 ASN A CA 1
ATOM 5625 C C . ASN A 1 747 ? -18.767 -28.154 -8.566 1.00 88.88 747 ASN A C 1
ATOM 5627 O O . ASN A 1 747 ? -18.008 -28.744 -7.795 1.00 88.88 747 ASN A O 1
ATOM 5631 N N . LEU A 1 748 ? -18.269 -27.364 -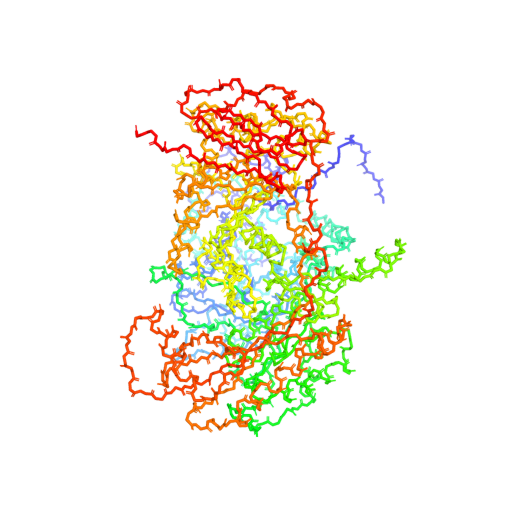9.525 1.00 83.69 748 LEU A N 1
ATOM 5632 C CA . LEU A 1 748 ? -16.822 -27.128 -9.616 1.00 83.69 748 LEU A CA 1
ATOM 5633 C C . LEU A 1 748 ? -16.320 -26.201 -8.502 1.00 83.69 748 LEU A C 1
ATOM 5635 O O . LEU A 1 748 ? -15.325 -26.522 -7.856 1.00 83.69 748 LEU A O 1
ATOM 5639 N N . VAL A 1 749 ? -17.015 -25.086 -8.278 1.00 88.50 749 VAL A N 1
ATOM 5640 C CA . VAL A 1 749 ? -16.607 -24.064 -7.306 1.00 88.50 749 VAL A CA 1
ATOM 5641 C C . VAL A 1 749 ? -16.757 -24.571 -5.864 1.00 88.50 749 VAL A C 1
ATOM 5643 O O . VAL A 1 749 ? -15.882 -24.329 -5.035 1.00 88.50 749 VAL A O 1
ATOM 5646 N N . GLU A 1 750 ? -17.775 -25.391 -5.581 1.00 93.06 750 GLU A N 1
ATOM 5647 C CA . GLU A 1 750 ? -17.930 -26.059 -4.284 1.00 93.06 750 GLU A CA 1
ATOM 5648 C C . GLU A 1 750 ? -16.847 -27.096 -4.020 1.00 93.06 750 GLU A C 1
ATOM 5650 O O . GLU A 1 750 ? -16.297 -27.131 -2.922 1.00 93.06 750 GLU A O 1
ATOM 5655 N N . ARG A 1 751 ? -16.510 -27.934 -5.010 1.00 89.81 751 ARG A N 1
ATOM 5656 C CA . ARG A 1 751 ? -15.443 -28.933 -4.846 1.00 89.81 751 ARG A CA 1
ATOM 5657 C C . ARG A 1 751 ? -14.105 -28.275 -4.537 1.00 89.81 751 ARG A C 1
ATOM 5659 O O . ARG A 1 751 ? -13.393 -28.764 -3.667 1.00 89.81 751 ARG A O 1
ATOM 5666 N N . GLN A 1 752 ? -13.783 -27.168 -5.209 1.00 86.69 752 GLN A N 1
ATOM 5667 C CA . GLN A 1 752 ? -12.566 -26.406 -4.926 1.00 86.69 752 GLN A CA 1
ATOM 5668 C C . GLN A 1 752 ? -12.563 -25.887 -3.481 1.00 86.69 752 GLN A C 1
ATOM 5670 O O . GLN A 1 752 ? -11.594 -26.107 -2.759 1.00 86.69 752 GLN A O 1
ATOM 5675 N N . ALA A 1 753 ? -13.651 -25.246 -3.043 1.00 90.19 753 ALA A N 1
ATOM 5676 C CA . ALA A 1 753 ? -13.752 -24.697 -1.693 1.00 90.19 753 ALA A CA 1
ATOM 5677 C C . ALA A 1 753 ? -13.696 -25.793 -0.610 1.00 90.19 753 ALA A C 1
ATOM 5679 O O . ALA A 1 753 ? -12.959 -25.661 0.365 1.00 90.19 753 ALA A O 1
ATOM 5680 N N . ARG A 1 754 ? -14.410 -26.911 -0.809 1.00 92.56 754 ARG A N 1
ATOM 5681 C CA . ARG A 1 754 ? -14.395 -28.070 0.101 1.00 92.56 754 ARG A CA 1
ATOM 5682 C C . ARG A 1 754 ? -13.017 -28.714 0.202 1.00 92.56 754 ARG A C 1
ATOM 5684 O O . ARG A 1 754 ? -12.594 -29.035 1.305 1.00 92.56 754 ARG A O 1
ATOM 5691 N N . CYS A 1 755 ? -12.305 -28.867 -0.918 1.00 89.31 755 CYS A N 1
ATOM 5692 C CA . CYS A 1 755 ? -10.951 -29.430 -0.931 1.00 89.31 755 CYS A CA 1
ATOM 5693 C C . CYS A 1 755 ? -9.998 -28.616 -0.046 1.00 89.31 755 CYS A C 1
ATOM 5695 O O . CYS A 1 755 ? -9.296 -29.186 0.782 1.00 89.31 755 CYS A O 1
ATOM 5697 N N . LEU A 1 756 ? -10.042 -27.285 -0.155 1.00 86.88 756 LEU A N 1
ATOM 5698 C CA . LEU A 1 756 ? -9.205 -26.387 0.646 1.00 86.88 756 LEU A CA 1
ATOM 5699 C C . LEU A 1 756 ? -9.527 -26.459 2.149 1.00 86.88 756 LEU A C 1
ATOM 5701 O O . LEU A 1 756 ? -8.622 -26.429 2.978 1.00 86.88 756 LEU A O 1
ATOM 5705 N N . LEU A 1 757 ? -10.803 -26.590 2.522 1.00 90.06 757 LEU A N 1
ATOM 5706 C CA . LEU A 1 757 ? -11.192 -26.769 3.927 1.00 90.06 757 LEU A CA 1
ATOM 5707 C C . LEU A 1 757 ? -10.821 -28.160 4.466 1.00 90.06 757 LEU A C 1
ATOM 5709 O O . LEU A 1 757 ? -10.429 -28.282 5.626 1.00 90.06 757 LEU A O 1
ATOM 5713 N N . ALA A 1 758 ? -10.907 -29.197 3.633 1.00 88.88 758 ALA A N 1
ATOM 5714 C CA . ALA A 1 758 ? -10.480 -30.544 3.997 1.00 88.88 758 ALA A CA 1
ATOM 5715 C C . ALA A 1 758 ? -8.959 -30.615 4.220 1.00 88.88 758 ALA A C 1
ATOM 5717 O O . ALA A 1 758 ? -8.513 -31.220 5.193 1.00 88.88 758 ALA A O 1
ATOM 5718 N N . GLU A 1 759 ? -8.164 -29.940 3.381 1.00 84.06 759 GLU A N 1
ATOM 5719 C CA . GLU A 1 759 ? -6.717 -29.754 3.586 1.00 84.06 759 GLU A CA 1
ATOM 5720 C C . GLU A 1 759 ? -6.412 -29.029 4.908 1.00 84.06 759 GLU A C 1
ATOM 5722 O O . GLU A 1 759 ? -5.429 -29.346 5.575 1.00 84.06 759 GLU A O 1
ATOM 5727 N N . ALA A 1 760 ? -7.303 -28.133 5.348 1.00 82.31 760 ALA A N 1
ATOM 5728 C CA . ALA A 1 760 ? -7.236 -27.473 6.653 1.00 82.31 760 ALA A CA 1
ATOM 5729 C C . ALA A 1 760 ? -7.683 -28.354 7.842 1.00 82.31 760 ALA A C 1
ATOM 5731 O O . ALA A 1 760 ? -7.705 -27.896 8.990 1.00 82.31 760 ALA A O 1
ATOM 5732 N N . GLY A 1 761 ? -8.038 -29.618 7.591 1.00 84.62 761 GLY A N 1
ATOM 5733 C CA . GLY A 1 761 ? -8.437 -30.582 8.614 1.00 84.62 761 GLY A CA 1
ATOM 5734 C C . GLY A 1 761 ? -9.860 -30.384 9.140 1.00 84.62 761 GLY A C 1
ATOM 5735 O O . GLY A 1 761 ? -10.109 -30.677 10.313 1.00 84.62 761 GLY A O 1
ATOM 5736 N N . ILE A 1 762 ? -10.765 -29.852 8.311 1.00 90.12 762 ILE A N 1
ATOM 5737 C CA . ILE A 1 762 ? -12.208 -29.806 8.581 1.00 90.12 762 ILE A CA 1
ATOM 5738 C C . ILE A 1 762 ? -12.884 -31.014 7.925 1.00 90.12 762 ILE A C 1
ATOM 5740 O O . ILE A 1 762 ? -12.713 -31.254 6.730 1.00 90.12 762 ILE A O 1
ATOM 5744 N N . ASP A 1 763 ? -13.682 -31.754 8.696 1.00 90.50 763 ASP A N 1
ATOM 5745 C CA . ASP A 1 763 ? -14.457 -32.876 8.167 1.00 90.50 763 ASP A CA 1
ATOM 5746 C C . ASP A 1 763 ? -15.542 -32.375 7.203 1.00 90.50 763 ASP A C 1
ATOM 5748 O O . ASP A 1 763 ? -16.279 -31.441 7.518 1.00 90.50 763 ASP A O 1
ATOM 5752 N N . ASP A 1 764 ? -15.713 -33.037 6.054 1.00 88.94 764 ASP A N 1
ATOM 5753 C CA . ASP A 1 764 ? -16.655 -32.607 5.003 1.00 88.94 764 ASP A CA 1
ATOM 5754 C C . ASP A 1 764 ? -18.109 -32.468 5.501 1.00 88.94 764 ASP A C 1
ATOM 5756 O O . ASP A 1 764 ? -18.844 -31.577 5.071 1.00 88.94 764 ASP A O 1
ATOM 5760 N N . ALA A 1 765 ? -18.499 -33.292 6.480 1.00 91.69 765 A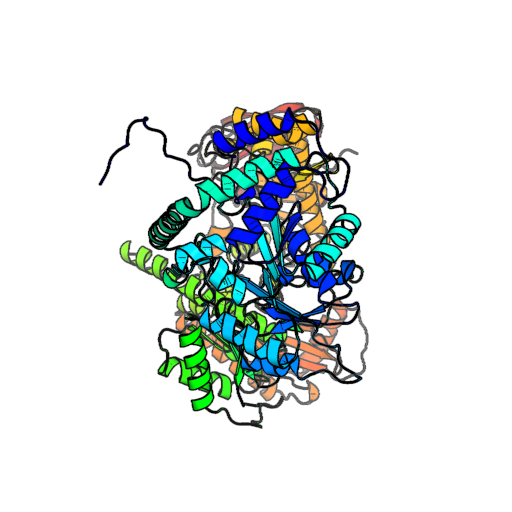LA A N 1
ATOM 5761 C CA . ALA A 1 765 ? -19.811 -33.242 7.128 1.00 91.69 765 ALA A CA 1
ATOM 5762 C C . ALA A 1 765 ? -20.034 -31.986 7.994 1.00 91.69 765 ALA A C 1
ATOM 5764 O O . ALA A 1 765 ? -21.176 -31.666 8.322 1.00 91.69 765 ALA A O 1
ATOM 5765 N N . GLN A 1 766 ? -18.963 -31.290 8.383 1.00 92.25 766 GLN A N 1
ATOM 5766 C CA . GLN A 1 766 ? -19.007 -30.048 9.157 1.00 92.25 766 GLN A CA 1
ATOM 5767 C C . GLN A 1 766 ? -18.928 -28.798 8.270 1.00 92.25 766 GLN A C 1
ATOM 5769 O O . GLN A 1 766 ? -19.108 -27.690 8.775 1.00 92.25 766 GLN A O 1
ATOM 5774 N N . ILE A 1 767 ? -18.666 -28.958 6.966 1.00 93.56 767 ILE A N 1
ATOM 5775 C CA . ILE A 1 767 ? -18.547 -27.841 6.027 1.00 93.56 767 ILE A CA 1
ATOM 5776 C C . ILE A 1 767 ? -19.935 -27.320 5.649 1.00 93.56 767 ILE A C 1
ATOM 5778 O O . ILE A 1 767 ? -20.759 -28.035 5.070 1.00 93.56 767 ILE A O 1
ATOM 5782 N N . GLN A 1 768 ? -20.159 -26.036 5.912 1.00 93.19 768 GLN A N 1
ATOM 5783 C CA . GLN A 1 768 ? -21.324 -25.282 5.464 1.00 93.19 768 GLN A CA 1
ATOM 5784 C C . GLN A 1 768 ? -20.997 -24.531 4.169 1.00 93.19 768 GLN A C 1
ATOM 5786 O O . GLN A 1 768 ? -19.884 -24.038 4.004 1.00 93.19 768 GLN A O 1
ATOM 5791 N N . ILE A 1 769 ? -21.964 -24.454 3.250 1.00 92.38 769 ILE A N 1
ATOM 5792 C CA . ILE A 1 769 ? -21.830 -23.784 1.948 1.00 92.38 769 ILE A CA 1
ATOM 5793 C C . ILE A 1 769 ? -22.878 -22.673 1.858 1.00 92.38 769 ILE A C 1
ATOM 5795 O O . ILE A 1 769 ? -24.076 -22.946 1.947 1.00 92.38 769 ILE A O 1
ATOM 5799 N N . ASP A 1 770 ? -22.423 -21.444 1.624 1.00 91.94 770 ASP A N 1
ATOM 5800 C CA . ASP A 1 770 ? -23.252 -20.303 1.223 1.00 91.94 770 ASP A CA 1
ATOM 5801 C C . ASP A 1 770 ? -23.115 -20.085 -0.292 1.00 91.94 770 ASP A C 1
ATOM 5803 O O . ASP A 1 770 ? -22.008 -19.891 -0.802 1.00 91.94 770 ASP A O 1
ATOM 5807 N N . ARG A 1 771 ? -24.236 -20.140 -1.024 1.00 94.19 771 ARG A N 1
ATOM 5808 C CA . ARG A 1 771 ? -24.284 -19.992 -2.489 1.00 94.19 771 ARG A CA 1
ATOM 5809 C C . ARG A 1 771 ? -24.769 -18.599 -2.870 1.00 94.19 771 ARG A C 1
ATOM 5811 O O . ARG A 1 771 ? -25.782 -18.128 -2.353 1.00 94.19 771 ARG A O 1
ATOM 5818 N N . ARG A 1 772 ? -24.110 -17.960 -3.838 1.00 94.56 772 ARG A N 1
ATOM 5819 C CA . ARG A 1 772 ? -24.557 -16.680 -4.417 1.00 94.56 772 ARG A CA 1
ATOM 5820 C C . ARG A 1 772 ? -24.371 -16.656 -5.929 1.00 94.56 772 ARG A C 1
ATOM 5822 O O . ARG A 1 772 ? -23.493 -17.334 -6.466 1.00 94.56 772 ARG A O 1
ATOM 5829 N N . LEU A 1 773 ? -25.184 -15.851 -6.603 1.00 95.50 773 LEU A N 1
ATOM 5830 C CA . LEU A 1 773 ? -25.107 -15.626 -8.045 1.00 95.50 773 LEU A CA 1
ATOM 5831 C C . LEU A 1 773 ? -24.919 -14.142 -8.334 1.00 95.50 773 LEU A C 1
ATOM 5833 O O . LEU A 1 773 ? -25.658 -13.318 -7.807 1.00 95.50 773 LEU A O 1
ATOM 5837 N N . ASP A 1 774 ? -23.987 -13.806 -9.218 1.00 95.19 774 ASP A N 1
ATOM 5838 C CA . ASP A 1 774 ? -23.969 -12.484 -9.841 1.00 95.19 774 ASP A CA 1
ATOM 5839 C C . ASP A 1 774 ? -24.863 -12.518 -11.070 1.00 95.19 774 ASP A C 1
ATOM 5841 O O . ASP A 1 774 ? -24.606 -13.275 -12.009 1.00 95.19 774 ASP A O 1
ATOM 5845 N N . MET A 1 775 ? -25.918 -11.712 -11.055 1.00 95.62 775 MET A N 1
ATOM 5846 C CA . MET A 1 775 ? -26.979 -11.735 -12.055 1.00 95.62 775 MET A CA 1
ATOM 5847 C C . MET A 1 775 ? -27.204 -10.351 -12.650 1.00 95.62 775 MET A C 1
ATOM 5849 O O . MET A 1 775 ? -26.999 -9.334 -11.988 1.00 95.62 775 MET A O 1
ATOM 5853 N N . ARG A 1 776 ? -27.658 -10.291 -13.899 1.00 95.00 776 ARG A N 1
ATOM 5854 C CA . ARG A 1 776 ? -28.037 -9.034 -14.556 1.00 95.00 776 ARG A CA 1
ATOM 5855 C C . ARG A 1 776 ? -29.095 -9.260 -15.623 1.00 95.00 776 ARG A C 1
ATOM 5857 O O . ARG A 1 776 ? -29.312 -10.390 -16.057 1.00 95.00 776 ARG A O 1
ATOM 5864 N N . TYR A 1 777 ? -29.722 -8.183 -16.081 1.00 94.25 777 TYR A N 1
ATOM 5865 C CA . TYR A 1 777 ? -30.513 -8.246 -17.305 1.00 94.25 777 TYR A CA 1
ATOM 5866 C C . TYR A 1 777 ? -29.592 -8.340 -18.526 1.00 94.25 777 TYR A C 1
ATOM 5868 O O . TYR A 1 777 ? -28.534 -7.705 -18.571 1.00 94.25 777 TYR A O 1
ATOM 5876 N N . CYS A 1 778 ? -29.989 -9.119 -19.531 1.00 92.06 778 CYS A N 1
ATOM 5877 C CA . CYS A 1 778 ? -29.224 -9.276 -20.763 1.00 92.06 778 CYS A CA 1
ATOM 5878 C C . CYS A 1 778 ? -28.941 -7.911 -21.414 1.00 92.06 778 CYS A C 1
ATOM 5880 O O . CYS A 1 778 ? -29.846 -7.110 -21.638 1.00 92.06 778 CYS A O 1
ATOM 5882 N N . GLY A 1 779 ? -27.669 -7.657 -21.732 1.00 88.56 779 GLY A N 1
ATOM 5883 C CA . GLY A 1 779 ? -27.204 -6.389 -22.308 1.00 88.56 779 GLY A CA 1
ATOM 5884 C C . GLY A 1 779 ? -26.714 -5.360 -21.284 1.00 88.56 779 GLY A C 1
ATOM 5885 O O . GLY A 1 779 ? -26.092 -4.375 -21.678 1.00 88.56 779 GLY A O 1
ATOM 5886 N N . GLN A 1 780 ? -26.923 -5.581 -19.982 1.00 91.00 780 GLN A N 1
ATOM 5887 C CA . GLN A 1 780 ? -26.287 -4.765 -18.945 1.00 91.00 780 GLN A CA 1
ATOM 5888 C C . GLN A 1 780 ? -24.794 -5.098 -18.806 1.00 91.00 780 GLN A C 1
ATOM 5890 O O . GLN A 1 780 ? -24.362 -6.221 -19.049 1.00 91.00 780 GLN A O 1
ATOM 5895 N N . GLY A 1 781 ? -24.003 -4.106 -18.386 1.00 87.06 781 GLY A N 1
ATOM 5896 C CA . GLY A 1 781 ? -22.559 -4.253 -18.161 1.00 87.06 781 GLY A CA 1
ATOM 5897 C C . GLY A 1 781 ? -22.142 -4.481 -16.703 1.00 87.06 781 GLY A C 1
ATOM 5898 O O . GLY A 1 781 ? -20.951 -4.619 -16.444 1.00 87.06 781 GLY A O 1
ATOM 5899 N N . HIS A 1 782 ? -23.078 -4.481 -15.750 1.00 88.19 782 HIS A N 1
ATOM 5900 C CA . HIS A 1 782 ? -22.796 -4.660 -14.321 1.00 88.19 782 HIS A CA 1
ATOM 5901 C C . HIS A 1 782 ? -23.784 -5.642 -13.704 1.00 88.19 782 HIS A C 1
ATOM 5903 O O . HIS A 1 782 ? -24.940 -5.716 -14.121 1.00 88.19 782 HIS A O 1
ATOM 5909 N N . GLU A 1 783 ? -23.298 -6.392 -12.725 1.00 91.88 783 GLU A N 1
ATOM 5910 C CA . GLU A 1 783 ? -24.014 -7.468 -12.061 1.00 91.88 783 GLU A CA 1
ATOM 5911 C C . GLU A 1 783 ? -24.523 -7.055 -10.671 1.00 91.88 783 GLU A C 1
ATOM 5913 O O . GLU A 1 783 ? -23.963 -6.177 -10.015 1.00 91.88 783 GLU A O 1
A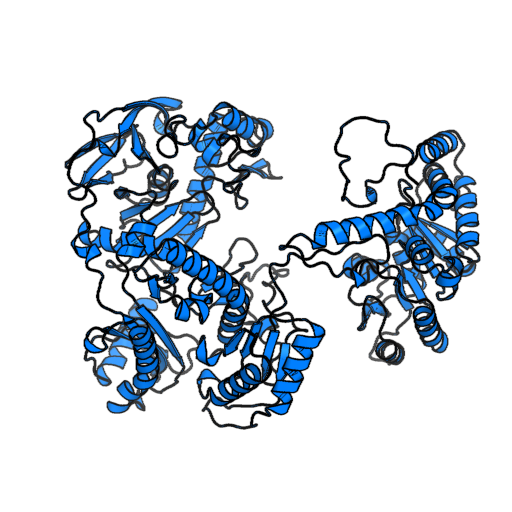TOM 5918 N N . VAL A 1 784 ? -25.582 -7.722 -10.212 1.00 91.25 784 VAL A N 1
ATOM 5919 C CA . VAL A 1 784 ? -26.108 -7.662 -8.844 1.00 91.25 784 VAL A CA 1
ATOM 5920 C C . VAL A 1 784 ? -25.878 -9.015 -8.180 1.00 91.25 784 VAL A C 1
ATOM 5922 O O . VAL A 1 784 ? -26.281 -10.044 -8.721 1.00 91.25 784 VAL A O 1
ATOM 5925 N N . GLU A 1 785 ? -25.258 -9.014 -7.001 1.00 91.81 785 GLU A N 1
ATOM 5926 C CA . GLU A 1 785 ? -25.079 -10.227 -6.198 1.00 91.81 785 GLU A CA 1
ATOM 5927 C C . GLU A 1 785 ? -26.405 -10.632 -5.534 1.00 91.81 785 GLU A C 1
ATOM 5929 O O . GLU A 1 785 ? -27.027 -9.848 -4.811 1.00 91.81 785 GLU A O 1
ATOM 5934 N N . VAL A 1 786 ? -26.824 -11.875 -5.762 1.00 93.44 786 VAL A N 1
ATOM 5935 C CA . VAL A 1 786 ? -28.057 -12.474 -5.248 1.00 93.44 786 VAL A CA 1
ATOM 5936 C C . VAL A 1 786 ? -27.698 -13.657 -4.338 1.00 93.44 786 VAL A C 1
ATOM 5938 O O . VAL A 1 786 ? -27.248 -14.693 -4.837 1.00 93.44 786 VAL A O 1
ATOM 5941 N N . PRO A 1 787 ? -27.866 -13.536 -3.006 1.00 91.62 787 PRO A N 1
ATOM 5942 C CA . PRO A 1 787 ? -27.628 -14.639 -2.077 1.00 91.62 787 PRO A CA 1
ATOM 5943 C C . PRO A 1 787 ? -28.751 -15.674 -2.171 1.00 91.62 787 PRO A C 1
ATOM 5945 O O . PRO A 1 787 ? -29.919 -15.299 -2.128 1.00 91.62 787 PRO A O 1
ATOM 5948 N N . LEU A 1 788 ? -28.416 -16.962 -2.276 1.00 93.69 788 LEU A N 1
ATOM 5949 C CA . LEU A 1 788 ? -29.390 -18.039 -2.452 1.00 93.69 788 LEU A CA 1
ATOM 5950 C C . LEU A 1 788 ? -29.769 -18.678 -1.104 1.00 93.69 788 LEU A C 1
ATOM 5952 O O . LEU A 1 788 ? -28.909 -19.261 -0.444 1.00 93.69 788 LEU A O 1
ATOM 5956 N N . PRO A 1 789 ? -31.048 -18.626 -0.686 1.00 90.56 789 PRO A N 1
ATOM 5957 C CA . PRO A 1 789 ? -31.514 -19.344 0.495 1.00 90.56 789 PRO A CA 1
ATOM 5958 C C . PRO A 1 789 ? -31.315 -20.865 0.365 1.00 90.56 789 PRO A C 1
ATOM 5960 O O . PRO A 1 789 ? -31.472 -21.407 -0.734 1.00 90.56 789 PRO A O 1
ATOM 5963 N N . PRO A 1 790 ? -31.053 -21.588 1.471 1.00 84.31 790 PRO A N 1
ATOM 5964 C CA . PRO A 1 790 ? -30.983 -23.046 1.449 1.00 84.31 790 PRO A CA 1
ATOM 5965 C C . PRO A 1 790 ? -32.254 -23.669 0.858 1.00 84.31 790 PRO A C 1
ATOM 5967 O O . PRO A 1 790 ? -33.364 -23.361 1.290 1.00 84.31 790 PRO A O 1
ATOM 5970 N N . GLY A 1 791 ? -32.086 -24.561 -0.121 1.00 82.62 791 GLY A N 1
ATOM 5971 C CA . GLY A 1 791 ? -33.191 -25.276 -0.765 1.00 82.62 791 GLY A CA 1
ATOM 5972 C C . GLY A 1 791 ? -34.005 -24.464 -1.780 1.00 82.62 791 GLY A C 1
ATOM 5973 O O . GLY A 1 791 ? -35.067 -24.936 -2.182 1.00 82.62 791 GLY A O 1
ATOM 5974 N N . ILE A 1 792 ? -33.549 -23.272 -2.192 1.00 86.75 792 ILE A N 1
ATOM 5975 C CA . ILE A 1 792 ? -34.207 -22.520 -3.269 1.00 86.75 792 ILE A CA 1
ATOM 5976 C C . ILE A 1 792 ? -34.204 -23.320 -4.578 1.00 86.75 792 ILE A C 1
ATOM 5978 O O . ILE A 1 792 ? -33.185 -23.890 -4.969 1.00 86.75 792 ILE A O 1
ATOM 5982 N N . ASP A 1 793 ? -35.353 -23.359 -5.253 1.00 84.25 793 ASP A N 1
ATOM 5983 C CA . ASP A 1 793 ? -35.469 -23.968 -6.572 1.00 84.25 793 ASP A CA 1
ATOM 5984 C C . ASP A 1 793 ? -35.070 -22.974 -7.672 1.00 84.25 793 ASP A C 1
ATOM 5986 O O . ASP A 1 793 ? -35.041 -21.756 -7.481 1.00 84.25 793 ASP A O 1
ATOM 5990 N N . ARG A 1 794 ? -34.791 -23.489 -8.871 1.00 85.56 794 ARG A N 1
ATOM 5991 C CA . ARG A 1 794 ? -34.463 -22.648 -10.028 1.00 85.56 794 ARG A CA 1
ATOM 5992 C C . ARG A 1 794 ? -35.555 -21.609 -10.325 1.00 85.56 794 ARG A C 1
ATOM 5994 O O . ARG A 1 794 ? -35.238 -20.520 -10.799 1.00 85.56 794 ARG A O 1
ATOM 6001 N N . ASN A 1 795 ? -36.829 -21.922 -10.073 1.00 84.56 795 ASN A N 1
ATOM 6002 C CA . ASN A 1 795 ? -37.948 -21.040 -10.419 1.00 84.56 795 ASN A CA 1
ATOM 6003 C C . ASN A 1 795 ? -38.001 -19.784 -9.539 1.00 84.56 795 ASN A C 1
ATOM 6005 O O . ASN A 1 795 ? -38.351 -18.718 -10.041 1.00 84.56 795 ASN A O 1
ATOM 6009 N N . GLY A 1 796 ? -37.599 -19.881 -8.269 1.00 89.88 796 GLY A N 1
ATOM 6010 C CA . GLY A 1 796 ? -37.547 -18.753 -7.339 1.00 89.88 796 GLY A CA 1
ATOM 6011 C C . GLY A 1 796 ? -36.409 -17.760 -7.602 1.00 89.88 796 GLY A C 1
ATOM 6012 O O . GLY A 1 796 ? -36.461 -16.629 -7.119 1.00 89.88 796 GLY A O 1
ATOM 6013 N N . ILE A 1 797 ? -35.392 -18.136 -8.387 1.00 93.25 797 ILE A N 1
ATOM 6014 C CA . ILE A 1 797 ? -34.200 -17.301 -8.628 1.00 93.25 797 ILE A CA 1
ATOM 6015 C C . ILE A 1 797 ? -34.554 -15.995 -9.351 1.00 93.25 797 ILE A C 1
ATOM 6017 O O . ILE A 1 797 ? -34.024 -14.937 -9.011 1.00 93.25 797 ILE A O 1
ATOM 6021 N N . ALA A 1 798 ? -35.459 -16.043 -10.335 1.00 92.19 798 ALA A N 1
ATOM 6022 C CA . ALA A 1 798 ? -35.840 -14.858 -11.104 1.00 92.19 798 ALA A CA 1
ATOM 6023 C C . ALA A 1 798 ? -36.516 -13.797 -10.222 1.00 92.19 798 ALA A C 1
ATOM 6025 O O . ALA A 1 798 ? -36.211 -12.609 -10.334 1.00 92.19 798 ALA A O 1
ATOM 6026 N N . ASP A 1 799 ? -37.409 -14.226 -9.331 1.00 91.69 799 ASP A N 1
ATOM 6027 C CA . ASP A 1 799 ? -38.110 -13.327 -8.414 1.00 91.69 799 ASP A CA 1
ATOM 6028 C C . ASP A 1 799 ? -37.155 -12.768 -7.360 1.00 91.69 799 ASP A C 1
ATOM 6030 O O . ASP A 1 799 ? -37.136 -11.559 -7.129 1.00 91.69 799 ASP A O 1
ATOM 6034 N N . LEU A 1 800 ? -36.264 -13.606 -6.827 1.00 93.56 800 LEU A N 1
ATOM 6035 C CA . LEU A 1 800 ? -35.233 -13.178 -5.886 1.00 93.56 800 LEU A CA 1
ATOM 6036 C C . LEU A 1 800 ? -34.275 -12.136 -6.492 1.00 93.56 800 LEU A C 1
ATOM 6038 O O . LEU A 1 800 ? -33.908 -11.156 -5.831 1.00 93.56 800 LEU A O 1
ATOM 6042 N N . PHE A 1 801 ? -33.898 -12.307 -7.764 1.00 93.75 801 PHE A N 1
ATOM 6043 C CA . PHE A 1 801 ? -33.135 -11.303 -8.502 1.00 93.75 801 PHE A CA 1
ATOM 6044 C C . PHE A 1 801 ? -33.920 -9.996 -8.634 1.00 93.75 801 PHE A C 1
ATOM 6046 O O . PHE A 1 801 ? -33.385 -8.942 -8.295 1.00 93.75 801 PHE A O 1
ATOM 6053 N N . ARG A 1 802 ? -35.187 -10.039 -9.067 1.00 91.56 802 ARG A N 1
ATOM 6054 C CA . ARG A 1 802 ? -36.025 -8.834 -9.224 1.00 91.56 802 ARG A CA 1
ATOM 6055 C C . ARG A 1 802 ? -36.207 -8.083 -7.907 1.00 91.56 802 ARG A C 1
ATOM 6057 O O . ARG A 1 802 ? -36.112 -6.858 -7.896 1.00 91.56 802 ARG A O 1
ATOM 6064 N N . GLU A 1 803 ? -36.419 -8.793 -6.802 1.00 90.75 803 GLU A N 1
ATOM 6065 C CA . GLU A 1 803 ? -36.516 -8.203 -5.464 1.00 90.75 803 GLU A CA 1
ATOM 6066 C C . GLU A 1 803 ? -35.206 -7.537 -5.033 1.00 90.75 803 GLU A C 1
ATOM 6068 O O . GLU A 1 803 ? -35.206 -6.425 -4.496 1.00 90.75 803 GLU A O 1
ATOM 6073 N N . THR A 1 804 ? -34.074 -8.199 -5.279 1.00 89.88 804 THR A N 1
ATOM 6074 C CA . THR A 1 804 ? -32.748 -7.662 -4.948 1.00 89.88 804 THR A CA 1
ATOM 6075 C C . THR A 1 804 ? -32.420 -6.446 -5.812 1.00 89.88 804 THR A C 1
ATOM 6077 O O . THR A 1 804 ? -32.009 -5.412 -5.288 1.00 89.88 804 THR A O 1
ATOM 6080 N N . TYR A 1 805 ? -32.702 -6.516 -7.112 1.00 89.94 805 TYR A N 1
ATOM 6081 C CA . TYR A 1 805 ? -32.534 -5.417 -8.057 1.00 89.94 805 TYR A CA 1
ATOM 6082 C C . TYR A 1 805 ? -33.397 -4.206 -7.669 1.00 89.94 805 TYR A C 1
ATOM 6084 O O . TYR A 1 805 ? -32.899 -3.082 -7.603 1.00 89.94 805 TYR A O 1
ATOM 6092 N N . ALA A 1 806 ? -34.673 -4.426 -7.335 1.00 88.44 806 ALA A N 1
ATOM 6093 C CA . ALA A 1 806 ? -35.595 -3.370 -6.919 1.00 88.44 806 ALA A CA 1
ATOM 6094 C C . ALA A 1 806 ? -35.170 -2.690 -5.609 1.00 88.44 806 ALA A C 1
ATOM 6096 O O . ALA A 1 806 ? -35.442 -1.507 -5.415 1.00 88.44 806 ALA A O 1
ATOM 6097 N N . ARG A 1 807 ? -34.477 -3.404 -4.716 1.00 83.06 807 ARG A N 1
ATOM 6098 C CA . ARG A 1 807 ? -33.921 -2.829 -3.482 1.00 83.06 807 ARG A CA 1
ATOM 6099 C C . ARG A 1 807 ? -32.790 -1.837 -3.752 1.00 83.06 807 ARG A C 1
ATOM 6101 O O . ARG A 1 807 ? -32.624 -0.901 -2.979 1.00 83.06 807 ARG A O 1
ATOM 6108 N N . ILE A 1 808 ? -32.026 -2.056 -4.823 1.00 81.88 808 ILE A N 1
ATOM 6109 C CA . ILE A 1 808 ? -30.878 -1.222 -5.204 1.00 81.88 808 ILE A CA 1
ATOM 6110 C C . ILE A 1 808 ? -31.326 -0.046 -6.085 1.00 81.88 808 ILE A C 1
ATOM 6112 O O . ILE A 1 808 ? -30.937 1.089 -5.829 1.00 81.88 808 ILE A O 1
ATOM 6116 N N . PHE A 1 809 ? -32.162 -0.301 -7.098 1.00 83.44 809 PHE A N 1
ATOM 6117 C CA . PHE A 1 809 ? -32.493 0.672 -8.154 1.00 83.44 809 PHE A CA 1
ATOM 6118 C C . PHE A 1 809 ? -33.950 1.165 -8.154 1.00 83.44 809 PHE A C 1
ATOM 6120 O O . PHE A 1 809 ? -34.326 1.925 -9.043 1.00 83.44 809 PHE A O 1
ATOM 6127 N N . ALA A 1 810 ? -34.763 0.757 -7.172 1.00 77.19 810 ALA A N 1
ATOM 6128 C CA . ALA A 1 810 ? -36.229 0.846 -7.166 1.00 77.19 810 ALA A CA 1
ATOM 6129 C C . ALA A 1 810 ? -36.917 -0.116 -8.155 1.00 77.19 810 ALA A C 1
ATOM 6131 O O . ALA A 1 810 ? -36.323 -0.605 -9.120 1.00 77.19 810 ALA A O 1
ATOM 6132 N N . ALA A 1 811 ? -38.192 -0.422 -7.889 1.00 76.19 811 ALA A N 1
ATOM 6133 C CA . ALA A 1 811 ? -38.987 -1.357 -8.682 1.00 76.19 811 ALA A CA 1
ATOM 6134 C C . ALA A 1 811 ? -39.139 -0.860 -10.129 1.00 76.19 811 ALA A C 1
ATOM 6136 O O . ALA A 1 811 ? -39.979 -0.014 -10.428 1.00 76.19 811 ALA A O 1
ATOM 6137 N N . THR A 1 812 ? -38.314 -1.410 -11.018 1.00 66.38 812 THR A N 1
ATOM 6138 C CA . THR A 1 812 ? -38.310 -1.092 -12.445 1.00 66.38 812 THR A CA 1
ATOM 6139 C C . THR A 1 812 ? -38.574 -2.381 -13.216 1.00 66.38 812 THR A C 1
ATOM 6141 O O . THR A 1 812 ? -37.709 -3.258 -13.219 1.00 66.38 812 THR A O 1
ATOM 6144 N N . PRO A 1 813 ? -39.754 -2.555 -13.836 1.00 69.25 813 PRO A N 1
ATOM 6145 C CA . PRO A 1 813 ? -39.992 -3.693 -14.710 1.00 69.25 813 PRO A CA 1
ATOM 6146 C C . PRO A 1 813 ? -39.143 -3.529 -15.974 1.00 69.25 813 PRO A C 1
ATOM 6148 O O . PRO A 1 813 ? -39.329 -2.581 -16.735 1.00 69.25 813 PRO A O 1
ATOM 6151 N N . ILE A 1 814 ? -38.194 -4.443 -16.173 1.00 80.69 814 ILE A N 1
ATOM 6152 C CA . ILE A 1 814 ? -37.363 -4.513 -17.376 1.00 80.69 814 ILE A CA 1
ATOM 6153 C C . ILE A 1 814 ? -37.742 -5.797 -18.115 1.00 80.69 814 ILE A C 1
ATOM 6155 O O . ILE A 1 814 ? -37.603 -6.894 -17.576 1.00 80.69 814 ILE A O 1
ATOM 6159 N N . ASP A 1 815 ? -38.253 -5.648 -19.337 1.00 82.38 815 ASP A N 1
ATOM 6160 C CA . ASP A 1 815 ? -38.725 -6.748 -20.186 1.00 82.38 815 ASP A CA 1
ATOM 6161 C C . ASP A 1 815 ? -37.575 -7.324 -21.030 1.00 82.38 815 ASP A C 1
ATOM 6163 O O . ASP A 1 815 ? -37.513 -7.175 -22.249 1.00 82.38 815 ASP A O 1
ATOM 6167 N N . THR A 1 816 ? -36.590 -7.906 -20.347 1.00 88.56 816 THR A N 1
ATOM 6168 C CA . THR A 1 816 ? -35.433 -8.582 -20.954 1.00 88.56 816 THR A CA 1
ATOM 6169 C C . THR A 1 816 ? -35.060 -9.811 -20.137 1.00 88.56 816 THR A C 1
ATOM 6171 O O . THR A 1 816 ? -35.285 -9.837 -18.925 1.00 88.56 816 THR A O 1
ATOM 6174 N N . GLY A 1 817 ? -34.445 -10.804 -20.786 1.00 91.31 817 GLY A N 1
ATOM 6175 C CA . GLY A 1 817 ? -33.940 -12.005 -20.118 1.00 91.31 817 GLY A CA 1
ATOM 6176 C C . GLY A 1 817 ? -32.960 -11.691 -18.982 1.00 91.31 817 GLY A C 1
ATOM 6177 O O . GLY A 1 817 ? -32.337 -10.626 -18.948 1.00 91.31 817 GLY A O 1
ATOM 6178 N N . ILE A 1 818 ? -32.836 -12.628 -18.043 1.00 94.50 818 ILE A N 1
ATOM 6179 C CA . ILE A 1 818 ? -31.907 -12.553 -16.912 1.00 94.50 818 ILE A CA 1
ATOM 6180 C C . ILE A 1 818 ? -30.763 -13.527 -17.184 1.00 94.50 818 ILE A C 1
ATOM 6182 O O . ILE A 1 818 ? -31.000 -14.687 -17.514 1.00 94.50 818 ILE A O 1
ATOM 6186 N N . GLU A 1 819 ? -29.526 -13.081 -17.006 1.00 94.94 819 GLU A N 1
ATOM 6187 C CA . GLU A 1 819 ? -28.346 -13.933 -17.115 1.00 94.94 819 GLU A CA 1
ATOM 6188 C C . GLU A 1 819 ? -27.573 -13.996 -15.800 1.00 94.94 819 GLU A C 1
ATOM 6190 O O . GLU A 1 819 ? -27.400 -12.995 -15.101 1.00 94.94 819 GLU A O 1
ATOM 6195 N N . ILE A 1 820 ? -27.106 -15.200 -15.482 1.00 95.38 820 ILE A N 1
ATOM 6196 C CA . ILE A 1 820 ? -26.113 -15.468 -14.448 1.00 95.38 820 ILE A CA 1
ATOM 6197 C C . ILE A 1 820 ? -24.745 -15.240 -15.083 1.00 95.38 820 ILE A C 1
ATOM 6199 O O . ILE A 1 820 ? -24.489 -15.726 -16.183 1.00 95.38 820 ILE A O 1
ATOM 6203 N N . VAL A 1 821 ? -23.871 -14.507 -14.401 1.00 94.62 821 VAL A N 1
ATOM 6204 C CA . VAL A 1 821 ? -22.521 -14.171 -14.872 1.00 94.62 821 VAL A CA 1
ATOM 6205 C C . VAL A 1 821 ? -21.462 -14.885 -14.040 1.00 94.62 821 VAL A C 1
ATOM 6207 O O . VAL A 1 821 ? -20.550 -15.487 -14.608 1.00 94.62 821 VAL A O 1
ATOM 6210 N N . ASN A 1 822 ? -21.592 -14.862 -12.708 1.00 94.12 822 ASN A N 1
ATOM 6211 C CA . ASN A 1 822 ? -20.657 -15.520 -11.794 1.00 94.12 822 ASN A CA 1
ATOM 6212 C C . ASN A 1 822 ? -21.381 -16.406 -10.780 1.00 94.12 822 ASN A C 1
ATOM 6214 O O . ASN A 1 822 ? -22.444 -16.056 -10.270 1.00 94.12 822 ASN A O 1
ATOM 6218 N N . TRP A 1 823 ? -20.733 -17.518 -10.452 1.00 94.19 823 TRP A N 1
ATOM 6219 C CA . TRP A 1 823 ? -21.145 -18.497 -9.455 1.00 94.19 823 TRP A CA 1
ATOM 6220 C C . TRP A 1 823 ? -20.211 -18.373 -8.259 1.00 94.19 823 TRP A C 1
ATOM 6222 O O . TRP A 1 823 ? -18.999 -18.534 -8.414 1.00 94.19 823 TRP A O 1
ATOM 6232 N N . LYS A 1 824 ? -20.749 -18.044 -7.085 1.00 93.38 824 LYS A N 1
ATOM 6233 C CA . LYS A 1 824 ? -19.973 -17.738 -5.877 1.00 93.38 824 LYS A CA 1
ATOM 6234 C C . LYS A 1 824 ? -20.302 -18.719 -4.765 1.00 93.38 824 LYS A C 1
ATOM 6236 O O . LYS A 1 824 ? -21.474 -18.984 -4.500 1.00 93.38 824 LYS A O 1
ATOM 6241 N N . VAL A 1 825 ? -19.266 -19.211 -4.098 1.00 93.25 825 VAL A N 1
ATOM 6242 C CA . VAL A 1 825 ? -19.393 -20.076 -2.926 1.00 93.25 825 VAL A CA 1
ATOM 6243 C C . VAL A 1 825 ? -18.492 -19.566 -1.824 1.00 93.25 825 VAL A C 1
ATOM 6245 O O . VAL A 1 825 ? -17.315 -19.290 -2.049 1.00 93.25 825 VAL A O 1
ATOM 6248 N N . GLU A 1 826 ? -19.036 -19.510 -0.620 1.00 91.75 826 GLU A N 1
ATOM 6249 C CA . GLU A 1 826 ? -18.253 -19.473 0.605 1.00 91.75 826 GLU A CA 1
ATOM 6250 C C . GLU A 1 826 ? -18.434 -20.800 1.333 1.00 91.75 826 GLU A C 1
ATOM 6252 O O . GLU A 1 826 ? -19.555 -21.195 1.649 1.00 91.75 826 GLU A O 1
ATOM 6257 N N . ALA A 1 827 ? -17.325 -21.499 1.562 1.00 92.94 827 ALA A N 1
ATOM 6258 C CA . ALA A 1 827 ? -17.296 -22.683 2.404 1.00 92.94 827 ALA A CA 1
ATOM 6259 C C . ALA A 1 827 ? -16.739 -22.304 3.776 1.00 92.94 827 ALA A C 1
ATOM 6261 O O . ALA A 1 827 ? -15.686 -21.669 3.850 1.00 92.94 827 ALA A O 1
ATOM 6262 N N . SER A 1 828 ? -17.413 -22.702 4.851 1.00 92.94 828 SER A N 1
ATOM 6263 C CA . SER A 1 828 ? -16.976 -22.453 6.226 1.00 92.94 828 SER A CA 1
ATOM 6264 C C . SER A 1 828 ? -17.025 -23.724 7.066 1.00 92.94 828 SER A C 1
ATOM 6266 O O . SER A 1 828 ? -17.939 -24.540 6.939 1.00 92.94 828 SER A O 1
ATOM 6268 N N . GLY A 1 829 ? -16.032 -23.888 7.935 1.00 91.44 829 GLY A N 1
ATOM 6269 C CA . GLY A 1 829 ? -16.064 -24.863 9.016 1.00 91.44 829 GLY A CA 1
ATOM 6270 C C . GLY A 1 829 ? -16.995 -24.428 10.156 1.00 91.44 829 GLY A C 1
ATOM 6271 O O . GLY A 1 829 ? -17.647 -23.383 10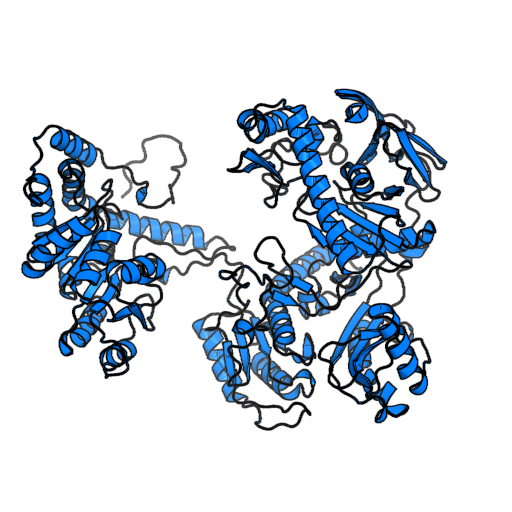.068 1.00 91.44 829 GLY A O 1
ATOM 6272 N N . PRO A 1 830 ? -17.063 -25.221 11.236 1.00 88.44 830 PRO A N 1
ATOM 6273 C CA . PRO A 1 830 ? -17.854 -24.873 12.408 1.00 88.44 830 PRO A CA 1
ATOM 6274 C C . PRO A 1 830 ? -17.307 -23.619 13.099 1.00 88.44 830 PRO A C 1
ATOM 6276 O O . PRO A 1 830 ? -16.100 -23.364 13.093 1.00 88.44 830 PRO A O 1
ATOM 6279 N N . GLU A 1 831 ? -18.204 -22.867 13.735 1.00 82.06 831 GLU A N 1
ATOM 6280 C CA . GLU A 1 831 ? -17.831 -21.744 14.596 1.00 82.06 831 GLU A CA 1
ATOM 6281 C C . GLU A 1 831 ? -16.941 -22.225 15.762 1.00 82.06 831 GLU A C 1
ATOM 6283 O O . GLU A 1 831 ? -17.225 -23.276 16.353 1.00 82.06 831 GLU A O 1
ATOM 6288 N N . PRO A 1 832 ? -15.867 -21.497 16.121 1.00 80.44 832 PRO A N 1
ATOM 6289 C CA . PRO A 1 832 ? -15.001 -21.884 17.233 1.00 80.44 832 PRO A CA 1
ATOM 6290 C C . PRO A 1 832 ? -15.729 -21.889 18.590 1.00 80.44 832 PRO A C 1
ATOM 6292 O O . PRO A 1 832 ? -16.435 -20.938 18.926 1.00 80.44 832 PRO A O 1
ATOM 6295 N N . GLU A 1 833 ? -15.456 -22.887 19.447 1.00 73.56 833 GLU A N 1
ATOM 6296 C CA . GLU A 1 833 ? -16.027 -22.976 20.814 1.00 73.56 833 GLU A CA 1
ATOM 6297 C C . GLU A 1 833 ? -15.760 -21.729 21.679 1.00 73.56 833 GLU A C 1
ATOM 6299 O O . GLU A 1 833 ? -16.489 -21.453 22.637 1.00 73.56 833 GLU A O 1
ATOM 6304 N N . PHE A 1 834 ? -14.694 -20.980 21.374 1.00 73.88 834 PHE A N 1
ATOM 6305 C CA . PHE A 1 834 ? -14.324 -19.767 22.099 1.00 73.88 834 PHE A CA 1
ATOM 6306 C C . PHE A 1 834 ? -15.439 -18.716 22.070 1.00 73.88 834 PHE A C 1
ATOM 6308 O O . PHE A 1 834 ? -15.650 -18.040 23.077 1.00 73.88 834 PHE A O 1
ATOM 6315 N N . ALA A 1 835 ? -16.195 -18.622 20.970 1.00 66.19 835 ALA A N 1
ATOM 6316 C CA . ALA A 1 835 ? -17.299 -17.678 20.853 1.00 66.19 835 ALA A CA 1
ATOM 6317 C C . ALA A 1 835 ? -18.299 -17.863 22.009 1.00 66.19 835 ALA A C 1
ATOM 6319 O O . ALA A 1 835 ? -18.577 -16.914 22.741 1.00 66.19 835 ALA A O 1
ATOM 6320 N N . ASP A 1 836 ? -18.754 -19.083 22.280 1.00 64.88 836 ASP A N 1
ATOM 6321 C CA . ASP A 1 836 ? -19.760 -19.337 23.321 1.00 64.88 836 ASP A CA 1
ATOM 6322 C C . ASP A 1 836 ? -19.237 -19.108 24.748 1.00 64.88 836 ASP A C 1
ATOM 6324 O O . ASP A 1 836 ? -19.996 -18.729 25.647 1.00 64.88 836 ASP A O 1
ATOM 6328 N N . ARG A 1 837 ? -17.929 -19.300 24.960 1.00 69.75 837 ARG A N 1
ATOM 6329 C CA . ARG A 1 837 ? -17.276 -19.174 26.274 1.00 69.75 837 ARG A CA 1
ATOM 6330 C C . ARG A 1 837 ? -16.712 -17.788 26.559 1.00 69.75 837 ARG A C 1
ATOM 6332 O O . ARG A 1 837 ? -16.310 -17.539 27.694 1.00 69.75 837 ARG A O 1
ATOM 6339 N N . TYR A 1 838 ? -16.685 -16.892 25.574 1.00 72.25 838 TYR A N 1
ATOM 6340 C CA . TYR A 1 838 ? -16.140 -15.552 25.747 1.00 72.25 838 TYR A CA 1
ATOM 6341 C C . TYR A 1 838 ? -16.935 -14.772 26.805 1.00 72.25 838 TYR A C 1
ATOM 6343 O O . TYR A 1 838 ? -18.076 -14.344 26.577 1.00 72.25 838 TYR A O 1
ATOM 6351 N N . ARG A 1 839 ? -16.321 -14.637 27.983 1.00 74.56 839 ARG A N 1
ATOM 6352 C CA . ARG A 1 839 ? -16.783 -13.892 29.157 1.00 74.56 839 ARG A CA 1
ATOM 6353 C C . ARG A 1 839 ? -15.591 -13.081 29.670 1.00 74.56 839 ARG A C 1
ATOM 6355 O O . ARG A 1 839 ? -14.869 -13.561 30.539 1.00 74.56 839 ARG A O 1
ATOM 6362 N N . PRO A 1 840 ? -15.322 -11.906 29.078 1.00 72.19 840 PRO A N 1
ATOM 6363 C CA . PRO A 1 840 ? -14.114 -11.141 29.383 1.00 72.19 840 PRO A CA 1
ATOM 6364 C C . PRO A 1 840 ? -14.159 -10.484 30.768 1.00 72.19 840 PRO A C 1
ATOM 6366 O O . PRO A 1 840 ? -13.134 -10.033 31.265 1.00 72.19 840 PRO A O 1
ATOM 6369 N N . PHE A 1 841 ? -15.337 -10.447 31.392 1.00 72.50 841 PHE A N 1
ATOM 6370 C CA . PHE A 1 841 ? -15.572 -9.846 32.693 1.00 72.50 841 PHE A CA 1
ATOM 6371 C C . PHE A 1 841 ? -16.077 -10.891 33.694 1.00 72.50 841 PHE A C 1
ATOM 6373 O O . PHE A 1 841 ? -17.005 -11.648 33.401 1.00 72.50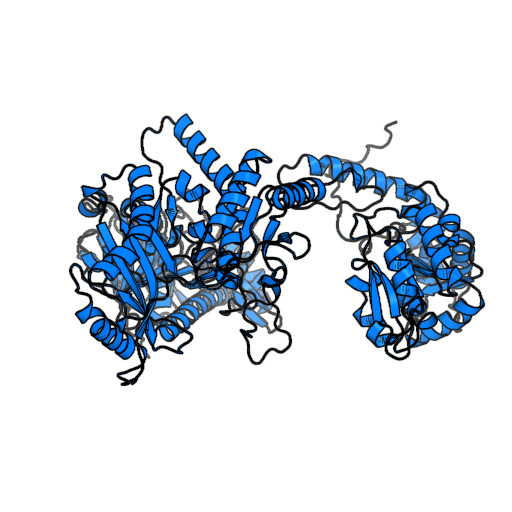 841 PHE A O 1
ATOM 6380 N N . SER A 1 842 ? -15.469 -10.924 34.882 1.00 67.75 842 SER A N 1
ATOM 6381 C CA . SER A 1 842 ? -15.855 -11.797 36.002 1.00 67.75 842 SER A CA 1
ATOM 6382 C C . SER A 1 842 ? -16.059 -11.024 37.313 1.00 67.75 842 SER A C 1
ATOM 6384 O O . SER A 1 842 ? -15.945 -11.615 38.387 1.00 67.75 842 SER A O 1
ATOM 6386 N N . GLY A 1 843 ? -16.326 -9.716 37.227 1.00 71.69 843 GLY A N 1
ATOM 6387 C CA . GLY A 1 843 ? -16.354 -8.783 38.359 1.00 71.69 843 GLY A CA 1
ATOM 6388 C C . GLY A 1 843 ? -15.110 -7.889 38.427 1.00 71.69 843 GLY A C 1
ATOM 6389 O O . GLY A 1 843 ? -14.134 -8.120 37.707 1.00 71.69 843 GLY A O 1
ATOM 6390 N N . ALA A 1 844 ? -15.149 -6.883 39.304 1.00 75.00 844 ALA A N 1
ATOM 6391 C CA . ALA A 1 844 ? -14.026 -5.981 39.564 1.00 75.00 844 ALA A CA 1
ATOM 6392 C C . ALA A 1 844 ? -12.772 -6.752 40.029 1.00 75.00 844 ALA A C 1
ATOM 6394 O O . ALA A 1 844 ? -12.826 -7.569 40.952 1.00 75.00 844 ALA A O 1
ATOM 6395 N N . LEU A 1 845 ? -11.633 -6.491 39.383 1.00 67.44 845 LEU A N 1
ATOM 6396 C CA . LEU A 1 845 ? -10.347 -7.149 39.649 1.00 67.44 845 LEU A CA 1
ATOM 6397 C C . LEU A 1 845 ? -9.525 -6.424 40.720 1.00 67.44 845 LEU A C 1
ATOM 6399 O O . LEU A 1 845 ? -8.712 -7.045 41.407 1.00 67.44 845 LEU A O 1
ATOM 6403 N N . THR A 1 846 ? -9.726 -5.116 40.863 1.00 63.81 846 THR A N 1
ATOM 6404 C CA . THR A 1 846 ? -9.029 -4.254 41.821 1.00 63.81 846 THR A CA 1
ATOM 6405 C C . THR A 1 846 ? -10.039 -3.561 42.739 1.00 63.81 846 THR A C 1
ATOM 6407 O O . THR A 1 846 ? -11.221 -3.448 42.429 1.00 63.81 846 THR A O 1
ATOM 6410 N N . SER A 1 847 ? -9.593 -3.144 43.930 1.00 64.12 847 SER A N 1
ATOM 6411 C CA . SER A 1 847 ? -10.478 -2.576 44.960 1.00 64.12 847 SER A CA 1
ATOM 6412 C C . SER A 1 847 ? -10.617 -1.053 44.905 1.00 64.12 847 SER A C 1
ATOM 6414 O O . SER A 1 847 ? -11.361 -0.492 45.705 1.00 64.12 847 SER A O 1
ATOM 6416 N N . GLN A 1 848 ? -9.847 -0.370 44.053 1.00 71.69 848 GLN A N 1
ATOM 6417 C CA . GLN A 1 848 ? -9.803 1.089 43.998 1.00 71.69 848 GLN A CA 1
ATOM 6418 C C . GLN A 1 848 ? -10.264 1.579 42.624 1.00 71.69 848 GLN A C 1
ATOM 6420 O O . GLN A 1 848 ? -9.508 1.542 41.663 1.00 71.69 848 GLN A O 1
ATOM 6425 N N . GLU A 1 849 ? -11.506 2.057 42.561 1.00 78.50 849 GLU A N 1
ATOM 6426 C CA . GLU A 1 849 ? -12.152 2.512 41.322 1.00 78.50 849 GLU A CA 1
ATOM 6427 C C . GLU A 1 849 ? -11.533 3.793 40.760 1.00 78.50 849 GLU A C 1
ATOM 6429 O O . GLU A 1 849 ? -11.281 3.883 39.562 1.00 78.50 849 GLU A O 1
ATOM 6434 N N . GLN A 1 850 ? -11.262 4.779 41.618 1.00 86.38 850 GLN A N 1
ATOM 6435 C CA . GLN A 1 850 ? -10.612 6.029 41.232 1.00 86.38 850 GLN A CA 1
ATOM 6436 C C . GLN A 1 850 ? -9.125 5.979 41.597 1.00 86.38 850 GLN A C 1
ATOM 6438 O O . GLN A 1 850 ? -8.759 5.953 42.778 1.00 86.38 850 GLN A O 1
ATOM 6443 N N . VAL A 1 851 ? -8.270 5.993 40.577 1.00 86.88 851 VAL A N 1
ATOM 6444 C CA . VAL A 1 851 ? -6.808 5.890 40.717 1.00 86.88 851 VAL A CA 1
ATOM 6445 C C . VAL A 1 851 ? -6.108 7.243 40.773 1.00 86.88 851 VAL A C 1
ATOM 6447 O O . VAL A 1 851 ? -4.966 7.319 41.220 1.00 86.88 851 VAL A O 1
ATOM 6450 N N . GLY A 1 852 ? -6.795 8.322 40.392 1.00 88.56 852 GLY A N 1
ATOM 6451 C CA . GLY A 1 852 ? -6.246 9.669 40.481 1.00 88.56 852 GLY A CA 1
ATOM 6452 C C . GLY A 1 852 ? -7.159 10.748 39.912 1.00 88.56 852 GLY A C 1
ATOM 6453 O O . GLY A 1 852 ? -8.369 10.557 39.753 1.00 88.56 852 GLY A O 1
ATOM 6454 N N . GLU A 1 853 ? -6.547 11.890 39.617 1.00 89.94 853 GLU A N 1
ATOM 6455 C CA . GLU A 1 853 ? -7.148 13.013 38.904 1.00 89.94 853 GLU A CA 1
ATOM 6456 C C . GLU A 1 853 ? -6.163 13.507 37.834 1.00 89.94 853 GLU A C 1
ATOM 6458 O O . GLU A 1 853 ? -4.948 13.456 38.042 1.00 89.94 853 GLU A O 1
ATOM 6463 N N . ALA A 1 854 ? -6.679 13.967 36.696 1.00 88.12 854 ALA A N 1
ATOM 6464 C CA . ALA A 1 854 ? -5.894 14.521 35.597 1.00 88.12 854 ALA A CA 1
ATOM 6465 C C . ALA A 1 854 ? -6.522 15.828 35.095 1.00 88.12 854 ALA A C 1
ATOM 6467 O O . ALA A 1 854 ? -7.745 15.978 35.075 1.00 88.12 854 ALA A O 1
ATOM 6468 N N . GLY A 1 855 ? -5.687 16.777 34.667 1.00 89.44 855 GLY A N 1
ATOM 6469 C CA . GLY A 1 855 ? -6.150 17.993 34.001 1.00 89.44 855 GLY A CA 1
ATOM 6470 C C . GLY A 1 855 ? -6.547 17.690 32.560 1.00 89.44 855 GLY A C 1
ATOM 6471 O O . GLY A 1 855 ? -5.670 17.528 31.725 1.00 89.44 855 GLY A O 1
ATOM 6472 N N . ILE A 1 856 ? -7.845 17.634 32.271 1.00 90.06 856 ILE A N 1
ATOM 6473 C CA . ILE A 1 856 ? -8.402 17.306 30.953 1.00 90.06 856 ILE A CA 1
ATOM 6474 C C . ILE A 1 856 ? -8.899 18.578 30.275 1.00 90.06 856 ILE A C 1
ATOM 6476 O O . ILE A 1 856 ? -9.663 19.347 30.867 1.00 90.06 856 ILE A O 1
ATOM 6480 N N . PHE A 1 857 ? -8.535 18.789 29.013 1.00 90.50 857 PHE A N 1
ATOM 6481 C CA . PHE A 1 857 ? -9.091 19.884 28.228 1.00 90.50 857 PHE A CA 1
ATOM 6482 C C . PHE A 1 857 ? -10.547 19.593 27.849 1.00 90.50 857 PHE A C 1
ATOM 6484 O O . PHE A 1 857 ? -10.833 18.637 27.125 1.00 90.50 857 PHE A O 1
ATOM 6491 N N . CYS A 1 858 ? -11.458 20.443 28.326 1.00 84.81 858 CYS A N 1
ATOM 6492 C CA . CYS A 1 858 ? -12.886 20.380 28.031 1.00 84.81 858 CYS A CA 1
ATOM 6493 C C . CYS A 1 858 ? -13.278 21.592 27.174 1.00 84.81 858 CYS A C 1
ATOM 6495 O O . CYS A 1 858 ? -13.225 22.731 27.653 1.00 84.81 858 CYS A O 1
ATOM 6497 N N . ASP A 1 859 ? -13.696 21.361 25.927 1.00 76.88 859 ASP A N 1
ATOM 6498 C CA . ASP A 1 859 ? -14.109 22.423 25.000 1.00 76.88 859 ASP A CA 1
ATOM 6499 C C . ASP A 1 859 ? -15.320 23.209 25.528 1.00 76.88 859 ASP A C 1
ATOM 6501 O O . ASP A 1 859 ? -15.325 24.440 25.471 1.00 76.88 859 ASP A O 1
ATOM 6505 N N . ASP A 1 860 ? -16.271 22.515 26.156 1.00 66.50 860 ASP A N 1
ATOM 6506 C CA . ASP A 1 860 ? -17.486 23.103 26.739 1.00 66.50 860 ASP A CA 1
ATOM 6507 C C . ASP A 1 860 ? -17.235 23.944 28.011 1.00 66.50 860 ASP A C 1
ATOM 6509 O O . ASP A 1 860 ? -18.050 24.797 28.367 1.00 66.50 860 ASP A O 1
ATOM 6513 N N . ALA A 1 861 ? -16.110 23.732 28.711 1.00 57.41 861 ALA A N 1
ATOM 6514 C CA . ALA A 1 861 ? -15.792 24.385 29.991 1.00 57.41 861 ALA A CA 1
ATOM 6515 C C . ALA A 1 861 ? -14.730 25.498 29.880 1.00 57.41 861 ALA A C 1
ATOM 6517 O O . ALA A 1 861 ? -14.308 26.060 30.893 1.00 57.41 861 ALA A O 1
ATOM 6518 N N . THR A 1 862 ? -14.307 25.860 28.663 1.00 58.19 862 THR A N 1
ATOM 6519 C CA . THR A 1 862 ? -13.295 26.900 28.382 1.00 58.19 862 THR A CA 1
ATOM 6520 C C . THR A 1 862 ? -11.931 26.684 29.068 1.00 58.19 862 THR A C 1
ATOM 6522 O O . THR A 1 862 ? -11.290 27.653 29.475 1.00 58.19 862 THR A O 1
ATOM 6525 N N . GLY A 1 863 ? -11.449 25.436 29.192 1.00 77.94 863 GLY A N 1
ATOM 6526 C CA . GLY A 1 863 ? -10.086 25.173 29.683 1.00 77.94 863 GLY A CA 1
ATOM 6527 C C . GLY A 1 863 ? -9.812 23.758 30.206 1.00 77.94 863 GLY A C 1
ATOM 6528 O O . GLY A 1 863 ? -10.607 22.839 30.020 1.00 77.94 863 GLY A O 1
ATOM 6529 N N . LEU A 1 864 ? -8.656 23.598 30.864 1.00 84.56 864 LEU A N 1
ATOM 6530 C CA . LEU A 1 864 ? -8.280 22.380 31.589 1.00 84.56 864 LEU A CA 1
ATOM 6531 C C . LEU A 1 864 ? -9.094 22.271 32.886 1.00 84.56 864 LEU A C 1
ATOM 6533 O O . LEU A 1 864 ? -9.036 23.163 33.735 1.00 84.56 864 LEU A O 1
ATOM 6537 N N . ALA A 1 865 ? -9.819 21.170 33.054 1.00 86.56 865 ALA A N 1
ATOM 6538 C CA . ALA A 1 865 ? -10.543 20.829 34.271 1.00 86.56 865 ALA A CA 1
ATOM 6539 C C . ALA A 1 865 ? -9.882 19.623 34.943 1.00 86.56 865 ALA A C 1
ATOM 6541 O O . ALA A 1 865 ? -9.544 18.647 34.279 1.00 86.56 865 ALA A O 1
ATOM 6542 N N . ASN A 1 866 ? -9.705 19.672 36.263 1.00 89.94 866 ASN A N 1
ATOM 6543 C CA . ASN A 1 866 ? -9.205 18.523 37.011 1.00 89.94 866 ASN A CA 1
ATOM 6544 C C . ASN A 1 866 ? -10.331 17.489 37.157 1.00 89.94 866 ASN A C 1
ATOM 6546 O O . ASN A 1 866 ? -11.367 17.793 37.751 1.00 89.94 866 ASN A O 1
ATOM 6550 N N . CYS A 1 867 ? -10.144 16.309 36.577 1.00 91.69 867 CYS A N 1
ATOM 6551 C CA . CYS A 1 867 ? -11.187 15.306 36.402 1.00 91.69 867 CYS A CA 1
ATOM 6552 C C . CYS A 1 867 ? -10.745 13.950 36.964 1.00 91.69 867 CYS A C 1
ATOM 6554 O O . CYS A 1 867 ? -9.557 13.626 36.899 1.00 91.69 867 CYS A O 1
ATOM 6556 N N . PRO A 1 868 ? -11.677 13.132 37.480 1.00 93.94 868 PRO A N 1
ATOM 6557 C CA . PRO A 1 868 ? -11.354 11.811 38.002 1.00 93.94 868 PRO A CA 1
ATOM 6558 C C . PRO A 1 868 ? -10.841 10.874 36.900 1.00 93.94 868 PRO A C 1
ATOM 6560 O O . PRO A 1 868 ? -11.358 10.855 35.778 1.00 93.94 868 PRO A O 1
ATOM 6563 N N . VAL A 1 869 ? -9.842 10.064 37.258 1.00 94.38 869 VAL A N 1
ATOM 6564 C CA . VAL A 1 869 ? -9.327 8.958 36.442 1.00 94.38 869 VAL A CA 1
ATOM 6565 C C . VAL A 1 869 ? -9.747 7.646 37.094 1.00 94.38 869 VAL A C 1
ATOM 6567 O O . VAL A 1 869 ? -9.389 7.373 38.244 1.00 94.38 869 VAL A O 1
ATOM 6570 N N . TYR A 1 870 ? -10.513 6.848 36.357 1.00 93.88 870 TYR A N 1
ATOM 6571 C CA . TYR A 1 870 ? -11.005 5.546 36.791 1.00 93.88 870 TYR A CA 1
ATOM 6572 C C . TYR A 1 870 ? -10.165 4.414 36.202 1.00 93.88 870 TYR A C 1
ATOM 6574 O O . TYR A 1 870 ? -9.856 4.432 35.010 1.00 93.88 870 TYR A O 1
ATOM 6582 N N . ASP A 1 871 ? -9.844 3.412 37.018 1.00 90.81 871 ASP A N 1
ATOM 6583 C CA . ASP A 1 871 ? -9.259 2.155 36.543 1.00 90.81 871 ASP A CA 1
ATOM 6584 C C . ASP A 1 871 ? -10.363 1.283 35.943 1.00 90.81 871 ASP A C 1
ATOM 6586 O O . ASP A 1 871 ? -11.298 0.874 36.635 1.00 90.81 871 ASP A O 1
ATOM 6590 N N . ARG A 1 872 ? -10.243 0.976 34.648 1.00 90.62 872 ARG A N 1
ATOM 6591 C CA . ARG A 1 872 ? -11.174 0.115 33.914 1.00 90.62 872 ARG A CA 1
ATOM 6592 C C . ARG A 1 872 ? -11.404 -1.222 34.613 1.00 90.62 872 ARG A C 1
ATOM 6594 O O . ARG A 1 872 ? -12.521 -1.736 34.563 1.00 90.62 872 ARG A O 1
ATOM 6601 N N . TYR A 1 873 ? -10.366 -1.779 35.235 1.00 88.50 873 TYR A N 1
ATOM 6602 C CA . TYR A 1 873 ? -10.377 -3.107 35.843 1.00 88.50 873 TYR A CA 1
ATOM 6603 C C . TYR A 1 873 ? -11.020 -3.137 37.240 1.00 88.50 873 TYR A C 1
ATOM 6605 O O . TYR A 1 873 ? -11.320 -4.224 37.737 1.00 88.50 873 TYR A O 1
ATOM 6613 N N . ALA A 1 874 ? -11.279 -1.977 37.853 1.00 89.38 874 ALA A N 1
ATOM 6614 C CA . ALA A 1 874 ? -12.021 -1.852 39.112 1.00 89.38 874 ALA A CA 1
ATOM 6615 C C . ALA A 1 874 ? -13.535 -1.666 38.921 1.00 89.38 874 ALA A C 1
ATOM 6617 O O . ALA A 1 874 ? -14.275 -1.745 39.898 1.00 89.38 874 ALA A O 1
ATOM 6618 N N . LEU A 1 875 ? -14.006 -1.385 37.701 1.00 89.88 875 LEU A N 1
ATOM 6619 C CA . LEU A 1 875 ? -15.415 -1.064 37.471 1.00 89.88 875 LEU A CA 1
ATOM 6620 C C . LEU A 1 875 ? -16.295 -2.318 37.517 1.00 89.88 875 LEU A C 1
ATOM 6622 O O . LEU A 1 875 ? -15.994 -3.308 36.847 1.00 89.88 875 LEU A O 1
ATOM 6626 N N . ASP A 1 876 ? -17.399 -2.253 38.267 1.00 88.69 876 ASP A N 1
ATOM 6627 C CA . ASP A 1 876 ? -18.349 -3.364 38.394 1.00 88.69 876 ASP A CA 1
ATOM 6628 C C . ASP A 1 876 ? -19.596 -3.193 37.511 1.00 88.69 876 ASP A C 1
ATOM 6630 O O . ASP A 1 876 ? -19.931 -2.098 37.050 1.00 88.69 876 ASP A O 1
ATOM 6634 N N . GLN A 1 877 ? -20.306 -4.294 37.267 1.00 89.25 877 GLN A N 1
ATOM 6635 C CA . GLN A 1 877 ? -21.527 -4.304 36.465 1.00 89.25 877 GLN A CA 1
ATOM 6636 C C . GLN A 1 877 ? -22.558 -3.287 36.989 1.00 89.25 877 GLN A C 1
ATOM 6638 O O . GLN A 1 877 ? -22.860 -3.223 38.181 1.00 89.25 877 GLN A O 1
ATOM 6643 N N . GLY A 1 878 ? -23.157 -2.517 36.077 1.00 89.81 878 GLY A N 1
ATOM 6644 C CA . GLY A 1 878 ? -24.171 -1.508 36.392 1.00 89.81 878 GLY A CA 1
ATOM 6645 C C . GLY A 1 878 ? -23.613 -0.211 36.982 1.00 89.81 878 GLY A C 1
ATOM 6646 O O . GLY A 1 878 ? -24.383 0.725 37.222 1.00 89.81 878 GLY A O 1
ATOM 6647 N N . GLN A 1 879 ? -22.296 -0.119 37.195 1.00 92.38 879 GLN A N 1
ATOM 6648 C CA . GLN A 1 879 ? -21.653 1.119 37.612 1.00 92.38 879 GLN A CA 1
ATOM 6649 C C . GLN A 1 879 ? -21.828 2.202 36.544 1.00 92.38 879 GLN A C 1
ATOM 6651 O O . GLN A 1 879 ? -21.786 1.935 35.340 1.00 92.38 879 GLN A O 1
ATOM 6656 N N . ARG A 1 880 ? -22.041 3.440 37.003 1.00 94.56 880 ARG A N 1
ATOM 6657 C CA . ARG A 1 880 ? -22.255 4.609 36.149 1.00 94.56 880 ARG A CA 1
ATOM 6658 C C . ARG A 1 880 ? -21.210 5.676 36.418 1.00 94.56 880 ARG A C 1
ATOM 6660 O O . ARG A 1 880 ? -20.945 5.996 37.575 1.00 94.56 880 ARG A O 1
ATOM 6667 N N . ILE A 1 881 ? -20.671 6.247 35.347 1.00 94.25 881 ILE A N 1
ATOM 6668 C CA . ILE A 1 881 ? -19.702 7.346 35.387 1.00 94.25 881 ILE A CA 1
ATOM 6669 C C . ILE A 1 881 ? -20.263 8.490 34.549 1.00 94.25 881 ILE A C 1
ATOM 6671 O O . ILE A 1 881 ? -20.726 8.269 33.431 1.00 94.25 881 ILE A O 1
ATOM 6675 N N . THR A 1 882 ? -20.215 9.706 35.080 1.00 93.06 882 THR A N 1
ATOM 6676 C CA . THR A 1 882 ? -20.604 10.918 34.352 1.00 93.06 882 THR A CA 1
ATOM 6677 C C . THR A 1 882 ? -19.356 11.738 34.070 1.00 93.06 882 THR A C 1
ATOM 6679 O O . THR A 1 882 ? -18.553 11.960 34.974 1.00 93.06 882 THR A O 1
ATOM 6682 N N . GLY A 1 883 ? -19.195 12.178 32.824 1.00 90.44 883 GLY A N 1
ATOM 6683 C CA . GLY A 1 883 ? -18.086 13.025 32.416 1.00 90.44 883 GLY A CA 1
ATOM 6684 C C . GLY A 1 883 ? -18.198 14.468 32.936 1.00 90.44 883 GLY A C 1
ATOM 6685 O O . GLY A 1 883 ? -19.294 14.928 33.282 1.00 90.44 883 GLY A O 1
ATOM 6686 N N . PRO A 1 884 ? -17.081 15.214 32.970 1.00 92.00 884 PRO A N 1
ATOM 6687 C CA . PRO A 1 884 ? -15.800 14.861 32.359 1.00 92.00 884 PRO A CA 1
ATOM 6688 C C . PRO A 1 884 ? -14.971 13.898 33.225 1.00 92.00 884 PRO A C 1
ATOM 6690 O O . PRO A 1 884 ? -14.865 14.074 34.437 1.00 92.00 884 PRO A O 1
ATOM 6693 N N . ALA A 1 885 ? -14.409 12.859 32.605 1.00 94.00 885 ALA A N 1
ATOM 6694 C CA . ALA A 1 885 ? -13.633 11.815 33.280 1.00 94.00 885 ALA A CA 1
ATOM 6695 C C . ALA A 1 885 ? -12.766 11.032 32.282 1.00 94.00 885 ALA A C 1
ATOM 6697 O O . ALA A 1 885 ? -13.080 10.987 31.089 1.00 94.00 885 ALA A O 1
ATOM 6698 N N . LEU A 1 886 ? -11.721 10.364 32.778 1.00 94.94 886 LEU A N 1
ATOM 6699 C CA . LEU A 1 886 ? -11.000 9.332 32.024 1.00 94.94 886 LEU A CA 1
ATOM 6700 C C . LEU A 1 886 ? -11.322 7.952 32.584 1.00 94.94 886 LEU A C 1
ATOM 6702 O O . LEU A 1 886 ? -11.368 7.770 33.800 1.00 94.94 886 LEU A O 1
ATOM 6706 N N . VAL A 1 887 ? -11.476 6.972 31.699 1.00 94.44 887 VAL A N 1
ATOM 6707 C CA . VAL A 1 887 ? -11.429 5.554 32.072 1.00 94.44 887 VAL A CA 1
ATOM 6708 C C . VAL A 1 887 ? -10.205 4.940 31.413 1.00 94.44 887 VAL A C 1
ATOM 6710 O O . VAL A 1 887 ? -10.096 4.919 30.185 1.00 94.44 887 VAL A O 1
ATOM 6713 N N . GLN A 1 888 ? -9.271 4.482 32.236 1.00 90.88 888 GLN A N 1
ATOM 6714 C CA . GLN A 1 888 ? -7.965 4.011 31.810 1.00 90.88 888 GLN A CA 1
ATOM 6715 C C . GLN A 1 888 ? -7.899 2.484 31.819 1.00 90.88 888 GLN A C 1
ATOM 6717 O O . GLN A 1 888 ? -8.203 1.851 32.826 1.00 90.88 888 GLN A O 1
ATOM 6722 N N . GLU A 1 889 ? -7.447 1.908 30.708 1.00 89.00 889 GLU A N 1
ATOM 6723 C CA . GLU A 1 889 ? -6.993 0.520 30.612 1.00 89.00 889 GLU A CA 1
ATOM 6724 C C . GLU A 1 889 ? -5.522 0.493 30.167 1.00 89.00 889 GLU A C 1
ATOM 6726 O O . GLU A 1 889 ? -4.944 1.530 29.834 1.00 89.00 889 GLU A O 1
ATOM 6731 N N . ASN A 1 890 ? -4.879 -0.675 30.188 1.00 87.75 890 ASN A N 1
ATOM 6732 C CA . ASN A 1 890 ? -3.442 -0.760 29.893 1.00 87.75 890 ASN A CA 1
ATOM 6733 C C . ASN A 1 890 ? -3.126 -0.331 28.452 1.00 87.75 890 ASN A C 1
ATOM 6735 O O . ASN A 1 890 ? -2.075 0.254 28.195 1.00 87.75 890 ASN A O 1
ATOM 6739 N N . GLU A 1 891 ? -4.027 -0.629 27.517 1.00 86.50 891 GLU A N 1
ATOM 6740 C CA . GLU A 1 891 ? -3.817 -0.461 26.083 1.00 86.50 891 GLU A CA 1
ATOM 6741 C C . GLU A 1 891 ? -4.556 0.746 25.480 1.00 86.50 891 GLU A C 1
ATOM 6743 O O . GLU A 1 891 ? -4.300 1.081 24.324 1.00 86.50 891 GLU A O 1
ATOM 6748 N N . ALA A 1 892 ? -5.466 1.391 26.220 1.00 90.69 892 ALA A N 1
ATOM 6749 C CA . ALA A 1 892 ? -6.285 2.496 25.721 1.00 90.69 892 ALA A CA 1
ATOM 6750 C C . ALA A 1 892 ? -6.763 3.444 26.837 1.00 90.69 892 ALA A C 1
ATOM 6752 O O . ALA A 1 892 ? -6.683 3.161 28.031 1.00 90.69 892 ALA A O 1
ATOM 6753 N N . THR A 1 893 ? -7.287 4.607 26.453 1.00 93.44 893 THR A N 1
ATOM 6754 C CA . THR A 1 893 ? -7.908 5.557 27.387 1.00 93.44 893 THR A CA 1
ATOM 6755 C C . THR A 1 893 ? -9.201 6.084 26.791 1.00 93.44 893 THR A C 1
ATOM 6757 O O . THR A 1 893 ? -9.207 6.617 25.684 1.00 93.44 893 THR A O 1
ATOM 6760 N N . THR A 1 894 ? -10.305 5.916 27.516 1.00 95.12 894 THR A N 1
ATOM 6761 C CA . THR A 1 894 ? -11.612 6.465 27.141 1.00 95.12 894 THR A CA 1
ATOM 6762 C C . THR A 1 894 ? -11.751 7.862 27.727 1.00 95.12 894 THR A C 1
ATOM 6764 O O . THR A 1 894 ? -11.604 8.036 28.938 1.00 95.12 894 THR A O 1
ATOM 6767 N N . VAL A 1 895 ? -12.066 8.844 26.882 1.00 94.12 895 VAL A N 1
ATOM 6768 C CA . VAL A 1 895 ? -12.226 10.251 27.279 1.00 94.12 895 VAL A CA 1
ATOM 6769 C C . VAL A 1 895 ? -13.708 10.618 27.268 1.00 94.12 895 VAL A C 1
ATOM 6771 O O . VAL A 1 895 ? -14.342 10.584 26.215 1.00 94.12 895 VAL A O 1
ATOM 6774 N N . LEU A 1 896 ? -14.264 10.988 28.424 1.00 92.81 896 LEU A N 1
ATOM 6775 C CA . LEU A 1 896 ? -15.639 11.481 28.541 1.00 92.81 896 LEU A CA 1
ATOM 6776 C C . LEU A 1 896 ? -15.674 13.007 28.566 1.00 92.81 896 LEU A C 1
ATOM 6778 O O . LEU A 1 896 ? -14.982 13.623 29.379 1.00 92.81 896 LEU A O 1
ATOM 6782 N N . SER A 1 897 ? -16.517 13.620 27.728 1.00 88.00 897 SER A N 1
ATOM 6783 C CA . SER A 1 897 ? -16.794 15.057 27.803 1.00 88.00 897 SER A CA 1
ATOM 6784 C C . SER A 1 897 ? -17.855 15.364 28.864 1.00 88.00 897 SER A C 1
ATOM 6786 O O . SER A 1 897 ? -18.472 14.476 29.457 1.00 88.00 897 SER A O 1
ATOM 6788 N N . VAL A 1 898 ? -18.081 16.653 29.109 1.00 87.50 898 VAL A N 1
ATOM 6789 C CA . VAL A 1 898 ? -19.095 17.128 30.053 1.00 87.50 898 VAL A CA 1
ATOM 6790 C C . VAL A 1 898 ? -20.481 16.604 29.656 1.00 87.50 898 VAL A C 1
ATOM 6792 O O . VAL A 1 898 ? -20.933 16.793 28.532 1.00 87.50 898 VAL A O 1
ATOM 6795 N N . GLY A 1 899 ? -21.169 15.952 30.597 1.00 86.31 899 GLY A N 1
ATOM 6796 C CA . GLY A 1 899 ? -22.538 15.459 30.403 1.00 86.31 899 GLY A CA 1
ATOM 6797 C C . GLY A 1 899 ? -22.657 14.099 29.709 1.00 86.31 899 GLY A C 1
ATOM 6798 O O . GLY A 1 899 ? -23.746 13.521 29.732 1.00 86.31 899 GLY A O 1
ATOM 6799 N N . ASP A 1 900 ? -21.573 13.558 29.148 1.00 92.00 900 ASP A N 1
ATOM 6800 C CA . ASP A 1 900 ? -21.560 12.178 28.665 1.00 92.00 900 ASP A CA 1
ATOM 6801 C C . ASP A 1 900 ? -21.688 11.215 29.854 1.00 92.00 900 ASP A C 1
ATOM 6803 O O . ASP A 1 900 ? -21.201 11.482 30.957 1.00 92.00 900 ASP A O 1
ATOM 6807 N N . THR A 1 901 ? -22.349 10.079 29.644 1.00 95.25 901 THR A N 1
ATOM 6808 C CA . THR A 1 901 ? -22.525 9.062 30.692 1.00 95.25 901 THR A CA 1
ATOM 6809 C C . THR A 1 901 ? -22.094 7.699 30.189 1.00 95.25 901 THR A C 1
ATOM 6811 O O . THR A 1 901 ? -22.414 7.333 29.063 1.00 95.25 901 THR A O 1
ATOM 6814 N N . ILE A 1 902 ? -21.388 6.946 31.026 1.00 95.88 902 ILE A N 1
ATOM 6815 C CA . ILE A 1 902 ? -21.045 5.543 30.801 1.00 95.88 902 ILE A CA 1
ATOM 6816 C C . ILE A 1 902 ? -21.820 4.668 31.781 1.00 95.88 902 ILE A C 1
ATOM 6818 O O . ILE A 1 902 ? -21.945 5.012 32.956 1.00 95.88 902 ILE A O 1
ATOM 6822 N N . GLU A 1 903 ? -22.290 3.521 31.301 1.00 95.50 903 GLU A N 1
ATOM 6823 C CA . GLU A 1 903 ? -22.795 2.406 32.105 1.00 95.50 903 GLU A CA 1
ATOM 6824 C C . GLU A 1 903 ? -22.032 1.122 31.756 1.00 95.50 903 GLU A C 1
ATOM 6826 O O . GLU A 1 903 ? -21.804 0.843 30.579 1.00 95.50 903 GLU A O 1
ATOM 6831 N N . VAL A 1 904 ? -21.634 0.348 32.767 1.00 94.06 904 VAL A N 1
ATOM 6832 C CA . VAL A 1 904 ? -20.986 -0.960 32.577 1.00 94.06 904 VAL A CA 1
ATOM 6833 C C . VAL A 1 904 ? -22.052 -2.037 32.354 1.00 94.06 904 VAL A C 1
ATOM 6835 O O . VAL A 1 904 ? -22.889 -2.258 33.233 1.00 94.06 904 VAL A O 1
ATOM 6838 N N . ASP A 1 905 ? -22.040 -2.705 31.197 1.00 91.50 905 ASP A N 1
ATOM 6839 C CA . ASP A 1 905 ? -23.004 -3.771 30.881 1.00 91.50 905 ASP A CA 1
ATOM 6840 C C . ASP A 1 905 ? -22.671 -5.122 31.553 1.00 91.50 905 ASP A C 1
ATOM 6842 O O . ASP A 1 905 ? -21.719 -5.254 32.322 1.00 91.50 905 ASP A O 1
ATOM 6846 N N . ASP A 1 906 ? -23.483 -6.146 31.286 1.00 86.75 906 ASP A N 1
ATOM 6847 C CA . ASP A 1 906 ? -23.342 -7.497 31.845 1.00 86.75 906 ASP A CA 1
ATOM 6848 C C . ASP A 1 906 ? -22.126 -8.282 31.327 1.00 86.75 906 ASP A C 1
ATOM 6850 O O . ASP A 1 906 ? -21.688 -9.244 31.958 1.00 86.75 906 ASP A O 1
ATOM 6854 N N . MET A 1 907 ? -21.556 -7.862 30.201 1.00 85.88 907 MET A N 1
ATOM 6855 C CA . MET A 1 907 ? -20.302 -8.374 29.655 1.00 85.88 907 MET A CA 1
ATOM 6856 C C . MET A 1 907 ? -19.102 -7.510 30.059 1.00 85.88 907 MET A C 1
ATOM 6858 O O . MET A 1 907 ? -17.975 -7.802 29.652 1.00 85.88 907 MET A O 1
ATOM 6862 N N . GLY A 1 908 ? -19.336 -6.469 30.860 1.00 88.88 908 GLY A N 1
ATOM 6863 C CA . GLY A 1 908 ? -18.338 -5.526 31.328 1.00 88.88 908 GLY A CA 1
ATOM 6864 C C . GLY A 1 908 ? -17.983 -4.438 30.319 1.00 88.88 908 GLY A C 1
ATOM 6865 O O . GLY A 1 908 ? -17.032 -3.715 30.577 1.00 88.88 908 GLY A O 1
ATOM 6866 N N . ASN A 1 909 ? -18.668 -4.280 29.184 1.00 92.88 909 ASN A N 1
ATOM 6867 C CA . ASN A 1 909 ? -18.398 -3.203 28.219 1.00 92.88 909 ASN A CA 1
ATOM 6868 C C . ASN A 1 909 ? -18.809 -1.837 28.785 1.00 92.88 909 ASN A C 1
ATOM 6870 O O . ASN A 1 909 ? -19.778 -1.746 29.535 1.00 92.88 909 ASN A O 1
ATOM 6874 N N . LEU A 1 910 ? -18.117 -0.765 28.389 1.00 95.00 910 LEU A N 1
ATOM 6875 C CA . LEU A 1 910 ? -18.558 0.598 28.695 1.00 95.00 910 LEU A CA 1
ATOM 6876 C C . LEU A 1 910 ? -19.532 1.065 27.616 1.00 95.00 910 LEU A C 1
ATOM 6878 O O . LEU A 1 910 ? -19.151 1.218 26.454 1.00 95.00 910 LEU A O 1
ATOM 6882 N N . ILE A 1 911 ? -20.775 1.326 27.999 1.00 95.81 911 ILE A N 1
ATOM 6883 C CA . ILE A 1 911 ? -21.806 1.863 27.115 1.00 95.81 911 ILE A CA 1
ATOM 6884 C C . ILE A 1 911 ? -21.908 3.368 27.346 1.00 95.81 911 ILE A C 1
ATOM 6886 O O . ILE A 1 911 ? -22.500 3.812 28.327 1.00 95.81 911 ILE A O 1
ATOM 6890 N N . ALA A 1 912 ? -21.331 4.156 26.442 1.00 96.19 912 ALA A N 1
ATOM 6891 C CA . ALA A 1 912 ? -21.384 5.608 26.486 1.00 96.19 912 ALA A CA 1
ATOM 6892 C C . ALA A 1 912 ? -22.625 6.148 25.762 1.00 96.19 912 ALA A C 1
ATOM 6894 O O . ALA A 1 912 ? -22.828 5.901 24.570 1.00 96.19 912 ALA A O 1
ATOM 6895 N N . THR A 1 913 ? -23.430 6.930 26.477 1.00 93.62 913 THR A N 1
ATOM 6896 C CA . THR A 1 913 ? -24.513 7.750 25.924 1.00 93.62 913 THR A CA 1
ATOM 6897 C C . THR A 1 913 ? -24.051 9.199 25.880 1.00 93.62 913 THR A C 1
ATOM 6899 O O . THR A 1 913 ? -23.683 9.765 26.913 1.00 93.62 913 THR A O 1
ATOM 6902 N N . LEU A 1 914 ? -24.066 9.785 24.683 1.00 88.69 914 LEU A N 1
ATOM 6903 C CA . LEU A 1 914 ? -23.544 11.127 24.454 1.00 88.69 914 LEU A CA 1
ATOM 6904 C C . LEU A 1 914 ? -24.567 12.186 24.873 1.00 88.69 914 LEU A C 1
ATOM 6906 O O . LEU A 1 914 ? -25.759 12.058 24.574 1.00 88.69 914 LEU A O 1
ATOM 6910 N N . ALA A 1 915 ? -24.100 13.259 25.512 1.00 78.44 915 ALA A N 1
ATOM 6911 C CA . ALA A 1 915 ? -24.929 14.439 25.722 1.00 78.44 915 ALA A CA 1
ATOM 6912 C C . ALA A 1 915 ? -25.313 15.060 24.367 1.00 78.44 915 ALA A C 1
ATOM 6914 O O . ALA A 1 915 ? -24.494 15.148 23.448 1.00 78.44 915 ALA A O 1
ATOM 6915 N N . GLY A 1 916 ? -26.573 15.485 24.224 1.00 63.75 916 GLY A N 1
ATOM 6916 C CA . GLY A 1 916 ? -26.989 16.266 23.058 1.00 63.75 916 GLY A CA 1
ATOM 6917 C C . GLY A 1 916 ? -26.252 17.605 23.036 1.00 63.75 916 GLY A C 1
ATOM 6918 O O . GLY A 1 916 ? -26.055 18.195 24.094 1.00 63.75 916 GLY A O 1
ATOM 6919 N N . GLU A 1 917 ? -25.855 18.084 21.852 1.00 50.91 917 GLU A N 1
ATOM 6920 C CA . GLU A 1 917 ? -25.229 19.404 21.705 1.00 50.91 917 GLU A CA 1
ATOM 6921 C C . GLU A 1 917 ? -26.137 20.471 22.337 1.00 50.91 917 GLU A C 1
ATOM 6923 O O . GLU A 1 917 ? -27.241 20.737 21.850 1.00 50.91 917 GLU A O 1
ATOM 6928 N N . THR A 1 918 ? -25.696 21.074 23.444 1.00 34.56 918 THR A N 1
ATOM 6929 C CA . THR A 1 918 ? -26.221 22.372 23.863 1.00 34.56 918 THR A CA 1
ATOM 6930 C C . THR A 1 918 ? -25.821 23.371 22.785 1.00 34.56 918 THR A C 1
ATOM 6932 O O . THR A 1 918 ? -24.643 23.662 22.611 1.00 34.56 918 THR A O 1
ATOM 6935 N N . SER A 1 919 ? -26.835 23.788 22.028 1.00 31.06 919 SER A N 1
ATOM 6936 C CA . SER A 1 919 ? -26.815 24.739 20.910 1.00 31.06 919 SER A CA 1
ATOM 6937 C C . SER A 1 919 ? -25.932 25.963 21.097 1.00 31.06 919 SER A C 1
ATOM 6939 O O . SER A 1 919 ? -26.038 26.562 22.196 1.00 31.06 919 SER A O 1
#

Sequence (919 aa):
MCENIADGGATQVVDLRSDFVARPTPAMVEAMLRAARQPCGFGLREDTIVADLENRAAEVIGKDDALFVPTCTMANQIALHIHCRPGELFVTEAYAHVVTSKSAATAALSGAMPKMIPAQAGALDLDALRDSLRHSDAQHPHPAAVAQENTHVRSGGRVVPTAHMTAIYDIASSQEVPVHLDGARIFNAAVASGIPARDIAMTCDTVSFNLNKGLGAPLGAILPGPDGFIAEAVRIRQMFGGGWRPAGIVAAAGIVALETMIERLHIDHTTARQLANGLSSQPTLSIDKSQVESNIVLARPDTMRPETLLVTRGFRDVLDIAMERRYDLFDLRLGFAEPVVPRDLRAELSERILFDGQVETPLNEKEVQAAVAHLVSAHGIEALAICFLHAYANPDHENQARDTVAKAFPDLHVSTSSDVLPFMREYERWSTTTINAYVRPLTDRYLERLETGLSTMGFDGRFLVMTSSGGMVTPEIARRYPVRLIESGPAAGALMAANLGQRIGEPNLLAFDMGGTTAKGALIRNGRPLRRYEFEVAREHDFKQGSGLPLRIPVIDMIEIGAGGGSIANVDERNLLAVGPKSAGAEPGPACYSQGGDNATLTDANLTLGYLVPEAFLGGNMILDSEAAHHAIDRNVTEPLRIDTIRAAWGVHEVINEDVARAFRTHAAEIGFDYRRCTMIAFGGSGPAHAIRIARKLRIPKVVFPVGAGVMSAIGLLMTPISYATLRSGRVNLEELDADGLDAGFNLVERQARCLLAEAGIDDAQIQIDRRLDMRYCGQGHEVEVPLPPGIDRNGIADLFRETYARIFAATPIDTGIEIVNWKVEASGPEPEFADRYRPFSGALTSQEQVGEAGIFCDDATGLANCPVYDRYALDQGQRITGPALVQENEATTVLSVGDTIEVDDMGNLIATLAGETS

Secondary structure (DSSP, 8-state):
------S-S-------S-GGGPPPPHHHHHHHHHHTTSPPP-STT--HHHHHHHHHHHHHHT-SEEEEES-HHHHHHHHHHHH--TT-EEEEETT-HHHHTTHHHHHHHH--EEEEE-EETTEE-HHHHHHHHH--BTTB--EEEEEEESSBGGGTSBPPPHHHHHHHHHHHHTTT--EEEE-TTHHHHHHHHT--HHHHHTTSSEEEEESSTTT--SS-EEEEE-HHHHHHHHHHHHHTT---SSTHHHHHHHHHHHHHTGGGHHHHHHHHHHHHHHHTT-TTEE--GGG-SSS----EETT-PPPEEEEETT-TTHHHHTT---SSSS-TT--PPPPSS-GGGEEEES-EE-TTS-EEE---HHHHHHHHHHHHHHH--SEEEEE-TTTTT--HHHHHHHHHHHHH-TTSEEEEHHHH---S-HHHHHHHHHHHHHHHHHHHHHHHHHHHHHHHTT--S---EE-TTS-EE-HHHHHH-GGGGTTHHHHHHHHHHHHHHHHTT--SEEEEEE-SS-EEEEEEETTEE-EES-EEES--TTT-TTSSEEE---EE-EEEES-STTEEEEE-TTS-EEEEEEE-TTTT--GGGTSS--S-BHHHHHHHTT-S-GGGGGGGTS---HHHHHHHHIIIIIHHHT--HHHHHHHHHHHHHHHHHHHHHHHHHHTT--GGGSEEEEESSSHHHHHHHHHHHHT--EEEE-TTGGGHHHHHHHTPPBEEEEEEEEEEEGGG--HHHHHHHHHHHHHHHHHHHHHTT--GGG-EEEEEEEEEETT-SS-EEEEEPTT--TTHHHHHHHHHHHHHH-S----S-EEEEEEEEEEE-PPPTHHHH----SS-SSS-SEEEEEEEEEGGGTEEEEEEEEEGGGPPTT-EEESSEEEE-SS-EEEEPTT-EEEE-TT--EEEEPPP---

Foldseek 3Di:
DDDDDPDDDDPPDDPPDALLPFAFDPQLLVLLVVLVPDDADDDLPRGVLQQVLFVVVCVQQVFPTKDKFFALLLLVLLVLLLQAAQQAEEEAACQACCNPPNQVVNCVPHNYHYDHADDDLQQGDLVSLLVVQPPDDPVHHHHRAYEGEALGVVSQRHGDDLVSLLSSLVSCVVSPHFYEYSPQPLLQNCVLVVNRSNSSSVSGQKYKYWCSRQLRQNTIIMIGHYPVSVVSSSVVCVVVVRRDPPPSSSSSSSVVSVVPRSVVQVVLLVVLLVVLVVCCVPCQWDWDSVSSRGRGTDTDGNPDQQEAEEEAPPCLCCQVCFPVDDLDPPDPPADADDQSHDSVRYDHFHWDADLQRDTPTAGDLVRLLVSVVCSCVPRVHQFYEYAYANCLNPVVNVVSSVVSCCVNPVRHHYFYLNVQASANDRQQSRSQRRVQRRCLVVLVVVVVVVVVVCVVVVNPDADWAFFQQLAIAHSVVCSRHVSRNVVRLVSLQQLLVLLVCVVVVFQWEWEWAAEQFKIKIFTGHRSHFDKAQWDFPPAPDPNRPPRGRIYGHIHRDMDIDLFHQQFFWAQDPVRDIDTDNDGCPPVVGAQQQVSPDQTAGLVLLCVQQFLDDQCCALHRPGGTDNVSSQNNLCVGRCVSNVHDSNVSSVSNLVNRLVRVLVSVVVSCVVVVHQQLSHEYEFAALERQSRVQVSCLSSNNFKYWYADNRNCSSVVSVLFHFRKDKGKGFDKDFLVRQDQVNVVVQCVVVVVVRLVSVVVVVFDSVQKDKWKWFFKDFPPDPGTDIQTDDPPDTSVCVVVSRQVSVCVVPNNDDDPGTMMTTMIMMMITGDGRPCSVVDQSDDFAPDQDQFPAWTQHAAPVVPGTDTATEGELRRDGAQDKDADQYWYDDSRYIHGHHHGWMWGQHPSRMTMIGHDDDPD

Radius of gyration: 34.12 Å; chains: 1; bounding box: 91×78×91 Å